Protein AF-0000000083321935 (afdb_homodimer)

Solvent-accessible surface area (backbone atoms only — not comparable to full-atom values): 54666 Å² total; per-residue (Å²): 111,67,65,59,52,51,53,42,63,67,47,42,62,59,55,29,50,54,46,46,29,61,69,51,38,13,51,39,27,7,49,60,68,42,40,49,47,48,41,49,26,22,53,38,50,44,69,54,49,36,46,44,71,77,72,45,75,66,57,66,70,56,39,54,58,40,44,48,63,28,50,51,33,44,37,32,35,13,48,56,33,12,26,37,16,16,35,43,40,32,58,58,52,39,74,77,38,55,70,79,58,58,77,51,51,67,60,45,24,54,32,23,38,36,24,43,49,60,22,26,54,41,83,52,97,70,27,65,40,56,65,31,28,3,37,62,7,30,66,46,18,50,55,40,11,59,48,38,35,51,47,39,46,54,30,62,75,64,63,51,51,58,89,64,61,80,74,43,43,40,29,56,32,50,50,37,45,54,32,47,36,41,46,55,43,31,49,52,36,49,51,49,27,54,50,36,35,73,74,67,70,34,38,52,18,57,49,50,45,64,70,42,42,67,57,56,56,45,43,56,34,65,67,32,41,27,47,55,29,26,47,27,19,47,35,33,35,64,63,38,49,14,60,70,60,46,38,58,77,40,47,52,56,13,45,26,28,23,51,52,17,41,52,28,43,75,72,75,42,72,18,69,44,54,52,14,60,54,35,48,38,33,40,22,14,19,15,12,82,22,33,39,46,56,48,25,51,48,28,45,75,67,42,79,19,66,67,44,25,54,22,8,61,68,12,39,65,31,10,46,36,36,38,36,60,49,37,35,49,57,63,39,44,48,76,30,74,75,43,48,60,43,33,31,47,41,8,22,50,38,40,42,53,51,43,44,39,26,73,72,69,62,29,44,22,48,39,38,48,63,68,64,44,46,36,25,69,59,39,50,25,57,17,24,45,57,33,72,60,39,56,52,48,44,55,49,46,56,52,51,47,43,63,57,41,46,65,46,48,51,55,54,34,51,53,50,30,51,53,52,50,51,52,52,53,50,42,63,69,65,67,57,74,73,72,78,76,70,71,65,63,62,56,62,59,45,57,63,53,55,72,68,62,61,88,52,85,39,33,35,36,25,32,18,73,71,7,30,68,20,20,36,31,20,50,31,42,34,51,50,18,62,75,66,71,40,52,49,46,48,30,47,25,22,64,64,67,37,76,76,40,56,77,68,33,51,35,36,41,39,35,47,66,42,53,52,42,45,67,65,51,44,54,52,23,62,73,63,70,26,46,75,40,73,44,51,56,63,57,47,52,48,31,45,73,32,43,68,57,35,46,50,49,51,50,36,44,75,72,51,70,60,64,85,121,109,66,66,59,52,52,52,42,62,67,45,43,63,60,54,28,50,54,47,48,30,62,70,51,38,13,52,39,26,8,50,60,68,43,42,49,46,47,41,48,28,22,52,37,50,46,68,55,49,37,47,45,70,78,72,44,74,64,56,65,71,55,39,52,58,40,45,47,63,27,51,51,34,43,37,32,34,14,48,54,32,12,26,37,16,16,35,43,38,33,58,58,53,38,72,77,38,54,71,79,58,59,77,52,51,66,60,46,24,53,34,23,37,35,24,42,49,62,21,26,55,41,85,53,97,69,27,65,41,53,66,31,28,3,37,63,7,31,66,48,19,50,55,41,12,58,47,38,35,52,48,38,48,54,31,63,76,64,63,51,52,60,90,65,60,83,76,44,42,39,29,56,31,50,50,35,46,54,32,47,36,40,46,53,42,30,49,52,36,49,52,48,28,53,52,36,36,72,74,68,68,34,38,52,18,56,50,50,45,65,70,42,41,65,56,55,55,45,42,57,34,65,68,32,42,28,47,56,29,26,46,26,21,48,35,35,34,62,62,39,49,13,61,68,60,46,38,59,74,41,47,50,57,13,44,26,28,22,49,52,16,41,53,28,43,75,71,74,41,72,19,70,44,56,51,14,62,51,34,48,38,32,39,20,14,18,15,13,80,21,34,38,45,56,49,25,51,48,27,46,75,66,43,77,18,67,66,44,24,52,23,10,61,69,12,38,64,30,10,46,37,36,38,37,59,50,38,34,49,58,63,36,44,48,74,30,74,75,41,48,58,43,31,30,46,39,8,24,49,38,41,39,53,49,43,44,39,26,72,73,68,62,28,43,22,49,40,38,47,64,66,61,46,46,35,25,70,58,40,49,24,57,17,25,45,56,34,72,60,40,58,52,49,44,55,50,46,56,52,50,47,45,63,56,41,47,65,45,48,52,55,53,35,52,52,51,30,51,52,53,50,50,52,52,52,48,44,64,68,65,67,58,74,73,72,74,78,69,70,66,63,64,56,62,57,47,57,63,53,54,72,68,64,61,88,53,86,41,32,34,35,24,33,19,75,70,8,29,70,21,19,35,31,20,50,32,44,34,51,51,17,62,76,65,70,40,53,49,46,48,29,48,26,22,65,64,65,38,78,78,40,57,77,68,33,50,34,37,40,39,36,46,65,42,51,53,41,45,67,65,49,44,54,52,24,62,73,60,71,26,46,68,40,76,44,51,58,63,56,46,53,47,30,46,72,33,41,68,57,35,45,50,49,50,50,36,43,76,71,56,73,57,68,85,118

Sequence (1130 aa):
MNGFTKAMDKMKPKFEKIAANPYVSAVRDGFIAAMPIILFSSLFTLIAYVPNAWGFYWPKAVENALVLPYSYSMGLLALYVTATCAKNLTDYKNLKLPKTNQINPMNVILAAEISFIIIAIKVGKNGLDLTYLGTQGLIASYIVGLIVPNIYYACVKNNVTIKMPDVVPQNIAQTFKDIFPMTFSVALFWIVQIILNQLFGANLSECVVKVLSPLFHASDTYGGLALVAGAMAFFWFVGVQGPSIVAPAVAAIETTNVGLNQQLVHAGMQASHALTINCQDYVMNMGGTGSTFVVPFIFLLLAKSAQNKAAGKAAVIPGCFSVNEPILFGAPIIMNPVFFIPFLVTPMFNVCAYKFFVQVLHMNALYNTLPWTVPAPIGIIVSSGFAGLSFVYVILTLVVDTLIWIPFFKFYDNDLYKQEQAKLAAEQASGVATATDNSTASLAATDKEAKEGITKDTNVMVICAGGGTSGILAKALNKMAKEHNLPLHAAARAYGQHMDIIHDMDLIILAPQMDSMKDNLKEIADHDGSKLVTTTGRQYIELTQKPDLAFKFVVDSLEGKNEDKMNGFTKAMDKMKPKFEKIAANPYVSAVRDGFIAAMPIILFSSLFTLIAYVPNAWGFYWPKAVENALVLPYSYSMGLLALYVTATCAKNLTDYKNLKLPKTNQINPMNVILAAEISFIIIAIKVGKNGLDLTYLGTQGLIASYIVGLIVPNIYYACVKNNVTIKMPDVVPQNIAQTFKDIFPMTFSVALFWIVQIILNQLFGANLSECVVKVLSPLFHASDTYGGLALVAGAMAFFWFVGVQGPSIVAPAVAAIETTNVGLNQQLVHAGMQASHALTINCQDYVMNMGGTGSTFVVPFIFLLLAKSAQNKAAGKAAVIPGCFSVNEPILFGAPIIMNPVFFIPFLVTPMFNVCAYKFFVQVLHMNALYNTLPWTVPAPIGIIVSSGFAGLSFVYVILTLVVDTLIWIPFFKFYDNDLYKQEQAKLAAEQASGVATATDNSTASLAATDKEAKEGITKDTNVMVICAGGGTSGILAKALNKMAKEHNLPLHAAARAYGQHMDIIHDMDLIILAPQMDSMKDNLKEIADHDGSKLVTTTGRQYIELTQKPDLAFKFVVDSLEGKNEDK

Secondary structure (DSSP, 8-state):
-HHHHHHHHHHHHHHHHHHH-HHHHHHHHHHHHTHHHHHHHHHHHHHHHGGGGGT----HHHHHHHHHHHHHTGGGHHHHHHHHHHHHHHHHHHTTS-TTS---HHHHHHHHHHHHHHTT-EEETTEEE-GGGTGGGHHHHHHHHHHHHHHHHHHHHTT-S-PPPTTS-HHHHHHHHHHHHHHHHHHHHHHHHHHHHHHHS--HHHHHHHHHHHHHHHHTSHHHHHHHHHHHHHHHHTTS-HHHHHHHHHHHHHHHHHHHHHHHHHTTPPP-----HHIIIIIITTTSTTT-TTHHHHHHHH--SHHHHHHHHHHHHHHHTT--HHHHHHTT-TT-GGGHHHHHHHHHHHHHHHHHHHHTS-PPPP-S---TTS-HHHHHHHHTTS-HHHHHHHHHHHHHHHHHHHHHHHHHHHHHHHHHHHHHHHHHHTT-------SSHHHHHHHHHHHHH--S-EEEEEEESSSHHHHHHHHHHHHHHHHTT--EEEEEEETTS-TTTGGG-SEEEE-GGGGGGHHHHHHHHHHHT-EEEE--HHHHHHHHH-HHHHHHHHHHHHTTTTS--/-HHHHHHHHHHHHHHHHHHH-HHHHHHHHHHHHHHHHHHHHHHHHHHHHGGGGGT----HHHHHHHHHHHHHTGGGHHHHHHHHHHHHHHHHHHTTS-TTS---HHHHHHHHHHHHHHTT-EEETTEEE-GGGTGGGHHHHHHHHHHHHHHHHHHHHTT-S-PPPTTS-HHHHHHHHHHHHHHHHHHHHHHHHHHHHHHHS--HHHHHHHHHHHHHHHHTSHHHHHHHHHHHHHHHHTTS-HHHHHHHHHHHHHHHHHHHHHHHHHTTPPP-----HHIIIIIITTTSTTT-TTHHHHHHHH--SHHHHHHHHHHHHHHHTT--HHHHHHTT-TT-GGGHHHHHHHHHHHHHHHHHHHHTS-PPPP-S---TTS-HHHHHHHHTTS-HHHHHHHHHHHHHHHHHHHHHHHHHHHHHHHHHHHHHHHHHHTT-------TTHHHHHHHHHHHHH--S-EEEEEEESSSHHHHHHHHHHHHHHHHTT--EEEEEEETTS-TTTGGG-SEEEE-GGGGGGHHHHHHHHHHHT-EEEE--HHHHHHHHH-HHHHHHHHHHHHTTSSS--

Foldseek 3Di:
DVVVLVVLVVCLLVLLLLLQDQLLLLLVLLLVVLVVLQQVLLVLLLVQFLVVVVPDHDDPVVSVVSCVSNCVRQVQSLLSSLLSSLLSSQVLLQLVDDPVQGDDSVLLSVLLSLLLCLQQWDQDPVGIDNNLSHLLVNVVSSVSSSVLSVLLSVCSVVLPFDDDDPVDDCVNRVVRNSVVSSCVSNVVSNVQQVVCCVVPVHGPSVVVCVVCVVVLVVCQDLVNVLCLLLQQLVCVLSLARSCSSRVSVCVSSQSSLLVVQSVQVVVVHFSQRARHPLCVLQQSQQLARLNCLCVLVCQCPPFPFPQSNVLSVLQNVQSQQHRRLSNCLRLVLRPPPLNSCSSRVLSSVRSSLSNCCCHPVVQHHFNRDDDSRHGSLVNQCVSSSNGVCSNVSSVVSSVVSCVSCNVSCVVSRVVNNVVVVVVVVVCVVVVPPPPPDPPVVVVVVLLVVVVPFAPDQAEEEEEEAAQRLSVLLQVLQVVVCVVNVGNYHYDYDYVSGCVVCVLPHQEYEYESNSVSNQVVVVSSCVVSVHFYAYDDSVLSSVSSVDSSSVSVVVRCRSVCNRPPD/DVVVLVVLVVCLLVLLQLLQDQLLLLLVLLLVVLVVLQQVLLVLLLVQFLVVVVPDHDDPVVSVVSCVSNCVRQVQSLLSSLLSSLLSSQVLLQLVPDPVQGDDSVLLSVLLSLLLCLQQWDQDPVGIDNNLSHLLVNVVSSVSSSVLSVLLSVCSVVLPFDDDDPVDPCVNRVVRNSVVSSCVSNVVSNVQQVVCCVVPVHGPSVVVCVVCVVVLVCCQDLVNVLCLLLQQLVCVLSLARSCSSRVSVCVSSQSSLLVVQSVQVVVVHASQRARHPLCVLQQSQQLARLNCQCVLVCQCPPFPFPQSNVLSVLQNVQSQQHRRLSNCLRLVLRPPPLNSCSSRVLSSVRSSVSNCCCHPVVQHHFNRDDDSRHRSLVNQCVSSSNTVCSNVSSVVSSVVSCVSRNVSCVVSRVVNNVVVVVVVVVCVVVVPPPPPPCPVVVVVVLLVVVVPFAPDQAEEEEEEAAQRLSVLLQVLQVVVCVVNVGNYHYYYDYVSGCVVCLLPHQEYEYESNSVSNQVVVVSSCVVSVHFYAYDDSVLSSVSSVDSSSVSVVVRCRSVPNRRPD

pLDDT: mean 88.9, std 12.18, range [30.86, 98.75]

Organism: Lactobacillus gasseri (NCBI:txid1596)

Structure (mmCIF, N/CA/C/O backbone):
data_AF-0000000083321935-model_v1
#
loop_
_entity.id
_entity.type
_entity.pdbx_description
1 polymer 'PTS system lactose-specific EIICB component'
#
loop_
_atom_site.group_PDB
_atom_site.id
_atom_site.type_symbol
_atom_site.label_atom_id
_atom_site.label_alt_id
_atom_site.label_comp_id
_atom_site.label_asym_id
_atom_site.label_entity_id
_atom_site.label_seq_id
_atom_site.pdbx_PDB_ins_code
_atom_site.Cartn_x
_atom_site.Cartn_y
_atom_site.Cartn_z
_atom_site.occupancy
_atom_site.B_iso_or_equiv
_atom_site.auth_seq_id
_atom_site.auth_comp_id
_atom_site.auth_asym_id
_atom_site.auth_atom_id
_atom_site.pdbx_PDB_model_num
ATOM 1 N N . MET A 1 1 ? 11.781 -31.469 -38.5 1 57.19 1 MET A N 1
ATOM 2 C CA . MET A 1 1 ? 12.266 -31.016 -37.188 1 57.19 1 MET A CA 1
ATOM 3 C C . MET A 1 1 ? 12.922 -29.641 -37.312 1 57.19 1 MET A C 1
ATOM 5 O O . MET A 1 1 ? 12.648 -28.75 -36.5 1 57.19 1 MET A O 1
ATOM 9 N N . ASN A 1 2 ? 13.5 -29.453 -38.531 1 68.81 2 ASN A N 1
ATOM 10 C CA . ASN A 1 2 ? 14.211 -28.203 -38.75 1 68.81 2 ASN A CA 1
ATOM 11 C C . ASN A 1 2 ? 13.25 -27.047 -39 1 68.81 2 ASN A C 1
ATOM 13 O O . ASN A 1 2 ? 13.438 -25.953 -38.5 1 68.81 2 ASN A O 1
ATOM 17 N N . GLY A 1 3 ? 12.195 -27.344 -39.688 1 68.06 3 GLY A N 1
ATOM 18 C CA . GLY A 1 3 ? 11.242 -26.281 -39.969 1 68.06 3 GLY A CA 1
ATOM 19 C C . GLY A 1 3 ? 10.469 -25.828 -38.75 1 68.06 3 GLY A C 1
ATOM 20 O O . GLY A 1 3 ? 10.281 -24.625 -38.531 1 68.06 3 GLY A O 1
ATOM 21 N N . PHE A 1 4 ? 10.141 -26.734 -37.938 1 76.25 4 PHE A N 1
ATOM 22 C CA . PHE A 1 4 ? 9.43 -26.438 -36.688 1 76.25 4 PHE A CA 1
ATOM 23 C C . PHE A 1 4 ? 10.289 -25.609 -35.75 1 76.25 4 PHE A C 1
ATOM 25 O O . PHE A 1 4 ? 9.836 -24.609 -35.219 1 76.25 4 PHE A O 1
ATOM 32 N N . THR A 1 5 ? 11.445 -26.031 -35.594 1 75.94 5 THR A N 1
ATOM 33 C CA . THR A 1 5 ? 12.367 -25.312 -34.719 1 75.94 5 THR A CA 1
ATOM 34 C C . THR A 1 5 ? 12.609 -23.891 -35.219 1 75.94 5 THR A C 1
ATOM 36 O O . THR A 1 5 ? 12.688 -22.953 -34.406 1 75.94 5 THR A O 1
ATOM 39 N N . LYS A 1 6 ? 12.734 -23.797 -36.531 1 79.31 6 LYS A N 1
ATOM 40 C CA . LYS A 1 6 ? 12.961 -22.469 -37.094 1 79.31 6 LYS A CA 1
ATOM 41 C C . LYS A 1 6 ? 11.758 -21.562 -36.906 1 79.31 6 LYS A C 1
ATOM 43 O O . LYS A 1 6 ? 11.906 -20.375 -36.625 1 79.31 6 LYS A O 1
ATOM 48 N N . ALA A 1 7 ? 10.609 -22.109 -37.062 1 80.06 7 ALA A N 1
ATOM 49 C CA . ALA A 1 7 ? 9.391 -21.328 -36.844 1 80.06 7 ALA A CA 1
ATOM 50 C C . ALA A 1 7 ? 9.273 -20.891 -35.375 1 80.06 7 ALA A C 1
ATOM 52 O O . ALA A 1 7 ? 8.852 -19.766 -35.125 1 80.06 7 ALA A O 1
ATOM 53 N N . MET A 1 8 ? 9.609 -21.688 -34.562 1 79.75 8 MET A N 1
ATOM 54 C CA . MET A 1 8 ? 9.523 -21.391 -33.156 1 79.75 8 MET A CA 1
ATOM 55 C C . MET A 1 8 ? 10.539 -20.312 -32.75 1 79.75 8 MET A C 1
ATOM 57 O O . MET A 1 8 ? 10.242 -19.438 -31.953 1 79.75 8 MET A O 1
ATOM 61 N N . ASP A 1 9 ? 11.656 -20.391 -33.312 1 79.94 9 ASP A N 1
ATOM 62 C CA . ASP A 1 9 ? 12.695 -19.406 -33.062 1 79.94 9 ASP A CA 1
ATOM 63 C C . ASP A 1 9 ? 12.273 -18.016 -33.531 1 79.94 9 ASP A C 1
ATOM 65 O O . ASP A 1 9 ? 12.641 -17.016 -32.906 1 79.94 9 ASP A O 1
ATOM 69 N N . LYS A 1 10 ? 11.531 -17.984 -34.531 1 82.44 10 LYS A N 1
ATOM 70 C CA . LYS A 1 10 ? 11.055 -16.719 -35.094 1 82.44 10 LYS A CA 1
ATOM 71 C C . LYS A 1 10 ? 9.953 -16.109 -34.219 1 82.44 10 LYS A C 1
ATOM 73 O O . LYS A 1 10 ? 9.812 -14.891 -34.156 1 82.44 10 LYS A O 1
ATOM 78 N N . MET A 1 11 ? 9.195 -16.906 -33.531 1 83.88 11 MET A N 1
ATOM 79 C CA . MET A 1 11 ? 8.055 -16.453 -32.719 1 83.88 11 MET A CA 1
ATOM 80 C C . MET A 1 11 ? 8.484 -16.109 -31.312 1 83.88 11 MET A C 1
ATOM 82 O O . MET A 1 11 ? 7.82 -15.328 -30.625 1 83.88 11 MET A O 1
ATOM 86 N N . LYS A 1 12 ? 9.477 -16.609 -30.906 1 83.69 12 LYS A N 1
ATOM 87 C CA . LYS A 1 12 ? 9.938 -16.5 -29.516 1 83.69 12 LYS A CA 1
ATOM 88 C C . LYS A 1 12 ? 10.062 -15.039 -29.094 1 83.69 12 LYS A C 1
ATOM 90 O O . LYS A 1 12 ? 9.539 -14.648 -28.047 1 83.69 12 LYS A O 1
ATOM 95 N N . PRO A 1 13 ? 10.641 -14.164 -29.953 1 83.94 13 PRO A N 1
ATOM 96 C CA . PRO A 1 13 ? 10.781 -12.766 -29.531 1 83.94 13 PRO A CA 1
ATOM 97 C C . PRO A 1 13 ? 9.438 -12.07 -29.328 1 83.94 13 PRO A C 1
ATOM 99 O O . PRO A 1 13 ? 9.312 -11.211 -28.453 1 83.94 13 PRO A O 1
ATOM 102 N N . LYS A 1 14 ? 8.5 -12.391 -30.094 1 86 14 LYS A N 1
ATOM 103 C CA . LYS A 1 14 ? 7.18 -11.797 -29.953 1 86 14 LYS A CA 1
ATOM 104 C C . LYS A 1 14 ? 6.535 -12.203 -28.641 1 86 14 LYS A C 1
ATOM 106 O O . LYS A 1 14 ? 5.926 -11.375 -27.953 1 86 14 LYS A O 1
ATOM 111 N N . PHE A 1 15 ? 6.641 -13.43 -28.297 1 83.5 15 PHE A N 1
ATOM 112 C CA . PHE A 1 15 ? 6.09 -13.922 -27.031 1 83.5 15 PHE A CA 1
ATOM 113 C C . PHE A 1 15 ? 6.824 -13.312 -25.844 1 83.5 15 PHE A C 1
ATOM 115 O O . PHE A 1 15 ? 6.207 -12.992 -24.828 1 83.5 15 PHE A O 1
ATOM 122 N N . GLU A 1 16 ? 8.031 -13.148 -26.016 1 83.88 16 GLU A N 1
ATOM 123 C CA . GLU A 1 16 ? 8.836 -12.531 -24.969 1 83.88 16 GLU A CA 1
ATOM 124 C C . GLU A 1 16 ? 8.422 -11.078 -24.75 1 83.88 16 GLU A C 1
ATOM 126 O O . GLU A 1 16 ? 8.398 -10.602 -23.609 1 83.88 16 GLU A O 1
ATOM 131 N N . LYS A 1 17 ? 8.109 -10.43 -25.781 1 87.56 17 LYS A N 1
ATOM 132 C CA . LYS A 1 17 ? 7.684 -9.039 -25.688 1 87.56 17 LYS A CA 1
ATOM 133 C C . LYS A 1 17 ? 6.352 -8.93 -24.953 1 87.56 17 LYS A C 1
ATOM 135 O O . LYS A 1 17 ? 6.133 -7.984 -24.188 1 87.56 17 LYS A O 1
ATOM 140 N N . ILE A 1 18 ? 5.527 -9.844 -25.156 1 86.38 18 ILE A N 1
ATOM 141 C CA . ILE A 1 18 ? 4.238 -9.867 -24.469 1 86.38 18 ILE A CA 1
ATOM 142 C C . ILE A 1 18 ? 4.445 -10.102 -22.984 1 86.38 18 ILE A C 1
ATOM 144 O O . ILE A 1 18 ? 3.846 -9.422 -22.141 1 86.38 18 ILE A O 1
ATOM 148 N N . ALA A 1 19 ? 5.312 -10.992 -22.719 1 82.44 19 ALA A N 1
ATOM 149 C CA . ALA A 1 19 ? 5.578 -11.328 -21.312 1 82.44 19 ALA A CA 1
ATOM 150 C C . ALA A 1 19 ? 6.23 -10.164 -20.578 1 82.44 19 ALA A C 1
ATOM 152 O O . ALA A 1 19 ? 5.992 -9.961 -19.391 1 82.44 19 ALA A O 1
ATOM 153 N N . ALA A 1 20 ? 6.98 -9.414 -21.328 1 86.81 20 ALA A N 1
ATOM 154 C CA . ALA A 1 20 ? 7.758 -8.328 -20.734 1 86.81 20 ALA A CA 1
ATOM 155 C C . ALA A 1 20 ? 6.945 -7.043 -20.672 1 86.81 20 ALA A C 1
ATOM 157 O O . ALA A 1 20 ? 7.371 -6.062 -20.047 1 86.81 20 ALA A O 1
ATOM 158 N N . ASN A 1 21 ? 5.754 -7.062 -21.297 1 90.94 21 ASN A N 1
ATOM 159 C CA . ASN A 1 21 ? 4.914 -5.871 -21.281 1 90.94 21 ASN A CA 1
ATOM 160 C C . ASN A 1 21 ? 4.59 -5.438 -19.844 1 90.94 21 ASN A C 1
ATOM 162 O O . ASN A 1 21 ? 4.129 -6.242 -19.047 1 90.94 21 ASN A O 1
ATOM 166 N N . PRO A 1 22 ? 4.797 -4.16 -19.578 1 90.56 22 PRO A N 1
ATOM 167 C CA . PRO A 1 22 ? 4.625 -3.697 -18.203 1 90.56 22 PRO A CA 1
ATOM 168 C C . PRO A 1 22 ? 3.195 -3.869 -17.688 1 90.56 22 PRO A C 1
ATOM 170 O O . PRO A 1 22 ? 2.982 -4.113 -16.5 1 90.56 22 PRO A O 1
ATOM 173 N N . TYR A 1 23 ? 2.258 -3.711 -18.516 1 93.88 23 TYR A N 1
ATOM 174 C CA . TYR A 1 23 ? 0.864 -3.869 -18.109 1 93.88 23 TYR A CA 1
ATOM 175 C C . TYR A 1 23 ? 0.545 -5.328 -17.812 1 93.88 23 TYR A C 1
ATOM 177 O O . TYR A 1 23 ? -0.124 -5.629 -16.828 1 93.88 23 TYR A O 1
ATOM 185 N N . VAL A 1 24 ? 1.094 -6.227 -18.609 1 90.44 24 VAL A N 1
ATOM 186 C CA . VAL A 1 24 ? 0.913 -7.66 -18.391 1 90.44 24 VAL A CA 1
ATOM 187 C C . VAL A 1 24 ? 1.641 -8.086 -17.125 1 90.44 24 VAL A C 1
ATOM 189 O O . VAL A 1 24 ? 1.096 -8.836 -16.312 1 90.44 24 VAL A O 1
ATOM 192 N N . SER A 1 25 ? 2.764 -7.527 -16.922 1 88.19 25 SER A N 1
ATOM 193 C CA . SER A 1 25 ? 3.561 -7.84 -15.742 1 88.19 25 SER A CA 1
ATOM 194 C C . SER A 1 25 ? 2.883 -7.34 -14.469 1 88.19 25 SER A C 1
ATOM 196 O O . SER A 1 25 ? 2.924 -8.008 -13.43 1 88.19 25 SER A O 1
ATOM 198 N N . ALA A 1 26 ? 2.283 -6.176 -14.594 1 93.06 26 ALA A N 1
ATOM 199 C CA . ALA A 1 26 ? 1.616 -5.605 -13.43 1 93.06 26 ALA A CA 1
ATOM 200 C C . ALA A 1 26 ? 0.441 -6.469 -12.992 1 93.06 26 ALA A C 1
ATOM 202 O O . ALA A 1 26 ? 0.203 -6.641 -11.789 1 93.06 26 ALA A O 1
ATOM 203 N N . VAL A 1 27 ? -0.272 -6.98 -13.93 1 92.94 27 VAL A N 1
ATOM 204 C CA . VAL A 1 27 ? -1.395 -7.863 -13.633 1 92.94 27 VAL A CA 1
ATOM 205 C C . VAL A 1 27 ? -0.882 -9.156 -13.008 1 92.94 27 VAL A C 1
ATOM 207 O O . VAL A 1 27 ? -1.359 -9.578 -11.945 1 92.94 27 VAL A O 1
ATOM 210 N N . ARG A 1 28 ? 0.099 -9.75 -13.602 1 88.12 28 ARG A N 1
ATOM 211 C CA . ARG A 1 28 ? 0.676 -11 -13.125 1 88.12 28 ARG A CA 1
ATOM 212 C C . ARG A 1 28 ? 1.252 -10.836 -11.719 1 88.12 28 ARG A C 1
ATOM 214 O O . ARG A 1 28 ? 0.918 -11.602 -10.812 1 88.12 28 ARG A O 1
ATOM 221 N N . ASP A 1 29 ? 2.043 -9.805 -11.57 1 88.31 29 ASP A N 1
ATOM 222 C CA . ASP A 1 29 ? 2.742 -9.578 -10.312 1 88.31 29 ASP A CA 1
ATOM 223 C C . ASP A 1 29 ? 1.774 -9.133 -9.219 1 88.31 29 ASP A C 1
ATOM 225 O O . ASP A 1 29 ? 1.963 -9.461 -8.039 1 88.31 29 ASP A O 1
ATOM 229 N N . GLY A 1 30 ? 0.825 -8.344 -9.641 1 91.25 30 GLY A N 1
ATOM 230 C CA . GLY A 1 30 ? -0.209 -7.965 -8.688 1 91.25 30 GLY A CA 1
ATOM 231 C C . GLY A 1 30 ? -0.963 -9.156 -8.125 1 91.25 30 GLY A C 1
ATOM 232 O O . GLY A 1 30 ? -1.246 -9.203 -6.922 1 91.25 30 GLY A O 1
ATOM 233 N N . PHE A 1 31 ? -1.243 -10.07 -8.961 1 88.44 31 PHE A N 1
ATOM 234 C CA . PHE A 1 31 ? -1.934 -11.281 -8.531 1 88.44 31 PHE A CA 1
ATOM 235 C C . PHE A 1 31 ? -1.047 -12.109 -7.617 1 88.44 31 PHE A C 1
ATOM 237 O O . PHE A 1 31 ? -1.504 -12.609 -6.586 1 88.44 31 PHE A O 1
ATOM 244 N N . ILE A 1 32 ? 0.18 -12.273 -7.961 1 85.56 32 ILE A N 1
ATOM 245 C CA . ILE A 1 32 ? 1.12 -13.07 -7.176 1 85.56 32 ILE A CA 1
ATOM 246 C C . ILE A 1 32 ? 1.274 -12.453 -5.785 1 85.56 32 ILE A C 1
ATOM 248 O O . ILE A 1 32 ? 1.369 -13.172 -4.789 1 85.56 32 ILE A O 1
ATOM 252 N N . ALA A 1 33 ? 1.224 -11.141 -5.762 1 88.5 33 ALA A N 1
ATOM 253 C CA . ALA A 1 33 ? 1.368 -10.43 -4.492 1 88.5 33 ALA A CA 1
ATOM 254 C C . ALA A 1 33 ? 0.183 -10.711 -3.572 1 88.5 33 ALA A C 1
ATOM 256 O O . ALA A 1 33 ? 0.3 -10.602 -2.348 1 88.5 33 ALA A O 1
ATOM 257 N N . ALA A 1 34 ? -0.936 -11.148 -4.09 1 90.31 34 ALA A N 1
ATOM 258 C CA . ALA A 1 34 ? -2.148 -11.383 -3.312 1 90.31 34 ALA A CA 1
ATOM 259 C C . ALA A 1 34 ? -2.277 -12.852 -2.93 1 90.31 34 ALA A C 1
ATOM 261 O O . ALA A 1 34 ? -3.172 -13.227 -2.17 1 90.31 34 ALA A O 1
ATOM 262 N N . MET A 1 35 ? -1.367 -13.68 -3.314 1 88.56 35 MET A N 1
ATOM 263 C CA . MET A 1 35 ? -1.452 -15.125 -3.123 1 88.56 35 MET A CA 1
ATOM 264 C C . MET A 1 35 ? -1.499 -15.477 -1.64 1 88.56 35 MET A C 1
ATOM 266 O O . MET A 1 35 ? -2.25 -16.359 -1.23 1 88.56 35 MET A O 1
ATOM 270 N N . PRO A 1 36 ? -0.761 -14.766 -0.802 1 89 36 PRO A N 1
ATOM 271 C CA . PRO A 1 36 ? -0.849 -15.109 0.621 1 89 36 PRO A CA 1
ATOM 272 C C . PRO A 1 36 ? -2.27 -14.992 1.169 1 89 36 PRO A C 1
ATOM 274 O O . PRO A 1 36 ? -2.654 -15.75 2.064 1 89 36 PRO A O 1
ATOM 277 N N . ILE A 1 37 ? -3.059 -14.117 0.59 1 93.31 37 ILE A N 1
ATOM 278 C CA . ILE A 1 37 ? -4.441 -13.938 1.022 1 93.31 37 ILE A CA 1
ATOM 279 C C . ILE A 1 37 ? -5.254 -15.18 0.669 1 93.31 37 ILE A C 1
ATOM 281 O O . ILE A 1 37 ? -6.031 -15.68 1.489 1 93.31 37 ILE A O 1
ATOM 285 N N . ILE A 1 38 ? -5.027 -15.664 -0.528 1 89.94 38 ILE A N 1
ATOM 286 C CA . ILE A 1 38 ? -5.773 -16.812 -1.023 1 89.94 38 ILE A CA 1
ATOM 287 C C . ILE A 1 38 ? -5.41 -18.062 -0.208 1 89.94 38 ILE A C 1
ATOM 289 O O . ILE A 1 38 ? -6.289 -18.812 0.211 1 89.94 38 ILE A O 1
ATOM 293 N N . LEU A 1 39 ? -4.137 -18.219 0.039 1 89.31 39 LEU A N 1
ATOM 294 C CA . LEU A 1 39 ? -3.658 -19.359 0.811 1 89.31 39 LEU A CA 1
ATOM 295 C C . LEU A 1 39 ? -4.156 -19.281 2.25 1 89.31 39 LEU A C 1
ATOM 297 O O . LEU A 1 39 ? -4.602 -20.281 2.807 1 89.31 39 LEU A O 1
ATOM 301 N N . PHE A 1 40 ? -4.105 -18.125 2.818 1 90.56 40 PHE A N 1
ATOM 302 C CA . PHE A 1 40 ? -4.617 -17.875 4.164 1 90.56 40 PHE A CA 1
ATOM 303 C C . PHE A 1 40 ? -6.098 -18.219 4.25 1 90.56 40 PHE A C 1
ATOM 305 O O . PHE A 1 40 ? -6.527 -18.922 5.164 1 90.56 40 PHE A O 1
ATOM 312 N N . SER A 1 41 ? -6.871 -17.719 3.338 1 90.69 41 SER A N 1
ATOM 313 C CA . SER A 1 41 ? -8.312 -17.938 3.348 1 90.69 41 SER A CA 1
ATOM 314 C C . SER A 1 41 ? -8.648 -19.422 3.227 1 90.69 41 SER A C 1
ATOM 316 O O . SER A 1 41 ? -9.609 -19.891 3.828 1 90.69 41 SER A O 1
ATOM 318 N N . SER A 1 42 ? -7.863 -20.109 2.449 1 89.12 42 SER A N 1
ATOM 319 C CA . SER A 1 42 ? -8.086 -21.531 2.23 1 89.12 42 SER A CA 1
ATOM 320 C C . SER A 1 42 ? -7.879 -22.328 3.514 1 89.12 42 SER A C 1
ATOM 322 O O . SER A 1 42 ? -8.531 -23.359 3.729 1 89.12 42 SER A O 1
ATOM 324 N N . LEU A 1 43 ? -7.012 -21.891 4.375 1 88.25 43 LEU A N 1
ATOM 325 C CA . LEU A 1 43 ? -6.793 -22.562 5.656 1 88.25 43 LEU A CA 1
ATOM 326 C C . LEU A 1 43 ? -8.07 -22.578 6.484 1 88.25 43 LEU A C 1
ATOM 328 O O . LEU A 1 43 ? -8.406 -23.594 7.098 1 88.25 43 LEU A O 1
ATOM 332 N N . PHE A 1 44 ? -8.781 -21.531 6.523 1 90.12 44 PHE A N 1
ATOM 333 C CA . PHE A 1 44 ? -10.016 -21.438 7.293 1 90.12 44 PHE A CA 1
ATOM 334 C C . PHE A 1 44 ? -11.109 -22.281 6.656 1 90.12 44 PHE A C 1
ATOM 336 O O . PHE A 1 44 ? -11.914 -22.906 7.359 1 90.12 44 PHE A O 1
ATOM 343 N N . THR A 1 45 ? -11.141 -22.281 5.367 1 87.31 45 THR A N 1
ATOM 344 C CA . THR A 1 45 ? -12.109 -23.125 4.676 1 87.31 45 THR A CA 1
ATOM 345 C C . THR A 1 45 ? -11.844 -24.609 4.957 1 87.31 45 THR A C 1
ATOM 347 O O . THR A 1 45 ? -12.781 -25.391 5.141 1 87.31 45 THR A O 1
ATOM 350 N N . LEU A 1 46 ? -10.594 -25 4.949 1 89.31 46 LEU A N 1
ATOM 351 C CA . LEU A 1 46 ? -10.211 -26.375 5.254 1 89.31 46 LEU A CA 1
ATOM 352 C C . LEU A 1 46 ? -10.664 -26.766 6.656 1 89.31 46 LEU A C 1
ATOM 354 O O . LEU A 1 46 ? -11.258 -27.828 6.848 1 89.31 46 LEU A O 1
ATOM 358 N N . ILE A 1 47 ? -10.43 -25.875 7.582 1 91.06 47 ILE A N 1
ATOM 359 C CA . ILE A 1 47 ? -10.797 -26.141 8.961 1 91.06 47 ILE A CA 1
ATOM 360 C C . ILE A 1 47 ? -12.32 -26.203 9.086 1 91.06 47 ILE A C 1
ATOM 362 O O . ILE A 1 47 ? -12.852 -27.062 9.805 1 91.06 47 ILE A O 1
ATOM 366 N N . ALA A 1 48 ? -13.039 -25.438 8.367 1 91.69 48 ALA A N 1
ATOM 367 C CA . ALA A 1 48 ? -14.492 -25.312 8.492 1 91.69 48 ALA A CA 1
ATOM 368 C C . ALA A 1 48 ? -15.203 -26.484 7.824 1 91.69 48 ALA A C 1
ATOM 370 O O . ALA A 1 48 ? -16.219 -26.969 8.328 1 91.69 48 ALA A O 1
ATOM 371 N N . TYR A 1 49 ? -14.617 -27.031 6.742 1 88.75 49 TYR A N 1
ATOM 372 C CA . TYR A 1 49 ? -15.5 -27.859 5.926 1 88.75 49 TYR A CA 1
ATOM 373 C C . TYR A 1 49 ? -14.852 -29.203 5.625 1 88.75 49 TYR A C 1
ATOM 375 O O . TYR A 1 49 ? -15.531 -30.156 5.207 1 88.75 49 TYR A O 1
ATOM 383 N N . VAL A 1 50 ? -13.531 -29.344 5.781 1 85.5 50 VAL A N 1
ATOM 384 C CA . VAL A 1 50 ? -12.875 -30.625 5.5 1 85.5 50 VAL A CA 1
ATOM 385 C C . VAL A 1 50 ? -13.391 -31.703 6.453 1 85.5 50 VAL A C 1
ATOM 387 O O . VAL A 1 50 ? -13.586 -32.844 6.051 1 85.5 50 VAL A O 1
ATOM 390 N N . PRO A 1 51 ? -13.641 -31.375 7.695 1 90.12 51 PRO A N 1
ATOM 391 C CA . PRO A 1 51 ? -14.172 -32.375 8.609 1 90.12 51 PRO A CA 1
ATOM 392 C C . PRO A 1 51 ? -15.5 -32.969 8.125 1 90.12 51 PRO A C 1
ATOM 394 O O . PRO A 1 51 ? -15.891 -34.062 8.555 1 90.12 51 PRO A O 1
ATOM 397 N N . ASN A 1 52 ? -16.172 -32.281 7.27 1 86.25 52 ASN A N 1
ATOM 398 C CA . ASN A 1 52 ? -17.422 -32.781 6.727 1 86.25 52 ASN A CA 1
ATOM 399 C C . ASN A 1 52 ? -17.219 -34.094 5.965 1 86.25 52 ASN A C 1
ATOM 401 O O . ASN A 1 52 ? -18.141 -34.906 5.852 1 86.25 52 ASN A O 1
ATOM 405 N N . ALA A 1 53 ? -16.031 -34.25 5.387 1 81.25 53 ALA A N 1
ATOM 406 C CA . ALA A 1 53 ? -15.711 -35.438 4.594 1 81.25 53 ALA A CA 1
ATOM 407 C C . ALA A 1 53 ? -15.781 -36.719 5.438 1 81.25 53 ALA A C 1
ATOM 409 O O . ALA A 1 53 ? -16.031 -37.781 4.918 1 81.25 53 ALA A O 1
ATOM 410 N N . TRP A 1 54 ? -15.648 -36.531 6.734 1 88.19 54 TRP A N 1
ATOM 411 C CA . TRP A 1 54 ? -15.711 -37.688 7.613 1 88.19 54 TRP A CA 1
ATOM 412 C C . TRP A 1 54 ? -16.953 -37.656 8.5 1 88.19 54 TRP A C 1
ATOM 414 O O . TRP A 1 54 ? -17 -38.281 9.562 1 88.19 54 TRP A O 1
ATOM 424 N N . GLY A 1 55 ? -17.844 -36.75 8.219 1 88.19 55 GLY A N 1
ATOM 425 C CA . GLY A 1 55 ? -19.141 -36.719 8.875 1 88.19 55 GLY A CA 1
ATOM 426 C C . GLY A 1 55 ? -19.188 -35.781 10.055 1 88.19 55 GLY A C 1
ATOM 427 O O . GLY A 1 55 ? -20.172 -35.719 10.789 1 88.19 55 GLY A O 1
ATOM 428 N N . PHE A 1 56 ? -18.094 -35.062 10.227 1 93.75 56 PHE A N 1
ATOM 429 C CA . PHE A 1 56 ? -18.078 -34.094 11.312 1 93.75 56 PHE A CA 1
ATOM 430 C C . PHE A 1 56 ? -18.516 -32.719 10.812 1 93.75 56 PHE A C 1
ATOM 432 O O . PHE A 1 56 ? -17.953 -32.188 9.836 1 93.75 56 PHE A O 1
ATOM 439 N N . TYR A 1 57 ? -19.531 -32.156 11.477 1 93.5 57 TYR A N 1
ATOM 440 C CA . TYR A 1 57 ? -20 -30.797 11.164 1 93.5 57 TYR A CA 1
ATOM 441 C C . TYR A 1 57 ? -19.906 -29.891 12.375 1 93.5 57 TYR A C 1
ATOM 443 O O . TYR A 1 57 ? -20.406 -30.219 13.453 1 93.5 57 TYR A O 1
ATOM 451 N N . TRP A 1 58 ? -19.266 -28.75 12.172 1 94.31 58 TRP A N 1
ATOM 452 C CA . TRP A 1 58 ? -19.156 -27.781 13.25 1 94.31 58 TRP A CA 1
ATOM 453 C C . TRP A 1 58 ? -20.516 -27.203 13.609 1 94.31 58 TRP A C 1
ATOM 455 O O . TRP A 1 58 ? -21.391 -27.078 12.75 1 94.31 58 TRP A O 1
ATOM 465 N N . PRO A 1 59 ? -20.609 -26.859 14.961 1 95.06 59 PRO A N 1
ATOM 466 C CA . PRO A 1 59 ? -21.797 -26.062 15.273 1 95.06 59 PRO A CA 1
ATOM 467 C C . PRO A 1 59 ? -21.859 -24.766 14.461 1 95.06 59 PRO A C 1
ATOM 469 O O . PRO A 1 59 ? -20.812 -24.188 14.133 1 95.06 59 PRO A O 1
ATOM 472 N N . LYS A 1 60 ? -23.031 -24.328 14.234 1 92 60 LYS A N 1
ATOM 473 C CA . LYS A 1 60 ? -23.25 -23.188 13.352 1 92 60 LYS A CA 1
ATOM 474 C C . LYS A 1 60 ? -22.484 -21.953 13.836 1 92 60 LYS A C 1
ATOM 476 O O . LYS A 1 60 ? -21.922 -21.203 13.031 1 92 60 LYS A O 1
ATOM 481 N N . ALA A 1 61 ? -22.453 -21.766 15.109 1 91.06 61 ALA A N 1
ATOM 482 C CA . ALA A 1 61 ? -21.75 -20.609 15.672 1 91.06 61 ALA A CA 1
ATOM 483 C C . ALA A 1 61 ? -20.266 -20.688 15.352 1 91.06 61 ALA A C 1
ATOM 485 O O . ALA A 1 61 ? -19.641 -19.672 15.039 1 91.06 61 ALA A O 1
ATOM 486 N N . VAL A 1 62 ? -19.734 -21.859 15.438 1 93.56 62 VAL A N 1
ATOM 487 C CA . VAL A 1 62 ? -18.328 -22.062 15.164 1 93.56 62 VAL A CA 1
ATOM 488 C C . VAL A 1 62 ? -18.062 -21.922 13.664 1 93.56 62 VAL A C 1
ATOM 490 O O . VAL A 1 62 ? -17.078 -21.312 13.25 1 93.56 62 VAL A O 1
ATOM 493 N N . GLU A 1 63 ? -18.953 -22.531 12.898 1 92.88 63 GLU A N 1
ATOM 494 C CA . GLU A 1 63 ? -18.828 -22.422 11.445 1 92.88 63 GLU A CA 1
ATOM 495 C C . GLU A 1 63 ? -18.844 -20.969 11 1 92.88 63 GLU A C 1
ATOM 497 O O . GLU A 1 63 ? -18 -20.562 10.195 1 92.88 63 GLU A O 1
ATOM 502 N N . ASN A 1 64 ? -19.781 -20.203 11.547 1 90.06 64 ASN A N 1
ATOM 503 C CA . ASN A 1 64 ? -19.875 -18.781 11.203 1 90.06 64 ASN A CA 1
ATOM 504 C C . ASN A 1 64 ? -18.609 -18.031 11.602 1 90.06 64 ASN A C 1
ATOM 506 O O . ASN A 1 64 ? -18.156 -17.141 10.867 1 90.06 64 ASN A O 1
ATOM 510 N N . ALA A 1 65 ? -18.125 -18.375 12.703 1 92.62 65 ALA A N 1
ATOM 511 C CA . ALA A 1 65 ? -16.891 -17.734 13.164 1 92.62 65 ALA A CA 1
ATOM 512 C C . ALA A 1 65 ? -15.719 -18.078 12.242 1 92.62 65 ALA A C 1
ATOM 514 O O . ALA A 1 65 ? -14.891 -17.203 11.953 1 92.62 65 ALA A O 1
ATOM 515 N N . LEU A 1 66 ? -15.68 -19.281 11.773 1 93 66 LEU A N 1
ATOM 516 C CA . LEU A 1 66 ? -14.578 -19.734 10.93 1 93 66 LEU A CA 1
ATOM 517 C C . LEU A 1 66 ? -14.672 -19.141 9.531 1 93 66 LEU A C 1
ATOM 519 O O . LEU A 1 66 ? -13.656 -18.953 8.859 1 93 66 LEU A O 1
ATOM 523 N N . VAL A 1 67 ? -15.836 -18.75 9.148 1 91.5 67 VAL A N 1
ATOM 524 C CA . VAL A 1 67 ? -16.047 -18.234 7.801 1 91.5 67 VAL A CA 1
ATOM 525 C C . VAL A 1 67 ? -15.758 -16.75 7.77 1 91.5 67 VAL A C 1
ATOM 527 O O . VAL A 1 67 ? -15.508 -16.172 6.703 1 91.5 67 VAL A O 1
ATOM 530 N N . LEU A 1 68 ? -15.734 -16.125 8.883 1 93.19 68 LEU A N 1
ATOM 531 C CA . LEU A 1 68 ? -15.586 -14.672 8.977 1 93.19 68 LEU A CA 1
ATOM 532 C C . LEU A 1 68 ? -14.258 -14.219 8.383 1 93.19 68 LEU A C 1
ATOM 534 O O . LEU A 1 68 ? -14.219 -13.32 7.539 1 93.19 68 LEU A O 1
ATOM 538 N N . PRO A 1 69 ? -13.109 -14.844 8.734 1 93.56 69 PRO A N 1
ATOM 539 C CA . PRO A 1 69 ? -11.844 -14.43 8.117 1 93.56 69 PRO A CA 1
ATOM 540 C C . PRO A 1 69 ? -11.828 -14.641 6.609 1 93.56 69 PRO A C 1
ATOM 542 O O . PRO A 1 69 ? -11.234 -13.844 5.875 1 93.56 69 PRO A O 1
ATOM 545 N N . TYR A 1 70 ? -12.453 -15.695 6.188 1 90.94 70 TYR A N 1
ATOM 546 C CA . TYR A 1 70 ? -12.586 -15.938 4.758 1 90.94 70 TYR A CA 1
ATOM 547 C C . TYR A 1 70 ? -13.336 -14.805 4.074 1 90.94 70 TYR A C 1
ATOM 549 O O . TYR A 1 70 ? -12.906 -14.297 3.035 1 90.94 70 TYR A O 1
ATOM 557 N N . SER A 1 71 ? -14.453 -14.367 4.664 1 92.25 71 SER A N 1
ATOM 558 C CA . SER A 1 71 ? -15.352 -13.375 4.07 1 92.25 71 SER A CA 1
ATOM 559 C C . SER A 1 71 ? -14.641 -12.039 3.879 1 92.25 71 SER A C 1
AT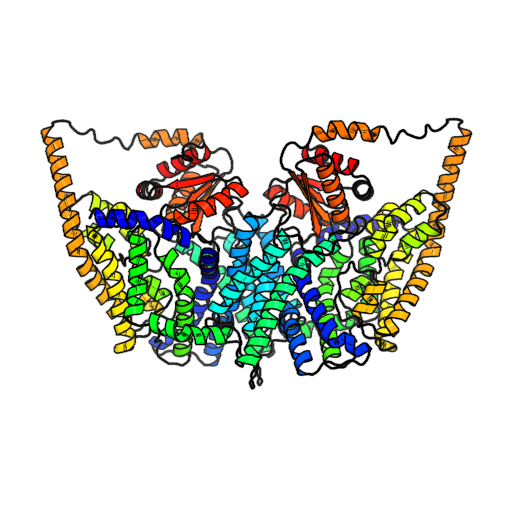OM 561 O O . SER A 1 71 ? -14.914 -11.32 2.918 1 92.25 71 SER A O 1
ATOM 563 N N . TYR A 1 72 ? -13.68 -11.75 4.723 1 95.31 72 TYR A N 1
ATOM 564 C CA . TYR A 1 72 ? -13.062 -10.43 4.656 1 95.31 72 TYR A CA 1
ATOM 565 C C . TYR A 1 72 ? -11.648 -10.516 4.094 1 95.31 72 TYR A C 1
ATOM 567 O O . TYR A 1 72 ? -10.93 -9.516 4.059 1 95.31 72 TYR A O 1
ATOM 575 N N . SER A 1 73 ? -11.234 -11.672 3.689 1 95.25 73 SER A N 1
ATOM 576 C CA . SER A 1 73 ? -10.016 -11.844 2.906 1 95.25 73 SER A CA 1
ATOM 577 C C . SER A 1 73 ? -10.336 -12.18 1.454 1 95.25 73 SER A C 1
ATOM 579 O O . SER A 1 73 ? -10.453 -11.281 0.615 1 95.25 73 SER A O 1
ATOM 581 N N . MET A 1 74 ? -10.773 -13.43 1.227 1 93.06 74 MET A N 1
ATOM 582 C CA . MET A 1 74 ? -11.156 -13.844 -0.118 1 93.06 74 MET A CA 1
ATOM 583 C C . MET A 1 74 ? -12.391 -13.078 -0.594 1 93.06 74 MET A C 1
ATOM 585 O O . MET A 1 74 ? -12.508 -12.773 -1.781 1 93.06 74 MET A O 1
ATOM 589 N N . GLY A 1 75 ? -13.32 -12.812 0.282 1 94.19 75 GLY A N 1
ATOM 590 C CA . GLY A 1 75 ? -14.547 -12.109 -0.06 1 94.19 75 GLY A CA 1
ATOM 591 C C . GLY A 1 75 ? -14.305 -10.68 -0.508 1 94.19 75 GLY A C 1
ATOM 592 O O . GLY A 1 75 ? -15.188 -10.047 -1.095 1 94.19 75 GLY A O 1
ATOM 593 N N . LEU A 1 76 ? -13.125 -10.117 -0.247 1 97.5 76 LEU A N 1
ATOM 594 C CA . LEU A 1 76 ? -12.758 -8.773 -0.675 1 97.5 76 LEU A CA 1
ATOM 595 C C . LEU A 1 76 ? -11.469 -8.789 -1.492 1 97.5 76 LEU A C 1
ATOM 597 O O . LEU A 1 76 ? -10.742 -7.793 -1.537 1 97.5 76 LEU A O 1
ATOM 601 N N . LEU A 1 77 ? -11.156 -9.883 -2.068 1 96.56 77 LEU A N 1
ATOM 602 C CA . LEU A 1 77 ? -9.875 -10.125 -2.727 1 96.56 77 LEU A CA 1
ATOM 603 C C . LEU A 1 77 ? -9.633 -9.094 -3.826 1 96.56 77 LEU A C 1
ATOM 605 O O . LEU A 1 77 ? -8.5 -8.641 -4.016 1 96.56 77 LEU A O 1
ATOM 609 N N . ALA A 1 78 ? -10.672 -8.758 -4.605 1 97.25 78 ALA A N 1
ATOM 610 C CA . ALA A 1 78 ? -10.5 -7.812 -5.707 1 97.25 78 ALA A CA 1
ATOM 611 C C . ALA A 1 78 ? -10.023 -6.457 -5.199 1 97.25 78 ALA A C 1
ATOM 613 O O . ALA A 1 78 ? -9.258 -5.766 -5.879 1 97.25 78 ALA A O 1
ATOM 614 N N . LEU A 1 79 ? -10.477 -6.062 -4.043 1 98.06 79 LEU A N 1
ATOM 615 C CA . LEU A 1 79 ? -10.023 -4.816 -3.43 1 98.06 79 LEU A CA 1
ATOM 616 C C . LEU A 1 79 ? -8.516 -4.84 -3.205 1 98.06 79 LEU A C 1
ATOM 618 O O . LEU A 1 79 ? -7.816 -3.879 -3.539 1 98.06 79 LEU A O 1
ATOM 622 N N . TYR A 1 80 ? -8.023 -5.898 -2.689 1 98.12 80 TYR A N 1
ATOM 623 C CA . TYR A 1 80 ? -6.602 -6.035 -2.377 1 98.12 80 TYR A CA 1
ATOM 624 C C . TYR A 1 80 ? -5.77 -6.125 -3.65 1 98.12 80 TYR A C 1
ATOM 626 O O . TYR A 1 80 ? -4.68 -5.551 -3.727 1 98.12 80 TYR A O 1
ATOM 634 N N . VAL A 1 81 ? -6.289 -6.801 -4.629 1 96.56 81 VAL A N 1
ATOM 635 C CA . VAL A 1 81 ? -5.574 -6.961 -5.891 1 96.56 81 VAL A CA 1
ATOM 636 C C . VAL A 1 81 ? -5.488 -5.617 -6.609 1 96.56 81 VAL A C 1
ATOM 638 O O . VAL A 1 81 ? -4.492 -5.32 -7.273 1 96.56 81 VAL A O 1
ATOM 641 N N . THR A 1 82 ? -6.547 -4.785 -6.492 1 98.38 82 THR A N 1
ATOM 642 C CA . THR A 1 82 ? -6.492 -3.439 -7.055 1 98.38 82 THR A CA 1
ATOM 643 C C . THR A 1 82 ? -5.266 -2.689 -6.543 1 98.38 82 THR A C 1
ATOM 645 O O . THR A 1 82 ? -4.555 -2.047 -7.32 1 98.38 82 THR A O 1
ATOM 648 N N . ALA A 1 83 ? -5.023 -2.816 -5.289 1 98.19 83 ALA A N 1
ATOM 649 C CA . ALA A 1 83 ? -3.891 -2.152 -4.648 1 98.19 83 ALA A CA 1
ATOM 650 C C . ALA A 1 83 ? -2.568 -2.711 -5.164 1 98.19 83 ALA A C 1
ATOM 652 O O . ALA A 1 83 ? -1.668 -1.952 -5.535 1 98.19 83 ALA A O 1
ATOM 653 N N . THR A 1 84 ? -2.445 -4.031 -5.176 1 96.88 84 THR A N 1
ATOM 654 C CA . THR A 1 84 ? -1.182 -4.652 -5.555 1 96.88 84 THR A CA 1
ATOM 655 C C . THR A 1 84 ? -0.885 -4.418 -7.031 1 96.88 84 THR A C 1
ATOM 657 O O . THR A 1 84 ? 0.262 -4.164 -7.406 1 96.88 84 THR A O 1
ATOM 660 N N . CYS A 1 85 ? -1.883 -4.492 -7.867 1 96.62 85 CYS A N 1
ATOM 661 C CA . CYS A 1 85 ? -1.698 -4.227 -9.289 1 96.62 85 CYS A CA 1
ATOM 662 C C . CYS A 1 85 ? -1.263 -2.785 -9.523 1 96.62 85 CYS A C 1
ATOM 664 O O . CYS A 1 85 ? -0.317 -2.533 -10.273 1 96.62 85 CYS A O 1
ATOM 666 N N . ALA A 1 86 ? -1.964 -1.875 -8.875 1 98.38 86 ALA A N 1
ATOM 667 C CA . ALA A 1 86 ? -1.627 -0.46 -9.008 1 98.38 86 ALA A CA 1
ATOM 668 C C . ALA A 1 86 ? -0.197 -0.189 -8.555 1 98.38 86 ALA A C 1
ATOM 670 O O . ALA A 1 86 ? 0.538 0.559 -9.203 1 98.38 86 ALA A O 1
ATOM 671 N N . LYS A 1 87 ? 0.189 -0.747 -7.477 1 97 87 LYS A N 1
ATOM 672 C CA . LYS A 1 87 ? 1.535 -0.567 -6.941 1 97 87 LYS A CA 1
ATOM 673 C C . LYS A 1 87 ? 2.59 -1.062 -7.926 1 97 87 LYS A C 1
ATOM 675 O O . LYS A 1 87 ? 3.594 -0.387 -8.164 1 97 87 LYS A O 1
ATOM 680 N N . ASN A 1 88 ? 2.354 -2.203 -8.508 1 93.88 88 ASN A N 1
ATOM 681 C CA . ASN A 1 88 ? 3.332 -2.785 -9.422 1 93.88 88 ASN A CA 1
ATOM 682 C C . ASN A 1 88 ? 3.52 -1.923 -10.664 1 93.88 88 ASN A C 1
ATOM 684 O O . ASN A 1 88 ? 4.648 -1.701 -11.109 1 93.88 88 ASN A O 1
ATOM 688 N N . LEU A 1 89 ? 2.451 -1.469 -11.242 1 96.62 89 LEU A N 1
ATOM 689 C CA . LEU A 1 89 ? 2.59 -0.609 -12.414 1 96.62 89 LEU A CA 1
ATOM 690 C C . LEU A 1 89 ? 3.246 0.716 -12.039 1 96.62 89 LEU A C 1
ATOM 692 O O . LEU A 1 89 ? 4.023 1.27 -12.82 1 96.62 89 LEU A O 1
ATOM 696 N N . THR A 1 90 ? 2.918 1.229 -10.852 1 97.12 90 THR A N 1
ATOM 697 C CA . THR A 1 90 ? 3.529 2.467 -10.383 1 97.12 90 THR A CA 1
ATOM 698 C C . THR A 1 90 ? 5.043 2.316 -10.273 1 97.12 90 THR A C 1
ATOM 700 O O . THR A 1 90 ? 5.789 3.217 -10.664 1 97.12 90 THR A O 1
ATOM 703 N N . ASP A 1 91 ? 5.477 1.205 -9.734 1 93.12 91 ASP A N 1
ATOM 704 C CA . ASP A 1 91 ? 6.906 0.944 -9.609 1 93.12 91 ASP A CA 1
ATOM 705 C C . ASP A 1 91 ? 7.594 1.003 -10.977 1 93.12 91 ASP A C 1
ATOM 707 O O . ASP A 1 91 ? 8.695 1.548 -11.094 1 93.12 91 ASP A O 1
ATOM 711 N N . TYR A 1 92 ? 6.977 0.468 -11.938 1 90.88 92 TYR A N 1
ATOM 712 C CA . TYR A 1 92 ? 7.527 0.499 -13.289 1 90.88 92 TYR A CA 1
ATOM 713 C C . TYR A 1 92 ? 7.566 1.924 -13.828 1 90.88 92 TYR A C 1
ATOM 715 O O . TYR A 1 92 ? 8.57 2.344 -14.414 1 90.88 92 TYR A O 1
ATOM 723 N N . LYS A 1 93 ? 6.5 2.662 -13.648 1 94.69 93 LYS A N 1
ATOM 724 C CA . LYS A 1 93 ? 6.418 4.031 -14.148 1 94.69 93 LYS A CA 1
ATOM 725 C C . LYS A 1 93 ? 7.449 4.93 -13.469 1 94.69 93 LYS A C 1
ATOM 727 O O . LYS A 1 93 ? 7.992 5.84 -14.094 1 94.69 93 LYS A O 1
ATOM 732 N N . ASN A 1 94 ? 7.68 4.703 -12.242 1 93.25 94 ASN A N 1
ATOM 733 C CA . ASN A 1 94 ? 8.633 5.504 -11.477 1 93.25 94 ASN A CA 1
ATOM 734 C C . ASN A 1 94 ? 10.047 5.371 -12.023 1 93.25 94 ASN A C 1
ATOM 736 O O . ASN A 1 94 ? 10.867 6.281 -11.875 1 93.25 94 ASN A O 1
ATOM 740 N N . LEU A 1 95 ? 10.367 4.27 -12.758 1 89.12 95 LEU A N 1
ATOM 741 C CA . LEU A 1 95 ? 11.68 4.082 -13.367 1 89.12 95 LEU A CA 1
ATOM 742 C C . LEU A 1 95 ? 11.906 5.094 -14.484 1 89.12 95 LEU A C 1
ATOM 744 O O . LEU A 1 95 ? 13.047 5.371 -14.852 1 89.12 95 LEU A O 1
ATOM 748 N N . LYS A 1 96 ? 10.828 5.637 -14.945 1 91.31 96 LYS A N 1
ATOM 749 C CA . LYS A 1 96 ? 10.906 6.57 -16.062 1 91.31 96 LYS A CA 1
ATOM 750 C C . LYS A 1 96 ? 10.867 8.016 -15.578 1 91.31 96 LYS A C 1
ATOM 752 O O . LYS A 1 96 ? 10.898 8.945 -16.391 1 91.31 96 LYS A O 1
ATOM 757 N N . LEU A 1 97 ? 10.805 8.25 -14.289 1 91.25 97 LEU A N 1
ATOM 758 C CA . LEU A 1 97 ? 10.758 9.586 -13.695 1 91.25 97 LEU A CA 1
ATOM 759 C C . LEU A 1 97 ? 12.062 9.914 -12.984 1 91.25 97 LEU A C 1
ATOM 761 O O . LEU A 1 97 ? 12.781 9.008 -12.555 1 91.25 97 LEU A O 1
ATOM 765 N N . PRO A 1 98 ? 12.336 11.234 -12.836 1 88.62 98 PRO A N 1
ATOM 766 C CA . PRO A 1 98 ? 13.531 11.617 -12.078 1 88.62 98 PRO A CA 1
ATOM 767 C C . PRO A 1 98 ? 13.477 11.164 -10.625 1 88.62 98 PRO A C 1
ATOM 769 O O . PRO A 1 98 ? 12.398 11.133 -10.016 1 88.62 98 PRO A O 1
ATOM 772 N N . LYS A 1 99 ? 14.586 10.906 -10.047 1 86.56 99 LYS A N 1
ATOM 773 C CA . LYS A 1 99 ? 14.711 10.406 -8.68 1 86.56 99 LYS A CA 1
ATOM 774 C C . LYS A 1 99 ? 14.117 11.398 -7.676 1 86.56 99 LYS A C 1
ATOM 776 O O . LYS A 1 99 ? 13.641 11 -6.613 1 86.56 99 LYS A O 1
ATOM 781 N N . THR A 1 100 ? 14.062 12.695 -7.969 1 86.94 100 THR A N 1
ATOM 782 C CA . THR A 1 100 ? 13.602 13.719 -7.047 1 86.94 100 THR A CA 1
ATOM 783 C C . THR A 1 100 ? 12.109 13.984 -7.242 1 86.94 100 THR A C 1
ATOM 785 O O . THR A 1 100 ? 11.516 14.797 -6.523 1 86.94 100 THR A O 1
ATOM 788 N N . ASN A 1 101 ? 11.555 13.367 -8.266 1 88.88 101 ASN A N 1
ATOM 789 C CA . ASN A 1 101 ? 10.141 13.555 -8.586 1 88.88 101 ASN A CA 1
ATOM 790 C C . ASN A 1 101 ? 9.461 12.234 -8.93 1 88.88 101 ASN A C 1
ATOM 792 O O . ASN A 1 101 ? 9.125 11.984 -10.086 1 88.88 101 ASN A O 1
ATOM 796 N N . GLN A 1 102 ? 9.125 11.5 -7.914 1 91.62 102 GLN A N 1
ATOM 797 C CA . GLN A 1 102 ? 8.547 10.172 -8.055 1 91.62 102 GLN A CA 1
ATOM 798 C C . GLN A 1 102 ? 7.078 10.156 -7.633 1 91.62 102 GLN A C 1
ATOM 800 O O . GLN A 1 102 ? 6.645 11.008 -6.855 1 91.62 102 GLN A O 1
ATOM 805 N N . ILE A 1 103 ? 6.379 9.234 -8.211 1 94.44 103 ILE A N 1
ATOM 806 C CA . ILE A 1 103 ? 5.02 8.969 -7.762 1 94.44 103 ILE A CA 1
ATOM 807 C C . ILE A 1 103 ? 5.051 8.25 -6.414 1 94.44 103 ILE A C 1
ATOM 809 O O . ILE A 1 103 ? 5.801 7.289 -6.234 1 94.44 103 ILE A O 1
ATOM 813 N N . ASN A 1 104 ? 4.34 8.781 -5.418 1 93.06 104 ASN A N 1
ATOM 814 C CA . ASN A 1 104 ? 4.18 8.055 -4.164 1 93.06 104 ASN A CA 1
ATOM 815 C C . ASN A 1 104 ? 3.262 6.844 -4.332 1 93.06 104 ASN A C 1
ATOM 817 O O . ASN A 1 104 ? 2.055 7 -4.523 1 93.06 104 ASN A O 1
ATOM 821 N N . PRO A 1 105 ? 3.775 5.633 -4.246 1 94.75 105 PRO A N 1
ATOM 822 C CA . PRO A 1 105 ? 2.959 4.438 -4.473 1 94.75 105 PRO A CA 1
ATOM 823 C C . PRO A 1 105 ? 1.768 4.348 -3.521 1 94.75 105 PRO A C 1
ATOM 825 O O . PRO A 1 105 ? 0.707 3.844 -3.902 1 94.75 105 PRO A O 1
ATOM 828 N N . MET A 1 106 ? 1.886 4.836 -2.307 1 95.38 106 MET A N 1
ATOM 829 C CA . MET A 1 106 ? 0.799 4.773 -1.332 1 95.38 106 MET A CA 1
ATOM 830 C C . MET A 1 106 ? -0.393 5.605 -1.793 1 95.38 106 MET A C 1
ATOM 832 O O . MET A 1 106 ? -1.543 5.195 -1.624 1 95.38 106 MET A O 1
ATOM 836 N N . ASN A 1 107 ? -0.104 6.777 -2.354 1 95.38 107 ASN A N 1
ATOM 837 C CA . ASN A 1 107 ? -1.182 7.617 -2.865 1 95.38 107 ASN A CA 1
ATOM 838 C C . ASN A 1 107 ? -1.947 6.926 -3.99 1 95.38 107 ASN A C 1
ATOM 840 O O . ASN A 1 107 ? -3.172 7.039 -4.074 1 95.38 107 ASN A O 1
ATOM 844 N N . VAL A 1 108 ? -1.209 6.207 -4.82 1 97.69 108 VAL A N 1
ATOM 845 C CA . VAL A 1 108 ? -1.827 5.504 -5.941 1 97.69 108 VAL A CA 1
ATOM 846 C C . VAL A 1 108 ? -2.697 4.363 -5.418 1 97.69 108 VAL A C 1
ATOM 848 O O . VAL A 1 108 ? -3.811 4.148 -5.902 1 97.69 108 VAL A O 1
ATOM 851 N N . ILE A 1 109 ? -2.188 3.611 -4.445 1 97.81 109 ILE A N 1
ATOM 852 C CA . ILE A 1 109 ? -2.92 2.506 -3.834 1 97.81 109 ILE A CA 1
ATOM 853 C C . ILE A 1 109 ? -4.238 3.016 -3.26 1 97.81 109 ILE A C 1
ATOM 855 O O . ILE A 1 109 ? -5.301 2.453 -3.537 1 97.81 109 ILE A O 1
ATOM 859 N N . LEU A 1 110 ? -4.176 4.105 -2.521 1 97.56 110 LEU A N 1
ATOM 860 C CA . LEU A 1 110 ? -5.359 4.652 -1.864 1 97.56 110 LEU A CA 1
ATOM 861 C C . LEU A 1 110 ? -6.371 5.145 -2.893 1 97.56 110 LEU A C 1
ATOM 863 O O . LEU A 1 110 ? -7.566 4.848 -2.787 1 97.56 110 LEU A O 1
ATOM 867 N N . ALA A 1 111 ? -5.898 5.867 -3.902 1 98.06 111 ALA A N 1
ATOM 868 C CA . ALA A 1 111 ? -6.781 6.363 -4.957 1 98.06 111 ALA A CA 1
ATOM 869 C C . ALA A 1 111 ? -7.426 5.211 -5.719 1 98.06 111 ALA A C 1
ATOM 871 O O . ALA A 1 111 ? -8.609 5.27 -6.066 1 98.06 111 ALA A O 1
ATOM 872 N N . ALA A 1 112 ? -6.633 4.172 -5.973 1 98.69 112 ALA A N 1
ATOM 873 C CA . ALA A 1 112 ? -7.133 3.012 -6.703 1 98.69 112 ALA A CA 1
ATOM 874 C C . ALA A 1 112 ? -8.195 2.275 -5.895 1 98.69 112 ALA A C 1
ATOM 876 O O . ALA A 1 112 ? -9.219 1.854 -6.441 1 98.69 112 ALA A O 1
ATOM 877 N N . GLU A 1 113 ? -7.98 2.084 -4.617 1 98.56 113 GLU A N 1
ATOM 878 C CA . GLU A 1 113 ? -8.953 1.409 -3.764 1 98.56 113 GLU A CA 1
ATOM 879 C C . GLU A 1 113 ? -10.266 2.191 -3.693 1 98.56 113 GLU A C 1
ATOM 881 O O . GLU A 1 113 ? -11.344 1.611 -3.809 1 98.56 113 GLU A O 1
ATOM 886 N N . ILE A 1 114 ? -10.172 3.527 -3.518 1 98.31 114 ILE A N 1
ATOM 887 C CA . ILE A 1 114 ? -11.375 4.359 -3.465 1 98.31 114 ILE A CA 1
ATOM 888 C C . ILE A 1 114 ? -12.141 4.25 -4.781 1 98.31 114 ILE A C 1
ATOM 890 O O . ILE A 1 114 ? -13.352 4.047 -4.781 1 98.31 114 ILE A O 1
ATOM 894 N N . SER A 1 115 ? -11.406 4.383 -5.895 1 98.56 115 SER A N 1
ATOM 895 C CA . SER A 1 115 ? -12.008 4.293 -7.223 1 98.56 115 SER A CA 1
ATOM 896 C C . SER A 1 115 ? -12.695 2.949 -7.426 1 98.56 115 SER A C 1
ATOM 898 O O . SER A 1 115 ? -13.805 2.889 -7.953 1 98.56 115 SER A O 1
ATOM 900 N N . PHE A 1 116 ? -12.047 1.895 -7 1 98.62 116 PHE A N 1
ATOM 901 C CA . PHE A 1 116 ? -12.594 0.557 -7.188 1 98.62 116 PHE A CA 1
ATOM 902 C C . PHE A 1 116 ? -13.844 0.36 -6.344 1 98.62 116 PHE A C 1
ATOM 904 O O . PHE A 1 116 ? -14.828 -0.218 -6.812 1 98.62 116 PHE A O 1
ATOM 911 N N . ILE A 1 117 ? -13.805 0.774 -5.09 1 98.06 117 ILE A N 1
ATOM 912 C CA . ILE A 1 117 ? -14.945 0.638 -4.195 1 98.06 117 ILE A CA 1
ATOM 913 C C . ILE A 1 117 ? -16.172 1.325 -4.805 1 98.06 117 ILE A C 1
ATOM 915 O O . ILE A 1 117 ? -17.281 0.788 -4.766 1 98.06 117 ILE A O 1
ATOM 919 N N . ILE A 1 118 ? -16.016 2.449 -5.43 1 97.12 118 ILE A N 1
ATOM 920 C CA . ILE A 1 118 ? -17.094 3.229 -6.031 1 97.12 118 ILE A CA 1
ATOM 921 C C . ILE A 1 118 ? -17.766 2.41 -7.129 1 97.12 118 ILE A C 1
ATOM 923 O O . ILE A 1 118 ? -19 2.432 -7.258 1 97.12 118 ILE A O 1
ATOM 927 N N . ILE A 1 119 ? -16.984 1.572 -7.824 1 97.5 119 ILE A N 1
ATOM 928 C CA . ILE A 1 119 ? -17.547 0.889 -8.984 1 97.5 119 ILE A CA 1
ATOM 929 C C . ILE A 1 119 ? -17.828 -0.57 -8.633 1 97.5 119 ILE A C 1
ATOM 931 O O . ILE A 1 119 ? -18.094 -1.388 -9.516 1 97.5 119 ILE A O 1
ATOM 935 N N . ALA A 1 120 ? -17.688 -0.975 -7.383 1 96.31 120 ALA A N 1
ATOM 936 C CA . ALA A 1 120 ? -17.844 -2.383 -7.031 1 96.31 120 ALA A CA 1
ATOM 937 C C . ALA A 1 120 ? -18.969 -2.574 -6.008 1 96.31 120 ALA A C 1
ATOM 939 O O . ALA A 1 120 ? -19.594 -3.631 -5.961 1 96.31 120 ALA A O 1
ATOM 940 N N . ILE A 1 121 ? -19.203 -1.593 -5.133 1 94.12 121 ILE A N 1
ATOM 941 C CA . ILE A 1 121 ? -20.234 -1.727 -4.121 1 94.12 121 ILE A CA 1
ATOM 942 C C . ILE A 1 121 ? -21.594 -1.369 -4.73 1 94.12 121 ILE A C 1
ATOM 944 O O . ILE A 1 121 ? -21.719 -0.385 -5.465 1 94.12 121 ILE A O 1
ATOM 948 N N . LYS A 1 122 ? -22.547 -2.18 -4.48 1 88.81 122 LYS A N 1
ATOM 949 C CA . LYS A 1 122 ? -23.922 -1.923 -4.91 1 88.81 122 LYS A CA 1
ATOM 950 C C . LYS A 1 122 ? -24.844 -1.68 -3.713 1 88.81 122 LYS A C 1
ATOM 952 O O . LYS A 1 122 ? -24.734 -2.369 -2.695 1 88.81 122 LYS A O 1
ATOM 957 N N . VAL A 1 123 ? -25.594 -0.57 -3.852 1 83.19 123 VAL A N 1
ATOM 958 C CA . VAL A 1 123 ? -26.562 -0.282 -2.807 1 83.19 123 VAL A CA 1
ATOM 959 C C . VAL A 1 123 ? -27.922 -0.854 -3.197 1 83.19 123 VAL A C 1
ATOM 961 O O . VAL A 1 123 ? -28.531 -0.417 -4.18 1 83.19 123 VAL A O 1
ATOM 964 N N . GLY A 1 124 ? -28.266 -1.945 -2.453 1 76.12 124 GLY A N 1
ATOM 965 C CA . GLY A 1 124 ? -29.547 -2.559 -2.762 1 76.12 124 GLY A CA 1
ATOM 966 C C . GLY A 1 124 ? -30.594 -2.336 -1.683 1 76.12 124 GLY A C 1
ATOM 967 O O . GLY A 1 124 ? -30.375 -1.545 -0.761 1 76.12 124 GLY A O 1
ATOM 968 N N . LYS A 1 125 ? -31.75 -2.979 -1.877 1 74.88 125 LYS A N 1
ATOM 969 C CA . LYS A 1 125 ? -32.875 -2.887 -0.965 1 74.88 125 LYS A CA 1
ATOM 970 C C . LYS A 1 125 ? -32.531 -3.416 0.42 1 74.88 125 LYS A C 1
ATOM 972 O O . LYS A 1 125 ? -33 -2.893 1.433 1 74.88 125 LYS A O 1
ATOM 977 N N . ASN A 1 126 ? -31.594 -4.453 0.458 1 78.06 126 ASN A N 1
ATOM 978 C CA . ASN A 1 126 ? -31.219 -5.105 1.704 1 78.06 126 ASN A CA 1
ATOM 979 C C . ASN A 1 126 ? -29.891 -4.562 2.24 1 78.06 126 ASN A C 1
ATOM 981 O O . ASN A 1 126 ? -29.25 -5.207 3.064 1 78.06 126 ASN A O 1
ATOM 985 N N . GLY A 1 127 ? -29.516 -3.535 1.713 1 83.69 127 GLY A N 1
ATOM 986 C CA . GLY A 1 127 ? -28.281 -2.959 2.215 1 83.69 127 GLY A CA 1
ATOM 987 C C . GLY A 1 127 ? -27.141 -3.018 1.211 1 83.69 127 GLY A C 1
ATOM 988 O O . GLY A 1 127 ? -27.375 -3.064 0.002 1 83.69 127 GLY A O 1
ATOM 989 N N . LEU A 1 128 ? -25.984 -2.998 1.741 1 89.5 128 LEU A N 1
ATOM 990 C CA . LEU A 1 128 ? -24.797 -2.963 0.893 1 89.5 128 LEU A CA 1
ATOM 991 C C . LEU A 1 128 ? -24.422 -4.363 0.411 1 89.5 128 LEU A C 1
ATOM 993 O O . LEU A 1 128 ? -24.5 -5.324 1.178 1 89.5 128 LEU A O 1
ATOM 997 N N . ASP A 1 129 ? -24.234 -4.508 -0.863 1 91.25 129 ASP A N 1
ATOM 998 C CA . ASP A 1 129 ? -23.766 -5.734 -1.489 1 91.25 129 ASP A CA 1
ATOM 999 C C . ASP A 1 129 ? -22.281 -5.629 -1.831 1 91.25 129 ASP A C 1
ATOM 1001 O O . ASP A 1 129 ? -21.891 -4.84 -2.695 1 91.25 129 ASP A O 1
ATOM 1005 N N . LEU A 1 130 ? -21.422 -6.492 -1.193 1 93.38 130 LEU A N 1
ATOM 1006 C CA . LEU A 1 130 ? -19.969 -6.414 -1.352 1 93.38 130 LEU A CA 1
ATOM 1007 C C . LEU A 1 130 ? -19.469 -7.531 -2.258 1 93.38 130 LEU A C 1
ATOM 1009 O O . LEU A 1 130 ? -18.25 -7.746 -2.365 1 93.38 130 LEU A O 1
ATOM 1013 N N . THR A 1 131 ? -20.359 -8.211 -2.984 1 90.75 131 THR A N 1
ATOM 1014 C CA . THR A 1 131 ? -20.016 -9.391 -3.779 1 90.75 131 THR A CA 1
ATOM 1015 C C . THR A 1 131 ? -18.922 -9.07 -4.789 1 90.75 131 THR A C 1
ATOM 1017 O O . THR A 1 131 ? -17.984 -9.852 -4.977 1 90.75 131 THR A O 1
ATOM 1020 N N . TYR A 1 132 ? -18.953 -7.898 -5.363 1 94.31 132 TYR A N 1
ATOM 1021 C CA . TYR A 1 132 ? -18.047 -7.551 -6.457 1 94.31 132 TYR A CA 1
ATOM 1022 C C . TYR A 1 132 ? -16.734 -6.98 -5.926 1 94.31 132 TYR A C 1
ATOM 1024 O O . TYR A 1 132 ? -15.82 -6.691 -6.695 1 94.31 132 TYR A O 1
ATOM 1032 N N . LEU A 1 133 ? -16.641 -6.855 -4.598 1 95.94 133 LEU A N 1
ATOM 1033 C CA . LEU A 1 133 ? -15.344 -6.566 -3.996 1 95.94 133 LEU A CA 1
ATOM 1034 C C . LEU A 1 133 ? -14.5 -7.836 -3.871 1 95.94 133 LEU A C 1
ATOM 1036 O O . LEU A 1 133 ? -13.297 -7.766 -3.615 1 95.94 133 LEU A O 1
ATOM 1040 N N . GLY A 1 134 ? -15.148 -9.008 -4.078 1 94.75 134 GLY A N 1
ATOM 1041 C CA . GLY A 1 134 ? -14.484 -10.297 -4.008 1 94.75 134 GLY A CA 1
ATOM 1042 C C . GLY A 1 134 ? -13.992 -10.781 -5.355 1 94.75 134 GLY A C 1
ATOM 1043 O O . GLY A 1 134 ? -13.609 -9.984 -6.211 1 94.75 134 GLY A O 1
ATOM 1044 N N . THR A 1 135 ? -13.984 -12.062 -5.543 1 93 135 THR A N 1
ATOM 1045 C CA . THR A 1 135 ? -13.344 -12.688 -6.695 1 93 135 THR A CA 1
ATOM 1046 C C . THR A 1 135 ? -14.07 -12.312 -7.984 1 93 135 THR A C 1
ATOM 1048 O O . THR A 1 135 ? -13.445 -12.211 -9.047 1 93 135 THR A O 1
ATOM 1051 N N . GLN A 1 136 ? -15.32 -11.953 -7.938 1 92.69 136 GLN A N 1
ATOM 1052 C CA . GLN A 1 136 ? -16.094 -11.617 -9.125 1 92.69 136 GLN A CA 1
ATOM 1053 C C . GLN A 1 136 ? -15.75 -10.219 -9.633 1 92.69 136 GLN A C 1
ATOM 1055 O O . GLN A 1 136 ? -16.109 -9.852 -10.75 1 92.69 136 GLN A O 1
ATOM 1060 N N . GLY A 1 137 ? -15.125 -9.453 -8.852 1 95.56 137 GLY A N 1
ATOM 1061 C CA . GLY A 1 137 ? -14.734 -8.109 -9.258 1 95.56 137 GLY A CA 1
ATOM 1062 C C . GLY A 1 137 ? -13.297 -8.023 -9.727 1 95.56 137 GLY A C 1
ATOM 1063 O O . GLY A 1 137 ? -12.789 -6.93 -9.977 1 95.56 137 GLY A O 1
ATOM 1064 N N . LEU A 1 138 ? -12.617 -9.125 -9.938 1 94.81 138 LEU A N 1
ATOM 1065 C CA . LEU A 1 138 ? -11.18 -9.148 -10.172 1 94.81 138 LEU A CA 1
ATOM 1066 C C . LEU A 1 138 ? -10.828 -8.445 -11.484 1 94.81 138 LEU A C 1
ATOM 1068 O O . LEU A 1 138 ? -9.859 -7.688 -11.547 1 94.81 138 LEU A O 1
ATOM 1072 N N . ILE A 1 139 ? -11.609 -8.633 -12.547 1 94.81 139 ILE A N 1
ATOM 1073 C CA . ILE A 1 139 ? -11.289 -8.023 -13.836 1 94.81 139 ILE A CA 1
ATOM 1074 C C . ILE A 1 139 ? -11.438 -6.504 -13.742 1 94.81 139 ILE A C 1
ATOM 1076 O O . ILE A 1 139 ? -10.586 -5.758 -14.234 1 94.81 139 ILE A O 1
ATOM 1080 N N . ALA A 1 140 ? -12.523 -6.074 -13.117 1 96.69 140 ALA A N 1
ATOM 1081 C CA . ALA A 1 140 ? -12.695 -4.641 -12.891 1 96.69 140 ALA A CA 1
ATOM 1082 C C . ALA A 1 140 ? -11.562 -4.078 -12.039 1 96.69 140 ALA A C 1
ATOM 1084 O O . ALA A 1 140 ? -11.133 -2.939 -12.25 1 96.69 140 ALA A O 1
ATOM 1085 N N . SER A 1 141 ? -11.109 -4.859 -11.062 1 97.44 141 SER A N 1
ATOM 1086 C CA . SER A 1 141 ? -9.992 -4.441 -10.219 1 97.44 141 SER A CA 1
ATOM 1087 C C . SER A 1 141 ? -8.734 -4.184 -11.047 1 97.44 141 SER A C 1
ATOM 1089 O O . SER A 1 141 ? -7.992 -3.24 -10.773 1 97.44 141 SER A O 1
ATOM 1091 N N . TYR A 1 142 ? -8.461 -5.02 -12.062 1 96.38 142 TYR A N 1
ATOM 1092 C CA . TYR A 1 142 ? -7.301 -4.832 -12.938 1 96.38 142 TYR A CA 1
ATOM 1093 C C . TYR A 1 142 ? -7.453 -3.572 -13.781 1 96.38 142 TYR A C 1
ATOM 1095 O O . TYR A 1 142 ? -6.484 -2.846 -14 1 96.38 142 TYR A O 1
ATOM 1103 N N . ILE A 1 143 ? -8.641 -3.328 -14.234 1 97.44 143 ILE A N 1
ATOM 1104 C CA . ILE A 1 143 ? -8.891 -2.135 -15.039 1 97.44 143 ILE A CA 1
ATOM 1105 C C . ILE A 1 143 ? -8.555 -0.888 -14.219 1 97.44 143 ILE A C 1
ATOM 1107 O O . ILE A 1 143 ? -7.812 -0.016 -14.688 1 97.44 143 ILE A O 1
ATOM 1111 N N . VAL A 1 144 ? -9.031 -0.815 -13.023 1 98.44 144 VAL A N 1
ATOM 1112 C CA . VAL A 1 144 ? -8.773 0.325 -12.148 1 98.44 144 VAL A CA 1
ATOM 1113 C C . VAL A 1 144 ? -7.289 0.386 -11.805 1 98.44 144 VAL A C 1
ATOM 1115 O O . VAL A 1 144 ? -6.676 1.454 -11.859 1 98.44 144 VAL A O 1
ATOM 1118 N N . GLY A 1 145 ? -6.719 -0.804 -11.453 1 98.19 145 GLY A N 1
ATOM 1119 C CA . GLY A 1 145 ? -5.324 -0.888 -11.047 1 98.19 145 GLY A CA 1
ATOM 1120 C C . GLY A 1 145 ? -4.363 -0.464 -12.148 1 98.19 145 GLY A C 1
ATOM 1121 O O . GLY A 1 145 ? -3.244 -0.027 -11.859 1 98.19 145 GLY A O 1
ATOM 1122 N N . LEU A 1 146 ? -4.781 -0.547 -13.414 1 98.06 146 LEU A N 1
ATOM 1123 C CA . LEU A 1 146 ? -3.914 -0.198 -14.531 1 98.06 146 LEU A CA 1
ATOM 1124 C C . LEU A 1 146 ? -4.141 1.246 -14.969 1 98.06 146 LEU A C 1
ATOM 1126 O O . LEU A 1 146 ? -3.229 1.894 -15.484 1 98.06 146 LEU A O 1
ATOM 1130 N N . ILE A 1 147 ? -5.277 1.826 -14.68 1 98.69 147 ILE A N 1
ATOM 1131 C CA . ILE A 1 147 ? -5.605 3.158 -15.18 1 98.69 147 ILE A CA 1
ATOM 1132 C C . ILE A 1 147 ? -5.117 4.215 -14.195 1 98.69 147 ILE A C 1
ATOM 1134 O O . ILE A 1 147 ? -4.539 5.227 -14.594 1 98.69 147 ILE A O 1
ATOM 1138 N N . VAL A 1 148 ? -5.289 4.043 -12.898 1 98.69 148 VAL A N 1
ATOM 1139 C CA . VAL A 1 148 ? -4.996 5.043 -11.875 1 98.69 148 VAL A CA 1
ATOM 1140 C C . VAL A 1 148 ? -3.51 5.395 -11.906 1 98.69 148 VAL A C 1
ATOM 1142 O O . VAL A 1 148 ? -3.145 6.574 -11.898 1 98.69 148 VAL A O 1
ATOM 1145 N N . PRO A 1 149 ? -2.611 4.352 -12 1 98.38 149 PRO A N 1
ATOM 1146 C CA . PRO A 1 149 ? -1.193 4.707 -12.078 1 98.38 149 PRO A CA 1
ATOM 1147 C C . PRO A 1 149 ? -0.869 5.578 -13.289 1 98.38 149 PRO A C 1
ATOM 1149 O O . PRO A 1 149 ? 0.009 6.441 -13.211 1 98.38 149 PRO A O 1
ATOM 1152 N N . ASN A 1 150 ? -1.555 5.363 -14.375 1 98.44 150 ASN A N 1
ATOM 1153 C CA . ASN A 1 150 ? -1.32 6.168 -15.57 1 98.44 150 ASN A CA 1
ATOM 1154 C C . ASN A 1 150 ? -1.751 7.617 -15.367 1 98.44 150 ASN A C 1
ATOM 1156 O O . ASN A 1 150 ? -1.115 8.539 -15.883 1 98.44 150 ASN A O 1
ATOM 1160 N N . ILE A 1 151 ? -2.777 7.82 -14.648 1 98.56 151 ILE A N 1
ATOM 1161 C CA . ILE A 1 151 ? -3.229 9.172 -14.344 1 98.56 151 ILE A CA 1
ATOM 1162 C C . ILE A 1 151 ? -2.197 9.875 -13.469 1 98.56 151 ILE A C 1
ATOM 1164 O O . ILE A 1 151 ? -1.815 11.016 -13.734 1 98.56 151 ILE A O 1
ATOM 1168 N N . TYR A 1 152 ? -1.794 9.203 -12.406 1 97.94 152 TYR A N 1
ATOM 1169 C CA . TYR A 1 152 ? -0.766 9.773 -11.547 1 97.94 152 TYR A CA 1
ATOM 1170 C C . TYR A 1 152 ? 0.505 10.07 -12.336 1 97.94 152 TYR A C 1
ATOM 1172 O O . TYR A 1 152 ? 1.131 11.117 -12.148 1 97.94 152 TYR A O 1
ATOM 1180 N N . TYR A 1 153 ? 0.904 9.141 -13.219 1 97.75 153 TYR A N 1
ATOM 1181 C CA . TYR A 1 153 ? 2.105 9.312 -14.031 1 97.75 153 TYR A CA 1
ATOM 1182 C C . TYR A 1 153 ? 2.006 10.562 -14.891 1 97.75 153 TYR A C 1
ATOM 1184 O O . TYR A 1 153 ? 2.947 11.359 -14.953 1 97.75 153 TYR A O 1
ATOM 1192 N N . ALA A 1 154 ? 0.88 10.758 -15.547 1 97.62 154 ALA A N 1
ATOM 1193 C CA . ALA A 1 154 ? 0.673 11.922 -16.406 1 97.62 154 ALA A CA 1
ATOM 1194 C C . ALA A 1 154 ? 0.739 13.219 -15.586 1 97.62 154 ALA A C 1
ATOM 1196 O O . ALA A 1 154 ? 1.318 14.211 -16.031 1 97.62 154 ALA A O 1
ATOM 1197 N N . CYS A 1 155 ? 0.212 13.188 -14.391 1 96.94 155 CYS A N 1
ATOM 1198 C CA . CYS A 1 155 ? 0.186 14.383 -13.555 1 96.94 155 CYS A CA 1
ATOM 1199 C C . CYS A 1 155 ? 1.579 14.711 -13.031 1 96.94 155 CYS A C 1
ATOM 1201 O O . CYS A 1 155 ? 1.997 15.875 -13.055 1 96.94 155 CYS A O 1
ATOM 1203 N N . VAL A 1 156 ? 2.246 13.719 -12.547 1 94.19 156 VAL A N 1
ATOM 1204 C CA . VAL A 1 156 ? 3.566 13.938 -11.969 1 94.19 156 VAL A CA 1
ATOM 1205 C C . VAL A 1 156 ? 4.562 14.305 -13.062 1 94.19 156 VAL A C 1
ATOM 1207 O O . VAL A 1 156 ? 5.348 15.242 -12.906 1 94.19 156 VAL A O 1
ATOM 1210 N N . LYS A 1 157 ? 4.504 13.594 -14.195 1 94.62 157 LYS A N 1
ATOM 1211 C CA . LYS A 1 157 ? 5.406 13.836 -15.312 1 94.62 157 LYS A CA 1
ATOM 1212 C C . LYS A 1 157 ? 5.238 15.258 -15.852 1 94.62 157 LYS A C 1
ATOM 1214 O O . LYS A 1 157 ? 6.223 15.906 -16.203 1 94.62 157 LYS A O 1
ATOM 1219 N N . ASN A 1 158 ? 4 15.734 -15.844 1 94.56 158 ASN A N 1
ATOM 1220 C CA . ASN A 1 158 ? 3.711 17.047 -16.422 1 94.56 158 ASN A CA 1
ATOM 1221 C C . ASN A 1 158 ? 3.605 18.109 -15.336 1 94.56 158 ASN A C 1
ATOM 1223 O O . ASN A 1 158 ? 3.17 19.234 -15.609 1 94.56 158 ASN A O 1
ATOM 1227 N N . ASN A 1 159 ? 3.922 17.828 -14.156 1 90.62 159 ASN A N 1
ATOM 1228 C CA . ASN A 1 159 ? 3.918 18.75 -13.031 1 90.62 159 ASN A CA 1
ATOM 1229 C C . ASN A 1 159 ? 2.594 19.5 -12.93 1 90.62 159 ASN A C 1
ATOM 1231 O O . ASN A 1 159 ? 2.576 20.734 -12.891 1 90.62 159 ASN A O 1
ATOM 1235 N N . VAL A 1 160 ? 1.573 18.703 -12.961 1 92.25 160 VAL A N 1
ATOM 1236 C CA . VAL A 1 160 ? 0.24 19.297 -12.836 1 92.25 160 VAL A CA 1
ATOM 1237 C C . VAL A 1 160 ? 0.028 19.781 -11.406 1 92.25 160 VAL A C 1
ATOM 1239 O O . VAL A 1 160 ? -0.189 19 -10.492 1 92.25 160 VAL A O 1
ATOM 1242 N N . THR A 1 161 ? 0.085 21 -11.148 1 89.69 161 THR A N 1
ATOM 1243 C CA . THR A 1 161 ? -0.074 21.672 -9.859 1 89.69 161 THR A CA 1
ATOM 1244 C C . THR A 1 161 ? -0.515 23.125 -10.055 1 89.69 161 THR A C 1
ATOM 1246 O O . THR A 1 161 ? -0.834 23.531 -11.172 1 89.69 161 THR A O 1
ATOM 1249 N N . ILE A 1 162 ? -0.807 23.781 -9 1 83.62 162 ILE A N 1
ATOM 1250 C CA . ILE A 1 162 ? -1.031 25.219 -9.047 1 83.62 162 ILE A CA 1
ATOM 1251 C C . ILE A 1 162 ? 0.272 25.953 -8.75 1 83.62 162 ILE A C 1
ATOM 1253 O O . ILE A 1 162 ? 0.823 25.828 -7.652 1 83.62 162 ILE A O 1
ATOM 1257 N N . LYS A 1 163 ? 0.765 26.609 -9.758 1 78.75 163 LYS A N 1
ATOM 1258 C CA . LYS A 1 163 ? 2.012 27.359 -9.578 1 78.75 163 LYS A CA 1
ATOM 1259 C C . LYS A 1 163 ? 1.813 28.547 -8.656 1 78.75 163 LYS A C 1
ATOM 1261 O O . LYS A 1 163 ? 0.9 29.359 -8.859 1 78.75 163 LYS A O 1
ATOM 1266 N N . MET A 1 164 ? 2.613 28.453 -7.598 1 75.12 164 MET A N 1
ATOM 1267 C CA . MET A 1 164 ? 2.566 29.578 -6.652 1 75.12 164 MET A CA 1
ATOM 1268 C C . MET A 1 164 ? 3.785 30.469 -6.816 1 75.12 164 MET A C 1
ATOM 1270 O O . MET A 1 164 ? 4.816 30.047 -7.336 1 75.12 164 MET A O 1
ATOM 1274 N N . PRO A 1 165 ? 3.58 31.672 -6.398 1 74 165 PRO A N 1
ATOM 1275 C CA . PRO A 1 165 ? 4.746 32.562 -6.449 1 74 165 PRO A CA 1
ATOM 1276 C C . PRO A 1 165 ? 5.918 32.031 -5.621 1 74 165 PRO A C 1
ATOM 1278 O O . PRO A 1 165 ? 5.719 31.266 -4.68 1 74 165 PRO A O 1
ATOM 1281 N N . ASP A 1 166 ? 7.102 32.375 -5.949 1 69.56 166 ASP A N 1
ATOM 1282 C CA . ASP A 1 166 ? 8.344 31.891 -5.348 1 69.56 166 ASP A CA 1
ATOM 1283 C C . ASP A 1 166 ? 8.375 32.156 -3.85 1 69.56 166 ASP A C 1
ATOM 1285 O O . ASP A 1 166 ? 9.008 31.438 -3.088 1 69.56 166 ASP A O 1
ATOM 1289 N N . VAL A 1 167 ? 7.672 33.188 -3.553 1 66.94 167 VAL A N 1
ATOM 1290 C CA . VAL A 1 167 ? 7.727 33.594 -2.158 1 66.94 167 VAL A CA 1
ATOM 1291 C C . VAL A 1 167 ? 6.805 32.719 -1.312 1 66.94 167 VAL A C 1
ATOM 1293 O O . VAL A 1 167 ? 6.934 32.688 -0.087 1 66.94 167 VAL A O 1
ATOM 1296 N N . VAL A 1 168 ? 5.949 31.953 -2.002 1 73.75 168 VAL A N 1
ATOM 1297 C CA . VAL A 1 168 ? 4.996 31.094 -1.308 1 73.75 168 VAL A CA 1
ATOM 1298 C C . VAL A 1 168 ? 5.637 29.734 -1.028 1 73.75 168 VAL A C 1
ATOM 1300 O O . VAL A 1 168 ? 6.359 29.203 -1.871 1 73.75 168 VAL A O 1
ATOM 1303 N N . PRO A 1 169 ? 5.41 29.297 0.216 1 72.69 169 PRO A N 1
ATOM 1304 C CA . PRO A 1 169 ? 5.93 27.969 0.543 1 72.69 169 PRO A CA 1
ATOM 1305 C C . PRO A 1 169 ? 5.496 26.906 -0.458 1 72.69 169 PRO A C 1
ATOM 1307 O O . PRO A 1 169 ? 4.32 26.844 -0.83 1 72.69 169 PRO A O 1
ATOM 1310 N N . GLN A 1 170 ? 6.406 26.109 -0.879 1 73.5 170 GLN A N 1
ATOM 1311 C CA . GLN A 1 170 ? 6.195 25.156 -1.968 1 73.5 170 GLN A CA 1
ATOM 1312 C C . GLN A 1 170 ? 5.344 23.984 -1.51 1 73.5 170 GLN A C 1
ATOM 1314 O O . GLN A 1 170 ? 4.836 23.219 -2.334 1 73.5 170 GLN A O 1
ATOM 1319 N N . ASN A 1 171 ? 5.168 23.906 -0.213 1 75.31 171 ASN A N 1
ATOM 1320 C CA . ASN A 1 171 ? 4.316 22.859 0.321 1 75.31 171 ASN A CA 1
ATOM 1321 C C . ASN A 1 171 ? 2.885 22.969 -0.188 1 75.31 171 ASN A C 1
ATOM 1323 O O . ASN A 1 171 ? 2.17 21.969 -0.292 1 75.31 171 ASN A O 1
ATOM 1327 N N . ILE A 1 172 ? 2.551 24.125 -0.432 1 75 172 ILE A N 1
ATOM 1328 C CA . ILE A 1 172 ? 1.218 24.328 -0.986 1 75 172 ILE A CA 1
ATOM 1329 C C . ILE A 1 172 ? 1.121 23.672 -2.361 1 75 172 ILE A C 1
ATOM 1331 O O . ILE A 1 172 ? 0.156 22.969 -2.648 1 75 172 ILE A O 1
ATOM 1335 N N . ALA A 1 173 ? 2.162 23.969 -3.109 1 76.88 173 ALA A N 1
ATOM 1336 C CA . ALA A 1 173 ? 2.197 23.359 -4.434 1 76.88 173 ALA A CA 1
ATOM 1337 C C . ALA A 1 173 ? 2.227 21.844 -4.336 1 76.88 173 ALA A C 1
ATOM 1339 O O . ALA A 1 173 ? 1.584 21.141 -5.125 1 76.88 173 ALA A O 1
ATOM 1340 N N . GLN A 1 174 ? 2.9 21.344 -3.385 1 80 174 GLN A N 1
ATOM 1341 C CA . GLN A 1 174 ? 3.014 19.906 -3.186 1 80 174 GLN A CA 1
ATOM 1342 C C . GLN A 1 174 ? 1.665 19.297 -2.814 1 80 174 GLN A C 1
ATOM 1344 O O . GLN A 1 174 ? 1.342 18.188 -3.242 1 80 174 GLN A O 1
ATOM 1349 N N . THR A 1 175 ? 0.964 20 -2.051 1 81.38 175 THR A N 1
ATOM 1350 C CA . THR A 1 175 ? -0.357 19.531 -1.66 1 81.38 175 THR A CA 1
ATOM 1351 C C . THR A 1 175 ? -1.25 19.344 -2.885 1 81.38 175 THR A C 1
ATOM 1353 O O . THR A 1 175 ? -1.921 18.328 -3.025 1 81.38 175 THR A O 1
ATOM 1356 N N . PHE A 1 176 ? -1.193 20.281 -3.746 1 82.62 176 PHE A N 1
ATOM 1357 C CA . PHE A 1 176 ? -2.006 20.203 -4.953 1 82.62 176 PHE A CA 1
ATOM 1358 C C . PHE A 1 176 ? -1.485 19.109 -5.879 1 82.62 176 PHE A C 1
ATOM 1360 O O . PHE A 1 176 ? -2.268 18.438 -6.562 1 82.62 176 PHE A O 1
ATOM 1367 N N . LYS A 1 177 ? -0.212 19 -5.891 1 86.69 177 LYS A N 1
ATOM 1368 C CA . LYS A 1 177 ? 0.393 17.922 -6.676 1 86.69 177 LYS A CA 1
ATOM 1369 C C . LYS A 1 177 ? -0.089 16.547 -6.199 1 86.69 177 LYS A C 1
ATOM 1371 O O . LYS A 1 177 ? -0.181 15.609 -6.988 1 86.69 177 LYS A O 1
ATOM 1376 N N . ASP A 1 178 ? -0.48 16.469 -5.02 1 84.94 178 ASP A N 1
ATOM 1377 C CA . ASP A 1 178 ? -0.938 15.203 -4.445 1 84.94 178 ASP A CA 1
ATOM 1378 C C . ASP A 1 178 ? -2.443 15.031 -4.633 1 84.94 178 ASP A C 1
ATOM 1380 O O . ASP A 1 178 ? -2.922 13.914 -4.855 1 84.94 178 ASP A O 1
ATOM 1384 N N . ILE A 1 179 ? -3.16 16.109 -4.609 1 90.62 179 ILE A N 1
ATOM 1385 C CA . ILE A 1 179 ? -4.617 16.031 -4.574 1 90.62 179 ILE A CA 1
ATOM 1386 C C . ILE A 1 179 ? -5.16 15.875 -5.992 1 90.62 179 ILE A C 1
ATOM 1388 O O . ILE A 1 179 ? -6.172 15.211 -6.207 1 90.62 179 ILE A O 1
ATOM 1392 N N . PHE A 1 180 ? -4.516 16.484 -6.984 1 94.44 180 PHE A N 1
ATOM 1393 C CA . PHE A 1 180 ? -5.059 16.516 -8.336 1 94.44 180 PHE A CA 1
ATOM 1394 C C . PHE A 1 180 ? -5.121 15.102 -8.922 1 94.44 180 PHE A C 1
ATOM 1396 O O . PHE A 1 180 ? -6.172 14.672 -9.398 1 94.44 180 PHE A O 1
ATOM 1403 N N . PRO A 1 181 ? -4 14.398 -8.859 1 96.56 181 PRO A N 1
ATOM 1404 C CA . PRO A 1 181 ? -4.098 13.047 -9.422 1 96.56 181 PRO A CA 1
ATOM 1405 C C . PRO A 1 181 ? -5.145 12.188 -8.719 1 96.56 181 PRO A C 1
ATOM 1407 O O . PRO A 1 181 ? -5.824 11.383 -9.367 1 96.56 181 PRO A O 1
ATOM 1410 N N . MET A 1 182 ? -5.293 12.281 -7.441 1 96.25 182 MET A N 1
ATOM 1411 C CA . MET A 1 182 ? -6.32 11.539 -6.715 1 96.25 182 MET A CA 1
ATOM 1412 C C . MET A 1 182 ? -7.715 11.961 -7.168 1 96.25 182 MET A C 1
ATOM 1414 O O . MET A 1 182 ? -8.578 11.109 -7.406 1 96.25 182 MET A O 1
ATOM 1418 N N . THR A 1 183 ? -7.898 13.266 -7.293 1 95.94 183 THR A N 1
ATOM 1419 C CA . THR A 1 183 ? -9.188 13.797 -7.715 1 95.94 183 THR A CA 1
ATOM 1420 C C . THR A 1 183 ? -9.547 13.305 -9.109 1 95.94 183 THR A C 1
ATOM 1422 O O . THR A 1 183 ? -10.672 12.859 -9.352 1 95.94 183 THR A O 1
ATOM 1425 N N . PHE A 1 184 ? -8.594 13.359 -10.016 1 97.56 184 PHE A N 1
ATOM 1426 C CA . PHE A 1 184 ? -8.852 12.938 -11.383 1 97.56 184 PHE A CA 1
ATOM 1427 C C . PHE A 1 184 ? -9.148 11.445 -11.445 1 97.56 184 PHE A C 1
ATOM 1429 O O . PHE A 1 184 ? -10.023 11.008 -12.195 1 97.56 184 PHE A O 1
ATOM 1436 N N . SER A 1 185 ? -8.453 10.625 -10.672 1 98.06 185 SER A N 1
ATOM 1437 C CA . SER A 1 185 ? -8.648 9.18 -10.656 1 98.06 185 SER A CA 1
ATOM 1438 C C . SER A 1 185 ? -10.031 8.82 -10.133 1 98.06 185 SER A C 1
ATOM 1440 O O . SER A 1 185 ? -10.766 8.062 -10.773 1 98.06 185 SER A O 1
ATOM 1442 N N . VAL A 1 186 ? -10.398 9.352 -8.977 1 97.56 186 VAL A N 1
ATOM 1443 C CA . VAL A 1 186 ? -11.664 9.016 -8.328 1 97.56 186 VAL A CA 1
ATOM 1444 C C . VAL A 1 186 ? -12.828 9.586 -9.141 1 97.56 186 VAL A C 1
ATOM 1446 O O . VAL A 1 186 ? -13.852 8.922 -9.328 1 97.56 186 VAL A O 1
ATOM 1449 N N . ALA A 1 187 ? -12.664 10.82 -9.633 1 96.75 187 ALA A N 1
ATOM 1450 C CA . ALA A 1 187 ? -13.711 11.453 -10.438 1 96.75 187 ALA A CA 1
ATOM 1451 C C . ALA A 1 187 ? -13.992 10.641 -11.695 1 96.75 187 ALA A C 1
ATOM 1453 O O . ALA A 1 187 ? -15.148 10.5 -12.102 1 96.75 187 ALA A O 1
ATOM 1454 N N . LEU A 1 188 ? -12.938 10.148 -12.344 1 98 188 LEU A N 1
ATOM 1455 C CA . LEU A 1 188 ? -13.125 9.344 -13.547 1 98 188 LEU A CA 1
ATOM 1456 C C . LEU A 1 188 ? -14.031 8.156 -13.273 1 98 188 LEU A C 1
ATOM 1458 O O . LEU A 1 188 ? -15.016 7.938 -13.984 1 98 188 LEU A O 1
ATOM 1462 N N . PHE A 1 189 ? -13.734 7.371 -12.266 1 98.12 189 PHE A N 1
ATOM 1463 C CA . PHE A 1 189 ? -14.484 6.148 -12.016 1 98.12 189 PHE A CA 1
ATOM 1464 C C . PHE A 1 189 ? -15.828 6.465 -11.375 1 98.12 189 PHE A C 1
ATOM 1466 O O . PHE A 1 189 ? -16.781 5.695 -11.5 1 98.12 189 PHE A O 1
ATOM 1473 N N . TRP A 1 190 ? -15.914 7.637 -10.633 1 97.25 190 TRP A N 1
ATOM 1474 C CA . TRP A 1 190 ? -17.203 8.148 -10.164 1 97.25 190 TRP A CA 1
ATOM 1475 C C . TRP A 1 190 ? -18.125 8.445 -11.344 1 97.25 190 TRP A C 1
ATOM 1477 O O . TRP A 1 190 ? -19.297 8.055 -11.328 1 97.25 190 TRP A O 1
ATOM 1487 N N . ILE A 1 191 ? -17.641 9.109 -12.43 1 97.44 191 ILE A N 1
ATOM 1488 C CA . ILE A 1 191 ? -18.406 9.422 -13.625 1 97.44 191 ILE A CA 1
ATOM 1489 C C . ILE A 1 191 ? -18.781 8.133 -14.352 1 97.44 191 ILE A C 1
ATOM 1491 O O . ILE A 1 191 ? -19.922 7.977 -14.812 1 97.44 191 ILE A O 1
ATOM 1495 N N . VAL A 1 192 ? -17.828 7.176 -14.422 1 97.5 192 VAL A N 1
ATOM 1496 C CA . VAL A 1 192 ? -18.094 5.883 -15.039 1 97.5 192 VAL A CA 1
ATOM 1497 C C . VAL A 1 192 ? -19.234 5.184 -14.312 1 97.5 192 VAL A C 1
ATOM 1499 O O . VAL A 1 192 ? -20.125 4.617 -14.945 1 97.5 192 VAL A O 1
ATOM 1502 N N . GLN A 1 193 ? -19.188 5.191 -13.016 1 96.38 193 GLN A N 1
ATOM 1503 C CA . GLN A 1 193 ? -20.234 4.566 -12.203 1 96.38 193 GLN A CA 1
ATOM 1504 C C . GLN A 1 193 ? -21.594 5.199 -12.477 1 96.38 193 GLN A C 1
ATOM 1506 O O . GLN A 1 193 ? -22.594 4.492 -12.594 1 96.38 193 GLN A O 1
ATOM 1511 N N . ILE A 1 194 ? -21.688 6.551 -12.586 1 94.94 194 ILE A N 1
ATOM 1512 C CA . ILE A 1 194 ? -22.938 7.258 -12.844 1 94.94 194 ILE A CA 1
ATOM 1513 C C . ILE A 1 194 ? -23.469 6.863 -14.219 1 94.94 194 ILE A C 1
ATOM 1515 O O . ILE A 1 194 ? -24.656 6.566 -14.359 1 94.94 194 ILE A O 1
ATOM 1519 N N . ILE A 1 195 ? -22.594 6.793 -15.172 1 96.31 195 ILE A N 1
ATOM 1520 C CA . ILE A 1 195 ? -22.984 6.48 -16.547 1 96.31 195 ILE A CA 1
ATOM 1521 C C . ILE A 1 195 ? -23.5 5.043 -16.609 1 96.31 195 ILE A C 1
ATOM 1523 O O . ILE A 1 195 ? -24.562 4.781 -17.188 1 96.31 195 ILE A O 1
ATOM 1527 N N . LEU A 1 196 ? -22.812 4.082 -16.031 1 95.75 196 LEU A N 1
ATOM 1528 C CA . LEU A 1 196 ? -23.188 2.676 -16.094 1 95.75 196 LEU A CA 1
ATOM 1529 C C . LEU A 1 196 ? -24.469 2.42 -15.328 1 95.75 196 LEU A C 1
ATOM 1531 O O . LEU A 1 196 ? -25.312 1.622 -15.75 1 95.75 196 LEU A O 1
ATOM 1535 N N . ASN A 1 197 ? -24.578 3.084 -14.203 1 91.88 197 ASN A N 1
ATOM 1536 C CA . ASN A 1 197 ? -25.797 2.938 -13.43 1 91.88 197 ASN A CA 1
ATOM 1537 C C . ASN A 1 197 ? -27.016 3.463 -14.188 1 91.88 197 ASN A C 1
ATOM 1539 O O . ASN A 1 197 ? -28.094 2.879 -14.117 1 91.88 197 ASN A O 1
ATOM 1543 N N . GLN A 1 198 ? -26.891 4.562 -14.883 1 92.56 198 GLN A N 1
ATOM 1544 C CA . GLN A 1 198 ? -27.984 5.152 -15.648 1 92.56 198 GLN A CA 1
ATOM 1545 C C . GLN A 1 198 ? -28.312 4.297 -16.875 1 92.56 198 GLN A C 1
ATOM 1547 O O . GLN A 1 198 ? -29.5 4.121 -17.203 1 92.56 198 GLN A O 1
ATOM 1552 N N . LEU A 1 199 ? -27.312 3.727 -17.5 1 94.62 199 LEU A N 1
ATOM 1553 C CA . LEU A 1 199 ? -27.5 2.998 -18.734 1 94.62 199 LEU A CA 1
ATOM 1554 C C . LEU A 1 199 ? -27.938 1.561 -18.469 1 94.62 199 LEU A C 1
ATOM 1556 O O . LEU A 1 199 ? -28.766 1.009 -19.188 1 94.62 199 LEU A O 1
ATOM 1560 N N . PHE A 1 200 ? -27.391 0.904 -17.422 1 93.81 200 PHE A N 1
ATOM 1561 C CA . PHE A 1 200 ? -27.562 -0.535 -17.266 1 93.81 200 PHE A CA 1
ATOM 1562 C C . PHE A 1 200 ? -28.062 -0.874 -15.859 1 93.81 200 PHE A C 1
ATOM 1564 O O . PHE A 1 200 ? -28.391 -2.025 -15.578 1 93.81 200 PHE A O 1
ATOM 1571 N N . GLY A 1 201 ? -28.078 0.096 -15.016 1 91.12 201 GLY A N 1
ATOM 1572 C CA . GLY A 1 201 ? -28.438 -0.188 -13.633 1 91.12 201 GLY A CA 1
ATOM 1573 C C . GLY A 1 201 ? -27.422 -1.084 -12.938 1 91.12 201 GLY A C 1
ATOM 1574 O O . GLY A 1 201 ? -27.797 -1.881 -12.07 1 91.12 201 GLY A O 1
ATOM 1575 N N . ALA A 1 202 ? -26.234 -1.078 -13.414 1 92.94 202 ALA A N 1
ATOM 1576 C CA . ALA A 1 202 ? -25.172 -1.95 -12.898 1 92.94 202 ALA A CA 1
ATOM 1577 C C . ALA A 1 202 ? -23.859 -1.191 -12.75 1 92.94 202 ALA A C 1
ATOM 1579 O O . ALA A 1 202 ? -23.672 -0.137 -13.359 1 92.94 202 ALA A O 1
ATOM 1580 N N . ASN A 1 203 ? -23.031 -1.655 -11.844 1 94.12 203 ASN A N 1
ATOM 1581 C CA . ASN A 1 203 ? -21.703 -1.085 -11.742 1 94.12 203 ASN A CA 1
ATOM 1582 C C . ASN A 1 203 ? -20.734 -1.741 -12.719 1 94.12 203 ASN A C 1
ATOM 1584 O O . ASN A 1 203 ? -21.109 -2.648 -13.461 1 94.12 203 ASN A O 1
ATOM 1588 N N . LEU A 1 204 ? -19.516 -1.231 -12.766 1 94.44 204 LEU A N 1
ATOM 1589 C CA . LEU A 1 204 ? -18.516 -1.706 -13.719 1 94.44 204 LEU A CA 1
ATOM 1590 C C . LEU A 1 204 ? -18.219 -3.188 -13.508 1 94.44 204 LEU A C 1
ATOM 1592 O O . LEU A 1 204 ? -18.109 -3.945 -14.469 1 94.44 204 LEU A O 1
ATOM 1596 N N . SER A 1 205 ? -18.062 -3.598 -12.297 1 93.94 205 SER A N 1
ATOM 1597 C CA . SER A 1 205 ? -17.75 -4.992 -12 1 93.94 205 SER A CA 1
ATOM 1598 C C . SER A 1 205 ? -18.828 -5.93 -12.539 1 93.94 205 SER A C 1
ATOM 1600 O O . SER A 1 205 ? -18.516 -6.953 -13.148 1 93.94 205 SER A O 1
ATOM 1602 N N . GLU A 1 206 ? -20.047 -5.559 -12.312 1 92.12 206 GLU A N 1
ATOM 1603 C CA . GLU A 1 206 ? -21.172 -6.348 -12.812 1 92.12 206 GLU A CA 1
ATOM 1604 C C . GLU A 1 206 ? -21.203 -6.371 -14.336 1 92.12 206 GLU A C 1
ATOM 1606 O O . GLU A 1 206 ? -21.469 -7.414 -14.945 1 92.12 206 GLU A O 1
ATOM 1611 N N . CYS A 1 207 ? -20.969 -5.246 -14.945 1 93.88 207 CYS A N 1
ATOM 1612 C CA . CYS A 1 207 ? -20.969 -5.145 -16.406 1 93.88 207 CYS A CA 1
ATOM 1613 C C . CYS A 1 207 ? -19.875 -6.023 -17 1 93.88 207 CYS A C 1
ATOM 1615 O O . CYS A 1 207 ? -20.109 -6.707 -18 1 93.88 207 CYS A O 1
ATOM 1617 N N . VAL A 1 208 ? -18.75 -6.012 -16.391 1 93.31 208 VAL A N 1
ATOM 1618 C CA . VAL A 1 208 ? -17.625 -6.773 -16.891 1 93.31 208 VAL A CA 1
ATOM 1619 C C . VAL A 1 208 ? -17.922 -8.266 -16.797 1 93.31 208 VAL A C 1
ATOM 1621 O O . VAL A 1 208 ? -17.641 -9.023 -17.734 1 93.31 208 VAL A O 1
ATOM 1624 N N . VAL A 1 209 ? -18.453 -8.695 -15.734 1 88.94 209 VAL A N 1
ATOM 1625 C CA . VAL A 1 209 ? -18.797 -10.102 -15.547 1 88.94 209 VAL A CA 1
ATOM 1626 C C . VAL A 1 209 ? -19.812 -10.539 -16.594 1 88.94 209 VAL A C 1
ATOM 1628 O O . VAL A 1 209 ? -19.688 -11.609 -17.188 1 88.94 209 VAL A O 1
ATOM 1631 N N . LYS A 1 210 ? -20.781 -9.719 -16.812 1 90.25 210 LYS A N 1
ATOM 1632 C CA . LYS A 1 210 ? -21.828 -10.039 -17.781 1 90.25 210 LYS A CA 1
ATOM 1633 C C . LYS A 1 210 ? -21.25 -10.148 -19.188 1 90.25 210 LYS A C 1
ATOM 1635 O O . LYS A 1 210 ? -21.625 -11.055 -19.953 1 90.25 210 LYS A O 1
ATOM 1640 N N . VAL A 1 211 ? -20.359 -9.273 -19.516 1 91.94 211 VAL A N 1
ATOM 1641 C CA . VAL A 1 211 ? -19.781 -9.242 -20.844 1 91.94 211 VAL A CA 1
ATOM 1642 C C . VAL A 1 211 ? -18.844 -10.438 -21.047 1 91.94 211 VAL A C 1
ATOM 1644 O O . VAL A 1 211 ? -18.797 -11.023 -22.125 1 91.94 211 VAL A O 1
ATOM 1647 N N . LEU A 1 212 ? -18.156 -10.828 -19.984 1 91.5 212 LEU A N 1
ATOM 1648 C CA . LEU A 1 212 ? -17.109 -11.828 -20.141 1 91.5 212 LEU A CA 1
ATOM 1649 C C . LEU A 1 212 ? -17.625 -13.219 -19.781 1 91.5 212 LEU A C 1
ATOM 1651 O O . LEU A 1 212 ? -16.922 -14.219 -19.984 1 91.5 212 LEU A O 1
ATOM 1655 N N . SER A 1 213 ? -18.828 -13.273 -19.375 1 89.62 213 SER A N 1
ATOM 1656 C CA . SER A 1 213 ? -19.422 -14.531 -18.922 1 89.62 213 SER A CA 1
ATOM 1657 C C . SER A 1 213 ? -19.297 -15.609 -20 1 89.62 213 SER A C 1
ATOM 1659 O O . SER A 1 213 ? -18.984 -16.75 -19.703 1 89.62 213 SER A O 1
ATOM 1661 N N . PRO A 1 214 ? -19.547 -15.328 -21.312 1 89.94 214 PRO A N 1
ATOM 1662 C CA . PRO A 1 214 ? -19.375 -16.359 -22.328 1 89.94 214 PRO A CA 1
ATOM 1663 C C . PRO A 1 214 ? -17.938 -16.891 -22.406 1 89.94 214 PRO A C 1
ATOM 1665 O O . PRO A 1 214 ? -17.734 -18.078 -22.656 1 89.94 214 PRO A O 1
ATOM 1668 N N . LEU A 1 215 ? -17.078 -16.031 -22.188 1 88.69 215 LEU A N 1
ATOM 1669 C CA . LEU A 1 215 ? -15.672 -16.438 -22.188 1 88.69 215 LEU A CA 1
ATOM 1670 C C . LEU A 1 215 ? -15.359 -17.328 -20.984 1 88.69 215 LEU A C 1
ATOM 1672 O O . LEU A 1 215 ? -14.602 -18.297 -21.109 1 88.69 215 LEU A O 1
ATOM 1676 N N . PHE A 1 216 ? -15.898 -17.016 -19.859 1 87.25 216 PHE A N 1
ATOM 1677 C CA . PHE A 1 216 ? -15.711 -17.797 -18.656 1 87.25 216 PHE A CA 1
ATOM 1678 C C . PHE A 1 216 ? -16.266 -19.203 -18.844 1 87.25 216 PHE A C 1
ATOM 1680 O O . PHE A 1 216 ? -15.617 -20.188 -18.484 1 87.25 216 PHE A O 1
ATOM 1687 N N . HIS A 1 217 ? -17.359 -19.266 -19.469 1 87.94 217 HIS A N 1
ATOM 1688 C CA . HIS A 1 217 ? -17.984 -20.562 -19.734 1 87.94 217 HIS A CA 1
ATOM 1689 C C . HIS A 1 217 ? -17.172 -21.359 -20.734 1 87.94 217 HIS A C 1
ATOM 1691 O O . HIS A 1 217 ? -17 -22.578 -20.578 1 87.94 217 HIS A O 1
ATOM 1697 N N . ALA A 1 218 ? -16.703 -20.688 -21.688 1 88.81 218 ALA A N 1
ATOM 1698 C CA . ALA A 1 218 ? -15.93 -21.344 -22.734 1 88.81 218 ALA A CA 1
ATOM 1699 C C . ALA A 1 218 ? -14.625 -21.906 -22.172 1 88.81 218 ALA A C 1
ATOM 1701 O O . ALA A 1 218 ? -14.164 -22.969 -22.609 1 88.81 218 ALA A O 1
ATOM 1702 N N . SER A 1 219 ? -14.078 -21.219 -21.219 1 90.12 219 SER A N 1
ATOM 1703 C CA . SER A 1 219 ? -12.789 -21.625 -20.656 1 90.12 219 SER A CA 1
ATOM 1704 C C . SER A 1 219 ? -12.93 -22.859 -19.781 1 90.12 219 SER A C 1
ATOM 1706 O O . SER A 1 219 ? -11.969 -23.594 -19.578 1 90.12 219 SER A O 1
ATOM 1708 N N . ASP A 1 220 ? -14.117 -23.094 -19.344 1 93.38 220 ASP A N 1
ATOM 1709 C CA . ASP A 1 220 ? -14.336 -24.203 -18.422 1 93.38 220 ASP A CA 1
ATOM 1710 C C . ASP A 1 220 ? -14.836 -25.438 -19.172 1 93.38 220 ASP A C 1
ATOM 1712 O O . ASP A 1 220 ? -15.141 -26.469 -18.547 1 93.38 220 ASP A O 1
ATOM 1716 N N . THR A 1 221 ? -14.891 -25.391 -20.531 1 95.56 221 THR A N 1
ATOM 1717 C CA . THR A 1 221 ? -15.227 -26.547 -21.359 1 95.56 221 THR A CA 1
ATOM 1718 C C . THR A 1 221 ? -14 -27.422 -21.578 1 95.56 221 THR A C 1
ATOM 1720 O O . THR A 1 221 ? -12.875 -27.031 -21.25 1 95.56 221 THR A O 1
ATOM 1723 N N . TYR A 1 222 ? -14.266 -28.656 -22.094 1 97.44 222 TYR A N 1
ATOM 1724 C CA . TYR A 1 222 ? -13.164 -29.562 -22.375 1 97.44 222 TYR A CA 1
ATOM 1725 C C . TYR A 1 222 ? -12.164 -28.906 -23.344 1 97.44 222 TYR A C 1
ATOM 1727 O O . TYR A 1 222 ? -10.953 -28.984 -23.125 1 97.44 222 TYR A O 1
ATOM 1735 N N . GLY A 1 223 ? -12.68 -28.266 -24.359 1 96.88 223 GLY A N 1
ATOM 1736 C CA . GLY A 1 223 ? -11.828 -27.594 -25.312 1 96.88 223 GLY A CA 1
ATOM 1737 C C . GLY A 1 223 ? -11.062 -26.422 -24.719 1 96.88 223 GLY A C 1
ATOM 1738 O O . GLY A 1 223 ? -9.883 -26.234 -25.016 1 96.88 223 GLY A O 1
ATOM 1739 N N . GLY A 1 224 ? -11.773 -25.625 -23.953 1 96.69 224 GLY A N 1
ATOM 1740 C CA . GLY A 1 224 ? -11.125 -24.5 -23.312 1 96.69 224 GLY A CA 1
ATOM 1741 C C . GLY A 1 224 ? -10.023 -24.906 -22.359 1 96.69 224 GLY A C 1
ATOM 1742 O O . GLY A 1 224 ? -8.938 -24.312 -22.359 1 96.69 224 GLY A O 1
ATOM 1743 N N . LEU A 1 225 ? -10.305 -25.875 -21.531 1 97.5 225 LEU A N 1
ATOM 1744 C CA . LEU A 1 225 ? -9.32 -26.375 -20.578 1 97.5 225 LEU A CA 1
ATOM 1745 C C . LEU A 1 225 ? -8.109 -26.938 -21.297 1 97.5 225 LEU A C 1
ATOM 1747 O O . LEU A 1 225 ? -6.965 -26.656 -20.922 1 97.5 225 LEU A O 1
ATOM 1751 N N . ALA A 1 226 ? -8.352 -27.734 -22.281 1 97.75 226 ALA A N 1
ATOM 1752 C CA . ALA A 1 226 ? -7.262 -28.328 -23.047 1 97.75 226 ALA A CA 1
ATOM 1753 C C . ALA A 1 226 ? -6.414 -27.25 -23.719 1 97.75 226 ALA A C 1
ATOM 1755 O O . ALA A 1 226 ? -5.191 -27.375 -23.812 1 97.75 226 ALA A O 1
ATOM 1756 N N . LEU A 1 227 ? -7.051 -26.234 -24.156 1 96.94 227 LEU A N 1
ATOM 1757 C CA . LEU A 1 227 ? -6.328 -25.125 -24.797 1 96.94 227 LEU A CA 1
ATOM 1758 C C . LEU A 1 227 ? -5.418 -24.438 -23.781 1 96.94 227 LEU A C 1
ATOM 1760 O O . LEU A 1 227 ? -4.273 -24.109 -24.109 1 96.94 227 LEU A O 1
ATOM 1764 N N . VAL A 1 228 ? -5.945 -24.156 -22.641 1 96.06 228 VAL A N 1
ATOM 1765 C CA . VAL A 1 228 ? -5.156 -23.484 -21.609 1 96.06 228 VAL A CA 1
ATOM 1766 C C . VAL A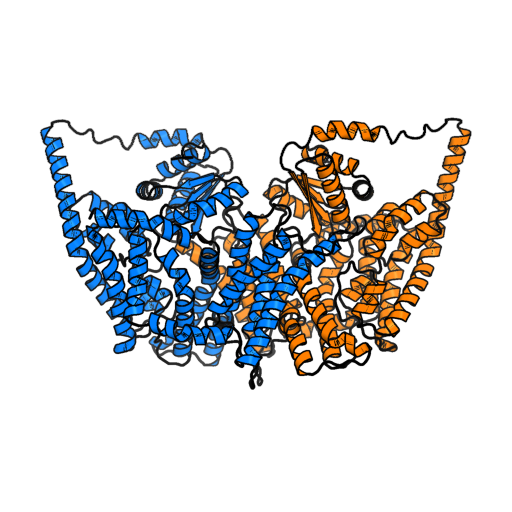 1 228 ? -3.953 -24.344 -21.234 1 96.06 228 VAL A C 1
ATOM 1768 O O . VAL A 1 228 ? -2.818 -23.859 -21.219 1 96.06 228 VAL A O 1
ATOM 1771 N N . ALA A 1 229 ? -4.184 -25.609 -21 1 97.31 229 ALA A N 1
ATOM 1772 C CA . ALA A 1 229 ? -3.117 -26.547 -20.625 1 97.31 229 ALA A CA 1
ATOM 1773 C C . ALA A 1 229 ? -2.104 -26.688 -21.75 1 97.31 229 ALA A C 1
ATOM 1775 O O . ALA A 1 229 ? -0.893 -26.656 -21.516 1 97.31 229 ALA A O 1
ATOM 1776 N N . GLY A 1 230 ? -2.594 -26.859 -22.969 1 96.56 230 GLY A N 1
ATOM 1777 C CA . GLY A 1 230 ? -1.73 -27.016 -24.125 1 96.56 230 GLY A CA 1
ATOM 1778 C C . GLY A 1 230 ? -0.911 -25.766 -24.438 1 96.56 230 GLY A C 1
ATOM 1779 O O . GLY A 1 230 ? 0.25 -25.875 -24.828 1 96.56 230 GLY A O 1
ATOM 1780 N N . ALA A 1 231 ? -1.515 -24.641 -24.234 1 95.06 231 ALA A N 1
ATOM 1781 C CA . ALA A 1 231 ? -0.805 -23.391 -24.484 1 95.06 231 ALA A CA 1
ATOM 1782 C C . ALA A 1 231 ? 0.353 -23.203 -23.516 1 95.06 231 ALA A C 1
ATOM 1784 O O . ALA A 1 231 ? 1.444 -22.797 -23.906 1 95.06 231 ALA A O 1
ATOM 1785 N N . MET A 1 232 ? 0.117 -23.5 -22.266 1 95.12 232 MET A N 1
ATOM 1786 C CA . MET A 1 232 ? 1.189 -23.391 -21.281 1 95.12 232 MET A CA 1
ATOM 1787 C C . MET A 1 232 ? 2.357 -24.297 -21.641 1 95.12 232 MET A C 1
ATOM 1789 O O . MET A 1 232 ? 3.514 -23.875 -21.609 1 95.12 232 MET A O 1
ATOM 1793 N N . ALA A 1 233 ? 2.002 -25.531 -22 1 95.62 233 ALA A N 1
ATOM 1794 C CA . ALA A 1 233 ? 3.023 -26.5 -22.375 1 95.62 233 ALA A CA 1
ATOM 1795 C C . ALA A 1 233 ? 3.738 -26.062 -23.656 1 95.62 233 ALA A C 1
ATOM 1797 O O . ALA A 1 233 ? 4.961 -26.188 -23.766 1 95.62 233 ALA A O 1
ATOM 1798 N N . PHE A 1 234 ? 3.033 -25.531 -24.562 1 93.69 234 PHE A N 1
ATOM 1799 C CA . PHE A 1 234 ? 3.584 -25.109 -25.844 1 93.69 234 PHE A CA 1
ATOM 1800 C C . PHE A 1 234 ? 4.59 -23.969 -25.672 1 93.69 234 PHE A C 1
ATOM 1802 O O . PHE A 1 234 ? 5.703 -24.031 -26.188 1 93.69 234 PHE A O 1
ATOM 1809 N N . PHE A 1 235 ? 4.215 -23 -24.922 1 91.19 235 PHE A N 1
ATOM 1810 C CA . PHE A 1 235 ? 5.102 -21.859 -24.719 1 91.19 235 PHE A CA 1
ATOM 1811 C C . PHE A 1 235 ? 6.375 -22.281 -24 1 91.19 235 PHE A C 1
ATOM 1813 O O . PHE A 1 235 ? 7.469 -21.828 -24.328 1 91.19 235 PHE A O 1
ATOM 1820 N N . TRP A 1 236 ? 6.176 -23.125 -23.031 1 90 236 TRP A N 1
ATOM 1821 C CA . TRP A 1 236 ? 7.371 -23.594 -22.328 1 90 236 TRP A CA 1
ATOM 1822 C C . TRP A 1 236 ? 8.258 -24.406 -23.266 1 90 236 TRP A C 1
ATOM 1824 O O . TRP A 1 236 ? 9.492 -24.312 -23.188 1 90 236 TRP A O 1
ATOM 1834 N N . PHE A 1 237 ? 7.68 -25.141 -24.094 1 90.94 237 PHE A N 1
ATOM 1835 C CA . PHE A 1 237 ? 8.422 -25.984 -25.031 1 90.94 237 PHE A CA 1
ATOM 1836 C C . PHE A 1 237 ? 9.289 -25.141 -25.953 1 90.94 237 PHE A C 1
ATOM 1838 O O . PHE A 1 237 ? 10.398 -25.531 -26.312 1 90.94 237 PHE A O 1
ATOM 1845 N N . VAL A 1 238 ? 8.852 -23.984 -26.25 1 85.06 238 VAL A N 1
ATOM 1846 C CA . VAL A 1 238 ? 9.586 -23.141 -27.172 1 85.06 238 VAL A CA 1
ATOM 1847 C C . VAL A 1 238 ? 10.562 -22.25 -26.406 1 85.06 238 VAL A C 1
ATOM 1849 O O . VAL A 1 238 ? 11.219 -21.391 -27 1 85.06 238 VAL A O 1
ATOM 1852 N N . GLY A 1 239 ? 10.586 -22.391 -25.188 1 80.31 239 GLY A N 1
ATOM 1853 C CA . GLY A 1 239 ? 11.625 -21.719 -24.422 1 80.31 239 GLY A CA 1
ATOM 1854 C C . GLY A 1 239 ? 11.117 -20.516 -23.641 1 80.31 239 GLY A C 1
ATOM 1855 O O . GLY A 1 239 ? 11.906 -19.781 -23.047 1 80.31 239 GLY A O 1
ATOM 1856 N N . VAL A 1 240 ? 9.82 -20.328 -23.719 1 83.5 240 VAL A N 1
ATOM 1857 C CA . VAL A 1 240 ? 9.211 -19.25 -22.953 1 83.5 240 VAL A CA 1
ATOM 1858 C C . VAL A 1 240 ? 8.367 -19.844 -21.828 1 83.5 240 VAL A C 1
ATOM 1860 O O . VAL A 1 240 ? 7.57 -20.75 -22.047 1 83.5 240 VAL A O 1
ATOM 1863 N N . GLN A 1 241 ? 8.617 -19.359 -20.656 1 85.38 241 GLN A N 1
ATOM 1864 C CA . GLN A 1 241 ? 7.895 -19.922 -19.516 1 85.38 241 GLN A CA 1
ATOM 1865 C C . GLN A 1 241 ? 6.387 -19.797 -19.703 1 85.38 241 GLN A C 1
ATOM 1867 O O . GLN A 1 241 ? 5.844 -18.688 -19.703 1 85.38 241 GLN A O 1
ATOM 1872 N N . GLY A 1 242 ? 5.77 -20.828 -19.875 1 87.69 242 GLY A N 1
ATOM 1873 C CA . GLY A 1 242 ? 4.367 -20.922 -20.234 1 87.69 242 GLY A CA 1
ATOM 1874 C C . GLY A 1 242 ? 3.443 -20.203 -19.281 1 87.69 242 GLY A C 1
ATOM 1875 O O . GLY A 1 242 ? 2.697 -19.312 -19.688 1 87.69 242 GLY A O 1
ATOM 1876 N N . PRO A 1 243 ? 3.506 -20.547 -18.016 1 86.69 243 PRO A N 1
ATOM 1877 C CA . PRO A 1 243 ? 2.631 -19.906 -17.031 1 86.69 243 PRO A CA 1
ATOM 1878 C C . PRO A 1 243 ? 2.777 -18.391 -17.016 1 86.69 243 PRO A C 1
ATOM 1880 O O . PRO A 1 243 ? 1.799 -17.672 -16.797 1 86.69 243 PRO A O 1
ATOM 1883 N N . SER A 1 244 ? 3.893 -17.875 -17.312 1 80.88 244 SER A N 1
ATOM 1884 C CA . SER A 1 244 ? 4.109 -16.422 -17.328 1 80.88 244 SER A CA 1
ATOM 1885 C C . SER A 1 244 ? 3.312 -15.75 -18.438 1 80.88 244 SER A C 1
ATOM 1887 O O . SER A 1 244 ? 2.941 -14.586 -18.312 1 80.88 244 SER A O 1
ATOM 1889 N N . ILE A 1 245 ? 3.055 -16.516 -19.484 1 83.62 245 ILE A N 1
ATOM 1890 C CA . ILE A 1 245 ? 2.326 -15.961 -20.609 1 83.62 245 ILE A CA 1
ATOM 1891 C C . ILE A 1 245 ? 0.828 -16.188 -20.422 1 83.62 245 ILE A C 1
ATOM 1893 O O . ILE A 1 245 ? 0.025 -15.281 -20.672 1 83.62 245 ILE A O 1
ATOM 1897 N N . VAL A 1 246 ? 0.486 -17.281 -19.938 1 89.62 246 VAL A N 1
ATOM 1898 C CA . VAL A 1 246 ? -0.911 -17.703 -19.953 1 89.62 246 VAL A CA 1
ATOM 1899 C C . VAL A 1 246 ? -1.598 -17.281 -18.656 1 89.62 246 VAL A C 1
ATOM 1901 O O . VAL A 1 246 ? -2.777 -16.922 -18.672 1 89.62 246 VAL A O 1
ATOM 1904 N N . ALA A 1 247 ? -0.885 -17.219 -17.609 1 84.62 247 ALA A N 1
ATOM 1905 C CA . ALA A 1 247 ? -1.475 -17.031 -16.297 1 84.62 247 ALA A CA 1
ATOM 1906 C C . ALA A 1 247 ? -2.168 -15.672 -16.203 1 84.62 247 ALA A C 1
ATOM 1908 O O . ALA A 1 247 ? -3.285 -15.57 -15.68 1 84.62 247 ALA A O 1
ATOM 1909 N N . PRO A 1 248 ? -1.617 -14.633 -16.656 1 83.12 248 PRO A N 1
ATOM 1910 C CA . PRO A 1 248 ? -2.295 -13.336 -16.578 1 83.12 248 PRO A CA 1
ATOM 1911 C C . PRO A 1 248 ? -3.658 -13.336 -17.266 1 83.12 248 PRO A C 1
ATOM 1913 O O . PRO A 1 248 ? -4.559 -12.602 -16.859 1 83.12 248 PRO A O 1
ATOM 1916 N N . ALA A 1 249 ? -3.773 -14.172 -18.219 1 86.56 249 ALA A N 1
ATOM 1917 C CA . ALA A 1 249 ? -5.008 -14.219 -19 1 86.56 249 ALA A CA 1
ATOM 1918 C C . ALA A 1 249 ? -6.082 -15.031 -18.266 1 86.56 249 ALA A C 1
ATOM 1920 O O . ALA A 1 249 ? -7.277 -14.797 -18.453 1 86.56 249 ALA A O 1
ATOM 1921 N N . VAL A 1 250 ? -5.68 -15.906 -17.438 1 92.06 250 VAL A N 1
ATOM 1922 C CA . VAL A 1 250 ? -6.68 -16.828 -16.922 1 92.06 250 VAL A CA 1
ATOM 1923 C C . VAL A 1 250 ? -6.77 -16.688 -15.406 1 92.06 250 VAL A C 1
ATOM 1925 O O . VAL A 1 250 ? -7.707 -17.203 -14.781 1 92.06 250 VAL A O 1
ATOM 1928 N N . ALA A 1 251 ? -5.902 -15.961 -14.789 1 91 251 ALA A N 1
ATOM 1929 C CA . ALA A 1 251 ? -5.82 -15.867 -13.336 1 91 251 ALA A CA 1
ATOM 1930 C C . ALA A 1 251 ? -7.141 -15.375 -12.742 1 91 251 ALA A C 1
ATOM 1932 O O . ALA A 1 251 ? -7.59 -15.883 -11.711 1 91 251 ALA A O 1
ATOM 1933 N N . ALA A 1 252 ? -7.699 -14.422 -13.367 1 92.06 252 ALA A N 1
ATOM 1934 C CA . ALA A 1 252 ? -8.953 -13.867 -12.867 1 92.06 252 ALA A CA 1
ATOM 1935 C C . ALA A 1 252 ? -10.062 -14.906 -12.883 1 92.06 252 ALA A C 1
ATOM 1937 O O . ALA A 1 252 ? -10.836 -15.023 -11.93 1 92.06 252 ALA A O 1
ATOM 1938 N N . ILE A 1 253 ? -10.156 -15.648 -13.953 1 94.31 253 ILE A N 1
ATOM 1939 C CA . ILE A 1 253 ? -11.188 -16.672 -14.086 1 94.31 253 ILE A CA 1
ATOM 1940 C C . ILE A 1 253 ? -10.938 -17.797 -13.086 1 94.31 253 ILE A C 1
ATOM 1942 O O . ILE A 1 253 ? -11.867 -18.25 -12.414 1 94.31 253 ILE A O 1
ATOM 1946 N N . GLU A 1 254 ? -9.695 -18.219 -12.984 1 95.88 254 GLU A N 1
ATOM 1947 C CA . GLU A 1 254 ? -9.328 -19.281 -12.055 1 95.88 254 GLU A CA 1
ATOM 1948 C C . GLU A 1 254 ? -9.688 -18.906 -10.617 1 95.88 254 GLU A C 1
ATOM 1950 O O . GLU A 1 254 ? -10.234 -19.719 -9.883 1 95.88 254 GLU A O 1
ATOM 1955 N N . THR A 1 255 ? -9.398 -17.703 -10.305 1 94.44 255 THR A N 1
ATOM 1956 C CA . THR A 1 255 ? -9.633 -17.25 -8.938 1 94.44 255 THR A CA 1
ATOM 1957 C C . THR A 1 255 ? -11.125 -17.078 -8.672 1 94.44 255 THR A C 1
ATOM 1959 O O . THR A 1 255 ? -11.609 -17.406 -7.59 1 94.44 255 THR A O 1
ATOM 1962 N N . THR A 1 256 ? -11.812 -16.5 -9.586 1 94 256 THR A N 1
ATOM 1963 C CA . THR A 1 256 ? -13.266 -16.375 -9.461 1 94 256 THR A CA 1
ATOM 1964 C C . THR A 1 256 ? -13.906 -17.75 -9.266 1 94 256 THR A C 1
ATOM 1966 O O . THR A 1 256 ? -14.789 -17.922 -8.422 1 94 256 THR A O 1
ATOM 1969 N N . ASN A 1 257 ? -13.43 -18.75 -10.039 1 95.88 257 ASN A N 1
ATOM 1970 C CA . ASN A 1 257 ? -13.961 -20.094 -9.922 1 95.88 257 ASN A CA 1
ATOM 1971 C C . ASN A 1 257 ? -13.672 -20.703 -8.555 1 95.88 257 ASN A C 1
ATOM 1973 O O . ASN A 1 257 ? -14.484 -21.453 -8.023 1 95.88 257 ASN A O 1
ATOM 1977 N N . VAL A 1 258 ? -12.508 -20.406 -8.008 1 95.31 258 VAL A N 1
ATOM 1978 C CA . VAL A 1 258 ? -12.211 -20.859 -6.652 1 95.31 258 VAL A CA 1
ATOM 1979 C C . VAL A 1 258 ? -13.258 -20.297 -5.684 1 95.31 258 VAL A C 1
ATOM 1981 O O . VAL A 1 258 ? -13.805 -21.031 -4.863 1 95.31 258 VAL A O 1
ATOM 1984 N N . GLY A 1 259 ? -13.5 -18.984 -5.777 1 93.38 259 GLY A N 1
ATOM 1985 C CA . GLY A 1 259 ? -14.5 -18.359 -4.926 1 93.38 259 GLY A CA 1
ATOM 1986 C C . GLY A 1 259 ? -15.883 -18.969 -5.09 1 93.38 259 GLY A C 1
ATOM 1987 O O . GLY A 1 259 ? -16.562 -19.234 -4.102 1 93.38 259 GLY A O 1
ATOM 1988 N N . LEU A 1 260 ? -16.312 -19.203 -6.301 1 94 260 LEU A N 1
ATOM 1989 C CA . LEU A 1 260 ? -17.625 -19.781 -6.578 1 94 260 LEU A CA 1
ATOM 1990 C C . LEU A 1 260 ? -17.703 -21.203 -6.023 1 94 260 LEU A C 1
ATOM 1992 O O . LEU A 1 260 ? -18.734 -21.578 -5.449 1 94 260 LEU A O 1
ATOM 1996 N N . ASN A 1 261 ? -16.641 -21.984 -6.219 1 96.5 261 ASN A N 1
ATOM 1997 C CA . ASN A 1 261 ? -16.594 -23.344 -5.672 1 96.5 261 ASN A CA 1
ATOM 1998 C C . ASN A 1 261 ? -16.703 -23.328 -4.152 1 96.5 261 ASN A C 1
ATOM 2000 O O . ASN A 1 261 ? -17.375 -24.188 -3.568 1 96.5 261 ASN A O 1
ATOM 2004 N N . GLN A 1 262 ? -15.992 -22.406 -3.535 1 93.25 262 GLN A N 1
ATOM 2005 C CA . GLN A 1 262 ? -16.062 -22.297 -2.082 1 93.25 262 GLN A CA 1
ATOM 2006 C C . GLN A 1 262 ? -17.484 -21.953 -1.627 1 93.25 262 GLN A C 1
ATOM 2008 O O . GLN A 1 262 ? -17.969 -22.5 -0.641 1 93.25 262 GLN A O 1
ATOM 2013 N N . GLN A 1 263 ? -18.109 -21.047 -2.32 1 90.88 263 GLN A N 1
ATOM 2014 C CA . GLN A 1 263 ? -19.484 -20.688 -2 1 90.88 263 GLN A CA 1
ATOM 2015 C C . GLN A 1 263 ? -20.406 -21.906 -2.133 1 90.88 263 GLN A C 1
ATOM 2017 O O . GLN A 1 263 ? -21.297 -22.094 -1.304 1 90.88 263 GLN A O 1
ATOM 2022 N N . LEU A 1 264 ? -20.234 -22.719 -3.162 1 94.5 264 LEU A N 1
ATOM 2023 C CA . LEU A 1 264 ? -21.016 -23.938 -3.363 1 94.5 264 LEU A CA 1
ATOM 2024 C C . LEU A 1 264 ? -20.828 -24.906 -2.201 1 94.5 264 LEU A C 1
ATOM 2026 O O . LEU A 1 264 ? -21.812 -25.406 -1.642 1 94.5 264 LEU A O 1
ATOM 2030 N N . VAL A 1 265 ? -19.641 -25.109 -1.823 1 92.19 265 VAL A N 1
ATOM 2031 C CA . VAL A 1 265 ? -19.328 -26.047 -0.749 1 92.19 265 VAL A CA 1
ATOM 2032 C C . VAL A 1 265 ? -19.906 -25.531 0.569 1 92.19 265 VAL A C 1
ATOM 2034 O O . VAL A 1 265 ? -20.438 -26.297 1.369 1 92.19 265 VAL A O 1
ATOM 2037 N N . HIS A 1 266 ? -19.75 -24.203 0.79 1 87.25 266 HIS A N 1
ATOM 2038 C CA . HIS A 1 266 ? -20.312 -23.594 1.986 1 87.25 266 HIS A CA 1
ATOM 2039 C C . HIS A 1 266 ? -21.828 -23.781 2.037 1 87.25 266 HIS A C 1
ATOM 2041 O O . HIS A 1 266 ? -22.406 -23.891 3.121 1 87.25 266 HIS A O 1
ATOM 2047 N N . ALA A 1 267 ? -22.453 -23.875 0.867 1 90.12 267 ALA A N 1
ATOM 2048 C CA . ALA A 1 267 ? -23.891 -24.062 0.76 1 90.12 267 ALA A CA 1
ATOM 2049 C C . ALA A 1 267 ? -24.25 -25.547 0.767 1 90.12 267 ALA A C 1
ATOM 2051 O O . ALA A 1 267 ? -25.406 -25.922 0.606 1 90.12 267 ALA A O 1
ATOM 2052 N N . GLY A 1 268 ? -23.219 -26.438 0.897 1 88.19 268 GLY A N 1
ATOM 2053 C CA . GLY A 1 268 ? -23.438 -27.875 0.943 1 88.19 268 GLY A CA 1
ATOM 2054 C C . GLY A 1 268 ? -23.594 -28.5 -0.431 1 88.19 268 GLY A C 1
ATOM 2055 O O . GLY A 1 268 ? -24.094 -29.609 -0.561 1 88.19 268 GLY A O 1
ATOM 2056 N N . MET A 1 269 ? -23.172 -27.719 -1.42 1 93.75 269 MET A N 1
ATOM 2057 C CA . MET A 1 269 ? -23.281 -28.188 -2.799 1 93.75 269 MET A CA 1
ATOM 2058 C C . MET A 1 269 ? -21.922 -28.656 -3.324 1 93.75 269 MET A C 1
ATOM 2060 O O . MET A 1 269 ? -20.891 -28.438 -2.676 1 93.75 269 MET A O 1
ATOM 2064 N N . GLN A 1 270 ? -21.953 -29.281 -4.461 1 95.44 270 GLN A N 1
ATOM 2065 C CA . GLN A 1 270 ? -20.734 -29.75 -5.102 1 95.44 270 GLN A CA 1
ATOM 2066 C C . GLN A 1 270 ? -19.969 -28.594 -5.742 1 95.44 270 GLN A C 1
ATOM 2068 O O . GLN A 1 270 ? -20.562 -27.766 -6.426 1 95.44 270 GLN A O 1
ATOM 2073 N N . ALA A 1 271 ? -18.641 -28.547 -5.473 1 96.75 271 ALA A N 1
ATOM 2074 C CA . ALA A 1 271 ? -17.797 -27.656 -6.266 1 96.75 271 ALA A CA 1
ATOM 2075 C C . ALA A 1 271 ? -17.734 -28.109 -7.723 1 96.75 271 ALA A C 1
ATOM 2077 O O . ALA A 1 271 ? -17.297 -29.219 -8.008 1 96.75 271 ALA A O 1
ATOM 2078 N N . SER A 1 272 ? -18.094 -27.234 -8.68 1 96.5 272 SER A N 1
ATOM 2079 C CA . SER A 1 272 ? -18.328 -27.766 -10.023 1 96.5 272 SER A CA 1
ATOM 2080 C C . SER A 1 272 ? -17.469 -27.031 -11.055 1 96.5 272 SER A C 1
ATOM 2082 O O . SER A 1 272 ? -17.406 -27.438 -12.219 1 96.5 272 SER A O 1
ATOM 2084 N N . HIS A 1 273 ? -16.828 -25.922 -10.703 1 96.69 273 HIS A N 1
ATOM 2085 C CA . HIS A 1 273 ? -15.977 -25.203 -11.648 1 96.69 273 HIS A CA 1
ATOM 2086 C C . HIS A 1 273 ? -14.586 -25.828 -11.711 1 96.69 273 HIS A C 1
ATOM 2088 O O . HIS A 1 273 ? -13.859 -25.844 -10.711 1 96.69 273 HIS A O 1
ATOM 2094 N N . ALA A 1 274 ? -14.195 -26.234 -12.875 1 97.69 274 ALA A N 1
ATOM 2095 C CA . ALA A 1 274 ? -12.992 -27.031 -13.023 1 97.69 274 ALA A CA 1
ATOM 2096 C C . ALA A 1 274 ? -11.75 -26.156 -13.094 1 97.69 274 ALA A C 1
ATOM 2098 O O . ALA A 1 274 ? -10.719 -26.469 -12.492 1 97.69 274 ALA A O 1
ATOM 2099 N N . LEU A 1 275 ? -11.836 -25.062 -13.812 1 97.31 275 LEU A N 1
ATOM 2100 C CA . LEU A 1 275 ? -10.672 -24.203 -14.039 1 97.31 275 LEU A CA 1
ATOM 2101 C C . LEU A 1 275 ? -10.383 -23.344 -12.82 1 97.31 275 LEU A C 1
ATOM 2103 O O . LEU A 1 275 ? -10.914 -22.234 -12.695 1 97.31 275 LEU A O 1
ATOM 2107 N N . THR A 1 276 ? -9.555 -23.828 -11.961 1 97.25 276 THR A N 1
ATOM 2108 C CA . THR A 1 276 ? -9.133 -23.125 -10.758 1 97.25 276 THR A CA 1
ATOM 2109 C C . THR A 1 276 ? -7.609 -22.984 -10.719 1 97.25 276 THR A C 1
ATOM 2111 O O . THR A 1 276 ? -6.91 -23.562 -11.555 1 97.25 276 THR A O 1
ATOM 2114 N N . ILE A 1 277 ? -7.129 -22.25 -9.797 1 95.19 277 ILE A N 1
ATOM 2115 C CA . ILE A 1 277 ? -5.703 -22 -9.648 1 95.19 277 ILE A CA 1
ATOM 2116 C C . ILE A 1 277 ? -4.953 -23.312 -9.484 1 95.19 277 ILE A C 1
ATOM 2118 O O . ILE A 1 277 ? -3.967 -23.562 -10.188 1 95.19 277 ILE A O 1
ATOM 2122 N N . ASN A 1 278 ? -5.457 -24.188 -8.578 1 97.38 278 ASN A N 1
ATOM 2123 C CA . ASN A 1 278 ? -4.734 -25.422 -8.32 1 97.38 278 ASN A CA 1
ATOM 2124 C C . ASN A 1 278 ? -5.02 -26.484 -9.383 1 97.38 278 ASN A C 1
ATOM 2126 O O . ASN A 1 278 ? -4.297 -27.469 -9.492 1 97.38 278 ASN A O 1
ATOM 2130 N N . CYS A 1 279 ? -6.086 -26.266 -10.156 1 98 279 CYS A N 1
ATOM 2131 C CA . CYS A 1 279 ? -6.211 -27.062 -11.375 1 98 279 CYS A CA 1
ATOM 2132 C C . CYS A 1 279 ? -5.031 -26.828 -12.305 1 98 279 CYS A C 1
ATOM 2134 O O . CYS A 1 279 ? -4.461 -27.781 -12.844 1 98 279 CYS A O 1
ATOM 2136 N N . GLN A 1 280 ? -4.723 -25.578 -12.43 1 96.31 280 GLN A N 1
ATOM 2137 C CA . GLN A 1 280 ? -3.557 -25.234 -13.242 1 96.31 280 GLN A CA 1
ATOM 2138 C C . GLN A 1 280 ? -2.281 -25.828 -12.648 1 96.31 280 GLN A C 1
ATOM 2140 O O . GLN A 1 280 ? -1.479 -26.438 -13.359 1 96.31 280 GLN A O 1
ATOM 2145 N N . ASP A 1 281 ? -2.086 -25.703 -11.383 1 95.56 281 ASP A N 1
ATOM 2146 C CA . ASP A 1 281 ? -0.839 -26.078 -10.719 1 95.56 281 ASP A CA 1
ATOM 2147 C C . ASP A 1 281 ? -0.663 -27.594 -10.719 1 95.56 281 ASP A C 1
ATOM 2149 O O . ASP A 1 281 ? 0.421 -28.109 -11.016 1 95.56 281 ASP A O 1
ATOM 2153 N N . TYR A 1 282 ? -1.723 -28.344 -10.352 1 97.88 282 TYR A N 1
ATOM 2154 C CA . TYR A 1 282 ? -1.57 -29.75 -10.008 1 97.88 282 TYR A CA 1
ATOM 2155 C C . TYR A 1 282 ? -2.082 -30.656 -11.133 1 97.88 282 TYR A C 1
ATOM 2157 O O . TYR A 1 282 ? -1.624 -31.781 -11.281 1 97.88 282 TYR A O 1
ATOM 2165 N N . VAL A 1 283 ? -3.055 -30.156 -11.836 1 98.44 283 VAL A N 1
ATOM 2166 C CA . VAL A 1 283 ? -3.67 -30.984 -12.859 1 98.44 283 VAL A CA 1
ATOM 2167 C C . VAL A 1 283 ? -3.004 -30.734 -14.211 1 98.44 283 VAL A C 1
ATOM 2169 O O . VAL A 1 283 ? -2.479 -31.656 -14.836 1 98.44 283 VAL A O 1
ATOM 2172 N N . MET A 1 284 ? -2.982 -29.469 -14.609 1 97.62 284 MET A N 1
ATOM 2173 C CA . MET A 1 284 ? -2.383 -29.109 -15.898 1 97.62 284 MET A CA 1
ATOM 2174 C C . MET A 1 284 ? -0.864 -29.234 -15.836 1 97.62 284 MET A C 1
ATOM 2176 O O . MET A 1 284 ? -0.228 -29.625 -16.812 1 97.62 284 MET A O 1
ATOM 2180 N N . ASN A 1 285 ? -0.338 -28.828 -14.719 1 96.88 285 ASN A N 1
ATOM 2181 C CA . ASN A 1 285 ? 1.111 -28.812 -14.547 1 96.88 285 ASN A CA 1
ATOM 2182 C C . ASN A 1 285 ? 1.56 -29.75 -13.438 1 96.88 285 ASN A C 1
ATOM 2184 O O . ASN A 1 285 ? 2.328 -29.359 -12.555 1 96.88 285 ASN A O 1
ATOM 2188 N N . MET A 1 286 ? 1.099 -30.953 -13.508 1 97.69 286 MET A N 1
ATOM 2189 C CA . MET A 1 286 ? 1.464 -31.953 -12.516 1 97.69 286 MET A CA 1
ATOM 2190 C C . MET A 1 286 ? 2.969 -32.219 -12.523 1 97.69 286 MET A C 1
ATOM 2192 O O . MET A 1 286 ? 3.492 -32.844 -13.445 1 97.69 286 MET A O 1
ATOM 2196 N N . GLY A 1 287 ? 3.67 -31.781 -11.477 1 95.12 287 GLY A N 1
ATOM 2197 C CA . GLY A 1 287 ? 5.117 -31.906 -11.43 1 95.12 287 GLY A CA 1
ATOM 2198 C C . GLY A 1 287 ? 5.84 -30.859 -12.25 1 95.12 287 GLY A C 1
ATOM 2199 O O . GLY A 1 287 ? 7.023 -31 -12.562 1 95.12 287 GLY A O 1
ATOM 2200 N N . GLY A 1 288 ? 5.141 -29.859 -12.68 1 93.94 288 GLY A N 1
ATOM 2201 C CA . GLY A 1 288 ? 5.672 -28.797 -13.523 1 93.94 288 GLY A CA 1
ATOM 2202 C C . GLY A 1 288 ? 5 -28.703 -14.875 1 93.94 288 GLY A C 1
ATOM 2203 O O . GLY A 1 288 ? 4.258 -29.609 -15.266 1 93.94 288 GLY A O 1
ATOM 2204 N N . THR A 1 289 ? 5.32 -27.656 -15.562 1 94.44 289 THR A N 1
ATOM 2205 C CA . THR A 1 289 ? 4.727 -27.453 -16.875 1 94.44 289 THR A CA 1
ATOM 2206 C C . THR A 1 289 ? 5.016 -28.641 -17.797 1 94.44 289 THR A C 1
ATOM 2208 O O . THR A 1 289 ? 6.145 -29.141 -17.828 1 94.44 289 THR A O 1
ATOM 2211 N N . GLY A 1 290 ? 4.02 -29.188 -18.484 1 95.06 290 GLY A N 1
ATOM 2212 C CA . GLY A 1 290 ? 4.125 -30.391 -19.297 1 95.06 290 GLY A CA 1
ATOM 2213 C C . GLY A 1 290 ? 3.727 -31.641 -18.547 1 95.06 290 GLY A C 1
ATOM 2214 O O . GLY A 1 290 ? 3.785 -32.75 -19.109 1 95.06 290 GLY A O 1
ATOM 2215 N N . SER A 1 291 ? 3.283 -31.406 -17.266 1 97.38 291 SER A N 1
ATOM 2216 C CA . SER A 1 291 ? 2.9 -32.5 -16.406 1 97.38 291 SER A CA 1
ATOM 2217 C C . SER A 1 291 ? 4 -33.562 -16.344 1 97.38 291 SER A C 1
ATOM 2219 O O . SER A 1 291 ? 3.76 -34.75 -16.641 1 97.38 291 SER A O 1
ATOM 2221 N N . THR A 1 292 ? 5.098 -33.25 -15.805 1 96.94 292 THR A N 1
ATOM 2222 C CA . THR A 1 292 ? 6.305 -34.062 -15.883 1 96.94 292 THR A CA 1
ATOM 2223 C C . THR A 1 292 ? 6.566 -34.75 -14.562 1 96.94 292 THR A C 1
ATOM 2225 O O . THR A 1 292 ? 7.699 -35.156 -14.273 1 96.94 292 THR A O 1
ATOM 2228 N N . PHE A 1 293 ? 5.594 -34.906 -13.688 1 97.94 293 PHE A N 1
ATOM 2229 C CA . PHE A 1 293 ? 5.77 -35.5 -12.367 1 97.94 293 PHE A CA 1
ATOM 2230 C C . PHE A 1 293 ? 6.445 -36.844 -12.453 1 97.94 293 PHE A C 1
ATOM 2232 O O . PHE A 1 293 ? 7.348 -37.156 -11.672 1 97.94 293 PHE A O 1
ATOM 2239 N N . VAL A 1 294 ? 6.113 -37.688 -13.406 1 97.94 294 VAL A N 1
ATOM 2240 C CA . VAL A 1 294 ? 6.562 -39.062 -13.5 1 97.94 294 VAL A CA 1
ATOM 2241 C C . VAL A 1 294 ? 7.867 -39.125 -14.289 1 97.94 294 VAL A C 1
ATOM 2243 O O . VAL A 1 294 ? 8.578 -40.156 -14.234 1 97.94 294 VAL A O 1
ATOM 2246 N N . VAL A 1 295 ? 8.242 -38.094 -14.992 1 97.38 295 VAL A N 1
ATOM 2247 C CA . VAL A 1 295 ? 9.32 -38.125 -15.977 1 97.38 295 VAL A CA 1
ATOM 2248 C C . VAL A 1 295 ? 10.656 -38.375 -15.281 1 97.38 295 VAL A C 1
ATOM 2250 O O . VAL A 1 295 ? 11.422 -39.25 -15.688 1 97.38 295 VAL A O 1
ATOM 2253 N N . PRO A 1 296 ? 10.953 -37.625 -14.227 1 96.38 296 PRO A N 1
ATOM 2254 C CA . PRO A 1 296 ? 12.219 -37.906 -13.547 1 96.38 296 PRO A CA 1
ATOM 2255 C C . PRO A 1 296 ? 12.32 -39.344 -13.031 1 96.38 296 PRO A C 1
ATOM 2257 O O . PRO A 1 296 ? 13.406 -39.938 -13.039 1 96.38 296 PRO A O 1
ATOM 2260 N N . PHE A 1 297 ? 11.258 -39.875 -12.602 1 97.62 297 PHE A N 1
ATOM 2261 C CA . PHE A 1 297 ? 11.25 -41.25 -12.133 1 97.62 297 PHE A CA 1
ATOM 2262 C C . PHE A 1 297 ? 11.516 -42.219 -13.281 1 97.62 297 PHE A C 1
ATOM 2264 O O . PHE A 1 297 ? 12.25 -43.188 -13.117 1 97.62 297 PHE A O 1
ATOM 2271 N N . ILE A 1 298 ? 10.875 -42 -14.406 1 97.5 298 ILE A N 1
ATOM 2272 C CA . ILE A 1 298 ? 11.102 -42.812 -15.594 1 97.5 298 ILE A CA 1
ATOM 2273 C C . ILE A 1 298 ? 12.586 -42.781 -15.977 1 97.5 298 ILE A C 1
ATOM 2275 O O . ILE A 1 298 ? 13.195 -43.844 -16.219 1 97.5 298 ILE A O 1
ATOM 2279 N N . PHE A 1 299 ? 13.156 -41.625 -16.031 1 96.5 299 PHE A N 1
ATOM 2280 C CA . PHE A 1 299 ? 14.562 -41.438 -16.391 1 96.5 299 PHE A CA 1
ATOM 2281 C C . PHE A 1 299 ? 15.461 -42.156 -15.383 1 96.5 299 PHE A C 1
ATOM 2283 O O . PHE A 1 299 ? 16.453 -42.781 -15.758 1 96.5 299 PHE A O 1
ATOM 2290 N N . LEU A 1 300 ? 15.164 -42.062 -14.141 1 96.44 300 LEU A N 1
ATOM 2291 C CA . LEU A 1 300 ? 15.984 -42.656 -13.078 1 96.44 300 LEU A CA 1
ATOM 2292 C C . LEU A 1 300 ? 15.906 -44.156 -13.109 1 96.44 300 LEU A C 1
ATOM 2294 O O . LEU A 1 300 ? 16.922 -44.844 -12.984 1 96.44 300 LEU A O 1
ATOM 2298 N N . LEU A 1 301 ? 14.758 -44.719 -13.305 1 97.12 301 LEU A N 1
ATOM 2299 C CA . LEU A 1 301 ? 14.531 -46.156 -13.094 1 97.12 301 LEU A CA 1
ATOM 2300 C C . LEU A 1 301 ? 14.734 -46.938 -14.383 1 97.12 301 LEU A C 1
ATOM 2302 O O . LEU A 1 301 ? 15.125 -48.125 -14.352 1 97.12 301 LEU A O 1
ATOM 2306 N N . LEU A 1 302 ? 14.508 -46.344 -15.539 1 96.94 302 LEU A N 1
ATOM 2307 C CA . LEU A 1 302 ? 14.461 -47.125 -16.766 1 96.94 302 LEU A CA 1
ATOM 2308 C C . LEU A 1 302 ? 15.586 -46.75 -17.719 1 96.94 302 LEU A C 1
ATOM 2310 O O . LEU A 1 302 ? 15.859 -47.469 -18.688 1 96.94 302 LEU A O 1
ATOM 2314 N N . ALA A 1 303 ? 16.312 -45.688 -17.469 1 95.94 303 ALA A N 1
ATOM 2315 C CA . ALA A 1 303 ? 17.312 -45.188 -18.406 1 95.94 303 ALA A CA 1
ATOM 2316 C C . ALA A 1 303 ? 18.484 -46.156 -18.516 1 95.94 303 ALA A C 1
ATOM 2318 O O . ALA A 1 303 ? 18.922 -46.719 -17.516 1 95.94 303 ALA A O 1
ATOM 2319 N N . LYS A 1 304 ? 18.938 -46.344 -19.672 1 95.5 304 LYS A N 1
ATOM 2320 C CA . LYS A 1 304 ? 20.156 -47.094 -19.938 1 95.5 304 LYS A CA 1
ATOM 2321 C C . LYS A 1 304 ? 21.359 -46.125 -20.047 1 95.5 304 LYS A C 1
ATOM 2323 O O . LYS A 1 304 ? 22.453 -46.469 -19.609 1 95.5 304 LYS A O 1
ATOM 2328 N N . SER A 1 305 ? 21.094 -45.031 -20.688 1 93.81 305 SER A N 1
ATOM 2329 C CA . SER A 1 305 ? 22.125 -44.031 -20.828 1 93.81 305 SER A CA 1
ATOM 2330 C C . SER A 1 305 ? 22.516 -43.438 -19.469 1 93.81 305 SER A C 1
ATOM 2332 O O . SER A 1 305 ? 21.656 -43.188 -18.641 1 93.81 305 SER A O 1
ATOM 2334 N N . ALA A 1 306 ? 23.797 -43.219 -19.266 1 91.56 306 ALA A N 1
ATOM 2335 C CA . ALA A 1 306 ? 24.312 -42.656 -18.016 1 91.56 306 ALA A CA 1
ATOM 2336 C C . ALA A 1 306 ? 23.859 -41.188 -17.859 1 91.56 306 ALA A C 1
ATOM 2338 O O . ALA A 1 306 ? 23.562 -40.75 -16.75 1 91.56 306 ALA A O 1
ATOM 2339 N N . GLN A 1 307 ? 23.891 -40.531 -18.859 1 89.88 307 GLN A N 1
ATOM 2340 C CA . GLN A 1 307 ? 23.484 -39.125 -18.859 1 89.88 307 GLN A CA 1
ATOM 2341 C C . GLN A 1 307 ? 22.031 -38.969 -18.422 1 89.88 307 GLN A C 1
ATOM 2343 O O . GLN A 1 307 ? 21.703 -38.125 -17.594 1 89.88 307 GLN A O 1
ATOM 2348 N N . ASN A 1 308 ? 21.172 -39.75 -19.047 1 92.88 308 ASN A N 1
ATOM 2349 C CA . ASN A 1 308 ? 19.75 -39.688 -18.719 1 92.88 308 ASN A CA 1
ATOM 2350 C C . ASN A 1 308 ? 19.484 -40.125 -17.281 1 92.88 308 ASN A C 1
ATOM 2352 O O . ASN A 1 308 ? 18.625 -39.531 -16.609 1 92.88 308 ASN A O 1
ATOM 2356 N N . LYS A 1 309 ? 20.125 -41.062 -16.828 1 94 309 LYS A N 1
ATOM 2357 C CA . LYS A 1 309 ? 19.984 -41.531 -15.445 1 94 309 LYS A CA 1
ATOM 2358 C C . LYS A 1 309 ? 20.391 -40.438 -14.477 1 94 309 LYS A C 1
ATOM 2360 O O . LYS A 1 309 ? 19.734 -40.219 -13.453 1 94 309 LYS A O 1
ATOM 2365 N N . ALA A 1 310 ? 21.5 -39.781 -14.781 1 90.06 310 ALA A N 1
ATOM 2366 C CA . ALA A 1 310 ? 21.969 -38.688 -13.953 1 90.06 310 ALA A CA 1
ATOM 2367 C C . ALA A 1 310 ? 20.953 -37.531 -13.93 1 90.06 310 ALA A C 1
ATOM 2369 O O . ALA A 1 310 ? 20.734 -36.906 -12.891 1 90.06 310 ALA A O 1
ATOM 2370 N N . ALA A 1 311 ? 20.375 -37.219 -15.023 1 89.81 311 ALA A N 1
ATOM 2371 C CA . ALA A 1 311 ? 19.359 -36.188 -15.109 1 89.81 311 ALA A CA 1
ATOM 2372 C C . ALA A 1 311 ? 18.141 -36.531 -14.273 1 89.81 311 ALA A C 1
ATOM 2374 O O . ALA A 1 311 ? 17.578 -35.656 -13.594 1 89.81 311 ALA A O 1
ATOM 2375 N N . GLY A 1 312 ? 17.703 -37.75 -14.383 1 93.31 312 GLY A N 1
ATOM 2376 C CA . GLY A 1 312 ? 16.578 -38.219 -13.57 1 93.31 312 GLY A CA 1
ATOM 2377 C C . GLY A 1 312 ? 16.844 -38.094 -12.078 1 93.31 312 GLY A C 1
ATOM 2378 O O . GLY A 1 312 ? 15.992 -37.625 -11.32 1 93.31 312 GLY A O 1
ATOM 2379 N N . LYS A 1 313 ? 18 -38.5 -11.703 1 91.12 313 LYS A N 1
ATOM 2380 C CA . LYS A 1 313 ? 18.375 -38.469 -10.297 1 91.12 313 LYS A CA 1
ATOM 2381 C C . LYS A 1 313 ? 18.359 -37.031 -9.758 1 91.12 313 LYS A C 1
ATOM 2383 O O . LYS A 1 313 ? 17.875 -36.781 -8.648 1 91.12 313 LYS A O 1
ATOM 2388 N N . ALA A 1 314 ? 18.828 -36.156 -10.523 1 84.19 314 ALA A N 1
ATOM 2389 C CA . ALA A 1 314 ? 18.922 -34.75 -10.117 1 84.19 314 ALA A CA 1
ATOM 2390 C C . ALA A 1 314 ? 17.531 -34.094 -10.078 1 84.19 314 ALA A C 1
ATOM 2392 O O . ALA A 1 314 ? 17.312 -33.156 -9.328 1 84.19 314 ALA A O 1
ATOM 2393 N N . ALA A 1 315 ? 16.547 -34.656 -10.773 1 90.94 315 ALA A N 1
ATOM 2394 C CA . ALA A 1 315 ? 15.281 -33.938 -10.992 1 90.94 315 ALA A CA 1
ATOM 2395 C C . ALA A 1 315 ? 14.164 -34.562 -10.148 1 90.94 315 ALA A C 1
ATOM 2397 O O . ALA A 1 315 ? 13.102 -33.969 -9.984 1 90.94 315 ALA A O 1
ATOM 2398 N N . VAL A 1 316 ? 14.328 -35.719 -9.57 1 93.12 316 VAL A N 1
ATOM 2399 C CA . VAL A 1 316 ? 13.258 -36.438 -8.891 1 93.12 316 VAL A CA 1
ATOM 2400 C C . VAL A 1 316 ? 12.727 -35.594 -7.727 1 93.12 316 VAL A C 1
ATOM 2402 O O . VAL A 1 316 ? 11.516 -35.375 -7.613 1 93.12 316 VAL A O 1
ATOM 2405 N N . ILE A 1 317 ? 13.555 -35.094 -6.918 1 89 317 ILE A N 1
ATOM 2406 C CA . ILE A 1 317 ? 13.117 -34.406 -5.723 1 89 317 ILE A CA 1
ATOM 2407 C C . ILE A 1 317 ? 12.531 -33.031 -6.113 1 89 317 ILE A C 1
ATOM 2409 O O . ILE A 1 317 ? 11.383 -32.719 -5.781 1 89 317 ILE A O 1
ATOM 2413 N N . PRO A 1 318 ? 13.234 -32.188 -6.852 1 87.56 318 PRO A N 1
ATOM 2414 C CA . PRO A 1 318 ? 12.625 -30.922 -7.258 1 87.56 318 PRO A CA 1
ATOM 2415 C C . PRO A 1 318 ? 11.336 -31.109 -8.047 1 87.56 318 PRO A C 1
ATOM 2417 O O . PRO A 1 318 ? 10.391 -30.344 -7.895 1 87.56 318 PRO A O 1
ATOM 2420 N N . GLY A 1 319 ? 11.328 -32.125 -8.875 1 91.38 319 GLY A N 1
ATOM 2421 C CA . GLY A 1 319 ? 10.148 -32.406 -9.68 1 91.38 319 GLY A CA 1
ATOM 2422 C C . GLY A 1 319 ? 8.922 -32.75 -8.852 1 91.38 319 GLY A C 1
ATOM 2423 O O . GLY A 1 319 ? 7.805 -32.406 -9.234 1 91.38 319 GLY A O 1
ATOM 2424 N N . CYS A 1 320 ? 9.07 -33.375 -7.734 1 93.5 320 CYS A N 1
ATOM 2425 C CA . CYS A 1 320 ? 7.961 -33.688 -6.84 1 93.5 320 CYS A CA 1
ATOM 2426 C C . CYS A 1 320 ? 7.324 -32.406 -6.297 1 93.5 320 CYS A C 1
ATOM 2428 O O . CYS A 1 320 ? 6.133 -32.375 -5.988 1 93.5 320 CYS A O 1
ATOM 2430 N N . PHE A 1 321 ? 8.125 -31.375 -6.305 1 90.06 321 PHE A N 1
ATOM 2431 C CA . PHE A 1 321 ? 7.645 -30.125 -5.758 1 90.06 321 PHE A CA 1
ATOM 2432 C C . PHE A 1 321 ? 7.406 -29.109 -6.871 1 90.06 321 PHE A C 1
ATOM 2434 O O . PHE A 1 321 ? 7.52 -27.891 -6.652 1 90.06 321 PHE A O 1
ATOM 2441 N N . SER A 1 322 ? 7.227 -29.578 -8.086 1 90.81 322 SER A N 1
ATOM 2442 C CA . SER A 1 322 ? 6.781 -28.844 -9.258 1 90.81 322 SER A CA 1
ATOM 2443 C C . SER A 1 322 ? 7.891 -27.953 -9.805 1 90.81 322 SER A C 1
ATOM 2445 O O . SER A 1 322 ? 7.621 -26.953 -10.477 1 90.81 322 SER A O 1
ATOM 2447 N N . VAL A 1 323 ? 9.133 -28.312 -9.453 1 87.56 323 VAL A N 1
ATOM 2448 C CA . VAL A 1 323 ? 10.297 -27.656 -10.047 1 87.56 323 VAL A CA 1
ATOM 2449 C C . VAL A 1 323 ? 10.938 -28.578 -11.078 1 87.56 323 VAL A C 1
ATOM 2451 O O . VAL A 1 323 ? 11.758 -29.438 -10.734 1 87.56 323 VAL A O 1
ATOM 2454 N N . ASN A 1 324 ? 10.664 -28.297 -12.312 1 89.81 324 ASN A N 1
ATOM 2455 C CA . ASN A 1 324 ? 11.055 -29.312 -13.297 1 89.81 324 ASN A CA 1
ATOM 2456 C C . ASN A 1 324 ? 12.141 -28.781 -14.234 1 89.81 324 ASN A C 1
ATOM 2458 O O . ASN A 1 324 ? 12.484 -29.438 -15.211 1 89.81 324 ASN A O 1
ATOM 2462 N N . GLU A 1 325 ? 12.773 -27.656 -13.93 1 83.75 325 GLU A N 1
ATOM 2463 C CA . GLU A 1 325 ? 13.859 -27.125 -14.742 1 83.75 325 GLU A CA 1
ATOM 2464 C C . GLU A 1 325 ? 15.023 -28.109 -14.82 1 83.75 325 GLU A C 1
ATOM 2466 O O . GLU A 1 325 ? 15.641 -28.266 -15.875 1 83.75 325 GLU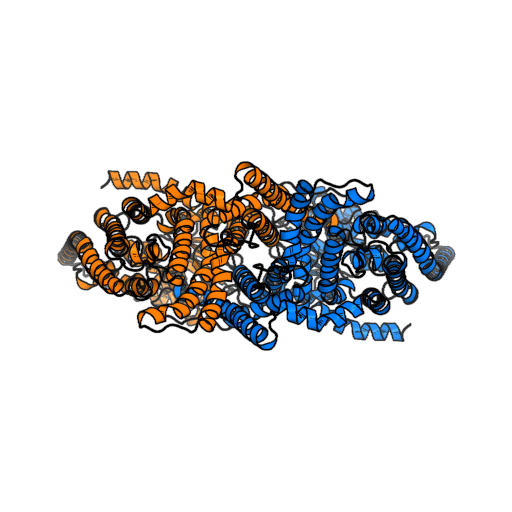 A O 1
ATOM 2471 N N . PRO A 1 326 ? 15.375 -28.812 -13.773 1 85.31 326 PRO A N 1
ATOM 2472 C CA . PRO A 1 326 ? 16.484 -29.766 -13.859 1 85.31 326 PRO A CA 1
ATOM 2473 C C . PRO A 1 326 ? 16.266 -30.828 -14.93 1 85.31 326 PRO A C 1
ATOM 2475 O O . PRO A 1 326 ? 17.219 -31.25 -15.602 1 85.31 326 PRO A O 1
ATOM 2478 N N . ILE A 1 327 ? 15.062 -31.25 -15.094 1 90 327 ILE A N 1
ATOM 2479 C CA . ILE A 1 327 ? 14.82 -32.281 -16.094 1 90 327 ILE A CA 1
ATOM 2480 C C . ILE A 1 327 ? 14.633 -31.641 -17.469 1 90 327 ILE A C 1
ATOM 2482 O O . ILE A 1 327 ? 15 -32.219 -18.484 1 90 327 ILE A O 1
ATOM 2486 N N . LEU A 1 328 ? 14.008 -30.469 -17.531 1 90.38 328 LEU A N 1
ATOM 2487 C CA . LEU A 1 328 ? 13.742 -29.797 -18.797 1 90.38 328 LEU A CA 1
ATOM 2488 C C . LEU A 1 328 ? 15.047 -29.391 -19.469 1 90.38 328 LEU A C 1
ATOM 2490 O O . LEU A 1 328 ? 15.18 -29.484 -20.688 1 90.38 328 LEU A O 1
ATOM 2494 N N . PHE A 1 329 ? 15.953 -28.953 -18.641 1 82.44 329 PHE A N 1
ATOM 2495 C CA . PHE A 1 329 ? 17.219 -28.484 -19.203 1 82.44 329 PHE A CA 1
ATOM 2496 C C . PHE A 1 329 ? 18.266 -29.594 -19.188 1 82.44 329 PHE A C 1
ATOM 2498 O O . PHE A 1 329 ? 19.156 -29.609 -20.031 1 82.44 329 PHE A O 1
ATOM 2505 N N . GLY A 1 330 ? 18.188 -30.531 -18.297 1 79.81 330 GLY A N 1
ATOM 2506 C CA . GLY A 1 330 ? 19.156 -31.609 -18.172 1 79.81 330 GLY A CA 1
ATOM 2507 C C . GLY A 1 330 ? 19.016 -32.656 -19.266 1 79.81 330 GLY A C 1
ATOM 2508 O O . GLY A 1 330 ? 20 -33.125 -19.828 1 79.81 330 GLY A O 1
ATOM 2509 N N . ALA A 1 331 ? 17.953 -33.25 -19.469 1 78 331 ALA A N 1
ATOM 2510 C CA . ALA A 1 331 ? 17.625 -34.188 -20.547 1 78 331 ALA A CA 1
ATOM 2511 C C . ALA A 1 331 ? 17.078 -33.438 -21.766 1 78 331 ALA A C 1
ATOM 2513 O O . ALA A 1 331 ? 16.516 -34.062 -22.672 1 78 331 ALA A O 1
ATOM 2514 N N . PRO A 1 332 ? 17.422 -32.25 -21.828 1 79.25 332 PRO A N 1
ATOM 2515 C CA . PRO A 1 332 ? 16.812 -31.141 -22.531 1 79.25 332 PRO A CA 1
ATOM 2516 C C . PRO A 1 332 ? 15.461 -31.5 -23.156 1 79.25 332 PRO A C 1
ATOM 2518 O O . PRO A 1 332 ? 15.406 -31.812 -24.359 1 79.25 332 PRO A O 1
ATOM 2521 N N . ILE A 1 333 ? 14.484 -31.516 -22.547 1 88.25 333 ILE A N 1
ATOM 2522 C CA . ILE A 1 333 ? 13.133 -31.797 -23.016 1 88.25 333 ILE A CA 1
ATOM 2523 C C . ILE A 1 333 ? 12.633 -30.625 -23.875 1 88.25 333 ILE A C 1
ATOM 2525 O O . ILE A 1 333 ? 12.031 -30.844 -24.922 1 88.25 333 ILE A O 1
ATOM 2529 N N . ILE A 1 334 ? 12.969 -29.516 -23.453 1 85.38 334 ILE A N 1
ATOM 2530 C CA . ILE A 1 334 ? 12.539 -28.312 -24.156 1 85.38 334 ILE A CA 1
ATOM 2531 C C . ILE A 1 334 ? 13.227 -28.234 -25.516 1 85.38 334 ILE A C 1
ATOM 2533 O O . ILE A 1 334 ? 14.422 -28.531 -25.625 1 85.38 334 ILE A O 1
ATOM 2537 N N . MET A 1 335 ? 12.508 -27.984 -26.531 1 80.81 335 MET A N 1
ATOM 2538 C CA . MET A 1 335 ? 12.969 -27.781 -27.906 1 80.81 335 MET A CA 1
ATOM 2539 C C . MET A 1 335 ? 13.453 -29.109 -28.5 1 80.81 335 MET A C 1
ATOM 2541 O O . MET A 1 335 ? 14.102 -29.109 -29.562 1 80.81 335 MET A O 1
ATOM 2545 N N . ASN A 1 336 ? 13.305 -30.266 -27.797 1 86.44 336 ASN A N 1
ATOM 2546 C CA . ASN A 1 336 ? 13.539 -31.594 -28.344 1 86.44 336 ASN A CA 1
ATOM 2547 C C . ASN A 1 336 ? 12.281 -32.156 -29.016 1 86.44 336 ASN A C 1
ATOM 2549 O O . ASN A 1 336 ? 11.336 -32.531 -28.312 1 86.44 336 ASN A O 1
ATOM 2553 N N . PRO A 1 337 ? 12.32 -32.188 -30.281 1 87.56 337 PRO A N 1
ATOM 2554 C CA . PRO A 1 337 ? 11.109 -32.594 -31 1 87.56 337 PRO A CA 1
ATOM 2555 C C . PRO A 1 337 ? 10.602 -33.969 -30.578 1 87.56 337 PRO A C 1
ATOM 2557 O O . PRO A 1 337 ? 9.406 -34.25 -30.672 1 87.56 337 PRO A O 1
ATOM 2560 N N . VAL A 1 338 ? 11.477 -34.812 -30.047 1 90.88 338 VAL A N 1
ATOM 2561 C CA . VAL A 1 338 ? 11.078 -36.125 -29.609 1 90.88 338 VAL A CA 1
ATOM 2562 C C . VAL A 1 338 ? 10.031 -36.031 -28.516 1 90.88 338 VAL A C 1
ATOM 2564 O O . VAL A 1 338 ? 9.133 -36.875 -28.422 1 90.88 338 VAL A O 1
ATOM 2567 N N . PHE A 1 339 ? 10.148 -35 -27.734 1 94.69 339 PHE A N 1
ATOM 2568 C CA . PHE A 1 339 ? 9.328 -34.906 -26.531 1 94.69 339 PHE A CA 1
ATOM 2569 C C . PHE A 1 339 ? 8.172 -33.938 -26.734 1 94.69 339 PHE A C 1
ATOM 2571 O O . PHE A 1 339 ? 7.418 -33.656 -25.812 1 94.69 339 PHE A O 1
ATOM 2578 N N . PHE A 1 340 ? 7.973 -33.344 -27.891 1 93.69 340 PHE A N 1
ATOM 2579 C CA . PHE A 1 340 ? 6.934 -32.375 -28.141 1 93.69 340 PHE A CA 1
ATOM 2580 C C . PHE A 1 340 ? 5.551 -32.938 -27.859 1 93.69 340 PHE A C 1
ATOM 2582 O O . PHE A 1 340 ? 4.746 -32.344 -27.156 1 93.69 340 PHE A O 1
ATOM 2589 N N . ILE A 1 341 ? 5.316 -34.125 -28.344 1 95.06 341 ILE A N 1
ATOM 2590 C CA . ILE A 1 341 ? 3.994 -34.719 -28.281 1 95.06 341 ILE A CA 1
ATOM 2591 C C . ILE A 1 341 ? 3.648 -35.062 -26.828 1 95.06 341 ILE A C 1
ATOM 2593 O O . ILE A 1 341 ? 2.611 -34.625 -26.312 1 95.06 341 ILE A O 1
ATOM 2597 N N . PRO A 1 342 ? 4.461 -35.812 -26.109 1 97 342 PRO A N 1
ATOM 2598 C CA . PRO A 1 342 ? 4.086 -36.094 -24.734 1 97 342 PRO A CA 1
ATOM 2599 C C . PRO A 1 342 ? 4.016 -34.844 -23.859 1 97 342 PRO A C 1
ATOM 2601 O O . PRO A 1 342 ? 3.182 -34.75 -22.969 1 97 342 PRO A O 1
ATOM 2604 N N . PHE A 1 343 ? 4.871 -33.844 -24.141 1 97 343 PHE A N 1
ATOM 2605 C CA . PHE A 1 343 ? 4.91 -32.625 -23.375 1 97 343 PHE A CA 1
ATOM 2606 C C . PHE A 1 343 ? 3.617 -31.828 -23.547 1 97 343 PHE A C 1
ATOM 2608 O O . PHE A 1 343 ? 3.162 -31.156 -22.609 1 97 343 PHE A O 1
ATOM 2615 N N . LEU A 1 344 ? 2.969 -31.906 -24.656 1 97.06 344 LEU A N 1
ATOM 2616 C CA . LEU A 1 344 ? 1.75 -31.156 -24.953 1 97.06 344 LEU A CA 1
ATOM 2617 C C . LEU A 1 344 ? 0.513 -31.984 -24.609 1 97.06 344 LEU A C 1
ATOM 2619 O O . LEU A 1 344 ? -0.456 -31.453 -24.062 1 97.06 344 LEU A O 1
ATOM 2623 N N . VAL A 1 345 ? 0.527 -33.219 -24.844 1 97.94 345 VAL A N 1
ATOM 2624 C CA . VAL A 1 345 ? -0.656 -34.062 -24.781 1 97.94 345 VAL A CA 1
ATOM 2625 C C . VAL A 1 345 ? -0.929 -34.438 -23.328 1 97.94 345 VAL A C 1
ATOM 2627 O O . VAL A 1 345 ? -2.086 -34.562 -22.906 1 97.94 345 VAL A O 1
ATOM 2630 N N . THR A 1 346 ? 0.088 -34.656 -22.547 1 98.44 346 THR A N 1
ATOM 2631 C CA . THR A 1 346 ? -0.087 -35.156 -21.188 1 98.44 346 THR A CA 1
ATOM 2632 C C . THR A 1 346 ? -0.927 -34.156 -20.375 1 98.44 346 THR A C 1
ATOM 2634 O O . THR A 1 346 ? -1.924 -34.562 -19.75 1 98.44 346 THR A O 1
ATOM 2637 N N . PRO A 1 347 ? -0.557 -32.844 -20.359 1 98.44 347 PRO A N 1
ATOM 2638 C CA . PRO A 1 347 ? -1.389 -31.906 -19.625 1 98.44 347 PRO A CA 1
ATOM 2639 C C . PRO A 1 347 ? -2.812 -31.812 -20.156 1 98.44 347 PRO A C 1
ATOM 2641 O O . PRO A 1 347 ? -3.76 -31.625 -19.391 1 98.44 347 PRO A O 1
ATOM 2644 N N . MET A 1 348 ? -2.988 -31.906 -21.438 1 98.44 348 MET A N 1
ATOM 2645 C CA . MET A 1 348 ? -4.309 -31.844 -22.062 1 98.44 348 MET A CA 1
ATOM 2646 C C . MET A 1 348 ? -5.164 -33.031 -21.625 1 98.44 348 MET A C 1
ATOM 2648 O O . MET A 1 348 ? -6.344 -32.875 -21.312 1 98.44 348 MET A O 1
ATOM 2652 N N . PHE A 1 349 ? -4.566 -34.188 -21.625 1 98.5 349 PHE A N 1
ATOM 2653 C CA . PHE A 1 349 ? -5.277 -35.375 -21.156 1 98.5 349 PHE A CA 1
ATOM 2654 C C . PHE A 1 349 ? -5.664 -35.219 -19.688 1 98.5 349 PHE A C 1
ATOM 2656 O O . PHE A 1 349 ? -6.801 -35.5 -19.312 1 98.5 349 PHE A O 1
ATOM 2663 N N . ASN A 1 350 ? -4.703 -34.844 -18.828 1 98.75 350 ASN A N 1
ATOM 2664 C CA . ASN A 1 350 ? -4.934 -34.719 -17.391 1 98.75 350 ASN A CA 1
ATOM 2665 C C . ASN A 1 350 ? -6.117 -33.812 -17.078 1 98.75 350 ASN A C 1
ATOM 2667 O O . ASN A 1 350 ? -6.965 -34.156 -16.25 1 98.75 350 ASN A O 1
ATOM 2671 N N . VAL A 1 351 ? -6.191 -32.688 -17.734 1 98.62 351 VAL A N 1
ATOM 2672 C CA . VAL A 1 351 ? -7.23 -31.703 -17.391 1 98.62 351 VAL A CA 1
ATOM 2673 C C . VAL A 1 351 ? -8.578 -32.188 -17.922 1 98.62 351 VAL A C 1
ATOM 2675 O O . VAL A 1 351 ? -9.617 -31.969 -17.297 1 98.62 351 VAL A O 1
ATOM 2678 N N . CYS A 1 352 ? -8.586 -32.844 -19.078 1 98.5 352 CYS A N 1
ATOM 2679 C CA . CYS A 1 352 ? -9.82 -33.375 -19.609 1 98.5 352 CYS A CA 1
ATOM 2680 C C . CYS A 1 352 ? -10.336 -34.531 -18.719 1 98.5 352 CYS A C 1
ATOM 2682 O O . CYS A 1 352 ? -11.539 -34.625 -18.469 1 98.5 352 CYS A O 1
ATOM 2684 N N . ALA A 1 353 ? -9.43 -35.406 -18.328 1 98.56 353 ALA A N 1
ATOM 2685 C CA . ALA A 1 353 ? -9.812 -36.438 -17.391 1 98.56 353 ALA A CA 1
ATOM 2686 C C . ALA A 1 353 ? -10.359 -35.844 -16.094 1 98.56 353 ALA A C 1
ATOM 2688 O O . ALA A 1 353 ? -11.344 -36.344 -15.539 1 98.56 353 ALA A O 1
ATOM 2689 N N . TYR A 1 354 ? -9.68 -34.844 -15.578 1 98.56 354 TYR A N 1
ATOM 2690 C CA . TYR A 1 354 ? -10.117 -34.125 -14.375 1 98.56 354 TYR A CA 1
ATOM 2691 C C . TYR A 1 354 ? -11.531 -33.594 -14.547 1 98.56 354 TYR A C 1
ATOM 2693 O O . TYR A 1 354 ? -12.383 -33.75 -13.672 1 98.56 354 TYR A O 1
ATOM 2701 N N . LYS A 1 355 ? -11.75 -32.938 -15.68 1 98.44 355 LYS A N 1
ATOM 2702 C CA . LYS A 1 355 ? -13.078 -32.406 -15.961 1 98.44 355 LYS A CA 1
ATOM 2703 C C . LYS A 1 355 ? -14.117 -33.5 -15.992 1 98.44 355 LYS A C 1
ATOM 2705 O O . LYS A 1 355 ? -15.242 -33.312 -15.516 1 98.44 355 LYS A O 1
ATOM 2710 N N . PHE A 1 356 ? -13.805 -34.594 -16.547 1 98.5 356 PHE A N 1
ATOM 2711 C CA . PHE A 1 356 ? -14.695 -35.75 -16.562 1 98.5 356 PHE A CA 1
ATOM 2712 C C . PHE A 1 356 ? -15.039 -36.188 -15.148 1 98.5 356 PHE A C 1
ATOM 2714 O O . PHE A 1 356 ? -16.203 -36.469 -14.844 1 98.5 356 PHE A O 1
ATOM 2721 N N . PHE A 1 357 ? -14.07 -36.25 -14.266 1 98.69 357 PHE A N 1
ATOM 2722 C CA . PHE A 1 357 ? -14.297 -36.656 -12.883 1 98.69 357 PHE A CA 1
ATOM 2723 C C . PHE A 1 357 ? -15.219 -35.656 -12.18 1 98.69 357 PHE A C 1
ATOM 2725 O O . PHE A 1 357 ? -16.078 -36.062 -11.398 1 98.69 357 PHE A O 1
ATOM 2732 N N . VAL A 1 358 ? -15.078 -34.375 -12.438 1 98.19 358 VAL A N 1
ATOM 2733 C CA . VAL A 1 358 ? -15.852 -33.344 -11.773 1 98.19 358 VAL A CA 1
ATOM 2734 C C . VAL A 1 358 ? -17.266 -33.312 -12.344 1 98.19 358 VAL A C 1
ATOM 2736 O O . VAL A 1 358 ? -18.25 -33.312 -11.586 1 98.19 358 VAL A O 1
ATOM 2739 N N . GLN A 1 359 ? -17.391 -33.312 -13.656 1 97.56 359 GLN A N 1
ATOM 2740 C CA . GLN A 1 359 ? -18.672 -33.062 -14.312 1 97.56 359 GLN A CA 1
ATOM 2741 C C . GLN A 1 359 ? -19.516 -34.344 -14.359 1 97.56 359 GLN A C 1
ATOM 2743 O O . GLN A 1 359 ? -20.734 -34.281 -14.156 1 97.56 359 GLN A O 1
ATOM 2748 N N . VAL A 1 360 ? -18.922 -35.438 -14.633 1 97.56 360 VAL A N 1
ATOM 2749 C CA . VAL A 1 360 ? -19.672 -36.688 -14.859 1 97.56 360 VAL A CA 1
ATOM 2750 C C . VAL A 1 360 ? -19.734 -37.5 -13.578 1 97.56 360 VAL A C 1
ATOM 2752 O O . VAL A 1 360 ? -20.797 -37.969 -13.18 1 97.56 360 VAL A O 1
ATOM 2755 N N . LEU A 1 361 ? -18.578 -37.625 -12.914 1 97.88 361 LEU A N 1
ATOM 2756 C CA . LEU A 1 361 ? -18.531 -38.5 -11.734 1 97.88 361 LEU A CA 1
ATOM 2757 C C . LEU A 1 361 ? -18.859 -37.688 -10.477 1 97.88 361 LEU A C 1
ATOM 2759 O O . LEU A 1 361 ? -18.906 -38.25 -9.375 1 97.88 361 LEU A O 1
ATOM 2763 N N . HIS A 1 362 ? -18.984 -36.375 -10.539 1 96.69 362 HIS A N 1
ATOM 2764 C CA . HIS A 1 362 ? -19.438 -35.469 -9.484 1 96.69 362 HIS A CA 1
ATOM 2765 C C . HIS A 1 362 ? -18.422 -35.406 -8.359 1 96.69 362 HIS A C 1
ATOM 2767 O O . HIS A 1 362 ? -18.781 -35.375 -7.18 1 96.69 362 HIS A O 1
ATOM 2773 N N . MET A 1 363 ? -17.219 -35.531 -8.766 1 97.31 363 MET A N 1
ATOM 2774 C CA . MET A 1 363 ? -16.141 -35.219 -7.828 1 97.31 363 MET A CA 1
ATOM 2775 C C . MET A 1 363 ? -16.078 -33.719 -7.527 1 97.31 363 MET A C 1
ATOM 2777 O O . MET A 1 363 ? -16.25 -32.906 -8.43 1 97.31 363 MET A O 1
ATOM 2781 N N . ASN A 1 364 ? -15.867 -33.375 -6.293 1 96.5 364 ASN A N 1
ATOM 2782 C CA . ASN A 1 364 ? -15.625 -31.969 -6.012 1 96.5 364 ASN A CA 1
ATOM 2783 C C . ASN A 1 364 ? -14.422 -31.438 -6.785 1 96.5 364 ASN A C 1
ATOM 2785 O O . ASN A 1 364 ? -13.359 -32.031 -6.781 1 96.5 364 ASN A O 1
ATOM 2789 N N . ALA A 1 365 ? -14.672 -30.344 -7.508 1 98 365 ALA A N 1
ATOM 2790 C CA . ALA A 1 365 ? -13.547 -29.625 -8.094 1 98 365 ALA A CA 1
ATOM 2791 C C . ALA A 1 365 ? -12.641 -29.047 -7.008 1 98 365 ALA A C 1
ATOM 2793 O O . ALA A 1 365 ? -13.016 -29.016 -5.832 1 98 365 ALA A O 1
ATOM 2794 N N . LEU A 1 366 ? -11.469 -28.672 -7.379 1 97.75 366 LEU A N 1
ATOM 2795 C CA . LEU A 1 366 ? -10.531 -28.078 -6.426 1 97.75 366 LEU A CA 1
ATOM 2796 C C . LEU A 1 366 ? -11.016 -26.719 -5.945 1 97.75 366 LEU A C 1
ATOM 2798 O O . LEU A 1 366 ? -11.32 -25.844 -6.762 1 97.75 366 LEU A O 1
ATOM 2802 N N . TYR A 1 367 ? -11.172 -26.578 -4.625 1 95.25 367 TYR A N 1
ATOM 2803 C CA . TYR A 1 367 ? -11.75 -25.328 -4.125 1 95.25 367 TYR A CA 1
ATOM 2804 C C . TYR A 1 367 ? -10.922 -24.766 -2.977 1 95.25 367 TYR A C 1
ATOM 2806 O O . TYR A 1 367 ? -11.117 -23.625 -2.561 1 95.25 367 TYR A O 1
ATOM 2814 N N . ASN A 1 368 ? -9.969 -25.5 -2.436 1 93.56 368 ASN A N 1
ATOM 2815 C CA . ASN A 1 368 ? -8.977 -25.016 -1.483 1 93.56 368 ASN A CA 1
ATOM 2816 C C . ASN A 1 368 ? -7.633 -24.734 -2.16 1 93.56 368 ASN A C 1
ATOM 2818 O O . ASN A 1 368 ? -7.031 -25.656 -2.734 1 93.56 368 ASN A O 1
ATOM 2822 N N . THR A 1 369 ? -7.176 -23.578 -2.031 1 93.94 369 THR A N 1
ATOM 2823 C CA . THR A 1 369 ? -5.93 -23.234 -2.705 1 93.94 369 THR A CA 1
ATOM 2824 C C . THR A 1 369 ? -4.73 -23.547 -1.812 1 93.94 369 THR A C 1
ATOM 2826 O O . THR A 1 369 ? -4.688 -23.125 -0.654 1 93.94 369 THR A O 1
ATOM 2829 N N . LEU A 1 370 ? -3.816 -24.328 -2.303 1 93.06 370 LEU A N 1
ATOM 2830 C CA . LEU A 1 370 ? -2.547 -24.656 -1.666 1 93.06 370 LEU A CA 1
ATOM 2831 C C . LEU A 1 370 ? -1.373 -24.125 -2.48 1 93.06 370 LEU A C 1
ATOM 2833 O O . LEU A 1 370 ? -1.536 -23.766 -3.646 1 93.06 370 LEU A O 1
ATOM 2837 N N . PRO A 1 371 ? -0.235 -24.016 -1.817 1 88.62 371 PRO A N 1
ATOM 2838 C CA . PRO A 1 371 ? 0.939 -23.594 -2.588 1 88.62 371 PRO A CA 1
ATOM 2839 C C . PRO A 1 371 ? 1.226 -24.516 -3.771 1 88.62 371 PRO A C 1
ATOM 2841 O O . PRO A 1 371 ? 1.074 -25.734 -3.66 1 88.62 371 PRO A O 1
ATOM 2844 N N . TRP A 1 372 ? 1.645 -23.938 -4.805 1 89.88 372 TRP A N 1
ATOM 2845 C CA . TRP A 1 372 ? 1.862 -24.688 -6.043 1 89.88 372 TRP A CA 1
ATOM 2846 C C . TRP A 1 372 ? 2.984 -25.703 -5.875 1 89.88 372 TRP A C 1
ATOM 2848 O O . TRP A 1 372 ? 3.084 -26.656 -6.648 1 89.88 372 TRP A O 1
ATOM 2858 N N . THR A 1 373 ? 3.754 -25.562 -4.875 1 88.38 373 THR A N 1
ATOM 2859 C CA . THR A 1 373 ? 4.918 -26.422 -4.672 1 88.38 373 THR A CA 1
ATOM 2860 C C . THR A 1 373 ? 4.52 -27.719 -3.973 1 88.38 373 THR A C 1
ATOM 2862 O O . THR A 1 373 ? 5.297 -28.672 -3.938 1 88.38 373 THR A O 1
ATOM 2865 N N . VAL A 1 374 ? 3.342 -27.734 -3.432 1 90.69 374 VAL A N 1
ATOM 2866 C CA . VAL A 1 374 ? 2.879 -28.984 -2.85 1 90.69 374 VAL A CA 1
ATOM 2867 C C . VAL A 1 374 ? 2.854 -30.078 -3.92 1 90.69 374 VAL A C 1
ATOM 2869 O O . VAL A 1 374 ? 2.424 -29.828 -5.051 1 90.69 374 VAL A O 1
ATOM 2872 N N . PRO A 1 375 ? 3.406 -31.203 -3.496 1 94.25 375 PRO A N 1
ATOM 2873 C CA . PRO A 1 375 ? 3.338 -32.281 -4.484 1 94.25 375 PRO A CA 1
ATOM 2874 C C . PRO A 1 375 ? 1.928 -32.5 -5.031 1 94.25 375 PRO A C 1
ATOM 2876 O O . PRO A 1 375 ? 0.972 -32.594 -4.262 1 94.25 375 PRO A O 1
ATOM 2879 N N . ALA A 1 376 ? 1.825 -32.594 -6.309 1 97.44 376 ALA A N 1
ATOM 2880 C CA . ALA A 1 376 ? 0.544 -32.562 -7.008 1 97.44 376 ALA A CA 1
ATOM 2881 C C . ALA A 1 376 ? -0.392 -33.656 -6.484 1 97.44 376 ALA A C 1
ATOM 2883 O O . ALA A 1 376 ? -1.574 -33.406 -6.242 1 97.44 376 ALA A O 1
ATOM 2884 N N . PRO A 1 377 ? 0.022 -34.969 -6.27 1 97.88 377 PRO A N 1
ATOM 2885 C CA . PRO A 1 377 ? -0.891 -35.969 -5.746 1 97.88 377 PRO A CA 1
ATOM 2886 C C . PRO A 1 377 ? -1.514 -35.562 -4.41 1 97.88 377 PRO A C 1
ATOM 2888 O O . PRO A 1 377 ? -2.715 -35.781 -4.199 1 97.88 377 PRO A O 1
ATOM 2891 N N . ILE A 1 378 ? -0.688 -35 -3.561 1 96.81 378 ILE A N 1
ATOM 2892 C CA . ILE A 1 378 ? -1.177 -34.562 -2.262 1 96.81 378 ILE A CA 1
ATOM 2893 C C . ILE A 1 378 ? -2.062 -33.312 -2.445 1 96.81 378 ILE A C 1
ATOM 2895 O O . ILE A 1 378 ? -3.125 -33.219 -1.828 1 96.81 378 ILE A O 1
ATOM 2899 N N . GLY A 1 379 ? -1.616 -32.438 -3.262 1 97.06 379 GLY A N 1
ATOM 2900 C CA . GLY A 1 379 ? -2.352 -31.203 -3.51 1 97.06 379 GLY A CA 1
ATOM 2901 C C . GLY A 1 379 ? -3.752 -31.438 -4.043 1 97.06 379 GLY A C 1
ATOM 2902 O O . GLY A 1 379 ? -4.707 -30.797 -3.609 1 97.06 379 GLY A O 1
ATOM 2903 N N . ILE A 1 380 ? -3.895 -32.375 -4.98 1 98.31 380 ILE A N 1
ATOM 2904 C CA . ILE A 1 380 ? -5.188 -32.688 -5.586 1 98.31 380 ILE A CA 1
ATOM 2905 C C . ILE A 1 380 ? -6.141 -33.219 -4.523 1 98.31 380 ILE A C 1
ATOM 2907 O O . ILE A 1 380 ? -7.301 -32.812 -4.449 1 98.31 380 ILE A O 1
ATOM 2911 N N . ILE A 1 381 ? -5.664 -34.094 -3.686 1 97.56 381 ILE A N 1
ATOM 2912 C CA . ILE A 1 381 ? -6.48 -34.719 -2.664 1 97.56 381 ILE A CA 1
ATOM 2913 C C . ILE A 1 381 ? -6.93 -33.688 -1.636 1 97.56 381 ILE A C 1
ATOM 2915 O O . ILE A 1 381 ? -8.117 -33.625 -1.303 1 97.56 381 ILE A O 1
ATOM 2919 N N . VAL A 1 382 ? -6.012 -32.844 -1.236 1 95.69 382 VAL A N 1
ATOM 2920 C CA . VAL A 1 382 ? -6.316 -31.875 -0.189 1 95.69 382 VAL A CA 1
ATOM 2921 C C . VAL A 1 382 ? -7.168 -30.75 -0.764 1 95.69 382 VAL A C 1
ATOM 2923 O O . VAL A 1 382 ? -8.125 -30.297 -0.131 1 95.69 382 VAL A O 1
ATOM 2926 N N . SER A 1 383 ? -6.859 -30.25 -1.96 1 96.88 383 SER A N 1
ATOM 2927 C CA . SER A 1 383 ? -7.551 -29.125 -2.58 1 96.88 383 SER A CA 1
ATOM 2928 C C . SER A 1 383 ? -8.992 -29.484 -2.928 1 96.88 383 SER A C 1
ATOM 2930 O O . SER A 1 383 ? -9.844 -28.609 -3.055 1 96.88 383 SER A O 1
ATOM 2932 N N . SER A 1 384 ? -9.32 -30.781 -3.068 1 96.69 384 SER A N 1
ATOM 2933 C CA . SER A 1 384 ? -10.68 -31.234 -3.355 1 96.69 384 SER A CA 1
ATOM 2934 C C . SER A 1 384 ? -11.461 -31.5 -2.07 1 96.69 384 SER A C 1
ATOM 2936 O O . SER A 1 384 ? -12.609 -31.938 -2.113 1 96.69 384 SER A O 1
ATOM 2938 N N . GLY A 1 385 ? -10.82 -31.281 -0.925 1 93.56 385 GLY A N 1
ATOM 2939 C CA . GLY A 1 385 ? -11.453 -31.609 0.345 1 93.56 385 GLY A CA 1
ATOM 2940 C C . GLY A 1 385 ? -11.484 -33.094 0.635 1 93.56 385 GLY A C 1
ATOM 2941 O O . GLY A 1 385 ? -12.477 -33.625 1.161 1 93.56 385 GLY A O 1
ATOM 2942 N N . PHE A 1 386 ? -10.5 -33.812 0.104 1 94.38 386 PHE A N 1
ATOM 2943 C CA . PHE A 1 386 ? -10.359 -35.25 0.307 1 94.38 386 PHE A CA 1
ATOM 2944 C C . PHE A 1 386 ? -11.523 -36 -0.327 1 94.38 386 PHE A C 1
ATOM 2946 O O . PHE A 1 386 ? -12.031 -36.969 0.245 1 94.38 386 PHE A O 1
ATOM 2953 N N . ALA A 1 387 ? -11.945 -35.469 -1.421 1 94.06 387 ALA A N 1
ATOM 2954 C CA . ALA A 1 387 ? -12.945 -36.219 -2.178 1 94.06 387 ALA A CA 1
ATOM 2955 C C . ALA A 1 387 ? -12.453 -37.625 -2.492 1 94.06 387 ALA A C 1
ATOM 2957 O O . ALA A 1 387 ? -11.312 -37.812 -2.916 1 94.06 387 ALA A O 1
ATOM 2958 N N . GLY A 1 388 ? -13.25 -38.594 -2.279 1 94.38 388 GLY A N 1
ATOM 2959 C CA . GLY A 1 388 ? -12.867 -40 -2.52 1 94.38 388 GLY A CA 1
ATOM 2960 C C . GLY A 1 388 ? -12.383 -40.219 -3.936 1 94.38 388 GLY A C 1
ATOM 2961 O O . GLY A 1 388 ? -11.359 -40.906 -4.137 1 94.38 388 GLY A O 1
ATOM 2962 N N . LEU A 1 389 ? -13.062 -39.656 -4.863 1 97.25 389 LEU A N 1
ATOM 2963 C CA . LEU A 1 389 ? -12.75 -39.844 -6.273 1 97.25 389 LEU A CA 1
ATOM 2964 C C . LEU A 1 389 ? -11.43 -39.188 -6.641 1 97.25 389 LEU A C 1
ATOM 2966 O O . LEU A 1 389 ? -10.844 -39.5 -7.68 1 97.25 389 LEU A O 1
ATOM 2970 N N . SER A 1 390 ? -10.977 -38.25 -5.824 1 97.81 390 SER A N 1
ATOM 2971 C CA . SER A 1 390 ? -9.703 -37.594 -6.098 1 97.81 390 SER A CA 1
ATOM 2972 C C . SER A 1 390 ? -8.539 -38.594 -5.98 1 97.81 390 SER A C 1
ATOM 2974 O O . SER A 1 390 ? -7.543 -38.469 -6.695 1 97.81 390 SER A O 1
ATOM 2976 N N . PHE A 1 391 ? -8.617 -39.594 -5.09 1 97.94 391 PHE A N 1
ATOM 2977 C CA . PHE A 1 391 ? -7.598 -40.625 -4.973 1 97.94 391 PHE A CA 1
ATOM 2978 C C . PHE A 1 391 ? -7.512 -41.438 -6.254 1 97.94 391 PHE A C 1
ATOM 2980 O O . PHE A 1 391 ? -6.414 -41.75 -6.723 1 97.94 391 PHE A O 1
ATOM 2987 N N . VAL A 1 392 ? -8.656 -41.75 -6.766 1 98.44 392 VAL A N 1
ATOM 2988 C CA . VAL A 1 392 ? -8.727 -42.531 -8 1 98.44 392 VAL A CA 1
ATOM 2989 C C . VAL A 1 392 ? -8.148 -41.719 -9.156 1 98.44 392 VAL A C 1
ATOM 2991 O O . VAL A 1 392 ? -7.398 -42.25 -9.977 1 98.44 392 VAL A O 1
ATOM 2994 N N . TYR A 1 393 ? -8.547 -40.5 -9.195 1 98.56 393 TYR A N 1
ATOM 2995 C CA . TYR A 1 393 ? -8.047 -39.625 -10.25 1 98.56 393 TYR A CA 1
ATOM 2996 C C . TYR A 1 393 ? -6.523 -39.562 -10.242 1 98.56 393 TYR A C 1
ATOM 2998 O O . TYR A 1 393 ? -5.887 -39.656 -11.289 1 98.56 393 TYR A O 1
ATOM 3006 N N . VAL A 1 394 ? -5.945 -39.375 -9.062 1 98.56 394 VAL A N 1
ATOM 3007 C CA . VAL A 1 394 ? -4.496 -39.281 -8.922 1 98.56 394 VAL A CA 1
ATOM 3008 C C . VAL A 1 394 ? -3.83 -40.531 -9.43 1 98.56 394 VAL A C 1
ATOM 3010 O O . VAL A 1 394 ? -2.875 -40.5 -10.203 1 98.56 394 VAL A O 1
ATOM 3013 N N . ILE A 1 395 ? -4.277 -41.688 -9.039 1 98.25 395 ILE A N 1
ATOM 3014 C CA . ILE A 1 395 ? -3.703 -42.969 -9.453 1 98.25 395 ILE A CA 1
ATOM 3015 C C . ILE A 1 395 ? -3.824 -43.125 -10.969 1 98.25 395 ILE A C 1
ATOM 3017 O O . ILE A 1 395 ? -2.859 -43.5 -11.641 1 98.25 395 ILE A O 1
ATOM 3021 N N . LEU A 1 396 ? -4.973 -42.781 -11.461 1 98.19 396 LEU A N 1
ATOM 3022 C CA . LEU A 1 396 ? -5.215 -42.906 -12.898 1 98.19 396 LEU A CA 1
ATOM 3023 C C . LEU A 1 396 ? -4.254 -42.031 -13.688 1 98.19 396 LEU A C 1
ATOM 3025 O O . LEU A 1 396 ? -3.662 -42.469 -14.672 1 98.19 396 LEU A O 1
ATOM 3029 N N . THR A 1 397 ? -4.145 -40.781 -13.273 1 98.19 397 THR A N 1
ATOM 3030 C CA . THR A 1 397 ? -3.316 -39.844 -14.016 1 98.19 397 THR A CA 1
ATOM 3031 C C . THR A 1 397 ? -1.846 -40.25 -13.953 1 98.19 397 THR A C 1
ATOM 3033 O O . THR A 1 397 ? -1.116 -40.094 -14.938 1 98.19 397 THR A O 1
ATOM 3036 N N . LEU A 1 398 ? -1.359 -40.719 -12.812 1 98.06 398 LEU A N 1
ATOM 3037 C CA . LEU A 1 398 ? 0.027 -41.188 -12.703 1 98.06 398 LEU A CA 1
ATOM 3038 C C . LEU A 1 398 ? 0.303 -42.344 -13.656 1 98.06 398 LEU A C 1
ATOM 3040 O O . LEU A 1 398 ? 1.352 -42.375 -14.305 1 98.06 398 LEU A O 1
ATOM 3044 N N . VAL A 1 399 ? -0.61 -43.219 -13.766 1 98.38 399 VAL A N 1
ATOM 3045 C CA . VAL A 1 399 ? -0.459 -44.375 -14.641 1 98.38 399 VAL A CA 1
ATOM 3046 C C . VAL A 1 399 ? -0.498 -43.938 -16.094 1 98.38 399 VAL A C 1
ATOM 3048 O O . VAL A 1 399 ? 0.375 -44.281 -16.891 1 98.38 399 VAL A O 1
ATOM 3051 N N . VAL A 1 400 ? -1.459 -43.125 -16.453 1 98.5 400 VAL A N 1
ATOM 3052 C CA . VAL A 1 400 ? -1.636 -42.719 -17.844 1 98.5 400 VAL A CA 1
ATOM 3053 C C . VAL A 1 400 ? -0.471 -41.812 -18.266 1 98.5 400 VAL A C 1
ATOM 3055 O O . VAL A 1 400 ? 0.025 -41.938 -19.391 1 98.5 400 VAL A O 1
ATOM 3058 N N . ASP A 1 401 ? -0.059 -40.875 -17.391 1 98.56 401 ASP A N 1
ATOM 3059 C CA . ASP A 1 401 ? 1.089 -40.031 -17.703 1 98.56 401 ASP A CA 1
ATOM 3060 C C . ASP A 1 401 ? 2.326 -40.875 -18 1 98.56 401 ASP A C 1
ATOM 3062 O O . ASP A 1 401 ? 3.08 -40.562 -18.922 1 98.56 401 ASP A O 1
ATOM 3066 N N . THR A 1 402 ? 2.531 -41.906 -17.188 1 98.25 402 THR A N 1
ATOM 3067 C CA . THR A 1 402 ? 3.666 -42.781 -17.406 1 98.25 402 THR A CA 1
ATOM 3068 C C . THR A 1 402 ? 3.576 -43.469 -18.766 1 98.25 402 THR A C 1
ATOM 3070 O O . THR A 1 402 ? 4.566 -43.562 -19.484 1 98.25 402 THR A O 1
ATOM 3073 N N . LEU A 1 403 ? 2.441 -43.906 -19.094 1 98.25 403 LEU A N 1
ATOM 3074 C CA . LEU A 1 403 ? 2.238 -44.625 -20.359 1 98.25 403 LEU A CA 1
ATOM 3075 C C . LEU A 1 403 ? 2.443 -43.688 -21.547 1 98.25 403 LEU A C 1
ATOM 3077 O O . LEU A 1 403 ? 2.922 -44.094 -22.609 1 98.25 403 LEU A O 1
ATOM 3081 N N . ILE A 1 404 ? 2.104 -42.406 -21.375 1 98.25 404 ILE A N 1
ATOM 3082 C CA . ILE A 1 404 ? 2.27 -41.438 -22.453 1 98.25 404 ILE A CA 1
ATOM 3083 C C . ILE A 1 404 ? 3.754 -41.156 -22.656 1 98.25 404 ILE A C 1
ATOM 3085 O O . ILE A 1 404 ? 4.223 -41.094 -23.797 1 98.25 404 ILE A O 1
ATOM 3089 N N . TRP A 1 405 ? 4.531 -41.031 -21.625 1 97.94 405 TRP A N 1
ATOM 3090 C CA . TRP A 1 405 ? 5.906 -40.562 -21.703 1 97.94 405 TRP A CA 1
ATOM 3091 C C . TRP A 1 405 ? 6.863 -41.688 -22.062 1 97.94 405 TRP A C 1
ATOM 3093 O O . TRP A 1 405 ? 7.895 -41.469 -22.703 1 97.94 405 TRP A O 1
ATOM 3103 N N . ILE A 1 406 ? 6.598 -42.969 -21.781 1 97.56 406 ILE A N 1
ATOM 3104 C CA . ILE A 1 406 ? 7.531 -44.094 -21.844 1 97.56 406 ILE A CA 1
ATOM 3105 C C . ILE A 1 406 ? 7.988 -44.312 -23.297 1 97.56 406 ILE A C 1
ATOM 3107 O O . ILE A 1 406 ? 9.188 -44.438 -23.562 1 97.56 406 ILE A O 1
ATOM 3111 N N . PRO A 1 407 ? 7.051 -44.344 -24.281 1 97.44 407 PRO A N 1
ATOM 3112 C CA . PRO A 1 407 ? 7.523 -44.594 -25.656 1 97.44 407 PRO A CA 1
ATOM 3113 C C . PRO A 1 407 ? 8.516 -43.531 -26.141 1 97.44 407 PRO A C 1
ATOM 3115 O O . PRO A 1 407 ? 9.5 -43.875 -26.812 1 97.44 407 PRO A O 1
ATOM 3118 N N . PHE A 1 408 ? 8.289 -42.344 -25.828 1 96.75 408 PHE A N 1
ATOM 3119 C CA . PHE A 1 408 ? 9.164 -41.281 -26.266 1 96.75 408 PHE A CA 1
ATOM 3120 C C . PHE A 1 408 ? 10.477 -41.281 -25.5 1 96.75 408 PHE A C 1
ATOM 3122 O O . PHE A 1 408 ? 11.547 -41.062 -26.062 1 96.75 408 PHE A O 1
ATOM 3129 N N . PHE A 1 409 ? 10.406 -41.594 -24.234 1 96.19 409 PHE A N 1
ATOM 3130 C CA . PHE A 1 409 ? 11.602 -41.75 -23.406 1 96.19 409 PHE A CA 1
ATOM 3131 C C . PHE A 1 409 ? 12.5 -42.844 -23.953 1 96.19 409 PHE A C 1
ATOM 3133 O O . PHE A 1 409 ? 13.711 -42.656 -24.094 1 96.19 409 PHE A O 1
ATOM 3140 N N . LYS A 1 410 ? 11.898 -44 -24.219 1 96.44 410 LYS A N 1
ATOM 3141 C CA . LYS A 1 410 ? 12.664 -45.156 -24.703 1 96.44 410 LYS A CA 1
ATOM 3142 C C . LYS A 1 410 ? 13.367 -44.812 -26.016 1 96.44 410 LYS A C 1
ATOM 3144 O O . LYS A 1 410 ? 14.523 -45.188 -26.234 1 96.44 410 LYS A O 1
ATOM 3149 N N . PHE A 1 411 ? 12.656 -44.156 -26.844 1 95.06 411 PHE A N 1
ATOM 3150 C CA . PHE A 1 411 ? 13.242 -43.75 -28.109 1 95.06 411 PHE A CA 1
ATOM 3151 C C . PHE A 1 411 ? 14.453 -42.844 -27.875 1 95.06 411 PHE A C 1
ATOM 3153 O O . PHE A 1 411 ? 15.508 -43.062 -28.469 1 95.06 411 PHE A O 1
ATOM 3160 N N . TYR A 1 412 ? 14.336 -41.875 -27.078 1 94.31 412 TYR A N 1
ATOM 3161 C CA . TYR A 1 412 ? 15.398 -40.906 -26.797 1 94.31 412 TYR A CA 1
ATOM 3162 C C . TYR A 1 412 ? 16.547 -41.594 -26.062 1 94.31 412 TYR A C 1
ATOM 3164 O O . TYR A 1 412 ? 17.719 -41.375 -26.406 1 94.31 412 TYR A O 1
ATOM 3172 N N . ASP A 1 413 ? 16.25 -42.406 -25.047 1 94.88 413 ASP A N 1
ATOM 3173 C CA . ASP A 1 413 ? 17.25 -43.062 -24.219 1 94.88 413 ASP A CA 1
ATOM 3174 C C . ASP A 1 413 ? 18.078 -44.031 -25.047 1 94.88 413 ASP A C 1
ATOM 3176 O O . ASP A 1 413 ? 19.297 -44.125 -24.875 1 94.88 413 ASP A O 1
ATOM 3180 N N . ASN A 1 414 ? 17.438 -44.781 -25.906 1 94.31 414 ASN A N 1
ATOM 3181 C CA . ASN A 1 414 ? 18.156 -45.719 -26.75 1 94.31 414 ASN A CA 1
ATOM 3182 C C . ASN A 1 414 ? 19.125 -45 -27.688 1 94.31 414 ASN A C 1
ATOM 3184 O O . ASN A 1 414 ? 20.234 -45.5 -27.906 1 94.31 414 ASN A O 1
ATOM 3188 N N . ASP A 1 415 ? 18.656 -43.969 -28.219 1 91.88 415 ASP A N 1
ATOM 3189 C CA . ASP A 1 415 ? 19.516 -43.219 -29.109 1 91.88 415 ASP A CA 1
ATOM 3190 C C . ASP A 1 415 ? 20.75 -42.688 -28.375 1 91.88 415 ASP A C 1
ATOM 3192 O O . ASP A 1 415 ? 21.875 -42.812 -28.891 1 91.88 415 ASP A O 1
ATOM 3196 N N . LEU A 1 416 ? 20.609 -42.156 -27.203 1 91.5 416 LEU A N 1
ATOM 3197 C CA . LEU A 1 416 ? 21.719 -41.625 -26.406 1 91.5 416 LEU A CA 1
ATOM 3198 C C . LEU A 1 416 ? 22.625 -42.75 -25.938 1 91.5 416 LEU A C 1
ATOM 3200 O O . LEU A 1 416 ? 23.844 -42.594 -25.875 1 91.5 416 LEU A O 1
ATOM 3204 N N . TYR A 1 417 ? 22.047 -43.844 -25.562 1 92.62 417 TYR A N 1
ATOM 3205 C CA . TYR A 1 417 ? 22.812 -45 -25.109 1 92.62 417 TYR A CA 1
ATOM 3206 C C . TYR A 1 417 ? 23.719 -45.531 -26.219 1 92.62 417 TYR A C 1
ATOM 3208 O O . TYR A 1 417 ? 24.875 -45.875 -25.984 1 92.62 417 TYR A O 1
ATOM 3216 N N . LYS A 1 418 ? 23.234 -45.562 -27.422 1 92.31 418 LYS A N 1
ATOM 3217 C CA . LYS A 1 418 ? 24.031 -46 -28.562 1 92.31 418 LYS A CA 1
ATOM 3218 C C . LYS A 1 418 ? 25.219 -45.062 -28.797 1 92.31 418 LYS A C 1
ATOM 3220 O O . LYS A 1 418 ? 26.312 -45.5 -29.094 1 92.31 418 LYS A O 1
ATOM 3225 N N . GLN A 1 419 ? 24.844 -43.812 -28.688 1 91.25 419 GLN A N 1
ATOM 3226 C CA . GLN A 1 419 ? 25.906 -42.844 -28.844 1 91.25 419 GLN A CA 1
ATOM 3227 C C . GLN A 1 419 ? 26.984 -43 -27.781 1 91.25 419 GLN A C 1
ATOM 3229 O O . GLN A 1 419 ? 28.172 -42.875 -28.062 1 91.25 419 GLN A O 1
ATOM 3234 N N . GLU A 1 420 ? 26.578 -43.281 -26.531 1 89.56 420 GLU A N 1
ATOM 3235 C CA . GLU A 1 420 ? 27.5 -43.5 -25.422 1 89.56 420 GLU A CA 1
ATOM 3236 C C . GLU A 1 420 ? 28.359 -44.719 -25.656 1 89.56 420 GLU A C 1
ATOM 3238 O O . GLU A 1 420 ? 29.547 -44.75 -25.375 1 89.56 420 GLU A O 1
ATOM 3243 N N . GLN A 1 421 ? 27.781 -45.75 -26.203 1 90.19 421 GLN A N 1
ATOM 3244 C CA . GLN A 1 421 ? 28.5 -47 -26.469 1 90.19 421 GLN A CA 1
ATOM 3245 C C . GLN A 1 421 ? 29.5 -46.844 -27.609 1 90.19 421 GLN A C 1
ATOM 3247 O O . GLN A 1 421 ? 30.594 -47.406 -27.578 1 90.19 421 GLN A O 1
ATOM 3252 N N . ALA A 1 422 ? 29.062 -46.062 -28.531 1 88.81 422 ALA A N 1
ATOM 3253 C CA . ALA A 1 422 ? 29.953 -45.812 -29.656 1 88.81 422 ALA A CA 1
ATOM 3254 C C . ALA A 1 422 ? 31.188 -45 -29.203 1 88.81 422 ALA A C 1
ATOM 3256 O O . ALA A 1 422 ? 32.281 -45.25 -29.688 1 88.81 422 ALA A O 1
ATOM 3257 N N . LYS A 1 423 ? 30.906 -44.094 -28.359 1 86.06 423 LYS A N 1
ATOM 3258 C CA . LYS A 1 423 ? 32 -43.281 -27.844 1 86.06 423 LYS A CA 1
ATOM 3259 C C . LYS A 1 423 ? 32.938 -44.156 -26.984 1 86.06 423 LYS A C 1
ATOM 3261 O O . LYS A 1 423 ? 34.156 -44 -27.062 1 86.06 423 LYS A O 1
ATOM 3266 N N . LEU A 1 424 ? 32.438 -45.031 -26.203 1 84.38 424 LEU A N 1
ATOM 3267 C CA . LEU A 1 424 ? 33.219 -45.938 -25.375 1 84.38 424 LEU A CA 1
ATOM 3268 C C . LEU A 1 424 ? 34.031 -46.906 -26.234 1 84.38 424 LEU A C 1
ATOM 3270 O O . LEU A 1 424 ? 35.188 -47.188 -25.938 1 84.38 424 LEU A O 1
ATOM 3274 N N . ALA A 1 425 ? 33.438 -47.375 -27.266 1 86.12 425 ALA A N 1
ATOM 3275 C CA . ALA A 1 425 ? 34.094 -48.312 -28.188 1 86.12 425 ALA A CA 1
ATOM 3276 C C . ALA A 1 425 ? 35.25 -47.594 -28.938 1 86.12 425 ALA A C 1
ATOM 3278 O O . ALA A 1 425 ? 36.312 -48.188 -29.141 1 86.12 425 ALA A O 1
ATOM 3279 N N . ALA A 1 426 ? 35.031 -46.406 -29.25 1 84.62 426 ALA A N 1
ATOM 3280 C CA . ALA A 1 426 ? 36.062 -45.625 -29.938 1 84.62 426 ALA A CA 1
ATOM 3281 C C . ALA A 1 426 ? 37.219 -45.312 -29.016 1 84.62 426 ALA A C 1
ATOM 3283 O O . ALA A 1 426 ? 38.375 -45.344 -29.453 1 84.62 426 ALA A O 1
ATOM 3284 N N . GLU A 1 427 ? 36.938 -45 -27.766 1 77.06 427 GLU A N 1
ATOM 3285 C CA . GLU A 1 427 ? 37.969 -44.719 -26.781 1 77.06 427 GLU A CA 1
ATOM 3286 C C . GLU A 1 427 ? 38.781 -46 -26.516 1 77.06 427 GLU A C 1
ATOM 3288 O O . GLU A 1 427 ? 40 -45.938 -26.344 1 77.06 427 GLU A O 1
ATOM 3293 N N . GLN A 1 428 ? 38.25 -47.156 -26.406 1 73.12 428 GLN A N 1
ATOM 3294 C CA . GLN A 1 428 ? 38.938 -48.438 -26.188 1 73.12 428 GLN A CA 1
ATOM 3295 C C . GLN A 1 428 ? 39.75 -48.812 -27.406 1 73.12 428 GLN A C 1
ATOM 3297 O O . GLN A 1 428 ? 40.844 -49.406 -27.266 1 73.12 428 GLN A O 1
ATOM 3302 N N . ALA A 1 429 ? 39.344 -48.469 -28.531 1 80 429 ALA A N 1
ATOM 3303 C CA . ALA A 1 429 ? 40.062 -48.781 -29.766 1 80 429 ALA A CA 1
ATOM 3304 C C . ALA A 1 429 ? 41.281 -47.875 -29.922 1 80 429 ALA A C 1
ATOM 3306 O O . ALA A 1 429 ? 42.312 -48.312 -30.484 1 80 429 ALA A O 1
ATOM 3307 N N . SER A 1 430 ? 41 -46.625 -29.578 1 67.38 430 SER A N 1
ATOM 3308 C CA . SER A 1 430 ? 42.156 -45.719 -29.75 1 67.38 430 SER A CA 1
ATOM 3309 C C . SER A 1 430 ? 43.188 -45.906 -28.641 1 67.38 430 SER A C 1
ATOM 3311 O O . SER A 1 430 ? 44.281 -45.375 -28.734 1 67.38 430 SER A O 1
ATOM 3313 N N . GLY A 1 431 ? 43.25 -46.938 -27.828 1 58.81 431 GLY A N 1
ATOM 3314 C CA . GLY A 1 431 ? 44.219 -47.281 -26.797 1 58.81 431 GLY A CA 1
ATOM 3315 C C . GLY A 1 431 ? 44.375 -46.188 -25.75 1 58.81 431 GLY A C 1
ATOM 3316 O O . GLY A 1 431 ? 45.344 -46.188 -24.969 1 58.81 431 GLY A O 1
ATOM 3317 N N . VAL A 1 432 ? 44.094 -44.906 -25.922 1 48.03 432 VAL A N 1
ATOM 3318 C CA . VAL A 1 432 ? 44.312 -43.781 -25.016 1 48.03 432 VAL A CA 1
ATOM 3319 C C . VAL A 1 432 ? 43.438 -43.938 -23.781 1 48.03 432 VAL A C 1
ATOM 3321 O O . VAL A 1 432 ? 42.219 -44.094 -23.891 1 48.03 432 VAL A O 1
ATOM 3324 N N . ALA A 1 433 ? 44.062 -44.5 -22.781 1 42.03 433 ALA A N 1
ATOM 3325 C CA . ALA A 1 433 ? 43.531 -44.5 -21.406 1 42.03 433 ALA A CA 1
ATOM 3326 C C . ALA A 1 433 ? 42.938 -43.125 -21.078 1 42.03 433 ALA A C 1
ATOM 3328 O O . ALA A 1 433 ? 43.625 -42.125 -21.141 1 42.03 433 ALA A O 1
ATOM 3329 N N . THR A 1 434 ? 41.844 -42.844 -21.391 1 37.22 434 THR A N 1
ATOM 3330 C CA . THR A 1 434 ? 41.281 -41.594 -20.922 1 37.22 434 THR A CA 1
ATOM 3331 C C . THR A 1 434 ? 41.594 -41.375 -19.438 1 37.22 434 THR A C 1
ATOM 3333 O O . THR A 1 434 ? 41.312 -42.25 -18.609 1 37.22 434 THR A O 1
ATOM 3336 N N . ALA A 1 435 ? 42.688 -40.688 -19.125 1 36.56 435 ALA A N 1
ATOM 3337 C CA . ALA A 1 435 ? 42.938 -40.125 -17.797 1 36.56 435 ALA A CA 1
ATOM 3338 C C . ALA A 1 435 ? 41.625 -39.656 -17.141 1 36.56 435 ALA A C 1
ATOM 3340 O O . ALA A 1 435 ? 40.875 -38.875 -17.703 1 36.56 435 ALA A O 1
ATOM 3341 N N . THR A 1 436 ? 41 -40.562 -16.438 1 33.72 436 THR A N 1
ATOM 3342 C CA . THR A 1 436 ? 39.969 -40.125 -15.516 1 33.72 436 THR A CA 1
ATOM 3343 C C . THR A 1 436 ? 40.281 -38.75 -14.969 1 33.72 436 THR A C 1
ATOM 3345 O O . THR A 1 436 ? 41.344 -38.531 -14.375 1 33.72 436 THR A O 1
ATOM 3348 N N . ASP A 1 437 ? 39.844 -37.688 -15.547 1 33.28 437 ASP A N 1
ATOM 3349 C CA . ASP A 1 437 ? 40 -36.281 -15.219 1 33.28 437 ASP A CA 1
ATOM 3350 C C . ASP A 1 437 ? 39.812 -36.031 -13.719 1 33.28 437 ASP A C 1
ATOM 3352 O O . ASP A 1 437 ? 38.969 -36.688 -13.078 1 33.28 437 ASP A O 1
ATOM 3356 N N . ASN A 1 438 ? 40.938 -35.562 -13.086 1 33.47 438 ASN A N 1
ATOM 3357 C CA . ASN A 1 438 ? 41.25 -34.875 -11.828 1 33.47 438 ASN A CA 1
ATOM 3358 C C . ASN A 1 438 ? 40.125 -33.875 -11.461 1 33.47 438 ASN A C 1
ATOM 3360 O O . ASN A 1 438 ? 40.219 -32.688 -11.797 1 33.47 438 ASN A O 1
ATOM 3364 N N . SER A 1 439 ? 39.062 -34.219 -11.445 1 34.16 439 SER A N 1
ATOM 3365 C CA . SER A 1 439 ? 38 -33.344 -10.938 1 34.16 439 SER A CA 1
ATOM 3366 C C . SER A 1 439 ? 38.344 -32.844 -9.539 1 34.16 439 SER A C 1
ATOM 3368 O O . SER A 1 439 ? 37.625 -31.984 -9 1 34.16 439 SER A O 1
ATOM 3370 N N . THR A 1 440 ? 39.375 -33.469 -8.898 1 30.86 440 THR A N 1
ATOM 3371 C CA . THR A 1 440 ? 39.625 -32.969 -7.555 1 30.86 440 THR A CA 1
ATOM 3372 C C . THR A 1 440 ? 40.438 -31.688 -7.617 1 30.86 440 THR A C 1
ATOM 3374 O O . THR A 1 440 ? 40.625 -31.016 -6.602 1 30.86 440 THR A O 1
ATOM 3377 N N . ALA A 1 441 ? 41.281 -31.516 -8.586 1 33.62 441 ALA A N 1
ATOM 3378 C CA . ALA A 1 441 ? 42.188 -30.359 -8.539 1 33.62 441 ALA A CA 1
ATOM 3379 C C . ALA A 1 441 ? 41.375 -29.062 -8.57 1 33.62 441 ALA A C 1
ATOM 3381 O O . ALA A 1 441 ? 41.906 -27.969 -8.328 1 33.62 441 ALA A O 1
ATOM 3382 N N . SER A 1 442 ? 40.312 -29.078 -9.055 1 34.34 442 SER A N 1
ATOM 3383 C CA . SER A 1 442 ? 39.5 -27.875 -9.211 1 34.34 442 SER A CA 1
ATOM 3384 C C . SER A 1 442 ? 38.969 -27.375 -7.863 1 34.34 442 SER A C 1
ATOM 3386 O O . SER A 1 442 ? 38.562 -26.219 -7.738 1 34.34 442 SER A O 1
ATOM 3388 N N . LEU A 1 443 ? 39 -28.25 -6.945 1 33.88 443 LEU A N 1
ATOM 3389 C CA . LEU A 1 443 ? 38.5 -27.812 -5.652 1 33.88 443 LEU A CA 1
ATOM 3390 C C . LEU A 1 443 ? 39.531 -26.969 -4.918 1 33.88 443 LEU A C 1
ATOM 3392 O O . LEU A 1 443 ? 39.188 -26.094 -4.129 1 33.88 443 LEU A O 1
ATOM 3396 N N . ALA A 1 444 ? 40.812 -27.266 -5.012 1 35.09 444 ALA A N 1
ATOM 3397 C CA . ALA A 1 444 ? 41.812 -26.547 -4.242 1 35.09 444 ALA A CA 1
ATOM 3398 C C . ALA A 1 444 ? 41.969 -25.109 -4.738 1 35.09 444 ALA A C 1
ATOM 3400 O O . ALA A 1 444 ? 42.5 -24.25 -4.027 1 35.09 444 ALA A O 1
ATOM 3401 N N . ALA A 1 445 ? 41.938 -24.875 -5.969 1 38.09 445 ALA A N 1
ATOM 3402 C CA . ALA A 1 445 ? 42.031 -23.531 -6.52 1 38.09 445 ALA A CA 1
ATOM 3403 C C . ALA A 1 445 ? 40.875 -22.656 -6.043 1 38.09 445 ALA A C 1
ATOM 3405 O O . ALA A 1 445 ? 40.969 -21.438 -6.051 1 38.09 445 ALA A O 1
ATOM 3406 N N . THR A 1 446 ? 39.844 -23.219 -5.652 1 42.25 446 THR A N 1
ATOM 3407 C CA . THR A 1 446 ? 38.688 -22.469 -5.211 1 42.25 446 THR A CA 1
ATOM 3408 C C . THR A 1 446 ? 38.906 -21.875 -3.826 1 42.25 446 THR A C 1
ATOM 3410 O O . THR A 1 446 ? 38.312 -20.859 -3.479 1 42.25 446 THR A O 1
ATOM 3413 N N . ASP A 1 447 ? 39.719 -22.625 -3.086 1 42.84 447 ASP A N 1
ATOM 3414 C CA . ASP A 1 447 ? 39.906 -22.078 -1.741 1 42.84 447 ASP A CA 1
ATOM 3415 C C . ASP A 1 447 ? 40.656 -20.766 -1.78 1 42.84 447 ASP A C 1
ATOM 3417 O O . ASP A 1 447 ? 40.344 -19.828 -1.031 1 42.84 447 ASP A O 1
ATOM 3421 N N . LYS A 1 448 ? 41.781 -20.828 -2.475 1 43.41 448 LYS A N 1
ATOM 3422 C CA . LYS A 1 448 ? 42.625 -19.625 -2.504 1 43.41 448 LYS A CA 1
ATOM 3423 C C . LYS A 1 448 ? 41.875 -18.484 -3.209 1 43.41 448 LYS A C 1
ATOM 3425 O O . LYS A 1 448 ? 42.031 -17.312 -2.842 1 43.41 448 LYS A O 1
ATOM 3430 N N . GLU A 1 449 ? 41.312 -18.703 -4.281 1 44.31 449 GLU A N 1
ATOM 3431 C CA . GLU A 1 449 ? 40.594 -17.656 -5 1 44.31 449 GLU A CA 1
ATOM 3432 C C . GLU A 1 449 ? 39.375 -17.172 -4.211 1 44.31 449 GLU A C 1
ATOM 3434 O O . GLU A 1 449 ? 38.938 -16.031 -4.375 1 44.31 449 GLU A O 1
ATOM 3439 N N . ALA A 1 450 ? 38.781 -18 -3.494 1 46.09 450 ALA A N 1
ATOM 3440 C CA . ALA A 1 450 ? 37.625 -17.609 -2.666 1 46.09 450 ALA A CA 1
ATOM 3441 C C . ALA A 1 450 ? 38.031 -16.5 -1.682 1 46.09 450 ALA A C 1
ATOM 3443 O O . ALA A 1 450 ? 37.219 -15.594 -1.42 1 46.09 450 ALA A O 1
ATOM 3444 N N . LYS A 1 451 ? 39.156 -16.719 -1.045 1 47.31 451 LYS A N 1
ATOM 3445 C CA . LYS A 1 451 ? 39.562 -15.703 -0.067 1 47.31 451 LYS A CA 1
ATOM 3446 C C . LYS A 1 451 ? 39.812 -14.359 -0.739 1 47.31 451 LYS A C 1
ATOM 3448 O O . LYS A 1 451 ? 39.875 -13.328 -0.07 1 47.31 451 LYS A O 1
ATOM 3453 N N . GLU A 1 452 ? 40.094 -14.328 -1.9 1 52.31 452 GLU A N 1
ATOM 3454 C CA . GLU A 1 452 ? 40.625 -13.117 -2.518 1 52.31 452 GLU A CA 1
ATOM 3455 C C . GLU A 1 452 ? 39.5 -12.312 -3.191 1 52.31 452 GLU A C 1
ATOM 3457 O O . GLU A 1 452 ? 39.688 -11.133 -3.516 1 52.31 452 GLU A O 1
ATOM 3462 N N . GLY A 1 453 ? 38.188 -12.711 -3.248 1 61.38 453 GLY A N 1
ATOM 3463 C CA . GLY A 1 453 ? 37.5 -11.844 -4.184 1 61.38 453 GLY A CA 1
ATOM 3464 C C . GLY A 1 453 ? 36.469 -10.938 -3.512 1 61.38 453 GLY A C 1
ATOM 3465 O O . GLY A 1 453 ? 36.219 -9.82 -3.961 1 61.38 453 GLY A O 1
ATOM 3466 N N . ILE A 1 454 ? 35.75 -11.477 -2.514 1 77.19 454 ILE A N 1
ATOM 3467 C CA . ILE A 1 454 ? 34.719 -10.609 -1.975 1 77.19 454 ILE A CA 1
ATOM 3468 C C . ILE A 1 454 ? 35.156 -10.07 -0.612 1 77.19 454 ILE A C 1
ATOM 3470 O O . ILE A 1 454 ? 35.188 -10.812 0.373 1 77.19 454 ILE A O 1
ATOM 3474 N N . THR A 1 455 ? 35.562 -8.883 -0.511 1 78 455 THR A N 1
ATOM 3475 C CA . THR A 1 455 ? 36.094 -8.281 0.711 1 78 455 THR A CA 1
ATOM 3476 C C . THR A 1 455 ? 35.062 -7.336 1.324 1 78 455 THR A C 1
ATOM 3478 O O . THR A 1 455 ? 35.156 -6.984 2.502 1 78 455 THR A O 1
ATOM 3481 N N . LYS A 1 456 ? 34.094 -6.949 0.571 1 86.56 456 LYS A N 1
ATOM 3482 C CA . LYS A 1 456 ? 33.062 -6.043 1.079 1 86.56 456 LYS A CA 1
ATOM 3483 C C . LYS A 1 456 ? 31.719 -6.742 1.176 1 86.56 456 LYS A C 1
ATOM 3485 O O . LYS A 1 456 ? 31.5 -7.77 0.533 1 86.56 456 LYS A O 1
ATOM 3490 N N . ASP A 1 457 ? 30.875 -6.242 2.045 1 89.69 457 ASP A N 1
ATOM 3491 C CA . ASP A 1 457 ? 29.531 -6.77 2.18 1 89.69 457 ASP A CA 1
ATOM 3492 C C . ASP A 1 457 ? 28.797 -6.762 0.838 1 89.69 457 ASP A C 1
ATOM 3494 O O . ASP A 1 457 ? 28.625 -5.703 0.226 1 89.69 457 ASP A O 1
ATOM 3498 N N . THR A 1 458 ? 28.484 -7.941 0.356 1 92.44 458 THR A N 1
ATOM 3499 C CA . THR A 1 458 ? 27.922 -8.094 -0.975 1 92.44 458 THR A CA 1
ATOM 3500 C C . THR A 1 458 ? 26.562 -8.781 -0.899 1 92.44 458 THR A C 1
ATOM 3502 O O . THR A 1 458 ? 26.438 -9.859 -0.314 1 92.44 458 THR A O 1
ATOM 3505 N N . ASN A 1 459 ? 25.562 -8.211 -1.424 1 94 459 ASN A N 1
ATOM 3506 C CA . ASN A 1 459 ? 24.203 -8.758 -1.491 1 94 459 ASN A CA 1
ATOM 3507 C C . ASN A 1 459 ? 23.859 -9.219 -2.904 1 94 459 ASN A C 1
ATOM 3509 O O . ASN A 1 459 ? 23.922 -8.43 -3.85 1 94 459 ASN A O 1
ATOM 3513 N N . VAL A 1 460 ? 23.516 -10.523 -3.039 1 93.94 460 VAL A N 1
ATOM 3514 C CA . VAL A 1 460 ? 23.203 -11.125 -4.332 1 93.94 460 VAL A CA 1
ATOM 3515 C C . VAL A 1 460 ? 21.75 -11.578 -4.352 1 93.94 460 VAL A C 1
ATOM 3517 O O . VAL A 1 460 ? 21.266 -12.18 -3.395 1 93.94 460 VAL A O 1
ATOM 3520 N N . MET A 1 461 ? 21.078 -11.258 -5.414 1 94.5 461 MET A N 1
ATOM 3521 C CA . MET A 1 461 ? 19.703 -11.727 -5.594 1 94.5 461 MET A CA 1
ATOM 3522 C C . MET A 1 461 ? 19.594 -12.648 -6.805 1 94.5 461 MET A C 1
ATOM 3524 O O . MET A 1 461 ? 20.094 -12.32 -7.883 1 94.5 461 MET A O 1
ATOM 3528 N N . VAL A 1 462 ? 19.047 -13.789 -6.578 1 92.94 462 VAL A N 1
ATOM 3529 C CA . VAL A 1 462 ? 18.734 -14.719 -7.66 1 92.94 462 VAL A CA 1
ATOM 3530 C C . VAL A 1 462 ? 17.234 -14.719 -7.934 1 92.94 462 VAL A C 1
ATOM 3532 O O . VAL A 1 462 ? 16.438 -14.93 -7.02 1 92.94 462 VAL A O 1
ATOM 3535 N N . ILE A 1 463 ? 16.828 -14.422 -9.203 1 91.12 463 ILE A N 1
ATOM 3536 C CA . ILE A 1 463 ? 15.414 -14.289 -9.539 1 91.12 463 ILE A CA 1
ATOM 3537 C C . ILE A 1 463 ? 15.031 -15.352 -10.578 1 91.12 463 ILE A C 1
ATOM 3539 O O . ILE A 1 463 ? 15.727 -15.516 -11.586 1 91.12 463 ILE A O 1
ATOM 3543 N N . CYS A 1 464 ? 14.078 -16.078 -10.305 1 87.69 464 CYS A N 1
ATOM 3544 C CA . CYS A 1 464 ? 13.484 -16.984 -11.281 1 87.69 464 CYS A CA 1
ATOM 3545 C C . CYS A 1 464 ? 11.969 -16.844 -11.305 1 87.69 464 CYS A C 1
ATOM 3547 O O . CYS A 1 464 ? 11.43 -15.852 -10.805 1 87.69 464 CYS A O 1
ATOM 3549 N N . ALA A 1 465 ? 11.203 -17.734 -11.984 1 79.31 465 ALA A N 1
ATOM 3550 C CA . ALA A 1 465 ? 9.758 -17.562 -12.18 1 79.31 465 ALA A CA 1
ATOM 3551 C C . ALA A 1 465 ? 9 -17.828 -10.891 1 79.31 465 ALA A C 1
ATOM 3553 O O . ALA A 1 465 ? 8.117 -17.047 -10.508 1 79.31 465 ALA A O 1
ATOM 3554 N N . GLY A 1 466 ? 9.352 -18.906 -10.227 1 78.5 466 GLY A N 1
ATOM 3555 C CA . GLY A 1 466 ? 8.594 -19.297 -9.055 1 78.5 466 GLY A CA 1
ATOM 3556 C C . GLY A 1 466 ? 9.422 -19.281 -7.781 1 78.5 466 GLY A C 1
ATOM 3557 O O . GLY A 1 466 ? 8.914 -19.594 -6.699 1 78.5 466 GLY A O 1
ATOM 3558 N N . GLY A 1 467 ? 10.703 -19.016 -7.879 1 76.81 467 GLY A N 1
ATOM 3559 C CA . GLY A 1 467 ? 11.562 -18.953 -6.711 1 76.81 467 GLY A CA 1
ATOM 3560 C C . GLY A 1 467 ? 12.133 -20.297 -6.305 1 76.81 467 GLY A C 1
ATOM 3561 O O . GLY A 1 467 ? 12.82 -20.406 -5.289 1 76.81 467 GLY A O 1
ATOM 3562 N N . GLY A 1 468 ? 11.891 -21.312 -7.066 1 79.75 468 GLY A N 1
ATOM 3563 C CA . GLY A 1 468 ? 12.352 -22.641 -6.707 1 79.75 468 GLY A CA 1
ATOM 3564 C C . GLY A 1 468 ? 13.828 -22.859 -6.984 1 79.75 468 GLY A C 1
ATOM 3565 O O . GLY A 1 468 ? 14.633 -22.953 -6.055 1 79.75 468 GLY A O 1
ATOM 3566 N N . THR A 1 469 ? 14.219 -22.812 -8.242 1 82.31 469 THR A N 1
ATOM 3567 C CA . THR A 1 469 ? 15.609 -23.047 -8.609 1 82.31 469 THR A CA 1
ATOM 3568 C C . THR A 1 469 ? 16.5 -21.906 -8.117 1 82.31 469 THR A C 1
ATOM 3570 O O . THR A 1 469 ? 17.656 -22.125 -7.754 1 82.31 469 THR A O 1
ATOM 3573 N N . SER A 1 470 ? 15.922 -20.75 -8.125 1 87.56 470 SER A N 1
ATOM 3574 C CA . SER A 1 470 ? 16.688 -19.641 -7.57 1 87.56 470 SER A CA 1
ATOM 3575 C C . SER A 1 470 ? 17 -19.859 -6.094 1 87.56 470 SER A C 1
ATOM 3577 O O . SER A 1 470 ? 18.078 -19.5 -5.625 1 87.56 470 SER A O 1
ATOM 3579 N N . GLY A 1 471 ? 16.047 -20.438 -5.422 1 86.31 471 GLY A N 1
ATOM 3580 C CA . GLY A 1 471 ? 16.281 -20.75 -4.023 1 86.31 471 GLY A CA 1
ATOM 3581 C C . GLY A 1 471 ? 17.406 -21.734 -3.809 1 86.31 471 GLY A C 1
ATOM 3582 O O . GLY A 1 471 ? 18.188 -21.609 -2.871 1 86.31 471 GLY A O 1
ATOM 3583 N N . ILE A 1 472 ? 17.5 -22.734 -4.668 1 84.19 472 ILE A N 1
ATOM 3584 C CA . ILE A 1 472 ? 18.562 -23.719 -4.582 1 84.19 472 ILE A CA 1
ATOM 3585 C C . ILE A 1 472 ? 19.906 -23.047 -4.773 1 84.19 472 ILE A C 1
ATOM 3587 O O . ILE A 1 472 ? 20.859 -23.297 -4.016 1 84.19 472 ILE A O 1
ATOM 3591 N N . LEU A 1 473 ? 19.984 -22.203 -5.742 1 88.31 473 LEU A N 1
ATOM 3592 C CA . LEU A 1 473 ? 21.234 -21.5 -6.023 1 88.31 473 LEU A CA 1
ATOM 3593 C C . LEU A 1 473 ? 21.609 -20.578 -4.871 1 88.31 473 LEU A C 1
ATOM 3595 O O . LEU A 1 473 ? 22.766 -20.531 -4.449 1 88.31 473 LEU A O 1
ATOM 3599 N N . ALA A 1 474 ? 20.656 -19.812 -4.379 1 90.19 474 ALA A N 1
ATOM 3600 C CA . ALA A 1 474 ? 20.922 -18.906 -3.264 1 90.19 474 ALA A CA 1
ATOM 3601 C C . ALA A 1 474 ? 21.406 -19.656 -2.037 1 90.19 474 ALA A C 1
ATOM 3603 O O . ALA A 1 474 ? 22.312 -19.203 -1.332 1 90.19 474 ALA A O 1
ATOM 3604 N N . LYS A 1 475 ? 20.797 -20.766 -1.775 1 86.88 475 LYS A N 1
ATOM 3605 C CA . LYS A 1 475 ? 21.219 -21.594 -0.641 1 86.88 475 LYS A CA 1
ATOM 3606 C C . LYS A 1 475 ? 22.641 -22.094 -0.813 1 86.88 475 LYS A C 1
ATOM 3608 O O . LYS A 1 475 ? 23.406 -22.141 0.151 1 86.88 475 LYS A O 1
ATOM 3613 N N . ALA A 1 476 ? 22.969 -22.5 -2.033 1 85.38 476 ALA A N 1
ATOM 3614 C CA . ALA A 1 476 ? 24.328 -22.953 -2.33 1 85.38 476 ALA A CA 1
ATOM 3615 C C . ALA A 1 476 ? 25.328 -21.828 -2.074 1 85.38 476 ALA A C 1
ATOM 3617 O O . ALA A 1 476 ? 26.391 -22.062 -1.496 1 85.38 476 ALA A O 1
ATOM 3618 N N . LEU A 1 477 ? 25 -20.688 -2.455 1 90.44 477 LEU A N 1
ATOM 3619 C CA . LEU A 1 477 ? 25.875 -19.531 -2.277 1 90.44 477 LEU A CA 1
ATOM 3620 C C . LEU A 1 477 ? 26.047 -19.203 -0.799 1 90.44 477 LEU A C 1
ATOM 3622 O O . LEU A 1 477 ? 27.156 -18.938 -0.338 1 90.44 477 LEU A O 1
ATOM 3626 N N . ASN A 1 478 ? 24.938 -19.188 -0.077 1 89.69 478 ASN A N 1
ATOM 3627 C CA . ASN A 1 478 ? 24.984 -18.875 1.347 1 89.69 478 ASN A CA 1
ATOM 3628 C C . ASN A 1 478 ? 25.781 -19.922 2.125 1 89.69 478 ASN A C 1
ATOM 3630 O O . ASN A 1 478 ? 26.484 -19.578 3.088 1 89.69 478 ASN A O 1
ATOM 3634 N N . LYS A 1 479 ? 25.594 -21.156 1.756 1 85.5 479 LYS A N 1
ATOM 3635 C CA . LYS A 1 479 ? 26.375 -22.219 2.393 1 85.5 479 LYS A CA 1
ATOM 3636 C C . LYS A 1 479 ? 27.875 -22.016 2.182 1 85.5 479 LYS A C 1
ATOM 3638 O O . LYS A 1 479 ? 28.656 -22.156 3.117 1 85.5 479 LYS A O 1
ATOM 3643 N N . MET A 1 480 ? 28.234 -21.672 1.014 1 88.31 480 MET A N 1
ATOM 3644 C CA . MET A 1 480 ? 29.641 -21.406 0.696 1 88.31 480 MET A CA 1
ATOM 3645 C C . MET A 1 480 ? 30.156 -20.203 1.458 1 88.31 480 MET A C 1
ATOM 3647 O O . MET A 1 480 ? 31.281 -20.188 1.936 1 88.31 480 MET A O 1
ATOM 3651 N N . ALA A 1 481 ? 29.328 -19.188 1.497 1 90.5 481 ALA A N 1
ATOM 3652 C CA . ALA A 1 481 ? 29.703 -17.969 2.219 1 90.5 481 ALA A CA 1
ATOM 3653 C C . ALA A 1 481 ? 29.953 -18.266 3.697 1 90.5 481 ALA A C 1
ATOM 3655 O O . ALA A 1 481 ? 30.906 -17.75 4.289 1 90.5 481 ALA A O 1
ATOM 3656 N N . LYS A 1 482 ? 29.094 -19.078 4.281 1 88.75 482 LYS A N 1
ATOM 3657 C CA . LYS A 1 482 ? 29.219 -19.453 5.688 1 88.75 482 LYS A CA 1
ATOM 3658 C C . LYS A 1 482 ? 30.469 -20.297 5.918 1 88.75 482 LYS A C 1
ATOM 3660 O O . LYS A 1 482 ? 31.203 -20.094 6.887 1 88.75 482 LYS A O 1
ATOM 3665 N N . GLU A 1 483 ? 30.641 -21.234 5.055 1 88.12 483 GLU A N 1
ATOM 3666 C CA . GLU A 1 483 ? 31.766 -22.156 5.184 1 88.12 483 GLU A CA 1
ATOM 3667 C C . GLU A 1 483 ? 33.094 -21.438 5.059 1 88.12 483 GLU A C 1
ATOM 3669 O O . GLU A 1 483 ? 34.094 -21.812 5.691 1 88.12 483 GLU A O 1
ATOM 3674 N N . HIS A 1 484 ? 33.156 -20.406 4.281 1 88 484 HIS A N 1
ATOM 3675 C CA . HIS A 1 484 ? 34.406 -19.688 4.031 1 88 484 HIS A CA 1
ATOM 3676 C C . HIS A 1 484 ? 34.406 -18.344 4.734 1 88 484 HIS A C 1
ATOM 3678 O O . HIS A 1 484 ? 35.312 -17.531 4.508 1 88 484 HIS A O 1
ATOM 3684 N N . ASN A 1 485 ? 33.438 -18.016 5.523 1 89.25 485 ASN A N 1
ATOM 3685 C CA . ASN A 1 485 ? 33.312 -16.781 6.285 1 89.25 485 ASN A CA 1
ATOM 3686 C C . ASN A 1 485 ? 33.406 -15.555 5.387 1 89.25 485 ASN A C 1
ATOM 3688 O O . ASN A 1 485 ? 34.219 -14.656 5.645 1 89.25 485 ASN A O 1
ATOM 3692 N N . LEU A 1 486 ? 32.75 -15.594 4.355 1 89.88 486 LEU A N 1
ATOM 3693 C CA . LEU A 1 486 ? 32.688 -14.492 3.402 1 89.88 486 LEU A CA 1
ATOM 3694 C C . LEU A 1 486 ? 31.484 -13.602 3.66 1 89.88 486 LEU A C 1
ATOM 3696 O O . LEU A 1 486 ? 30.406 -14.094 4.016 1 89.88 486 LEU A O 1
ATOM 3700 N N . PRO A 1 487 ? 31.625 -12.258 3.479 1 92.25 487 PRO A N 1
ATOM 3701 C CA . PRO A 1 487 ? 30.5 -11.344 3.65 1 92.25 487 PRO A CA 1
ATOM 3702 C C . PRO A 1 487 ? 29.578 -11.297 2.432 1 92.25 487 PRO A C 1
ATOM 3704 O O . PRO A 1 487 ? 29.391 -10.234 1.833 1 92.25 487 PRO A O 1
ATOM 3707 N N . LEU A 1 488 ? 29.094 -12.391 2.068 1 92.44 488 LEU A N 1
ATOM 3708 C CA . LEU A 1 488 ? 28.188 -12.555 0.939 1 92.44 488 LEU A CA 1
ATOM 3709 C C . LEU A 1 488 ? 26.828 -13.078 1.405 1 92.44 488 LEU A C 1
ATOM 3711 O O . LEU A 1 488 ? 26.75 -14.039 2.178 1 92.44 488 LEU A O 1
ATOM 3715 N N . HIS A 1 489 ? 25.797 -12.398 1.048 1 93.31 489 HIS A N 1
ATOM 3716 C CA . HIS A 1 489 ? 24.422 -12.758 1.38 1 93.31 489 HIS A CA 1
ATOM 3717 C C . HIS A 1 489 ? 23.578 -12.898 0.123 1 93.31 489 HIS A C 1
ATOM 3719 O O . HIS A 1 489 ? 23.438 -11.945 -0.647 1 93.31 489 HIS A O 1
ATOM 3725 N N . ALA A 1 490 ? 23.031 -14.086 -0.031 1 91.88 490 ALA A N 1
ATOM 3726 C CA . ALA A 1 490 ? 22.219 -14.328 -1.225 1 91.88 490 ALA A CA 1
ATOM 3727 C C . ALA A 1 490 ? 20.75 -14.539 -0.861 1 91.88 490 ALA A C 1
ATOM 3729 O O . ALA A 1 490 ? 20.438 -15.18 0.151 1 91.88 490 ALA A O 1
ATOM 3730 N N . ALA A 1 491 ? 19.875 -13.961 -1.623 1 90.31 491 ALA A N 1
ATOM 3731 C CA . ALA A 1 491 ? 18.438 -14.148 -1.48 1 90.31 491 ALA A CA 1
ATOM 3732 C C . ALA A 1 491 ? 17.797 -14.547 -2.811 1 90.31 491 ALA A C 1
ATOM 3734 O O . ALA A 1 491 ? 18.281 -14.156 -3.877 1 90.31 491 ALA A O 1
ATOM 3735 N N . ALA A 1 492 ? 16.812 -15.391 -2.736 1 90.25 492 ALA A N 1
ATOM 3736 C CA . ALA A 1 492 ? 16.062 -15.812 -3.914 1 90.25 492 ALA A CA 1
ATOM 3737 C C . ALA A 1 492 ? 14.633 -15.281 -3.865 1 90.25 492 ALA A C 1
ATOM 3739 O O . ALA A 1 492 ? 14.023 -15.219 -2.793 1 90.25 492 ALA A O 1
ATOM 3740 N N . ARG A 1 493 ? 14.133 -14.82 -5.016 1 87.38 493 ARG A N 1
ATOM 3741 C CA . ARG A 1 493 ? 12.742 -14.398 -5.129 1 87.38 493 ARG A CA 1
ATOM 3742 C C . ARG A 1 493 ? 12.148 -14.828 -6.465 1 87.38 493 ARG A C 1
ATOM 3744 O O . ARG A 1 493 ? 12.875 -15.031 -7.438 1 87.38 493 ARG A O 1
ATOM 3751 N N . ALA A 1 494 ? 10.844 -15.07 -6.406 1 85.38 494 ALA A N 1
ATOM 3752 C CA . ALA A 1 494 ? 10.109 -15.148 -7.664 1 85.38 494 ALA A CA 1
ATOM 3753 C C . ALA A 1 494 ? 10 -13.781 -8.328 1 85.38 494 ALA A C 1
ATOM 3755 O O . ALA A 1 494 ? 9.867 -12.766 -7.645 1 85.38 494 ALA A O 1
ATOM 3756 N N . TYR A 1 495 ? 10.117 -13.805 -9.656 1 86.5 495 TYR A N 1
ATOM 3757 C CA . TYR A 1 495 ? 9.875 -12.547 -10.359 1 86.5 495 TYR A CA 1
ATOM 3758 C C . TYR A 1 495 ? 8.531 -11.953 -9.969 1 86.5 495 TYR A C 1
ATOM 3760 O O . TYR A 1 495 ? 7.516 -12.656 -9.969 1 86.5 495 TYR A O 1
ATOM 3768 N N . GLY A 1 496 ? 8.555 -10.703 -9.57 1 81.25 496 GLY A N 1
ATOM 3769 C CA . GLY A 1 496 ? 7.352 -10.047 -9.086 1 81.25 496 GLY A CA 1
ATOM 3770 C C . GLY A 1 496 ? 7.344 -9.859 -7.578 1 81.25 496 GLY A C 1
ATOM 3771 O O . GLY A 1 496 ? 6.59 -9.039 -7.05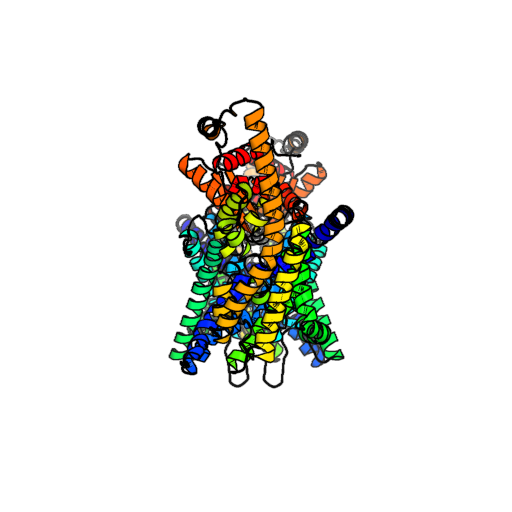5 1 81.25 496 GLY A O 1
ATOM 3772 N N . GLN A 1 497 ? 8.102 -10.656 -6.93 1 82.31 497 GLN A N 1
ATOM 3773 C CA . GLN A 1 497 ? 8.188 -10.555 -5.477 1 82.31 497 GLN A CA 1
ATOM 3774 C C . GLN A 1 497 ? 9.547 -10.016 -5.039 1 82.31 497 GLN A C 1
ATOM 3776 O O . GLN A 1 497 ? 9.945 -10.188 -3.887 1 82.31 497 GLN A O 1
ATOM 3781 N N . HIS A 1 498 ? 10.281 -9.398 -6 1 88.19 498 HIS A N 1
ATOM 3782 C CA . HIS A 1 498 ? 11.656 -9 -5.734 1 88.19 498 HIS A CA 1
ATOM 3783 C C . HIS A 1 498 ? 11.75 -7.52 -5.395 1 88.19 498 HIS A C 1
ATOM 3785 O O . HIS A 1 498 ? 12.797 -7.043 -4.949 1 88.19 498 HIS A O 1
ATOM 3791 N N . MET A 1 499 ? 10.672 -6.773 -5.492 1 84.06 499 MET A N 1
ATOM 3792 C CA . MET A 1 499 ? 10.758 -5.316 -5.473 1 84.06 499 MET A CA 1
ATOM 3793 C C . MET A 1 499 ? 11.023 -4.805 -4.062 1 84.06 499 MET A C 1
ATOM 3795 O O . MET A 1 499 ? 11.523 -3.693 -3.883 1 84.06 499 MET A O 1
ATOM 3799 N N . ASP A 1 500 ? 10.789 -5.629 -3.135 1 81.31 500 ASP A N 1
ATOM 3800 C CA . ASP A 1 500 ? 10.953 -5.188 -1.752 1 81.31 500 ASP A CA 1
ATOM 3801 C C . ASP A 1 500 ? 12.43 -5.121 -1.368 1 81.31 500 ASP A C 1
ATOM 3803 O O . ASP A 1 500 ? 12.805 -4.418 -0.428 1 81.31 500 ASP A O 1
ATOM 3807 N N . ILE A 1 501 ? 13.32 -5.875 -2.119 1 87.62 501 ILE A N 1
ATOM 3808 C CA . ILE A 1 501 ? 14.703 -5.895 -1.663 1 87.62 501 ILE A CA 1
ATOM 3809 C C . ILE A 1 501 ? 15.641 -5.637 -2.844 1 87.62 501 ILE A C 1
ATOM 3811 O O . ILE A 1 501 ? 16.844 -5.414 -2.656 1 87.62 501 ILE A O 1
ATOM 3815 N N . ILE A 1 502 ? 15.18 -5.562 -4 1 91.12 502 ILE A N 1
ATOM 3816 C CA . ILE A 1 502 ? 16.031 -5.559 -5.188 1 91.12 502 ILE A CA 1
ATOM 3817 C C . ILE A 1 502 ? 16.922 -4.32 -5.176 1 91.12 502 ILE A C 1
ATOM 3819 O O . ILE A 1 502 ? 18.047 -4.355 -5.676 1 91.12 502 ILE A O 1
ATOM 3823 N N . HIS A 1 503 ? 16.5 -3.23 -4.52 1 88.12 503 HIS A N 1
ATOM 3824 C CA . HIS A 1 503 ? 17.172 -1.943 -4.613 1 88.12 503 HIS A CA 1
ATOM 3825 C C . HIS A 1 503 ? 18.438 -1.921 -3.748 1 88.12 503 HIS A C 1
ATOM 3827 O O . HIS A 1 503 ? 19.266 -1.026 -3.887 1 88.12 503 HIS A O 1
ATOM 3833 N N . ASP A 1 504 ? 18.609 -2.979 -2.941 1 88.81 504 ASP A N 1
ATOM 3834 C CA . ASP A 1 504 ? 19.766 -3.039 -2.053 1 88.81 504 ASP A CA 1
ATOM 3835 C C . ASP A 1 504 ? 20.766 -4.098 -2.52 1 88.81 504 ASP A C 1
ATOM 3837 O O . ASP A 1 504 ? 21.688 -4.453 -1.784 1 88.81 504 ASP A O 1
ATOM 3841 N N . MET A 1 505 ? 20.562 -4.617 -3.701 1 92.94 505 MET A N 1
ATOM 3842 C CA . MET A 1 505 ? 21.422 -5.707 -4.176 1 92.94 505 MET A CA 1
ATOM 3843 C C . MET A 1 505 ? 22.594 -5.168 -4.984 1 92.94 505 MET A C 1
ATOM 3845 O O . MET A 1 505 ? 22.469 -4.133 -5.645 1 92.94 505 MET A O 1
ATOM 3849 N N . ASP A 1 506 ? 23.719 -5.891 -4.91 1 93.62 506 ASP A N 1
ATOM 3850 C CA . ASP A 1 506 ? 24.906 -5.555 -5.695 1 93.62 506 ASP A CA 1
ATOM 3851 C C . ASP A 1 506 ? 24.891 -6.293 -7.035 1 93.62 506 ASP A C 1
ATOM 3853 O O . ASP A 1 506 ? 25.375 -5.766 -8.039 1 93.62 506 ASP A O 1
ATOM 3857 N N . LEU A 1 507 ? 24.391 -7.547 -6.965 1 94.94 507 LEU A N 1
ATOM 3858 C CA . LEU A 1 507 ? 24.344 -8.43 -8.125 1 94.94 507 LEU A CA 1
ATOM 3859 C C . LEU A 1 507 ? 23 -9.117 -8.242 1 94.94 507 LEU A C 1
ATOM 3861 O O . LEU A 1 507 ? 22.453 -9.586 -7.238 1 94.94 507 LEU A O 1
ATOM 3865 N N . ILE A 1 508 ? 22.469 -9.094 -9.43 1 95.5 508 ILE A N 1
ATOM 3866 C CA . ILE A 1 508 ? 21.219 -9.781 -9.734 1 95.5 508 ILE A CA 1
ATOM 3867 C C . ILE A 1 508 ? 21.469 -10.883 -10.766 1 95.5 508 ILE A C 1
ATOM 3869 O O . ILE A 1 508 ? 21.984 -10.617 -11.844 1 95.5 508 ILE A O 1
ATOM 3873 N N . ILE A 1 509 ? 21.156 -12.102 -10.414 1 94.31 509 ILE A N 1
ATOM 3874 C CA . ILE A 1 509 ? 21.25 -13.242 -11.32 1 94.31 509 ILE A CA 1
ATOM 3875 C C . ILE A 1 509 ? 19.859 -13.641 -11.797 1 94.31 509 ILE A C 1
ATOM 3877 O O . ILE A 1 509 ? 19.016 -14.047 -10.992 1 94.31 509 ILE A O 1
ATOM 3881 N N . LEU A 1 510 ? 19.609 -13.492 -13.078 1 93.75 510 LEU A N 1
ATOM 3882 C CA . LEU A 1 510 ? 18.312 -13.836 -13.672 1 93.75 510 LEU A CA 1
ATOM 3883 C C . LEU A 1 510 ? 18.359 -15.234 -14.273 1 93.75 510 LEU A C 1
ATOM 3885 O O . LEU A 1 510 ? 19.188 -15.523 -15.133 1 93.75 510 LEU A O 1
ATOM 3889 N N . ALA A 1 511 ? 17.5 -16.094 -13.805 1 90.06 511 ALA A N 1
ATOM 3890 C CA . ALA A 1 511 ? 17.406 -17.453 -14.336 1 90.06 511 ALA A CA 1
ATOM 3891 C C . ALA A 1 511 ? 17.031 -17.438 -15.82 1 90.06 511 ALA A C 1
ATOM 3893 O O . ALA A 1 511 ? 16.312 -16.562 -16.281 1 90.06 511 ALA A O 1
ATOM 3894 N N . PRO A 1 512 ? 17.453 -18.422 -16.531 1 86.62 512 PRO A N 1
ATOM 3895 C CA . PRO A 1 512 ? 17.297 -18.422 -18 1 86.62 512 PRO A CA 1
ATOM 3896 C C . PRO A 1 512 ? 15.836 -18.469 -18.438 1 86.62 512 PRO A C 1
ATOM 3898 O O . PRO A 1 512 ? 15.484 -17.938 -19.484 1 86.62 512 PRO A O 1
ATOM 3901 N N . GLN A 1 513 ? 14.969 -19.047 -17.656 1 82.69 513 GLN A N 1
ATOM 3902 C CA . GLN A 1 513 ? 13.562 -19.156 -18.047 1 82.69 513 GLN A CA 1
ATOM 3903 C C . GLN A 1 513 ? 12.875 -17.797 -17.984 1 82.69 513 GLN A C 1
ATOM 3905 O O . GLN A 1 513 ? 11.766 -17.625 -18.5 1 82.69 513 GLN A O 1
ATOM 3910 N N . MET A 1 514 ? 13.547 -16.812 -17.328 1 86.25 514 MET A N 1
ATOM 3911 C CA . MET A 1 514 ? 12.977 -15.477 -17.219 1 86.25 514 MET A CA 1
ATOM 3912 C C . MET A 1 514 ? 13.727 -14.484 -18.094 1 86.25 514 MET A C 1
ATOM 3914 O O . MET A 1 514 ? 13.656 -13.273 -17.875 1 86.25 514 MET A O 1
ATOM 3918 N N . ASP A 1 515 ? 14.391 -14.977 -19.062 1 86 515 ASP A N 1
ATOM 3919 C CA . ASP A 1 515 ? 15.188 -14.125 -19.938 1 86 515 ASP A CA 1
ATOM 3920 C C . ASP A 1 515 ? 14.328 -13.047 -20.594 1 86 515 ASP A C 1
ATOM 3922 O O . ASP A 1 515 ? 14.828 -11.969 -20.922 1 86 515 ASP A O 1
ATOM 3926 N N . SER A 1 516 ? 13.078 -13.32 -20.766 1 83.88 516 SER A N 1
ATOM 3927 C CA . SER A 1 516 ? 12.164 -12.352 -21.359 1 83.88 516 SER A CA 1
ATOM 3928 C C . SER A 1 516 ? 12.078 -11.086 -20.516 1 83.88 516 SER A C 1
ATOM 3930 O O . SER A 1 516 ? 11.672 -10.031 -21 1 83.88 516 SER A O 1
ATOM 3932 N N . MET A 1 517 ? 12.406 -11.156 -19.25 1 87.94 517 MET A N 1
ATOM 3933 C CA . MET A 1 517 ? 12.281 -10.031 -18.328 1 87.94 517 MET A CA 1
ATOM 3934 C C . MET A 1 517 ? 13.617 -9.305 -18.172 1 87.94 517 MET A C 1
ATOM 3936 O O . MET A 1 517 ? 13.742 -8.391 -17.359 1 87.94 517 MET A O 1
ATOM 3940 N N . LYS A 1 518 ? 14.594 -9.68 -18.938 1 90.75 518 LYS A N 1
ATOM 3941 C CA . LYS A 1 518 ? 15.953 -9.172 -18.781 1 90.75 518 LYS A CA 1
ATOM 3942 C C . LYS A 1 518 ? 15.992 -7.652 -18.953 1 90.75 518 LYS A C 1
ATOM 3944 O O . LYS A 1 518 ? 16.609 -6.953 -18.156 1 90.75 518 LYS A O 1
ATOM 3949 N N . ASP A 1 519 ? 15.281 -7.168 -19.938 1 89.19 519 ASP A N 1
ATOM 3950 C CA . ASP A 1 519 ? 15.312 -5.734 -20.219 1 89.19 519 ASP A CA 1
ATOM 3951 C C . ASP A 1 519 ? 14.664 -4.941 -19.078 1 89.19 519 ASP A C 1
ATOM 3953 O O . ASP A 1 519 ? 15.156 -3.883 -18.688 1 89.19 519 ASP A O 1
ATOM 3957 N N . ASN A 1 520 ? 13.57 -5.438 -18.594 1 88.88 520 ASN A N 1
ATOM 3958 C CA . ASN A 1 520 ? 12.906 -4.797 -17.453 1 88.88 520 ASN A CA 1
ATOM 3959 C C . ASN A 1 520 ? 13.812 -4.746 -16.234 1 88.88 520 ASN A C 1
ATOM 3961 O O . ASN A 1 520 ? 13.898 -3.719 -15.555 1 88.88 520 ASN A O 1
ATOM 3965 N N . LEU A 1 521 ? 14.461 -5.832 -15.984 1 91.81 521 LEU A N 1
ATOM 3966 C CA . LEU A 1 521 ? 15.336 -5.906 -14.82 1 91.81 521 LEU A CA 1
ATOM 3967 C C . LEU A 1 521 ? 16.562 -5.027 -15.008 1 91.81 521 LEU A C 1
ATOM 3969 O O . LEU A 1 521 ? 17.094 -4.477 -14.039 1 91.81 521 LEU A O 1
ATOM 3973 N N . LYS A 1 522 ? 17.016 -4.945 -16.25 1 92.62 522 LYS A N 1
ATOM 3974 C CA . LYS A 1 522 ? 18.172 -4.098 -16.547 1 92.62 522 LYS A CA 1
ATOM 3975 C C . LYS A 1 522 ? 17.875 -2.635 -16.219 1 92.62 522 LYS A C 1
ATOM 3977 O O . LYS A 1 522 ? 18.734 -1.918 -15.711 1 92.62 522 LYS A O 1
ATOM 3982 N N . GLU A 1 523 ? 16.688 -2.229 -16.5 1 90.62 523 GLU A N 1
ATOM 3983 C CA . GLU A 1 523 ? 16.281 -0.865 -16.172 1 90.62 523 GLU A CA 1
ATOM 3984 C C . GLU A 1 523 ? 16.391 -0.617 -14.672 1 90.62 523 GLU A C 1
ATOM 3986 O O . GLU A 1 523 ? 16.828 0.446 -14.234 1 90.62 523 GLU A O 1
ATOM 3991 N N . ILE A 1 524 ? 15.969 -1.555 -13.883 1 91.19 524 ILE A N 1
ATOM 3992 C CA . ILE A 1 524 ? 16.031 -1.45 -12.43 1 91.19 524 ILE A CA 1
ATOM 3993 C C . ILE A 1 524 ? 17.484 -1.444 -11.969 1 91.19 524 ILE A C 1
ATOM 3995 O O . ILE A 1 524 ? 17.875 -0.613 -11.148 1 91.19 524 ILE A O 1
ATOM 3999 N N . ALA A 1 525 ? 18.25 -2.381 -12.523 1 92.62 525 ALA A N 1
ATOM 4000 C CA . ALA A 1 525 ? 19.656 -2.498 -12.156 1 92.62 525 ALA A CA 1
ATOM 4001 C C . ALA A 1 525 ? 20.422 -1.212 -12.484 1 92.62 525 ALA A C 1
ATOM 4003 O O . ALA A 1 525 ? 21.234 -0.745 -11.68 1 92.62 525 ALA A O 1
ATOM 4004 N N . ASP A 1 526 ? 20.156 -0.664 -13.625 1 90.62 526 ASP A N 1
ATOM 4005 C CA . ASP A 1 526 ? 20.797 0.581 -14.039 1 90.62 526 ASP A CA 1
ATOM 4006 C C . ASP A 1 526 ? 20.406 1.734 -13.117 1 90.62 526 ASP A C 1
ATOM 4008 O O . ASP A 1 526 ? 21.234 2.566 -12.766 1 90.62 526 ASP A O 1
ATOM 4012 N N . HIS A 1 527 ? 19.156 1.737 -12.797 1 87.44 527 HIS A N 1
ATOM 4013 C CA . HIS A 1 527 ? 18.656 2.766 -11.891 1 87.44 527 HIS A CA 1
ATOM 4014 C C . HIS A 1 527 ? 19.359 2.684 -10.539 1 87.44 527 HIS A C 1
ATOM 4016 O O . HIS A 1 527 ? 19.703 3.711 -9.953 1 87.44 527 HIS A O 1
ATOM 4022 N N . ASP A 1 528 ? 19.609 1.483 -10.016 1 89.06 528 ASP A N 1
ATOM 4023 C CA . ASP A 1 528 ? 20.109 1.27 -8.656 1 89.06 528 ASP A CA 1
ATOM 4024 C C . ASP A 1 528 ? 21.625 1.15 -8.641 1 89.06 528 ASP A C 1
ATOM 4026 O O . ASP A 1 528 ? 22.25 1.232 -7.586 1 89.06 528 ASP A O 1
ATOM 4030 N N . GLY A 1 529 ? 22.25 0.917 -9.789 1 87.5 529 GLY A N 1
ATOM 4031 C CA . GLY A 1 529 ? 23.688 0.716 -9.883 1 87.5 529 GLY A CA 1
ATOM 4032 C C . GLY A 1 529 ? 24.109 -0.715 -9.617 1 87.5 529 GLY A C 1
ATOM 4033 O O . GLY A 1 529 ? 25.266 -0.97 -9.242 1 87.5 529 GLY A O 1
ATOM 4034 N N . SER A 1 530 ? 23.203 -1.671 -9.703 1 93.06 530 SER A N 1
ATOM 4035 C CA . SER A 1 530 ? 23.516 -3.088 -9.531 1 93.06 530 SER A CA 1
ATOM 4036 C C . SER A 1 530 ? 23.938 -3.723 -10.852 1 93.06 530 SER A C 1
ATOM 4038 O O . SER A 1 530 ? 23.672 -3.178 -11.922 1 93.06 530 SER A O 1
ATOM 4040 N N . LYS A 1 531 ? 24.594 -4.895 -10.781 1 94.38 531 LYS A N 1
ATOM 4041 C CA . LYS A 1 531 ? 24.953 -5.66 -11.969 1 94.38 531 LYS A CA 1
ATOM 4042 C C . LYS A 1 531 ? 23.922 -6.762 -12.242 1 94.38 531 LYS A C 1
ATOM 4044 O O . LYS A 1 531 ? 23.453 -7.426 -11.312 1 94.38 531 LYS A O 1
ATOM 4049 N N . LEU A 1 532 ? 23.531 -6.871 -13.469 1 95.81 532 LEU A N 1
ATOM 4050 C CA . LEU A 1 532 ? 22.594 -7.914 -13.891 1 95.81 532 LEU A CA 1
ATOM 4051 C C . LEU A 1 532 ? 23.297 -8.938 -14.781 1 95.81 532 LEU A C 1
ATOM 4053 O O . LEU A 1 532 ? 23.969 -8.562 -15.742 1 95.81 532 LEU A O 1
ATOM 4057 N N . VAL A 1 533 ? 23.203 -10.242 -14.406 1 94.56 533 VAL A N 1
ATOM 4058 C CA . VAL A 1 533 ? 23.781 -11.297 -15.234 1 94.56 533 VAL A CA 1
ATOM 4059 C C . VAL A 1 533 ? 22.734 -12.375 -15.5 1 94.56 533 VAL A C 1
ATOM 4061 O O . VAL A 1 533 ? 21.812 -12.57 -14.703 1 94.56 533 VAL A O 1
ATOM 4064 N N . THR A 1 534 ? 22.844 -13.008 -16.609 1 92.25 534 THR A N 1
ATOM 4065 C CA . THR A 1 534 ? 22 -14.133 -17 1 92.25 534 THR A CA 1
ATOM 4066 C C . THR A 1 534 ? 22.828 -15.383 -17.219 1 92.25 534 THR A C 1
ATOM 4068 O O . THR A 1 534 ? 24.062 -15.328 -17.203 1 92.25 534 THR A O 1
ATOM 4071 N N . THR A 1 535 ? 22.141 -16.484 -17.25 1 88.06 535 THR A N 1
ATOM 4072 C CA . THR A 1 535 ? 22.812 -17.766 -17.469 1 88.06 535 THR A CA 1
ATOM 4073 C C . THR A 1 535 ? 22.094 -18.562 -18.562 1 88.06 535 THR A C 1
ATOM 4075 O O . THR A 1 535 ? 20.953 -18.266 -18.906 1 88.06 535 THR A O 1
ATOM 4078 N N . THR A 1 536 ? 22.859 -19.484 -19.141 1 85.81 536 THR A N 1
ATOM 4079 C CA . THR A 1 536 ? 22.203 -20.5 -19.969 1 85.81 536 THR A CA 1
ATOM 4080 C C . THR A 1 536 ? 21.547 -21.578 -19.094 1 85.81 536 THR A C 1
ATOM 4082 O O . THR A 1 536 ? 21.828 -21.656 -17.906 1 85.81 536 THR A O 1
ATOM 4085 N N . GLY A 1 537 ? 20.688 -22.312 -19.719 1 85.25 537 GLY A N 1
ATOM 4086 C CA . GLY A 1 537 ? 20.016 -23.375 -18.984 1 85.25 537 GLY A CA 1
ATOM 4087 C C . GLY A 1 537 ? 20.984 -24.359 -18.328 1 85.25 537 GLY A C 1
ATOM 4088 O O . GLY A 1 537 ? 20.891 -24.609 -17.141 1 85.25 537 GLY A O 1
ATOM 4089 N N . ARG A 1 538 ? 21.906 -24.828 -19.078 1 82.81 538 ARG A N 1
ATOM 4090 C CA . ARG A 1 538 ? 22.875 -25.797 -18.594 1 82.81 538 ARG A CA 1
ATOM 4091 C C . ARG A 1 538 ? 23.734 -25.188 -17.484 1 82.81 538 ARG A C 1
ATOM 4093 O O . ARG A 1 538 ? 23.969 -25.828 -16.453 1 82.81 538 ARG A O 1
ATOM 4100 N N . GLN A 1 539 ? 24.188 -24 -17.734 1 86.25 539 GLN A N 1
ATOM 4101 C CA . GLN A 1 539 ? 25.016 -23.312 -16.734 1 86.25 539 GLN A CA 1
ATOM 4102 C C . GLN A 1 539 ? 24.25 -23.094 -15.438 1 86.25 539 GLN A C 1
ATOM 4104 O O . GLN A 1 539 ? 24.797 -23.281 -14.352 1 86.25 539 GLN A O 1
ATOM 4109 N N . TYR A 1 540 ? 23.031 -22.688 -15.602 1 87.69 540 TYR A N 1
ATOM 4110 C CA . TYR A 1 540 ? 22.203 -22.406 -14.438 1 87.69 540 TYR A CA 1
ATOM 4111 C C . TYR A 1 540 ? 22.047 -23.641 -13.555 1 87.69 540 TYR A C 1
ATOM 4113 O O . TYR A 1 540 ? 22.188 -23.562 -12.336 1 87.69 540 TYR A O 1
ATOM 4121 N N . ILE A 1 541 ? 21.797 -24.766 -14.164 1 84.06 541 ILE A N 1
ATOM 4122 C CA . ILE A 1 541 ? 21.609 -26.016 -13.422 1 84.06 541 ILE A CA 1
ATOM 4123 C C . ILE A 1 541 ? 22.938 -26.438 -12.781 1 84.06 541 ILE A C 1
ATOM 4125 O O . ILE A 1 541 ? 22.953 -26.922 -11.648 1 84.06 541 ILE A O 1
ATOM 4129 N N . GLU A 1 542 ? 24.016 -26.25 -13.477 1 85.38 542 GLU A N 1
ATOM 4130 C CA . GLU A 1 542 ? 25.344 -26.562 -12.93 1 85.38 542 GLU A CA 1
ATOM 4131 C C . GLU A 1 542 ? 25.641 -25.734 -11.688 1 85.38 542 GLU A C 1
ATOM 4133 O O . GLU A 1 542 ? 26.219 -26.25 -10.719 1 85.38 542 GLU A O 1
ATOM 4138 N N . LEU A 1 543 ? 25.234 -24.484 -11.75 1 87.75 543 LEU A N 1
ATOM 4139 C CA . LEU A 1 543 ? 25.469 -23.578 -10.633 1 87.75 543 LEU A CA 1
ATOM 4140 C C . LEU A 1 543 ? 24.672 -24.031 -9.406 1 87.75 543 LEU A C 1
ATOM 4142 O O . LEU A 1 543 ? 25.125 -23.844 -8.273 1 87.75 543 LEU A O 1
ATOM 4146 N N . THR A 1 544 ? 23.5 -24.578 -9.586 1 84.19 544 THR A N 1
ATOM 4147 C CA . THR A 1 544 ? 22.688 -25.031 -8.469 1 84.19 544 THR A CA 1
ATOM 4148 C C . THR A 1 544 ? 23.25 -26.297 -7.844 1 84.19 544 THR A C 1
ATOM 4150 O O . THR A 1 544 ? 23.016 -26.578 -6.668 1 84.19 544 THR A O 1
ATOM 4153 N N . GLN A 1 545 ? 24.062 -27.031 -8.594 1 81.88 545 GLN A N 1
ATOM 4154 C CA . GLN A 1 545 ? 24.547 -28.344 -8.148 1 81.88 545 GLN A CA 1
ATOM 4155 C C . GLN A 1 545 ? 25.969 -28.25 -7.59 1 81.88 545 GLN A C 1
ATOM 4157 O O . GLN A 1 545 ? 26.375 -29.078 -6.773 1 81.88 545 GLN A O 1
ATOM 4162 N N . LYS A 1 546 ? 26.719 -27.25 -8.086 1 86.75 546 LYS A N 1
ATOM 4163 C CA . LYS A 1 546 ? 28.109 -27.109 -7.699 1 86.75 546 LYS A CA 1
ATOM 4164 C C . LYS A 1 546 ? 28.359 -25.75 -7.02 1 86.75 546 LYS A C 1
ATOM 4166 O O . LYS A 1 546 ? 28.672 -24.766 -7.684 1 86.75 546 LYS A O 1
ATOM 4171 N N . PRO A 1 547 ? 28.391 -25.734 -5.754 1 87.12 547 PRO A N 1
ATOM 4172 C CA . PRO A 1 547 ? 28.516 -24.484 -5.008 1 87.12 547 PRO A CA 1
ATOM 4173 C C . PRO A 1 547 ? 29.797 -23.734 -5.348 1 87.12 547 PRO A C 1
ATOM 4175 O O . PRO A 1 547 ? 29.812 -22.5 -5.367 1 87.12 547 PRO A O 1
ATOM 4178 N N . ASP A 1 548 ? 30.844 -24.469 -5.637 1 87.81 548 ASP A N 1
ATOM 4179 C CA . ASP A 1 548 ? 32.125 -23.828 -5.965 1 87.81 548 ASP A CA 1
ATOM 4180 C C . ASP A 1 548 ? 32 -23.047 -7.273 1 87.81 548 ASP A C 1
ATOM 4182 O O . ASP A 1 548 ? 32.531 -21.953 -7.387 1 87.81 548 ASP A O 1
ATOM 4186 N N . LEU A 1 549 ? 31.375 -23.656 -8.18 1 89.5 549 LEU A N 1
ATOM 4187 C CA . LEU A 1 549 ? 31.188 -22.984 -9.461 1 89.5 549 LEU A CA 1
ATOM 4188 C C . LEU A 1 549 ? 30.266 -21.781 -9.312 1 89.5 549 LEU A C 1
ATOM 4190 O O . LEU A 1 549 ? 30.453 -20.766 -10 1 89.5 549 LEU A O 1
ATOM 4194 N N . ALA A 1 550 ? 29.297 -21.891 -8.484 1 90.88 550 ALA A N 1
ATOM 4195 C CA . ALA A 1 550 ? 28.375 -20.781 -8.227 1 90.88 550 ALA A CA 1
ATOM 4196 C C . ALA A 1 550 ? 29.109 -19.578 -7.641 1 90.88 550 ALA A C 1
ATOM 4198 O O . ALA A 1 550 ? 28.859 -18.438 -8.039 1 90.88 550 ALA A O 1
ATOM 4199 N N . PHE A 1 551 ? 29.969 -19.875 -6.754 1 90.62 551 PHE A N 1
ATOM 4200 C CA . PHE A 1 551 ? 30.734 -18.828 -6.109 1 90.62 551 PHE A CA 1
ATOM 4201 C C . PHE A 1 551 ? 31.656 -18.141 -7.109 1 90.62 551 PHE A C 1
ATOM 4203 O O . PHE A 1 551 ? 31.734 -16.906 -7.141 1 90.62 551 PHE A O 1
ATOM 4210 N N . LYS A 1 552 ? 32.312 -18.922 -7.883 1 88.62 552 LYS A N 1
ATOM 4211 C CA . LYS A 1 552 ? 33.188 -18.359 -8.906 1 88.62 552 LYS A CA 1
ATOM 4212 C C . LYS A 1 552 ? 32.406 -17.5 -9.891 1 88.62 552 LYS A C 1
ATOM 4214 O O . LYS A 1 552 ? 32.906 -16.438 -10.32 1 88.62 552 LYS A O 1
ATOM 4219 N N . PHE A 1 553 ? 31.297 -17.953 -10.195 1 91.81 553 PHE A N 1
ATOM 4220 C CA . PHE A 1 553 ? 30.438 -17.203 -11.102 1 91.81 553 PHE A CA 1
ATOM 4221 C C . PHE A 1 553 ? 30.094 -15.836 -10.523 1 91.81 553 PHE A C 1
ATOM 4223 O O . PHE A 1 553 ? 30.109 -14.828 -11.242 1 91.81 553 PHE A O 1
ATOM 4230 N N . VAL A 1 554 ? 29.797 -15.711 -9.281 1 92.44 554 VAL A N 1
ATOM 4231 C CA . VAL A 1 554 ? 29.438 -14.477 -8.609 1 92.44 554 VAL A CA 1
ATOM 4232 C C . VAL A 1 554 ? 30.641 -13.531 -8.57 1 92.44 554 VAL A C 1
ATOM 4234 O O . VAL A 1 554 ? 30.516 -12.352 -8.906 1 92.44 554 VAL A O 1
ATOM 4237 N N . VAL A 1 555 ? 31.781 -14.023 -8.242 1 89.81 555 VAL A N 1
ATOM 4238 C CA . VAL A 1 555 ? 33 -13.219 -8.164 1 89.81 555 VAL A CA 1
ATOM 4239 C C . VAL A 1 555 ? 33.344 -12.656 -9.547 1 89.81 555 VAL A C 1
ATOM 4241 O O . VAL A 1 555 ? 33.625 -11.461 -9.688 1 89.81 555 VAL A O 1
ATOM 4244 N N . ASP A 1 556 ? 33.219 -13.57 -10.508 1 90.19 556 ASP A N 1
ATOM 4245 C CA . ASP A 1 556 ? 33.5 -13.156 -11.875 1 90.19 556 ASP A CA 1
ATOM 4246 C C . ASP A 1 556 ? 32.5 -12.086 -12.352 1 90.19 556 ASP A C 1
ATOM 4248 O O . ASP A 1 556 ? 32.875 -11.164 -13.07 1 90.19 556 ASP A O 1
ATOM 4252 N N . SER A 1 557 ? 31.344 -12.234 -11.961 1 91.62 557 SER A N 1
ATOM 4253 C CA . SER A 1 557 ? 30.297 -11.289 -12.359 1 91.62 557 SER A CA 1
ATOM 4254 C C . SER A 1 557 ? 30.516 -9.93 -11.703 1 91.62 557 SER A C 1
ATOM 4256 O O . SER A 1 557 ? 30.328 -8.891 -12.336 1 91.62 557 SER A O 1
ATOM 4258 N N . LEU A 1 558 ? 30.891 -9.922 -10.508 1 90 558 LEU A N 1
ATOM 4259 C CA . LEU A 1 558 ? 31.141 -8.688 -9.781 1 90 558 LEU A CA 1
ATOM 4260 C C . LEU A 1 558 ? 32.344 -7.949 -10.359 1 90 558 LEU A C 1
ATOM 4262 O O . LEU A 1 558 ? 32.375 -6.719 -10.352 1 90 558 LEU A O 1
ATOM 4266 N N . GLU A 1 559 ? 33.281 -8.75 -10.914 1 85.62 559 GLU A N 1
ATOM 4267 C CA . GLU A 1 559 ? 34.469 -8.18 -11.523 1 85.62 559 GLU A CA 1
ATOM 4268 C C . GLU A 1 559 ? 34.219 -7.785 -12.969 1 85.62 559 GLU A C 1
ATOM 4270 O O . GLU A 1 559 ? 35.125 -7.254 -13.641 1 85.62 559 GLU A O 1
ATOM 4275 N N . GLY A 1 560 ? 33.062 -8.109 -13.523 1 83.69 560 GLY A N 1
ATOM 4276 C CA . GLY A 1 560 ? 32.688 -7.699 -14.867 1 83.69 560 GLY A CA 1
ATOM 4277 C C . GLY A 1 560 ? 33.094 -8.695 -15.93 1 83.69 560 GLY A C 1
ATOM 4278 O O . GLY A 1 560 ? 33.094 -8.383 -17.125 1 83.69 560 GLY A O 1
ATOM 4279 N N . LYS A 1 561 ? 33.438 -9.906 -15.539 1 76.19 561 LYS A N 1
ATOM 4280 C CA . LYS A 1 561 ? 33.938 -10.898 -16.5 1 76.19 561 LYS A CA 1
ATOM 4281 C C . LYS A 1 561 ? 32.781 -11.57 -17.219 1 76.19 561 LYS A C 1
ATOM 4283 O O . LYS A 1 561 ? 32.938 -12.133 -18.312 1 76.19 561 LYS A O 1
ATOM 4288 N N . ASN A 1 562 ? 31.656 -11.65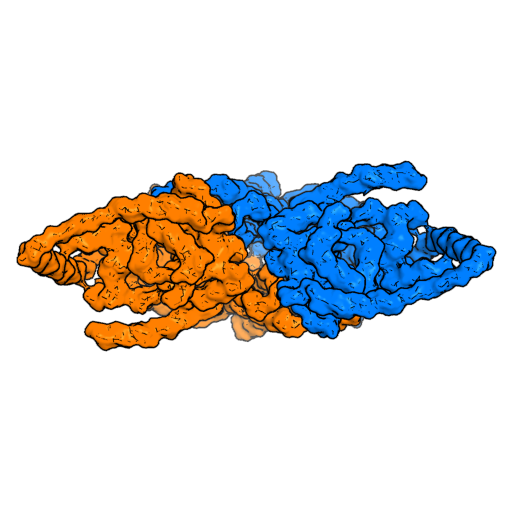6 -16.625 1 72.56 562 ASN A N 1
ATOM 4289 C CA . ASN A 1 562 ? 30.5 -12.305 -17.234 1 72.56 562 ASN A CA 1
ATOM 4290 C C . ASN A 1 562 ? 29.562 -11.289 -17.875 1 72.56 562 ASN A C 1
ATOM 4292 O O . ASN A 1 562 ? 28.406 -11.617 -18.188 1 72.56 562 ASN A O 1
ATOM 4296 N N . GLU A 1 563 ? 30.047 -10.016 -17.953 1 59.28 563 GLU A N 1
ATOM 4297 C CA . GLU A 1 563 ? 29.312 -8.891 -18.516 1 59.28 563 GLU A CA 1
ATOM 4298 C C . GLU A 1 563 ? 29.375 -8.914 -20.047 1 59.28 563 GLU A C 1
ATOM 4300 O O . GLU A 1 563 ? 30.375 -9.344 -20.625 1 59.28 563 GLU A O 1
ATOM 4305 N N . ASP A 1 564 ? 28.703 -9.359 -21.203 1 50.47 564 ASP A N 1
ATOM 4306 C CA . ASP A 1 564 ? 28.5 -9.234 -22.656 1 50.47 564 ASP A CA 1
ATOM 4307 C C . ASP A 1 564 ? 28.328 -10.609 -23.297 1 50.47 564 ASP A C 1
ATOM 4309 O O . ASP A 1 564 ? 28.281 -10.719 -24.531 1 50.47 564 ASP A O 1
ATOM 4313 N N . LYS A 1 565 ? 28.484 -11.633 -22.625 1 38.59 565 LYS A N 1
ATOM 4314 C CA . LYS A 1 565 ? 28.328 -12.742 -23.562 1 38.59 565 LYS A CA 1
ATOM 4315 C C . LYS A 1 565 ? 26.859 -13.109 -23.75 1 38.59 565 LYS A C 1
ATOM 4317 O O . LYS A 1 565 ? 26.094 -13.109 -22.781 1 38.59 565 LYS A O 1
ATOM 4322 N N . MET B 1 1 ? 13.648 34.812 34.594 1 57.66 1 MET B N 1
ATOM 4323 C CA . MET B 1 1 ? 13.828 34.438 33.188 1 57.66 1 MET B CA 1
ATOM 4324 C C . MET B 1 1 ? 14.836 33.312 33.062 1 57.66 1 MET B C 1
ATOM 4326 O O . MET B 1 1 ? 14.594 32.312 32.344 1 57.66 1 MET B O 1
ATOM 4330 N N . ASN B 1 2 ? 15.781 33.312 34.031 1 69.12 2 ASN B N 1
ATOM 4331 C CA . ASN B 1 2 ? 16.828 32.312 33.969 1 69.12 2 ASN B CA 1
ATOM 4332 C C . ASN B 1 2 ? 16.344 30.953 34.469 1 69.12 2 ASN B C 1
ATOM 4334 O O . ASN B 1 2 ? 16.656 29.922 33.875 1 69.12 2 ASN B O 1
ATOM 4338 N N . GLY B 1 3 ? 15.492 31 35.469 1 68.38 3 GLY B N 1
ATOM 4339 C CA . GLY B 1 3 ? 14.992 29.734 35.969 1 68.38 3 GLY B CA 1
ATOM 4340 C C . GLY B 1 3 ? 14.047 29.031 35.031 1 68.38 3 GLY B C 1
ATOM 4341 O O . GLY B 1 3 ? 14.141 27.812 34.844 1 68.38 3 GLY B O 1
ATOM 4342 N N . PHE B 1 4 ? 13.266 29.766 34.375 1 76.38 4 PHE B N 1
ATOM 4343 C CA . PHE B 1 4 ? 12.32 29.234 33.406 1 76.38 4 PHE B CA 1
ATOM 4344 C C . PHE B 1 4 ? 13.062 28.625 32.219 1 76.38 4 PHE B C 1
ATOM 4346 O O . PHE B 1 4 ? 12.742 27.516 31.766 1 76.38 4 PHE B O 1
ATOM 4353 N N . THR B 1 5 ? 13.969 29.328 31.75 1 75.94 5 THR B N 1
ATOM 4354 C CA . THR B 1 5 ? 14.734 28.859 30.594 1 75.94 5 THR B CA 1
ATOM 4355 C C . THR B 1 5 ? 15.5 27.578 30.938 1 75.94 5 THR B C 1
ATOM 4357 O O . THR B 1 5 ? 15.586 26.672 30.109 1 75.94 5 THR B O 1
ATOM 4360 N N . LYS B 1 6 ? 16.016 27.578 32.156 1 79.38 6 LYS B N 1
ATOM 4361 C CA . LYS B 1 6 ? 16.766 26.391 32.562 1 79.38 6 LYS B CA 1
ATOM 4362 C C . LYS B 1 6 ? 15.844 25.188 32.688 1 79.38 6 LYS B C 1
ATOM 4364 O O . LYS B 1 6 ? 16.234 24.062 32.344 1 79.38 6 LYS B O 1
ATOM 4369 N N . ALA B 1 7 ? 14.711 25.391 33.219 1 80.12 7 ALA B N 1
ATOM 4370 C CA . ALA B 1 7 ? 13.734 24.312 33.344 1 80.12 7 ALA B CA 1
ATOM 4371 C C . ALA B 1 7 ? 13.312 23.781 31.969 1 80.12 7 ALA B C 1
ATOM 4373 O O . ALA B 1 7 ? 13.156 22.578 31.781 1 80.12 7 ALA B O 1
ATOM 4374 N N . MET B 1 8 ? 13.156 24.625 31.109 1 79.88 8 MET B N 1
ATOM 4375 C CA . MET B 1 8 ? 12.742 24.25 29.766 1 79.88 8 MET B CA 1
ATOM 4376 C C . MET B 1 8 ? 13.844 23.484 29.047 1 79.88 8 MET B C 1
ATOM 4378 O O . MET B 1 8 ? 13.57 22.516 28.344 1 79.88 8 MET B O 1
ATOM 4382 N N . ASP B 1 9 ? 15.016 23.875 29.266 1 80 9 ASP B N 1
ATOM 4383 C CA . ASP B 1 9 ? 16.156 23.203 28.656 1 80 9 ASP B CA 1
ATOM 4384 C C . ASP B 1 9 ? 16.297 21.781 29.172 1 80 9 ASP B C 1
ATOM 4386 O O . ASP B 1 9 ? 16.719 20.875 28.438 1 80 9 ASP B O 1
ATOM 4390 N N . LYS B 1 10 ? 15.914 21.578 30.359 1 82.56 10 LYS B N 1
ATOM 4391 C CA . LYS B 1 10 ? 15.992 20.266 30.969 1 82.56 10 LYS B CA 1
ATOM 4392 C C . LYS B 1 10 ? 14.891 19.344 30.453 1 82.56 10 LYS B C 1
ATOM 4394 O O . LYS B 1 10 ? 15.078 18.125 30.375 1 82.56 10 LYS B O 1
ATOM 4399 N N . MET B 1 11 ? 13.773 19.859 30.047 1 83.81 11 MET B N 1
ATOM 4400 C CA . MET B 1 11 ? 12.633 19.078 29.594 1 83.81 11 MET B CA 1
ATOM 4401 C C . MET B 1 11 ? 12.695 18.797 28.109 1 83.81 11 MET B C 1
ATOM 4403 O O . MET B 1 11 ? 12.109 17.828 27.609 1 83.81 11 MET B O 1
ATOM 4407 N N . LYS B 1 12 ? 13.344 19.531 27.438 1 83.75 12 LYS B N 1
ATOM 4408 C CA . LYS B 1 12 ? 13.391 19.5 25.984 1 83.75 12 LYS B CA 1
ATOM 4409 C C . LYS B 1 12 ? 13.781 18.109 25.469 1 83.75 12 LYS B C 1
ATOM 4411 O O . LYS B 1 12 ? 13.102 17.547 24.625 1 83.75 12 LYS B O 1
ATOM 4416 N N . PRO B 1 13 ? 14.805 17.469 26.094 1 83.94 13 PRO B N 1
ATOM 4417 C CA . PRO B 1 13 ? 15.203 16.141 25.594 1 83.94 13 PRO B CA 1
ATOM 4418 C C . PRO B 1 13 ? 14.109 15.102 25.766 1 83.94 13 PRO B C 1
ATOM 4420 O O . PRO B 1 13 ? 13.969 14.203 24.938 1 83.94 13 PRO B O 1
ATOM 4423 N N . LYS B 1 14 ? 13.383 15.18 26.781 1 86.06 14 LYS B N 1
ATOM 4424 C CA . LYS B 1 14 ? 12.297 14.234 27.016 1 86.06 14 LYS B CA 1
ATOM 4425 C C . LYS B 1 14 ? 11.203 14.391 25.953 1 86.06 14 LYS B C 1
ATOM 4427 O O . LYS B 1 14 ? 10.672 13.398 25.453 1 86.06 14 LYS B O 1
ATOM 4432 N N . PHE B 1 15 ? 10.859 15.578 25.656 1 83.5 15 PHE B N 1
ATOM 4433 C CA . PHE B 1 15 ? 9.844 15.844 24.641 1 83.5 15 PHE B CA 1
ATOM 4434 C C . PHE B 1 15 ? 10.328 15.414 23.266 1 83.5 15 PHE B C 1
ATOM 4436 O O . PHE B 1 15 ? 9.555 14.898 22.453 1 83.5 15 PHE B O 1
ATOM 4443 N N . GLU B 1 16 ? 11.539 15.594 23.062 1 84.06 16 GLU B N 1
ATOM 4444 C CA . GLU B 1 16 ? 12.125 15.18 21.797 1 84.06 16 GLU B CA 1
ATOM 4445 C C . GLU B 1 16 ? 12.086 13.664 21.641 1 84.06 16 GLU B C 1
ATOM 4447 O O . GLU B 1 16 ? 11.852 13.156 20.547 1 84.06 16 GLU B O 1
ATOM 4452 N N . LYS B 1 17 ? 12.289 13.016 22.703 1 87.62 17 LYS B N 1
ATOM 4453 C CA . LYS B 1 17 ? 12.25 11.555 22.672 1 87.62 17 LYS B CA 1
ATOM 4454 C C . LYS B 1 17 ? 10.844 11.055 22.359 1 87.62 17 LYS B C 1
ATOM 4456 O O . LYS B 1 17 ? 10.672 10.047 21.656 1 87.62 17 LYS B O 1
ATOM 4461 N N . ILE B 1 18 ? 9.898 11.703 22.844 1 86.44 18 ILE B N 1
ATOM 4462 C CA . ILE B 1 18 ? 8.508 11.336 22.578 1 86.44 18 ILE B CA 1
ATOM 4463 C C . ILE B 1 18 ? 8.188 11.562 21.094 1 86.44 18 ILE B C 1
ATOM 4465 O O . ILE B 1 18 ? 7.582 10.703 20.453 1 86.44 18 ILE B O 1
ATOM 4469 N N . ALA B 1 19 ? 8.648 12.648 20.625 1 82.75 19 ALA B N 1
ATOM 4470 C CA . ALA B 1 19 ? 8.383 12.992 19.234 1 82.75 19 ALA B CA 1
ATOM 4471 C C . ALA B 1 19 ? 9.086 12.016 18.281 1 82.75 19 ALA B C 1
ATOM 4473 O O . ALA B 1 19 ? 8.57 11.711 17.219 1 82.75 19 ALA B O 1
ATOM 4474 N N . ALA B 1 20 ? 10.195 11.531 18.734 1 86.94 20 ALA B N 1
ATOM 4475 C CA . ALA B 1 20 ? 11.023 10.688 17.891 1 86.94 20 ALA B CA 1
ATOM 4476 C C . ALA B 1 20 ? 10.625 9.219 18.016 1 86.94 20 ALA B C 1
ATOM 4478 O O . ALA B 1 20 ? 11.094 8.375 17.25 1 86.94 20 ALA B O 1
ATOM 4479 N N . ASN B 1 21 ? 9.719 8.938 18.984 1 91.06 21 ASN B N 1
ATOM 4480 C CA . ASN B 1 21 ? 9.273 7.559 19.156 1 91.06 21 ASN B CA 1
ATOM 4481 C C . ASN B 1 21 ? 8.68 6.992 17.875 1 91.06 21 ASN B C 1
ATOM 4483 O O . ASN B 1 21 ? 7.793 7.605 17.266 1 91.06 21 ASN B O 1
ATOM 4487 N N . PRO B 1 22 ? 9.133 5.805 17.5 1 90.5 22 PRO B N 1
ATOM 4488 C CA . PRO B 1 22 ? 8.703 5.254 16.219 1 90.5 22 PRO B CA 1
ATOM 4489 C C . PRO B 1 22 ? 7.195 4.996 16.156 1 90.5 22 PRO B C 1
ATOM 4491 O O . PRO B 1 22 ? 6.582 5.117 15.094 1 90.5 22 PRO B O 1
ATOM 4494 N N . TYR B 1 23 ? 6.629 4.621 17.219 1 93.81 23 TYR B N 1
ATOM 4495 C CA . TYR B 1 23 ? 5.191 4.367 17.25 1 93.81 23 TYR B CA 1
ATOM 4496 C C . TYR B 1 23 ? 4.406 5.664 17.125 1 93.81 23 TYR B C 1
ATOM 4498 O O . TYR B 1 23 ? 3.414 5.723 16.391 1 93.81 23 TYR B O 1
ATOM 4506 N N . VAL B 1 24 ? 4.898 6.719 17.75 1 90.44 24 VAL B N 1
ATOM 4507 C CA . VAL B 1 24 ? 4.27 8.031 17.656 1 90.44 24 VAL B CA 1
ATOM 4508 C C . VAL B 1 24 ? 4.438 8.586 16.25 1 90.44 24 VAL B C 1
ATOM 4510 O O . VAL B 1 24 ? 3.488 9.117 15.664 1 90.44 24 VAL B O 1
ATOM 4513 N N . SER B 1 25 ? 5.555 8.352 15.695 1 88.19 25 SER B N 1
ATOM 4514 C CA . SER B 1 25 ? 5.844 8.82 14.344 1 88.19 25 SER B CA 1
ATOM 4515 C C . SER B 1 25 ? 4.984 8.094 13.312 1 88.19 25 SER B C 1
ATOM 4517 O O . SER B 1 25 ? 4.527 8.703 12.344 1 88.19 25 SER B O 1
ATOM 4519 N N . ALA B 1 26 ? 4.797 6.816 13.57 1 93.12 26 ALA B N 1
ATOM 4520 C CA . ALA B 1 26 ? 3.998 6.027 12.633 1 93.12 26 ALA B CA 1
ATOM 4521 C C . ALA B 1 26 ? 2.553 6.516 12.602 1 93.12 26 ALA B C 1
ATOM 4523 O O . ALA B 1 26 ? 1.93 6.559 11.539 1 93.12 26 ALA B O 1
ATOM 4524 N N . VAL B 1 27 ? 2.039 6.855 13.734 1 92.94 27 VAL B N 1
ATOM 4525 C CA . VAL B 1 27 ? 0.681 7.379 13.82 1 92.94 27 VAL B CA 1
ATOM 4526 C C . VAL B 1 27 ? 0.605 8.734 13.125 1 92.94 27 VAL B C 1
ATOM 4528 O O . VAL B 1 27 ? -0.261 8.961 12.281 1 92.94 27 VAL B O 1
ATOM 4531 N N . ARG B 1 28 ? 1.521 9.602 13.422 1 88.19 28 ARG B N 1
ATOM 4532 C CA . ARG B 1 28 ? 1.56 10.945 12.852 1 88.19 28 ARG B CA 1
ATOM 4533 C C . ARG B 1 28 ? 1.713 10.883 11.336 1 88.19 28 ARG B C 1
ATOM 4535 O O . ARG B 1 28 ? 0.923 11.484 10.602 1 88.19 28 ARG B O 1
ATOM 4542 N N . ASP B 1 29 ? 2.678 10.109 10.906 1 88.38 29 ASP B N 1
ATOM 4543 C CA . ASP B 1 29 ? 3.004 10.031 9.484 1 88.38 29 ASP B CA 1
ATOM 4544 C C . ASP B 1 29 ? 1.918 9.289 8.711 1 88.38 29 ASP B C 1
ATOM 4546 O O . ASP B 1 29 ? 1.646 9.602 7.555 1 88.38 29 ASP B O 1
ATOM 4550 N N . GLY B 1 30 ? 1.392 8.281 9.359 1 91.25 30 GLY B N 1
ATOM 4551 C CA . GLY B 1 30 ? 0.269 7.59 8.75 1 91.25 30 GLY B CA 1
ATOM 4552 C C . GLY B 1 30 ? -0.919 8.492 8.484 1 91.25 30 GLY B C 1
ATOM 4553 O O . GLY B 1 30 ? -1.55 8.414 7.43 1 91.25 30 GLY B O 1
ATOM 4554 N N . PHE B 1 31 ? -1.179 9.328 9.414 1 88.44 31 PHE B N 1
ATOM 4555 C CA . PHE B 1 31 ? -2.273 10.281 9.266 1 88.44 31 PHE B CA 1
ATOM 4556 C C . PHE B 1 31 ? -1.97 11.289 8.164 1 88.44 31 PHE B C 1
ATOM 4558 O O . PHE B 1 31 ? -2.832 11.594 7.34 1 88.44 31 PHE B O 1
ATOM 4565 N N . ILE B 1 32 ? -0.794 11.812 8.133 1 85.62 32 ILE B N 1
ATOM 4566 C CA . ILE B 1 32 ? -0.389 12.797 7.133 1 85.62 32 ILE B CA 1
ATOM 4567 C C . ILE B 1 32 ? -0.494 12.188 5.734 1 85.62 32 ILE B C 1
ATOM 4569 O O . ILE B 1 32 ? -0.901 12.867 4.789 1 85.62 32 ILE B O 1
ATOM 4573 N N . ALA B 1 33 ? -0.19 10.906 5.676 1 88.5 33 ALA B N 1
ATOM 4574 C CA . ALA B 1 33 ? -0.243 10.211 4.391 1 88.5 33 ALA B CA 1
ATOM 4575 C C . ALA B 1 33 ? -1.678 10.109 3.881 1 88.5 33 ALA B C 1
ATOM 4577 O O . ALA B 1 33 ? -1.906 9.992 2.676 1 88.5 33 ALA B O 1
ATOM 4578 N N . ALA B 1 34 ? -2.662 10.242 4.723 1 90.38 34 ALA B N 1
ATOM 4579 C CA . ALA B 1 34 ? -4.07 10.102 4.355 1 90.38 34 ALA B CA 1
ATOM 4580 C C . ALA B 1 34 ? -4.707 11.469 4.102 1 90.38 34 ALA B C 1
ATOM 4582 O O . ALA B 1 34 ? -5.855 11.547 3.658 1 90.38 34 ALA B O 1
ATOM 4583 N N . MET B 1 35 ? -3.988 12.531 4.246 1 88.5 35 MET B N 1
ATOM 4584 C CA . MET B 1 35 ? -4.52 13.883 4.152 1 88.5 35 MET B CA 1
ATOM 4585 C C . MET B 1 35 ? -5.105 14.148 2.768 1 88.5 35 MET B C 1
ATOM 4587 O O . MET B 1 35 ? -6.156 14.773 2.643 1 88.5 35 MET B O 1
ATOM 4591 N N . PRO B 1 36 ? -4.492 13.633 1.703 1 88.94 36 PRO B N 1
ATOM 4592 C CA . PRO B 1 36 ? -5.094 13.875 0.389 1 88.94 36 PRO B CA 1
ATOM 4593 C C . PRO B 1 36 ? -6.52 13.344 0.285 1 88.94 36 PRO B C 1
ATOM 4595 O O . PRO B 1 36 ? -7.352 13.93 -0.419 1 88.94 36 PRO B O 1
ATOM 4598 N N . ILE B 1 37 ? -6.82 12.312 1.046 1 93.31 37 ILE B N 1
ATOM 4599 C CA . ILE B 1 37 ? -8.164 11.742 1.039 1 93.31 37 ILE B CA 1
ATOM 4600 C C . ILE B 1 37 ? -9.141 12.719 1.674 1 93.31 37 ILE B C 1
ATOM 4602 O O . ILE B 1 37 ? -10.234 12.945 1.146 1 93.31 37 ILE B O 1
ATOM 4606 N N . ILE B 1 38 ? -8.711 13.297 2.76 1 89.88 38 ILE B N 1
ATOM 4607 C CA . ILE B 1 38 ? -9.562 14.219 3.506 1 89.88 38 ILE B CA 1
ATOM 4608 C C . ILE B 1 38 ? -9.82 15.477 2.674 1 89.88 38 ILE B C 1
ATOM 4610 O O . ILE B 1 38 ? -10.953 15.945 2.568 1 89.88 38 ILE B O 1
ATOM 4614 N N . LEU B 1 39 ? -8.773 15.969 2.062 1 89.25 39 LEU B N 1
ATOM 4615 C CA . LEU B 1 39 ? -8.875 17.172 1.233 1 89.25 39 LEU B CA 1
ATOM 4616 C C . LEU B 1 39 ? -9.742 16.906 0.006 1 89.25 39 LEU B C 1
ATOM 4618 O O . LEU B 1 39 ? -10.594 17.719 -0.348 1 89.25 39 LEU B O 1
ATOM 4622 N N . PHE B 1 40 ? -9.555 15.773 -0.586 1 90.62 40 PHE B N 1
ATOM 4623 C CA . PHE B 1 40 ? -10.352 15.344 -1.728 1 90.62 40 PHE B CA 1
ATOM 4624 C C . PHE B 1 40 ? -11.82 15.25 -1.354 1 90.62 40 PHE B C 1
ATOM 4626 O O . PHE B 1 40 ? -12.688 15.773 -2.068 1 90.62 40 PHE B O 1
ATOM 4633 N N . SER B 1 41 ? -12.117 14.602 -0.291 1 90.62 41 SER B N 1
ATOM 4634 C CA . SER B 1 41 ? -13.5 14.406 0.14 1 90.62 41 SER B CA 1
ATOM 4635 C C . SER B 1 41 ? -14.18 15.742 0.422 1 90.62 41 SER B C 1
ATOM 4637 O O . SER B 1 41 ? -15.367 15.906 0.155 1 90.62 41 SER B O 1
ATOM 4639 N N . SER B 1 42 ? -13.422 16.656 0.963 1 89.19 42 SER B N 1
ATOM 4640 C CA . SER B 1 42 ? -13.961 17.969 1.302 1 89.19 42 SER B CA 1
ATOM 4641 C C . SER B 1 42 ? -14.375 18.734 0.05 1 89.19 42 SER B C 1
ATOM 4643 O O . SER B 1 42 ? -15.312 19.531 0.085 1 89.19 42 SER B O 1
ATOM 4645 N N . LEU B 1 43 ? -13.719 18.516 -1.047 1 88.25 43 LEU B N 1
ATOM 4646 C CA . LEU B 1 43 ? -14.086 19.156 -2.305 1 88.25 43 LEU B CA 1
ATOM 4647 C C . LEU B 1 43 ? -15.5 18.781 -2.715 1 88.25 43 LEU B C 1
ATOM 4649 O O . LEU B 1 43 ? -16.266 19.641 -3.154 1 88.25 43 LEU B O 1
ATOM 4653 N N . PHE B 1 44 ? -15.867 17.578 -2.588 1 90.06 44 PHE B N 1
ATOM 4654 C CA . PHE B 1 44 ? -17.203 17.125 -2.961 1 90.06 44 PHE B CA 1
ATOM 4655 C C . PHE B 1 44 ? -18.25 17.656 -1.991 1 90.06 44 PHE B C 1
ATOM 4657 O O . PHE B 1 44 ? -19.359 18 -2.396 1 90.06 44 PHE B O 1
ATOM 4664 N N . THR B 1 45 ? -17.891 17.703 -0.754 1 87.38 45 THR B N 1
ATOM 4665 C CA . THR B 1 45 ? -18.797 18.281 0.233 1 87.38 45 THR B CA 1
ATOM 4666 C C . THR B 1 45 ? -19.047 19.75 -0.048 1 87.38 45 THR B C 1
ATOM 4668 O O . THR B 1 45 ? -20.172 20.234 0.085 1 87.38 45 THR B O 1
ATOM 4671 N N . LEU B 1 46 ? -18.016 20.469 -0.395 1 89.38 46 LEU B N 1
ATOM 4672 C CA . LEU B 1 46 ? -18.141 21.891 -0.734 1 89.38 46 LEU B CA 1
ATOM 4673 C C . LEU B 1 46 ? -19.078 22.078 -1.921 1 89.38 46 LEU B C 1
ATOM 4675 O O . LEU B 1 46 ? -19.969 22.922 -1.878 1 89.38 46 LEU B O 1
ATOM 4679 N N . ILE B 1 47 ? -18.891 21.25 -2.912 1 91.06 47 ILE B N 1
ATOM 4680 C CA . ILE B 1 47 ? -19.719 21.344 -4.109 1 91.06 47 ILE B CA 1
ATOM 4681 C C . ILE B 1 47 ? -21.156 20.984 -3.775 1 91.06 47 ILE B C 1
ATOM 4683 O O . ILE B 1 47 ? -22.094 21.625 -4.262 1 91.06 47 ILE B O 1
ATOM 4687 N N . ALA B 1 48 ? -21.391 20.078 -2.906 1 91.69 48 ALA B N 1
ATOM 4688 C CA . ALA B 1 48 ? -22.719 19.547 -2.598 1 91.69 48 ALA B CA 1
ATOM 4689 C C . ALA B 1 48 ? -23.5 20.5 -1.7 1 91.69 48 ALA B C 1
ATOM 4691 O O . ALA B 1 48 ? -24.703 20.656 -1.857 1 91.69 48 ALA B O 1
ATOM 4692 N N . TYR B 1 49 ? -22.781 21.25 -0.821 1 88.75 49 TYR B N 1
ATOM 4693 C CA . TYR B 1 49 ? -23.578 21.828 0.254 1 88.75 49 TYR B CA 1
ATOM 4694 C C . TYR B 1 49 ? -23.281 23.312 0.408 1 88.75 49 TYR B C 1
ATOM 4696 O O . TYR B 1 49 ? -24.031 24.047 1.048 1 88.75 49 TYR B O 1
ATOM 4704 N N . VAL B 1 50 ? -22.156 23.812 -0.125 1 85.5 50 VAL B N 1
ATOM 4705 C CA . VAL B 1 50 ? -21.812 25.219 0 1 85.5 50 VAL B CA 1
ATOM 4706 C C . VAL B 1 50 ? -22.875 26.062 -0.708 1 85.5 50 VAL B C 1
ATOM 4708 O O . VAL B 1 50 ? -23.25 27.141 -0.219 1 85.5 50 VAL B O 1
ATOM 4711 N N . PRO B 1 51 ? -23.391 25.625 -1.82 1 90.12 51 PRO B N 1
ATOM 4712 C CA . PRO B 1 51 ? -24.422 26.422 -2.486 1 90.12 51 PRO B CA 1
ATOM 4713 C C . PRO B 1 51 ? -25.656 26.625 -1.608 1 90.12 51 PRO B C 1
ATOM 4715 O O . PRO B 1 51 ? -26.438 27.547 -1.853 1 90.12 51 PRO B O 1
ATOM 4718 N N . ASN B 1 52 ? -25.828 25.828 -0.625 1 86.25 52 ASN B N 1
ATOM 4719 C CA . ASN B 1 52 ? -26.938 26 0.292 1 86.25 52 ASN B CA 1
ATOM 4720 C C . ASN B 1 52 ? -26.875 27.344 1.012 1 86.25 52 ASN B C 1
ATOM 4722 O O . ASN B 1 52 ? -27.906 27.875 1.431 1 86.25 52 ASN B O 1
ATOM 4726 N N . ALA B 1 53 ? -25.672 27.844 1.218 1 80.88 53 ALA B N 1
ATOM 4727 C CA . ALA B 1 53 ? -25.453 29.094 1.935 1 80.88 53 ALA B CA 1
ATOM 4728 C C . ALA B 1 53 ? -26.125 30.266 1.208 1 80.88 53 ALA B C 1
ATOM 4730 O O . ALA B 1 53 ? -26.5 31.266 1.831 1 80.88 53 ALA B O 1
ATOM 4731 N N . TRP B 1 54 ? -26.344 30.094 -0.072 1 88 54 TRP B N 1
ATOM 4732 C CA . TRP B 1 54 ? -27 31.172 -0.823 1 88 54 TRP B CA 1
ATOM 4733 C C . TRP B 1 54 ? -28.359 30.734 -1.321 1 88 54 TRP B C 1
ATOM 4735 O O . TRP B 1 54 ? -28.891 31.281 -2.289 1 88 54 TRP B O 1
ATOM 4745 N N . GLY B 1 55 ? -28.859 29.625 -0.835 1 88.12 55 GLY B N 1
ATOM 4746 C CA . GLY B 1 55 ? -30.234 29.203 -1.079 1 88.12 55 GLY B CA 1
ATOM 4747 C C . GLY B 1 55 ? -30.359 28.234 -2.232 1 88.12 55 GLY B C 1
ATOM 4748 O O . GLY B 1 55 ? -31.469 27.875 -2.633 1 88.12 55 GLY B O 1
ATOM 4749 N N . PHE B 1 56 ? -29.219 27.844 -2.752 1 93.69 56 PHE B N 1
ATOM 4750 C CA . PHE B 1 56 ? -29.266 26.859 -3.832 1 93.69 56 PHE B CA 1
ATOM 4751 C C . PHE B 1 56 ? -29.125 25.438 -3.287 1 93.69 56 PHE B C 1
ATOM 4753 O O . PHE B 1 56 ? -28.188 25.141 -2.547 1 93.69 56 PHE B O 1
ATOM 4760 N N . TYR B 1 57 ? -30.109 24.594 -3.645 1 93.5 57 TYR B N 1
ATOM 4761 C CA . TYR B 1 57 ? -30.062 23.188 -3.256 1 93.5 57 TYR B CA 1
ATOM 4762 C C . TYR B 1 57 ? -30.078 22.281 -4.484 1 93.5 57 TYR B C 1
ATOM 4764 O O . TYR B 1 57 ? -30.953 22.422 -5.348 1 93.5 57 TYR B O 1
ATOM 4772 N N . TRP B 1 58 ? -29.125 21.375 -4.523 1 94.38 58 TRP B N 1
ATOM 4773 C CA . TRP B 1 58 ? -29.078 20.438 -5.629 1 94.38 58 TRP B CA 1
ATOM 4774 C C . TRP B 1 58 ? -30.281 19.484 -5.586 1 94.38 58 TRP B C 1
ATOM 4776 O O . TRP B 1 58 ? -30.781 19.156 -4.508 1 94.38 58 TRP B O 1
ATOM 4786 N N . PRO B 1 59 ? -30.672 19.078 -6.859 1 95 59 PRO B N 1
ATOM 4787 C CA . PRO B 1 59 ? -31.609 17.953 -6.84 1 95 59 PRO B CA 1
ATOM 4788 C C . PRO B 1 59 ? -31.078 16.734 -6.105 1 95 59 PRO B C 1
ATOM 4790 O O . PRO B 1 59 ? -29.859 16.484 -6.125 1 95 59 PRO B O 1
ATOM 4793 N N . LYS B 1 60 ? -31.953 15.992 -5.559 1 92 60 LYS B N 1
ATOM 4794 C CA . LYS B 1 60 ? -31.578 14.875 -4.703 1 92 60 LYS B CA 1
ATOM 4795 C C . LYS B 1 60 ? -30.688 13.891 -5.445 1 92 60 LYS B C 1
ATOM 4797 O O . LYS B 1 60 ? -29.734 13.359 -4.875 1 92 60 LYS B O 1
ATOM 4802 N N . ALA B 1 61 ? -30.984 13.656 -6.68 1 91 61 ALA B N 1
ATOM 4803 C CA . ALA B 1 61 ? -30.188 12.727 -7.477 1 91 61 ALA B CA 1
ATOM 4804 C C . ALA B 1 61 ? -28.75 13.219 -7.613 1 91 61 ALA B C 1
ATOM 4806 O O . ALA B 1 61 ? -27.812 12.43 -7.543 1 91 61 ALA B O 1
ATOM 4807 N N . VAL B 1 62 ? -28.625 14.469 -7.805 1 93.56 62 VAL B N 1
ATOM 4808 C CA . VAL B 1 62 ? -27.312 15.078 -7.953 1 93.56 62 VAL B CA 1
ATOM 4809 C C . VAL B 1 62 ? -26.594 15.086 -6.609 1 93.56 62 VAL B C 1
ATOM 4811 O O . VAL B 1 62 ? -25.391 14.789 -6.539 1 93.56 62 VAL B O 1
ATOM 4814 N N . GLU B 1 63 ? -27.328 15.453 -5.594 1 92.88 63 GLU B N 1
ATOM 4815 C CA . GLU B 1 63 ? -26.766 15.445 -4.246 1 92.88 63 GLU B CA 1
ATOM 4816 C C . GLU B 1 63 ? -26.234 14.062 -3.881 1 92.88 63 GLU B C 1
ATOM 4818 O O . GLU B 1 63 ? -25.109 13.938 -3.385 1 92.88 63 GLU B O 1
ATOM 4823 N N . ASN B 1 64 ? -27.047 13.039 -4.152 1 90.12 64 ASN B N 1
ATOM 4824 C CA . ASN B 1 64 ? -26.641 11.672 -3.863 1 90.12 64 ASN B CA 1
ATOM 4825 C C . ASN B 1 64 ? -25.391 11.281 -4.648 1 90.12 64 ASN B C 1
ATOM 4827 O O . ASN B 1 64 ? -24.516 10.586 -4.129 1 90.12 64 ASN B O 1
ATOM 4831 N N . ALA B 1 65 ? -25.359 11.703 -5.836 1 92.62 65 ALA B N 1
ATOM 4832 C CA . ALA B 1 65 ? -24.203 11.414 -6.672 1 92.62 65 ALA B CA 1
ATOM 4833 C C . ALA B 1 65 ? -22.953 12.102 -6.125 1 92.62 65 ALA B C 1
ATOM 4835 O O . ALA B 1 65 ? -21.859 11.516 -6.133 1 92.62 65 ALA B O 1
ATOM 4836 N N . LEU B 1 66 ? -23.109 13.289 -5.629 1 93 66 LEU B N 1
ATOM 4837 C CA . LEU B 1 66 ? -21.984 14.078 -5.137 1 93 66 LEU B CA 1
ATOM 4838 C C . LEU B 1 66 ? -21.484 13.531 -3.803 1 93 66 LEU B C 1
ATOM 4840 O O . LEU B 1 66 ? -20.312 13.664 -3.475 1 93 66 LEU B O 1
ATOM 4844 N N . VAL B 1 67 ? -22.312 12.867 -3.109 1 91.5 67 VAL B N 1
ATOM 4845 C CA . VAL B 1 67 ? -21.969 12.375 -1.783 1 91.5 67 VAL B CA 1
ATOM 4846 C C . VAL B 1 67 ? -21.266 11.016 -1.904 1 91.5 67 VAL B C 1
ATOM 4848 O O . VAL B 1 67 ? -20.562 10.594 -0.988 1 91.5 67 VAL B O 1
ATOM 4851 N N . LEU B 1 68 ? -21.422 10.367 -3.002 1 93.12 68 LEU B N 1
ATOM 4852 C CA . LEU B 1 68 ? -20.906 9.016 -3.195 1 93.12 68 LEU B CA 1
ATOM 4853 C C . LEU B 1 68 ? -19.391 8.977 -3.045 1 93.12 68 LEU B C 1
ATOM 4855 O O . LEU B 1 68 ? -18.859 8.156 -2.295 1 93.12 68 LEU B O 1
ATOM 4859 N N . PRO B 1 69 ? -18.625 9.875 -3.697 1 93.5 69 PRO B N 1
ATOM 4860 C CA . PRO B 1 69 ? -17.172 9.859 -3.504 1 93.5 69 PRO B CA 1
ATOM 4861 C C . PRO B 1 69 ? -16.766 10.125 -2.057 1 93.5 69 PRO B C 1
ATOM 4863 O O . PRO B 1 69 ? -15.789 9.555 -1.568 1 93.5 69 PRO B O 1
ATOM 4866 N N . TYR B 1 70 ? -17.5 10.977 -1.429 1 90.81 70 TYR B N 1
ATOM 4867 C CA . TYR B 1 70 ? -17.266 11.234 -0.014 1 90.81 70 TYR B CA 1
ATOM 4868 C C . TYR B 1 70 ? -17.438 9.969 0.811 1 90.81 70 TYR B C 1
ATOM 4870 O O . TYR B 1 70 ? -16.594 9.641 1.648 1 90.81 70 TYR B O 1
ATOM 4878 N N . SER B 1 71 ? -18.5 9.211 0.56 1 92.25 71 SER B N 1
ATOM 4879 C CA . SER B 1 71 ? -18.875 8.039 1.349 1 92.25 71 SER B CA 1
ATOM 4880 C C . SER B 1 71 ? -17.797 6.957 1.261 1 92.25 71 SER B C 1
ATOM 4882 O O . SER B 1 71 ? -17.562 6.23 2.227 1 92.25 71 SER B O 1
ATOM 4884 N N . TYR B 1 72 ? -17.094 6.918 0.159 1 95.38 72 TYR B N 1
ATOM 4885 C CA . TYR B 1 72 ? -16.141 5.82 -0.02 1 95.38 72 TYR B CA 1
ATOM 4886 C C . TYR B 1 72 ? -14.703 6.316 0.103 1 95.38 72 TYR B C 1
ATOM 4888 O O . TYR B 1 72 ? -13.758 5.555 -0.11 1 95.38 72 TYR B O 1
ATOM 4896 N N . SER B 1 73 ? -14.523 7.555 0.408 1 95.31 73 SER B N 1
ATOM 4897 C CA . SER B 1 73 ? -13.227 8.094 0.798 1 95.31 73 SER B CA 1
ATOM 4898 C C . SER B 1 73 ? -13.172 8.391 2.293 1 95.31 73 SER B C 1
ATOM 4900 O O . SER B 1 73 ? -12.773 7.535 3.088 1 95.31 73 SER B O 1
ATOM 4902 N N . MET B 1 74 ? -13.859 9.477 2.697 1 93.12 74 MET B N 1
ATOM 4903 C CA . MET B 1 74 ? -13.922 9.828 4.113 1 93.12 74 MET B CA 1
ATOM 4904 C C . MET B 1 74 ? -14.695 8.773 4.898 1 93.12 74 MET B C 1
ATOM 4906 O O . MET B 1 74 ? -14.367 8.5 6.059 1 93.12 74 MET B O 1
ATOM 4910 N N . GLY B 1 75 ? -15.734 8.227 4.328 1 94.25 75 GLY B N 1
ATOM 4911 C CA . GLY B 1 75 ? -16.547 7.223 4.988 1 94.25 75 GLY B CA 1
ATOM 4912 C C . GLY B 1 75 ? -15.805 5.938 5.285 1 94.25 75 GLY B C 1
ATOM 4913 O O . GLY B 1 75 ? -16.266 5.113 6.082 1 94.25 75 GLY B O 1
ATOM 4914 N N . LEU B 1 76 ? -14.648 5.715 4.66 1 97.56 76 LEU B N 1
ATOM 4915 C CA . LEU B 1 76 ? -13.812 4.539 4.902 1 97.56 76 LEU B CA 1
ATOM 4916 C C . LEU B 1 76 ? -12.398 4.949 5.297 1 97.56 76 LEU B C 1
ATOM 4918 O O . LEU B 1 76 ? -11.445 4.199 5.082 1 97.56 76 LEU B O 1
ATOM 4922 N N . LEU B 1 77 ? -12.25 6.113 5.805 1 96.56 77 LEU B N 1
ATOM 4923 C CA . LEU B 1 77 ? -10.953 6.723 6.059 1 96.56 77 LEU B CA 1
ATOM 4924 C C . LEU B 1 77 ? -10.117 5.852 6.988 1 96.56 77 LEU B C 1
ATOM 4926 O O . LEU B 1 77 ? -8.898 5.738 6.812 1 96.56 77 LEU B O 1
ATOM 4930 N N . ALA B 1 78 ? -10.734 5.273 8.023 1 97.25 78 ALA B N 1
ATOM 4931 C CA . ALA B 1 78 ? -9.992 4.457 8.977 1 97.25 78 ALA B CA 1
ATOM 4932 C C . ALA B 1 78 ? -9.328 3.271 8.289 1 97.25 78 ALA B C 1
ATOM 4934 O O . ALA B 1 78 ? -8.234 2.852 8.68 1 97.25 78 ALA B O 1
ATOM 4935 N N . LEU B 1 79 ? -9.977 2.717 7.312 1 98.06 79 LEU B N 1
ATOM 4936 C CA . LEU B 1 79 ? -9.398 1.622 6.535 1 98.06 79 LEU B CA 1
ATOM 4937 C C . LEU B 1 79 ? -8.094 2.055 5.875 1 98.06 79 LEU B C 1
ATOM 4939 O O . LEU B 1 79 ? -7.094 1.338 5.941 1 98.06 79 LEU B O 1
ATOM 4943 N N . TYR B 1 80 ? -8.094 3.186 5.277 1 98.19 80 TYR B N 1
ATOM 4944 C CA . TYR B 1 80 ? -6.93 3.697 4.566 1 98.19 80 TYR B CA 1
ATOM 4945 C C . TYR B 1 80 ? -5.812 4.066 5.535 1 98.19 80 TYR B C 1
ATOM 4947 O O . TYR B 1 80 ? -4.637 3.82 5.258 1 98.19 80 TYR B O 1
ATOM 4955 N N . VAL B 1 81 ? -6.184 4.617 6.652 1 96.5 81 VAL B N 1
ATOM 4956 C CA . VAL B 1 81 ? -5.199 5.02 7.652 1 96.5 81 VAL B CA 1
ATOM 4957 C C . VAL B 1 81 ? -4.535 3.785 8.25 1 96.5 81 VAL B C 1
ATOM 4959 O O . VAL B 1 81 ? -3.342 3.807 8.57 1 96.5 81 VAL B O 1
ATOM 4962 N N . THR B 1 82 ? -5.309 2.689 8.422 1 98.44 82 THR B N 1
ATOM 4963 C CA . THR B 1 82 ? -4.715 1.438 8.883 1 98.44 82 THR B CA 1
ATOM 4964 C C . THR B 1 82 ? -3.541 1.035 7.992 1 98.44 82 THR B C 1
ATOM 4966 O O . THR B 1 82 ? -2.482 0.647 8.492 1 98.44 82 THR B O 1
ATOM 4969 N N . ALA B 1 83 ? -3.729 1.166 6.73 1 98.19 83 ALA B N 1
ATOM 4970 C CA . ALA B 1 83 ? -2.699 0.814 5.754 1 98.19 83 ALA B CA 1
ATOM 4971 C C . ALA B 1 83 ? -1.491 1.738 5.871 1 98.19 83 ALA B C 1
ATOM 4973 O O . ALA B 1 83 ? -0.35 1.275 5.922 1 98.19 83 ALA B O 1
ATOM 4974 N N . THR B 1 84 ? -1.743 3.041 5.898 1 96.88 84 THR B N 1
ATOM 4975 C CA . THR B 1 84 ? -0.649 4.008 5.914 1 96.88 84 THR B CA 1
ATOM 4976 C C . THR B 1 84 ? 0.13 3.926 7.223 1 96.88 84 THR B C 1
ATOM 4978 O O . THR B 1 84 ? 1.359 4.016 7.227 1 96.88 84 THR B O 1
ATOM 4981 N N . CYS B 1 85 ? -0.551 3.756 8.32 1 96.62 85 CYS B N 1
ATOM 4982 C CA . CYS B 1 85 ? 0.114 3.617 9.609 1 96.62 85 CYS B CA 1
ATOM 4983 C C . CYS B 1 85 ? 0.98 2.363 9.648 1 96.62 85 CYS B C 1
ATOM 4985 O O . CYS B 1 85 ? 2.137 2.414 10.07 1 96.62 85 CYS B O 1
ATOM 4987 N N . ALA B 1 86 ? 0.398 1.271 9.195 1 98.38 86 ALA B N 1
ATOM 4988 C CA . ALA B 1 86 ? 1.138 0.012 9.164 1 98.38 86 ALA B CA 1
ATOM 4989 C C . ALA B 1 86 ? 2.385 0.128 8.297 1 98.38 86 ALA B C 1
ATOM 4991 O O . ALA B 1 86 ? 3.455 -0.359 8.664 1 98.38 86 ALA B O 1
ATOM 4992 N N . LYS B 1 87 ? 2.262 0.717 7.168 1 97.06 87 LYS B N 1
ATOM 4993 C CA . LYS B 1 87 ? 3.381 0.893 6.25 1 97.06 87 LYS B CA 1
ATOM 4994 C C . LYS B 1 87 ? 4.5 1.703 6.895 1 97.06 87 LYS B C 1
ATOM 4996 O O . LYS B 1 87 ? 5.676 1.343 6.789 1 97.06 87 LYS B O 1
ATOM 5001 N N . ASN B 1 88 ? 4.148 2.76 7.574 1 93.81 88 ASN B N 1
ATOM 5002 C CA . ASN B 1 88 ? 5.152 3.627 8.18 1 93.81 88 ASN B CA 1
ATOM 5003 C C . ASN B 1 88 ? 5.934 2.906 9.273 1 93.81 88 ASN B C 1
ATOM 5005 O O . ASN B 1 88 ? 7.156 3.023 9.352 1 93.81 88 ASN B O 1
ATOM 5009 N N . LEU B 1 89 ? 5.254 2.195 10.125 1 96.69 89 LEU B N 1
ATOM 5010 C CA . LEU B 1 89 ? 5.969 1.46 11.164 1 96.69 89 LEU B CA 1
ATOM 5011 C C . LEU B 1 89 ? 6.82 0.351 10.555 1 96.69 89 LEU B C 1
ATOM 5013 O O . LEU B 1 89 ? 7.914 0.066 11.039 1 96.69 89 LEU B O 1
ATOM 5017 N N . THR B 1 90 ? 6.305 -0.286 9.492 1 97.19 90 THR B N 1
ATOM 5018 C CA . THR B 1 90 ? 7.066 -1.326 8.805 1 97.19 90 THR B CA 1
ATOM 5019 C C . THR B 1 90 ? 8.375 -0.767 8.258 1 97.19 90 THR B C 1
ATOM 5021 O O . THR B 1 90 ? 9.422 -1.406 8.367 1 97.19 90 THR B O 1
ATOM 5024 N N . ASP B 1 91 ? 8.305 0.394 7.66 1 93.19 91 ASP B N 1
ATOM 5025 C CA . ASP B 1 91 ? 9.508 1.036 7.125 1 93.19 91 ASP B CA 1
ATOM 5026 C C . ASP B 1 91 ? 10.555 1.23 8.219 1 93.19 91 ASP B C 1
ATOM 5028 O O . ASP B 1 91 ? 11.75 1.018 7.984 1 93.19 91 ASP B O 1
ATOM 5032 N N . TYR B 1 92 ? 10.133 1.622 9.344 1 91.06 92 TYR B N 1
ATOM 5033 C CA . TYR B 1 92 ? 11.039 1.804 10.469 1 91.06 92 TYR B CA 1
ATOM 5034 C C . TYR B 1 92 ? 11.633 0.471 10.914 1 91.06 92 TYR B C 1
ATOM 5036 O O . TYR B 1 92 ? 12.844 0.37 11.148 1 91.06 92 TYR B O 1
ATOM 5044 N N . LYS B 1 93 ? 10.812 -0.541 11.031 1 94.75 93 LYS B N 1
ATOM 5045 C CA . LYS B 1 93 ? 11.266 -1.855 11.477 1 94.75 93 LYS B CA 1
ATOM 5046 C C . LYS B 1 93 ? 12.25 -2.463 10.484 1 94.75 93 LYS B C 1
ATOM 5048 O O . LYS B 1 93 ? 13.188 -3.164 10.883 1 94.75 93 LYS B O 1
ATOM 5053 N N . ASN B 1 94 ? 12.039 -2.238 9.25 1 93.31 94 ASN B N 1
ATOM 5054 C CA . ASN B 1 94 ? 12.898 -2.781 8.203 1 93.31 94 ASN B CA 1
ATOM 5055 C C . ASN B 1 94 ? 14.32 -2.236 8.312 1 93.31 94 ASN B C 1
ATOM 5057 O O . ASN B 1 94 ? 15.273 -2.891 7.883 1 93.31 94 ASN B O 1
ATOM 5061 N N . LEU B 1 95 ? 14.531 -1.056 8.961 1 89.19 95 LEU B N 1
ATOM 5062 C CA . LEU B 1 95 ? 15.859 -0.49 9.172 1 89.19 95 LEU B CA 1
ATOM 5063 C C . LEU B 1 95 ? 16.672 -1.354 10.125 1 89.19 95 LEU B C 1
ATOM 5065 O O . LEU B 1 95 ? 17.906 -1.289 10.125 1 89.19 95 LEU B O 1
ATOM 5069 N N . LYS B 1 96 ? 15.977 -2.152 10.859 1 91.5 96 LYS B N 1
ATOM 5070 C CA . LYS B 1 96 ? 16.641 -2.98 11.859 1 91.5 96 LYS B CA 1
ATOM 5071 C C . LYS B 1 96 ? 16.859 -4.402 11.352 1 91.5 96 LYS B C 1
ATOM 5073 O O . LYS B 1 96 ? 17.375 -5.254 12.07 1 91.5 96 LYS B O 1
ATOM 5078 N N . LEU B 1 97 ? 16.484 -4.695 10.125 1 91.31 97 LEU B N 1
ATOM 5079 C CA . LEU B 1 97 ? 16.625 -6.016 9.523 1 91.31 97 LEU B CA 1
ATOM 5080 C C . LEU B 1 97 ? 17.688 -6 8.438 1 91.31 97 LEU B C 1
ATOM 5082 O O . LEU B 1 97 ? 17.984 -4.949 7.855 1 91.31 97 LEU B O 1
ATOM 5086 N N . PRO B 1 98 ? 18.266 -7.199 8.148 1 88.62 98 PRO B N 1
ATOM 5087 C CA . PRO B 1 98 ? 19.234 -7.27 7.055 1 88.62 98 PRO B CA 1
ATOM 5088 C C . PRO B 1 98 ? 18.625 -6.914 5.699 1 88.62 98 PRO B C 1
ATOM 5090 O O . PRO B 1 98 ? 17.453 -7.207 5.445 1 88.62 98 PRO B O 1
ATOM 5093 N N . LYS B 1 99 ? 19.406 -6.379 4.828 1 86.44 99 LYS B N 1
ATOM 5094 C CA . LYS B 1 99 ? 18.969 -5.926 3.512 1 86.44 99 LYS B CA 1
ATOM 5095 C C . LYS B 1 99 ? 18.406 -7.082 2.689 1 86.44 99 LYS B C 1
ATOM 5097 O O . LYS B 1 99 ? 17.531 -6.883 1.839 1 86.44 99 LYS B O 1
ATOM 5102 N N . THR B 1 100 ? 18.797 -8.328 2.93 1 86.88 100 THR B N 1
ATOM 5103 C CA . THR B 1 100 ? 18.375 -9.484 2.145 1 86.88 100 THR B CA 1
ATOM 5104 C C . THR B 1 100 ? 17.156 -10.141 2.764 1 86.88 100 THR B C 1
ATOM 5106 O O . THR B 1 100 ? 16.609 -11.109 2.219 1 86.88 100 THR B O 1
ATOM 5109 N N . ASN B 1 101 ? 16.781 -9.656 3.932 1 88.88 101 ASN B N 1
ATOM 5110 C CA . ASN B 1 101 ? 15.641 -10.219 4.652 1 88.88 101 ASN B CA 1
ATOM 5111 C C . ASN B 1 101 ? 14.75 -9.125 5.242 1 88.88 101 ASN B C 1
ATOM 5113 O O . ASN B 1 101 ? 14.719 -8.938 6.457 1 88.88 101 ASN B O 1
ATOM 5117 N N . GLN B 1 102 ? 13.945 -8.555 4.41 1 91.62 102 GLN B N 1
ATOM 5118 C CA . GLN B 1 102 ? 13.086 -7.43 4.777 1 91.62 102 GLN B CA 1
ATOM 5119 C C . GLN B 1 102 ? 11.617 -7.84 4.809 1 91.62 102 GLN B C 1
ATOM 5121 O O . GLN B 1 102 ? 11.227 -8.812 4.156 1 91.62 102 GLN B O 1
ATOM 5126 N N . ILE B 1 103 ? 10.898 -7.137 5.605 1 94.5 103 ILE B N 1
ATOM 5127 C CA . ILE B 1 103 ? 9.445 -7.277 5.586 1 94.5 103 ILE B CA 1
ATOM 5128 C C . ILE B 1 103 ? 8.875 -6.633 4.324 1 94.5 103 ILE B C 1
ATOM 5130 O O . ILE B 1 103 ? 9.25 -5.516 3.967 1 94.5 103 ILE B O 1
ATOM 5134 N N . ASN B 1 104 ? 8.07 -7.367 3.557 1 93.12 104 ASN B N 1
ATOM 5135 C CA . ASN B 1 104 ? 7.352 -6.766 2.439 1 93.12 104 ASN B CA 1
ATOM 5136 C C . ASN B 1 104 ? 6.23 -5.852 2.924 1 93.12 104 ASN B C 1
ATOM 5138 O O . ASN B 1 104 ? 5.23 -6.324 3.463 1 93.12 104 ASN B O 1
ATOM 5142 N N . PRO B 1 105 ? 6.344 -4.551 2.742 1 94.81 105 PRO B N 1
ATOM 5143 C CA . PRO B 1 105 ? 5.336 -3.619 3.258 1 94.81 105 PRO B CA 1
ATOM 5144 C C . PRO B 1 105 ? 3.938 -3.9 2.711 1 94.81 105 PRO B C 1
ATOM 5146 O O . PRO B 1 105 ? 2.943 -3.695 3.412 1 94.81 105 PRO B O 1
ATOM 5149 N N . MET B 1 106 ? 3.814 -4.391 1.492 1 95.38 106 MET B N 1
ATOM 5150 C CA . MET B 1 106 ? 2.512 -4.672 0.892 1 95.38 106 MET B CA 1
ATOM 5151 C C . MET B 1 106 ? 1.792 -5.781 1.648 1 95.38 106 MET B C 1
ATOM 5153 O O . MET B 1 106 ? 0.578 -5.715 1.851 1 95.38 106 MET B O 1
ATOM 5157 N N . ASN B 1 107 ? 2.549 -6.801 2.043 1 95.44 107 ASN B N 1
ATOM 5158 C CA . ASN B 1 107 ? 1.948 -7.883 2.814 1 95.44 107 ASN B CA 1
ATOM 5159 C C . ASN B 1 107 ? 1.393 -7.383 4.145 1 95.44 107 ASN B C 1
ATOM 5161 O O . ASN B 1 107 ? 0.33 -7.828 4.586 1 95.44 107 ASN B O 1
ATOM 5165 N N . VAL B 1 108 ? 2.117 -6.465 4.754 1 97.69 108 VAL B N 1
ATOM 5166 C CA . VAL B 1 108 ? 1.693 -5.914 6.035 1 97.69 108 VAL B CA 1
ATOM 5167 C C . VAL B 1 108 ? 0.428 -5.078 5.844 1 97.69 108 VAL B C 1
ATOM 5169 O O . VAL B 1 108 ? -0.503 -5.16 6.648 1 97.69 108 VAL B O 1
ATOM 5172 N N . ILE B 1 109 ? 0.396 -4.254 4.801 1 97.81 109 ILE B N 1
ATOM 5173 C CA . ILE B 1 109 ? -0.76 -3.42 4.484 1 97.81 109 ILE B CA 1
ATOM 5174 C C . ILE B 1 109 ? -1.997 -4.297 4.309 1 97.81 109 ILE B C 1
ATOM 5176 O O . ILE B 1 109 ? -3.041 -4.039 4.914 1 97.81 109 ILE B O 1
ATOM 5180 N N . LEU B 1 110 ? -1.86 -5.359 3.549 1 97.62 110 LEU B N 1
ATOM 5181 C CA . LEU B 1 110 ? -2.986 -6.238 3.252 1 97.62 110 LEU B CA 1
ATOM 5182 C C . LEU B 1 110 ? -3.467 -6.949 4.512 1 97.62 110 LEU B C 1
ATOM 5184 O O . LEU B 1 110 ? -4.668 -7.004 4.781 1 97.62 110 LEU B O 1
ATOM 5188 N N . ALA B 1 111 ? -2.531 -7.469 5.293 1 98.12 111 ALA B N 1
ATOM 5189 C CA . ALA B 1 111 ? -2.885 -8.148 6.539 1 98.12 111 ALA B CA 1
ATOM 5190 C C . ALA B 1 111 ? -3.562 -7.184 7.512 1 98.12 111 ALA B C 1
ATOM 5192 O O . ALA B 1 111 ? -4.523 -7.551 8.188 1 98.12 111 ALA B O 1
ATOM 5193 N N . ALA B 1 112 ? -3.051 -5.961 7.562 1 98.69 112 ALA B N 1
ATOM 5194 C CA . ALA B 1 112 ? -3.613 -4.953 8.461 1 98.69 112 ALA B CA 1
ATOM 5195 C C . ALA B 1 112 ? -5.031 -4.578 8.039 1 98.69 112 ALA B C 1
ATOM 5197 O O . ALA B 1 112 ? -5.918 -4.434 8.883 1 98.69 112 ALA B O 1
ATOM 5198 N N . GLU B 1 113 ? -5.266 -4.387 6.758 1 98.56 113 GLU B N 1
ATOM 5199 C CA . GLU B 1 113 ? -6.598 -4.043 6.266 1 98.56 113 GLU B CA 1
ATOM 5200 C C . GLU B 1 113 ? -7.598 -5.16 6.555 1 98.56 113 GLU B C 1
ATOM 5202 O O . GLU B 1 113 ? -8.711 -4.898 7.012 1 98.56 113 GLU B O 1
ATOM 5207 N N . ILE B 1 114 ? -7.199 -6.426 6.309 1 98.31 114 ILE B N 1
ATOM 5208 C CA . ILE B 1 114 ? -8.078 -7.555 6.578 1 98.31 114 ILE B CA 1
ATOM 5209 C C . ILE B 1 114 ? -8.414 -7.605 8.07 1 98.31 114 ILE B C 1
ATOM 5211 O O . ILE B 1 114 ? -9.578 -7.746 8.445 1 98.31 114 ILE B O 1
ATOM 5215 N N . SER B 1 115 ? -7.375 -7.484 8.906 1 98.56 115 SER B N 1
ATOM 5216 C CA . SER B 1 115 ? -7.555 -7.508 10.352 1 98.56 115 SER B CA 1
ATOM 5217 C C . SER B 1 115 ? -8.492 -6.398 10.812 1 98.56 115 SER B C 1
ATOM 5219 O O . SER B 1 115 ? -9.367 -6.625 11.648 1 98.56 115 SER B O 1
ATOM 5221 N N . PHE B 1 116 ? -8.32 -5.223 10.258 1 98.62 116 PHE B N 1
ATOM 5222 C CA . PHE B 1 116 ? -9.133 -4.082 10.664 1 98.62 116 PHE B CA 1
ATOM 5223 C C . PHE B 1 116 ? -10.586 -4.277 10.234 1 98.62 116 PHE B C 1
ATOM 5225 O O . PHE B 1 116 ? -11.5 -3.969 11 1 98.62 116 PHE B O 1
ATOM 5232 N N . ILE B 1 117 ? -10.805 -4.719 9.008 1 98.06 117 ILE B N 1
ATOM 5233 C CA . ILE B 1 117 ? -12.156 -4.941 8.5 1 98.06 117 ILE B CA 1
ATOM 5234 C C . ILE B 1 117 ? -12.898 -5.914 9.414 1 98.06 117 ILE B C 1
ATOM 5236 O O . ILE B 1 117 ? -14.07 -5.707 9.734 1 98.06 117 ILE B O 1
ATOM 5240 N N . ILE B 1 118 ? -12.258 -6.922 9.922 1 97.12 118 ILE B N 1
ATOM 5241 C CA . ILE B 1 118 ? -12.844 -7.941 10.781 1 97.12 118 ILE B CA 1
ATOM 5242 C C . ILE B 1 118 ? -13.367 -7.297 12.07 1 97.12 118 ILE B C 1
ATOM 5244 O O . ILE B 1 118 ? -14.438 -7.656 12.555 1 97.12 118 ILE B O 1
ATOM 5248 N N . ILE B 1 119 ? -12.672 -6.25 12.531 1 97.5 119 ILE B N 1
ATOM 5249 C CA . ILE B 1 119 ? -13.039 -5.703 13.828 1 97.5 119 ILE B CA 1
ATOM 5250 C C . ILE B 1 119 ? -13.805 -4.398 13.648 1 97.5 119 ILE B C 1
ATOM 5252 O O . ILE B 1 119 ? -14.023 -3.652 14.602 1 97.5 119 ILE B O 1
ATOM 5256 N N . ALA B 1 120 ? -14.156 -4.023 12.43 1 96.31 120 ALA B N 1
ATOM 5257 C CA . ALA B 1 120 ? -14.797 -2.73 12.203 1 96.31 120 ALA B CA 1
ATOM 5258 C C . ALA B 1 120 ? -16.172 -2.904 11.57 1 96.31 120 ALA B C 1
ATOM 5260 O O . ALA B 1 120 ? -17.062 -2.072 11.773 1 96.31 120 ALA B O 1
ATOM 5261 N N . ILE B 1 121 ? -16.375 -3.953 10.766 1 94.12 121 ILE B N 1
ATOM 5262 C CA . ILE B 1 121 ? -17.672 -4.16 10.117 1 94.12 121 ILE B CA 1
ATOM 5263 C C . ILE B 1 121 ? -18.625 -4.852 11.086 1 94.12 121 ILE B C 1
ATOM 5265 O O . ILE B 1 121 ? -18.234 -5.797 11.781 1 94.12 121 ILE B O 1
ATOM 5269 N N . LYS B 1 122 ? -19.797 -4.348 11.188 1 88.81 122 LYS B N 1
ATOM 5270 C CA . LYS B 1 122 ? -20.844 -4.957 11.992 1 88.81 122 LYS B CA 1
ATOM 5271 C C . LYS B 1 122 ? -21.969 -5.492 11.117 1 88.81 122 LYS B C 1
ATOM 5273 O O . LYS B 1 122 ? -22.375 -4.848 10.148 1 88.81 122 LYS B O 1
ATOM 5278 N N . VAL B 1 123 ? -22.312 -6.766 11.414 1 83.19 123 VAL B N 1
ATOM 5279 C CA . VAL B 1 123 ? -23.438 -7.355 10.695 1 83.19 123 VAL B CA 1
ATOM 5280 C C . VAL B 1 123 ? -24.719 -7.164 11.5 1 83.19 123 VAL B C 1
ATOM 5282 O O . VAL B 1 123 ? -24.859 -7.703 12.602 1 83.19 123 VAL B O 1
ATOM 5285 N N . GLY B 1 124 ? -25.562 -6.242 10.938 1 76.12 124 GLY B N 1
ATOM 5286 C CA . GLY B 1 124 ? -26.812 -5.988 11.641 1 76.12 124 GLY B CA 1
ATOM 5287 C C . GLY B 1 124 ? -28.016 -6.535 10.914 1 76.12 124 GLY B C 1
ATOM 5288 O O . GLY B 1 124 ? -27.891 -7.262 9.93 1 76.12 124 GLY B O 1
ATOM 5289 N N . LYS B 1 125 ? -29.203 -6.238 11.461 1 75 125 LYS B N 1
ATOM 5290 C CA . LYS B 1 125 ? -30.484 -6.676 10.93 1 75 125 LYS B CA 1
ATOM 5291 C C . LYS B 1 125 ? -30.719 -6.129 9.523 1 75 125 LYS B C 1
ATOM 5293 O O . LYS B 1 125 ? -31.297 -6.805 8.68 1 75 125 LYS B O 1
ATOM 5298 N N . ASN B 1 126 ? -30.156 -4.879 9.258 1 78.12 126 ASN B N 1
ATOM 5299 C CA . ASN B 1 126 ? -30.359 -4.199 7.98 1 78.12 126 ASN B CA 1
ATOM 5300 C C . ASN B 1 126 ? -29.172 -4.375 7.051 1 78.12 126 ASN B C 1
ATOM 5302 O O . ASN B 1 126 ? -29 -3.611 6.098 1 78.12 126 ASN B O 1
ATOM 5306 N N . GLY B 1 127 ? -28.375 -5.238 7.395 1 83.62 127 GLY B N 1
ATOM 5307 C CA . GLY B 1 127 ? -27.234 -5.465 6.523 1 83.62 127 GLY B CA 1
ATOM 5308 C C . GLY B 1 127 ? -25.922 -5.055 7.148 1 83.62 127 GLY B C 1
ATOM 5309 O O . GLY B 1 127 ? -25.797 -5.016 8.375 1 83.62 127 GLY B O 1
ATOM 5310 N N . LEU B 1 128 ? -25 -4.773 6.297 1 89.56 128 LEU B N 1
ATOM 5311 C CA . LEU B 1 128 ? -23.656 -4.445 6.754 1 89.56 128 LEU B CA 1
ATOM 5312 C C . LEU B 1 128 ? -23.562 -2.979 7.168 1 89.56 128 LEU B C 1
ATOM 5314 O O . LEU B 1 128 ? -24.125 -2.105 6.496 1 89.56 128 LEU B O 1
ATOM 5318 N N . ASP B 1 129 ? -23.062 -2.734 8.336 1 91.25 129 ASP B N 1
ATOM 5319 C CA . ASP B 1 129 ? -22.766 -1.396 8.852 1 91.25 129 ASP B CA 1
ATOM 5320 C C . ASP B 1 129 ? -21.281 -1.066 8.727 1 91.25 129 ASP B C 1
ATOM 5322 O O . ASP B 1 129 ? -20.453 -1.676 9.398 1 91.25 129 ASP B O 1
ATOM 5326 N N . LEU B 1 130 ? -20.953 -0.034 7.895 1 93.31 130 LEU B N 1
ATOM 5327 C CA . LEU B 1 130 ? -19.562 0.303 7.609 1 93.31 130 LEU B CA 1
ATOM 5328 C C . LEU B 1 130 ? -19.141 1.556 8.367 1 93.31 130 LEU B C 1
ATOM 5330 O O . LEU B 1 130 ? -18.062 2.105 8.117 1 93.31 130 LEU B O 1
ATOM 5334 N N . THR B 1 131 ? -19.922 2.002 9.352 1 90.75 131 THR B N 1
ATOM 5335 C CA . THR B 1 131 ? -19.703 3.26 10.062 1 90.75 131 THR B CA 1
ATOM 5336 C C . THR B 1 131 ? -18.312 3.299 10.68 1 90.75 131 THR B C 1
ATOM 5338 O O . THR B 1 131 ? -17.625 4.316 10.609 1 90.75 131 THR B O 1
ATOM 5341 N N . TYR B 1 132 ? -17.844 2.186 11.188 1 94.38 132 TYR B N 1
ATOM 5342 C CA . TYR B 1 132 ? -16.594 2.15 11.945 1 94.38 132 TYR B CA 1
ATOM 5343 C C . TYR B 1 132 ? -15.406 1.944 11.023 1 94.38 132 TYR B C 1
ATOM 5345 O O . TYR B 1 132 ? -14.258 1.951 11.477 1 94.38 132 TYR B O 1
ATOM 5353 N N . LEU B 1 133 ? -15.664 1.802 9.711 1 96 133 LEU B N 1
ATOM 5354 C CA . LEU B 1 133 ? -14.578 1.86 8.742 1 96 133 LEU B CA 1
ATOM 5355 C C . LEU B 1 133 ? -14.211 3.305 8.43 1 96 133 LEU B C 1
ATOM 5357 O O . LEU B 1 133 ? -13.164 3.564 7.82 1 96 133 LEU B O 1
ATOM 5361 N N . GLY B 1 134 ? -15.055 4.254 8.867 1 94.81 134 GLY B N 1
ATOM 5362 C CA . GLY B 1 134 ? -14.828 5.676 8.656 1 94.81 134 GLY B CA 1
ATOM 5363 C C . GLY B 1 134 ? -14.109 6.34 9.82 1 94.81 134 GLY B C 1
ATOM 5364 O O . GLY B 1 134 ? -13.281 5.715 10.484 1 94.81 134 GLY B O 1
ATOM 5365 N N . THR B 1 135 ? -14.398 7.574 10.047 1 93 135 THR B N 1
ATOM 5366 C CA . THR B 1 135 ? -13.648 8.398 10.984 1 93 135 THR B CA 1
ATOM 5367 C C . THR B 1 135 ? -13.82 7.891 12.414 1 93 135 THR B C 1
ATOM 5369 O O . THR B 1 135 ? -12.906 8.008 13.234 1 93 135 THR B O 1
ATOM 5372 N N . GLN B 1 136 ? -14.875 7.203 12.727 1 92.69 136 GLN B N 1
ATOM 5373 C CA . GLN B 1 136 ? -15.141 6.719 14.078 1 92.69 136 GLN B CA 1
ATOM 5374 C C . GLN B 1 136 ? -14.289 5.492 14.398 1 92.69 136 GLN B C 1
ATOM 5376 O O . GLN B 1 136 ? -14.18 5.094 15.555 1 92.69 136 GLN B O 1
ATOM 5381 N N . GLY B 1 137 ? -13.742 4.898 13.43 1 95.5 137 GLY B N 1
ATOM 5382 C CA . GLY B 1 137 ? -12.891 3.736 13.648 1 95.5 137 GLY B CA 1
ATOM 5383 C C . GLY B 1 137 ? -11.414 4.07 13.664 1 95.5 137 GLY B C 1
ATOM 5384 O O . GLY B 1 137 ? -10.57 3.172 13.703 1 95.5 137 GLY B O 1
ATOM 5385 N N . LEU B 1 138 ? -11.039 5.328 13.711 1 94.81 138 LEU B N 1
ATOM 5386 C CA . LEU B 1 138 ? -9.656 5.754 13.5 1 94.81 138 LEU B CA 1
ATOM 5387 C C . LEU B 1 138 ? -8.75 5.234 14.617 1 94.81 138 LEU B C 1
ATOM 5389 O O . LEU B 1 138 ? -7.637 4.781 14.352 1 94.81 138 LEU B O 1
ATOM 5393 N N . ILE B 1 139 ? -9.188 5.246 15.875 1 94.81 139 ILE B N 1
ATOM 5394 C CA . ILE B 1 139 ? -8.344 4.805 16.984 1 94.81 139 ILE B CA 1
ATOM 5395 C C . ILE B 1 139 ? -8.086 3.305 16.875 1 94.81 139 ILE B C 1
ATOM 5397 O O . ILE B 1 139 ? -6.961 2.846 17.047 1 94.81 139 ILE B O 1
ATOM 5401 N N . ALA B 1 140 ? -9.141 2.562 16.578 1 96.75 140 ALA B N 1
ATOM 5402 C CA . ALA B 1 140 ? -8.969 1.129 16.359 1 96.75 140 ALA B CA 1
ATOM 5403 C C . ALA B 1 140 ? -8.031 0.865 15.18 1 96.75 140 ALA B C 1
ATOM 5405 O O . ALA B 1 140 ? -7.262 -0.098 15.195 1 96.75 140 ALA B O 1
ATOM 5406 N N . SER B 1 141 ? -8.133 1.691 14.133 1 97.44 141 SER B N 1
ATOM 5407 C CA . SER B 1 141 ? -7.25 1.561 12.984 1 97.44 141 SER B CA 1
ATOM 5408 C C . SER B 1 141 ? -5.785 1.697 13.383 1 97.44 141 SER B C 1
ATOM 5410 O O . SER B 1 141 ? -4.922 0.987 12.867 1 97.44 141 SER B O 1
ATOM 5412 N N . TYR B 1 142 ? -5.453 2.629 14.32 1 96.38 142 TYR B N 1
ATOM 5413 C CA . TYR B 1 142 ? -4.086 2.807 14.789 1 96.38 142 TYR B CA 1
ATOM 5414 C C . TYR B 1 142 ? -3.625 1.593 15.586 1 96.38 142 TYR B C 1
ATOM 5416 O O . TYR B 1 142 ? -2.469 1.175 15.477 1 96.38 142 TYR B O 1
ATOM 5424 N N . ILE B 1 143 ? -4.5 1.047 16.375 1 97.44 143 ILE B N 1
ATOM 5425 C CA . ILE B 1 143 ? -4.16 -0.133 17.156 1 97.44 143 ILE B CA 1
ATOM 5426 C C . ILE B 1 143 ? -3.75 -1.272 16.219 1 97.44 143 ILE B C 1
ATOM 5428 O O . ILE B 1 143 ? -2.695 -1.885 16.406 1 97.44 143 ILE B O 1
ATOM 5432 N N . VAL B 1 144 ? -4.527 -1.529 15.219 1 98.44 144 VAL B N 1
ATOM 5433 C CA . VAL B 1 144 ? -4.234 -2.592 14.266 1 98.44 144 VAL B CA 1
ATOM 5434 C C . VAL B 1 144 ? -2.965 -2.254 13.484 1 98.44 144 VAL B C 1
ATOM 5436 O O . VAL B 1 144 ? -2.092 -3.107 13.312 1 98.44 144 VAL B O 1
ATOM 5439 N N . GLY B 1 145 ? -2.879 -0.965 13.031 1 98.19 145 GLY B N 1
ATOM 5440 C CA . GLY B 1 145 ? -1.746 -0.516 12.234 1 98.19 145 GLY B CA 1
ATOM 5441 C C . GLY B 1 145 ? -0.425 -0.608 12.977 1 98.19 145 GLY B C 1
ATOM 5442 O O . GLY B 1 145 ? 0.633 -0.729 12.352 1 98.19 145 GLY B O 1
ATOM 5443 N N . LEU B 1 146 ? -0.458 -0.595 14.312 1 98 146 LEU B N 1
ATOM 5444 C CA . LEU B 1 146 ? 0.766 -0.639 15.102 1 98 146 LEU B CA 1
ATOM 5445 C C . LEU B 1 146 ? 1.091 -2.068 15.523 1 98 146 LEU B C 1
ATOM 5447 O O . LEU B 1 146 ? 2.258 -2.412 15.727 1 98 146 LEU B O 1
ATOM 5451 N N . ILE B 1 147 ? 0.134 -2.951 15.57 1 98.69 147 ILE B N 1
ATOM 5452 C CA . ILE B 1 147 ? 0.354 -4.297 16.078 1 98.69 147 ILE B CA 1
ATOM 5453 C C . ILE B 1 147 ? 0.797 -5.219 14.953 1 98.69 147 ILE B C 1
ATOM 5455 O O . ILE B 1 147 ? 1.728 -6.012 15.117 1 98.69 147 ILE B O 1
ATOM 5459 N N . VAL B 1 148 ? 0.214 -5.168 13.773 1 98.69 148 VAL B N 1
ATOM 5460 C CA . VAL B 1 148 ? 0.454 -6.094 12.672 1 98.69 148 VAL B CA 1
ATOM 5461 C C . VAL B 1 148 ? 1.917 -6.02 12.242 1 98.69 148 VAL B C 1
ATOM 5463 O O . VAL B 1 148 ? 2.574 -7.047 12.07 1 98.69 148 VAL B O 1
ATOM 5466 N N . PRO B 1 149 ? 2.473 -4.758 12.102 1 98.44 149 PRO B N 1
ATOM 5467 C CA . PRO B 1 149 ? 3.891 -4.703 11.734 1 98.44 149 PRO B CA 1
ATOM 5468 C C . PRO B 1 149 ? 4.789 -5.398 12.758 1 98.44 149 PRO B C 1
ATOM 5470 O O . PRO B 1 149 ? 5.809 -5.984 12.391 1 98.44 149 PRO B O 1
ATOM 5473 N N . ASN B 1 150 ? 4.43 -5.332 14.016 1 98.5 150 ASN B N 1
ATOM 5474 C CA . ASN B 1 150 ? 5.223 -5.988 15.047 1 98.5 150 ASN B CA 1
ATOM 5475 C C . ASN B 1 150 ? 5.168 -7.508 14.914 1 98.5 150 ASN B C 1
ATOM 5477 O O . ASN B 1 150 ? 6.156 -8.195 15.18 1 98.5 150 ASN B O 1
ATOM 5481 N N . ILE B 1 151 ? 4.066 -8.023 14.539 1 98.56 151 ILE B N 1
ATOM 5482 C CA . ILE B 1 151 ? 3.939 -9.461 14.328 1 98.56 151 ILE B CA 1
ATOM 5483 C C . ILE B 1 151 ? 4.812 -9.891 13.148 1 98.56 151 ILE B C 1
ATOM 5485 O O . ILE B 1 151 ? 5.559 -10.867 13.242 1 98.56 151 ILE B O 1
ATOM 5489 N N . TYR B 1 152 ? 4.68 -9.18 12.039 1 97.94 152 TYR B N 1
ATOM 5490 C CA . TYR B 1 152 ? 5.52 -9.484 10.883 1 97.94 152 TYR B CA 1
ATOM 5491 C C . TYR B 1 152 ? 6.996 -9.383 11.242 1 97.94 152 TYR B C 1
ATOM 5493 O O . TYR B 1 152 ? 7.805 -10.219 10.828 1 97.94 152 TYR B O 1
ATOM 5501 N N . TYR B 1 153 ? 7.371 -8.328 12.008 1 97.75 153 TYR B N 1
ATOM 5502 C CA . TYR B 1 153 ? 8.758 -8.125 12.414 1 97.75 153 TYR B CA 1
ATOM 5503 C C . TYR B 1 153 ? 9.273 -9.32 13.211 1 97.75 153 TYR B C 1
ATOM 5505 O O . TYR B 1 153 ? 10.367 -9.82 12.953 1 97.75 153 TYR B O 1
ATOM 5513 N N . ALA B 1 154 ? 8.492 -9.781 14.164 1 97.62 154 ALA B N 1
ATOM 5514 C CA . ALA B 1 154 ? 8.883 -10.93 14.992 1 97.62 154 ALA B CA 1
ATOM 5515 C C . ALA B 1 154 ? 9.055 -12.18 14.141 1 97.62 154 ALA B C 1
ATOM 5517 O O . ALA B 1 154 ? 9.992 -12.953 14.344 1 97.62 154 ALA B O 1
ATOM 5518 N N . CYS B 1 155 ? 8.219 -12.359 13.164 1 96.94 155 CYS B N 1
ATOM 5519 C CA . CYS B 1 155 ? 8.273 -13.555 12.32 1 96.94 155 CYS B CA 1
ATOM 5520 C C . CYS B 1 155 ? 9.477 -13.508 11.391 1 96.94 155 CYS B C 1
ATOM 5522 O O . CYS B 1 155 ? 10.188 -14.5 11.234 1 96.94 155 CYS B O 1
ATOM 5524 N N . VAL B 1 156 ? 9.664 -12.383 10.766 1 94.12 156 VAL B N 1
ATOM 5525 C CA . VAL B 1 156 ? 10.75 -12.258 9.805 1 94.12 156 VAL B CA 1
ATOM 5526 C C . VAL B 1 156 ? 12.094 -12.289 10.531 1 94.12 156 VAL B C 1
ATOM 5528 O O . VAL B 1 156 ? 13.023 -12.969 10.109 1 94.12 156 VAL B O 1
ATOM 5531 N N . LYS B 1 157 ? 12.18 -11.562 11.664 1 94.69 157 LYS B N 1
ATOM 5532 C CA . LYS B 1 157 ? 13.406 -11.5 12.453 1 94.69 157 LYS B CA 1
ATOM 5533 C C . LYS B 1 157 ? 13.812 -12.891 12.953 1 94.69 157 LYS B C 1
ATOM 5535 O O . LYS B 1 157 ? 14.992 -13.227 12.969 1 94.69 157 LYS B O 1
ATOM 5540 N N . ASN B 1 158 ? 12.805 -13.688 13.297 1 94.56 158 ASN B N 1
ATOM 5541 C CA . ASN B 1 158 ? 13.078 -15 13.867 1 94.56 158 ASN B CA 1
ATOM 5542 C C . ASN B 1 158 ? 12.953 -16.109 12.82 1 94.56 158 ASN B C 1
ATOM 5544 O O . ASN B 1 158 ? 12.945 -17.297 13.164 1 94.56 158 ASN B O 1
ATOM 5548 N N . ASN B 1 159 ? 12.805 -15.789 11.617 1 90.69 159 ASN B N 1
ATOM 5549 C CA . ASN B 1 159 ? 12.719 -16.734 10.508 1 90.69 159 ASN B CA 1
ATOM 5550 C C . ASN B 1 159 ? 11.688 -17.828 10.773 1 90.69 159 ASN B C 1
ATOM 5552 O O . ASN B 1 159 ? 12 -19.016 10.688 1 90.69 159 ASN B O 1
ATOM 5556 N N . VAL B 1 160 ? 10.547 -17.344 11.148 1 92.31 160 VAL B N 1
ATOM 5557 C CA . VAL B 1 160 ? 9.453 -18.266 11.398 1 92.31 160 VAL B CA 1
ATOM 5558 C C . VAL B 1 160 ? 8.969 -18.859 10.078 1 92.31 160 VAL B C 1
ATOM 5560 O O . VAL B 1 160 ? 8.273 -18.203 9.312 1 92.31 160 VAL B O 1
ATOM 5563 N N . THR B 1 161 ? 9.273 -20.031 9.758 1 89.75 161 THR B N 1
ATOM 5564 C CA . THR B 1 161 ? 8.922 -20.766 8.547 1 89.75 161 THR B CA 1
ATOM 5565 C C . THR B 1 161 ? 8.977 -22.266 8.797 1 89.75 161 THR B C 1
ATOM 5567 O O . THR B 1 161 ? 9.133 -22.703 9.938 1 89.75 161 THR B O 1
ATOM 5570 N N . ILE B 1 162 ? 8.57 -23.031 7.855 1 83.69 162 ILE B N 1
ATOM 5571 C CA . ILE B 1 162 ? 8.781 -24.469 7.91 1 83.69 162 ILE B CA 1
ATOM 5572 C C . ILE B 1 162 ? 10.086 -24.828 7.207 1 83.69 162 ILE B C 1
ATOM 5574 O O . ILE B 1 162 ? 10.234 -24.609 6.008 1 83.69 162 ILE B O 1
ATOM 5578 N N . LYS B 1 163 ? 11.016 -25.297 8.008 1 78.5 163 LYS B N 1
ATOM 5579 C CA . LYS B 1 163 ? 12.305 -25.672 7.438 1 78.5 163 LYS B CA 1
ATOM 5580 C C . LYS B 1 163 ? 12.18 -26.922 6.562 1 78.5 163 LYS B C 1
ATOM 5582 O O . LYS B 1 163 ? 11.617 -27.938 6.992 1 78.5 163 LYS B O 1
ATOM 5587 N N . MET B 1 164 ? 12.562 -26.656 5.32 1 74.81 164 MET B N 1
ATOM 5588 C CA . MET B 1 164 ? 12.539 -27.766 4.387 1 74.81 164 MET B CA 1
ATOM 5589 C C . MET B 1 164 ? 13.953 -28.297 4.145 1 74.81 164 MET B C 1
ATOM 5591 O O . MET B 1 164 ? 14.93 -27.578 4.352 1 74.81 164 MET B O 1
ATOM 5595 N N . PRO B 1 165 ? 13.969 -29.516 3.775 1 73.25 165 PRO B N 1
ATOM 5596 C CA . PRO B 1 165 ? 15.297 -30.047 3.445 1 73.25 165 PRO B CA 1
ATOM 5597 C C . PRO B 1 165 ? 15.984 -29.266 2.332 1 73.25 165 PRO B C 1
ATOM 5599 O O . PRO B 1 165 ? 15.32 -28.625 1.524 1 73.25 165 PRO B O 1
ATOM 5602 N N . ASP B 1 166 ? 17.266 -29.266 2.289 1 69.19 166 ASP B N 1
ATOM 5603 C CA . ASP B 1 166 ? 18.094 -28.484 1.378 1 69.19 166 ASP B CA 1
ATOM 5604 C C . ASP B 1 166 ? 17.766 -28.797 -0.078 1 69.19 166 ASP B C 1
ATOM 5606 O O . ASP B 1 166 ? 17.938 -27.969 -0.961 1 69.19 166 ASP B O 1
ATOM 5610 N N . VAL B 1 167 ? 17.297 -29.969 -0.2 1 66.44 167 VAL B N 1
ATOM 5611 C CA . VAL B 1 167 ? 17.047 -30.422 -1.566 1 66.44 167 VAL B CA 1
ATOM 5612 C C . VAL B 1 167 ? 15.727 -29.859 -2.072 1 66.44 167 VAL B C 1
ATOM 5614 O O . VAL B 1 167 ? 15.477 -29.828 -3.279 1 66.44 167 VAL B O 1
ATOM 5617 N N . VAL B 1 168 ? 14.938 -29.297 -1.132 1 72.94 168 VAL B N 1
ATOM 5618 C CA . VAL B 1 168 ? 13.633 -28.766 -1.482 1 72.94 168 VAL B CA 1
ATOM 5619 C C . VAL B 1 168 ? 13.773 -27.297 -1.874 1 72.94 168 VAL B C 1
ATOM 5621 O O . VAL B 1 168 ? 14.539 -26.547 -1.254 1 72.94 168 VAL B O 1
ATOM 5624 N N . PRO B 1 169 ? 13.086 -26.969 -2.982 1 72.25 169 PRO B N 1
ATOM 5625 C CA . PRO B 1 169 ? 13.109 -25.562 -3.387 1 72.25 169 PRO B CA 1
ATOM 5626 C C . PRO B 1 169 ? 12.711 -24.625 -2.256 1 72.25 169 PRO B C 1
ATOM 5628 O O . PRO B 1 169 ? 11.719 -24.875 -1.56 1 72.25 169 PRO B O 1
ATOM 5631 N N . GLN B 1 170 ? 13.453 -23.594 -2.07 1 73 170 GLN B N 1
ATOM 5632 C CA . GLN B 1 170 ? 13.312 -22.688 -0.93 1 73 170 GLN B CA 1
ATOM 5633 C C . GLN B 1 170 ? 12.078 -21.812 -1.073 1 73 170 GLN B C 1
ATOM 5635 O O . GLN B 1 170 ? 11.641 -21.188 -0.107 1 73 170 GLN B O 1
ATOM 5640 N N . ASN B 1 171 ? 11.516 -21.859 -2.266 1 75 171 ASN B N 1
ATOM 5641 C CA . ASN B 1 171 ? 10.289 -21.094 -2.486 1 75 171 ASN B CA 1
ATOM 5642 C C . ASN B 1 171 ? 9.156 -21.594 -1.588 1 75 171 ASN B C 1
ATOM 5644 O O . ASN B 1 171 ? 8.258 -20.828 -1.238 1 75 171 ASN B O 1
ATOM 5648 N N . ILE B 1 172 ? 9.242 -22.781 -1.313 1 74.94 172 ILE B N 1
ATOM 5649 C CA . ILE B 1 172 ? 8.242 -23.328 -0.405 1 74.94 172 ILE B CA 1
ATOM 5650 C C . ILE B 1 172 ? 8.375 -22.656 0.965 1 74.94 172 ILE B C 1
ATOM 5652 O O . ILE B 1 172 ? 7.375 -22.234 1.553 1 74.94 172 ILE B O 1
ATOM 5656 N N . ALA B 1 173 ? 9.617 -22.625 1.361 1 76.88 173 ALA B N 1
ATOM 5657 C CA . ALA B 1 173 ? 9.867 -21.969 2.645 1 76.88 173 ALA B CA 1
ATOM 5658 C C . ALA B 1 173 ? 9.438 -20.5 2.605 1 76.88 173 ALA B C 1
ATOM 5660 O O . ALA B 1 173 ? 8.891 -19.984 3.578 1 76.88 173 ALA B O 1
ATOM 5661 N N . GLN B 1 174 ? 9.641 -19.891 1.509 1 80 174 GLN B N 1
ATOM 5662 C CA . GLN B 1 174 ? 9.281 -18.484 1.35 1 80 174 GLN B CA 1
ATOM 5663 C C . GLN B 1 174 ? 7.773 -18.281 1.418 1 80 174 GLN B C 1
ATOM 5665 O O . GLN B 1 174 ? 7.293 -17.281 1.968 1 80 174 GLN B O 1
ATOM 5670 N N . THR B 1 175 ? 7.102 -19.188 0.858 1 81.44 175 THR B N 1
ATOM 5671 C CA . THR B 1 175 ? 5.645 -19.109 0.897 1 81.44 175 THR B CA 1
ATOM 5672 C C . THR B 1 175 ? 5.141 -19.141 2.338 1 81.44 175 THR B C 1
ATOM 5674 O O . THR B 1 175 ? 4.281 -18.344 2.713 1 81.44 175 THR B O 1
ATOM 5677 N N . PHE B 1 176 ? 5.715 -19.984 3.105 1 82.94 176 PHE B N 1
ATOM 5678 C CA . PHE B 1 176 ? 5.309 -20.078 4.504 1 82.94 176 PHE B CA 1
ATOM 5679 C C . PHE B 1 176 ? 5.754 -18.859 5.281 1 82.94 176 PHE B C 1
ATOM 5681 O O . PHE B 1 176 ? 5.059 -18.406 6.195 1 82.94 176 PHE B O 1
ATOM 5688 N N . LYS B 1 177 ? 6.891 -18.391 4.922 1 86.75 177 LYS B N 1
ATOM 5689 C CA . LYS B 1 177 ? 7.379 -17.156 5.535 1 86.75 177 LYS B CA 1
ATOM 5690 C C . LYS B 1 177 ? 6.414 -16 5.289 1 86.75 177 LYS B C 1
ATOM 5692 O O . LYS B 1 177 ? 6.309 -15.086 6.113 1 86.75 177 LYS B O 1
ATOM 5697 N N . ASP B 1 178 ? 5.676 -16.078 4.281 1 85.06 178 ASP B N 1
ATOM 5698 C CA . ASP B 1 178 ? 4.734 -15.016 3.934 1 85.06 178 ASP B CA 1
ATOM 5699 C C . ASP B 1 178 ? 3.367 -15.266 4.566 1 85.06 178 ASP B C 1
ATOM 5701 O O . ASP B 1 178 ? 2.684 -14.32 4.973 1 85.06 178 ASP B O 1
ATOM 5705 N N . ILE B 1 179 ? 3.014 -16.5 4.711 1 90.69 179 ILE B N 1
ATOM 5706 C CA . ILE B 1 179 ? 1.656 -16.844 5.117 1 90.69 179 ILE B CA 1
ATOM 5707 C C . ILE B 1 179 ? 1.54 -16.781 6.641 1 90.69 179 ILE B C 1
ATOM 5709 O O . ILE B 1 179 ? 0.493 -16.406 7.172 1 90.69 179 ILE B O 1
ATOM 5713 N N . PHE B 1 180 ? 2.592 -17.141 7.359 1 94.5 180 PHE B N 1
ATOM 5714 C CA . PHE B 1 180 ? 2.506 -17.266 8.812 1 94.5 180 PHE B CA 1
ATOM 5715 C C . PHE B 1 180 ? 2.23 -15.906 9.445 1 94.5 180 PHE B C 1
ATOM 5717 O O . PHE B 1 180 ? 1.292 -15.766 10.234 1 94.5 180 PHE B O 1
ATOM 5724 N N . PRO B 1 181 ? 3.041 -14.914 9.086 1 96.62 181 PRO B N 1
ATOM 5725 C CA . PRO B 1 181 ? 2.748 -13.625 9.711 1 96.62 181 PRO B CA 1
ATOM 5726 C C . PRO B 1 181 ? 1.347 -13.117 9.391 1 96.62 181 PRO B C 1
ATOM 5728 O O . PRO B 1 181 ? 0.695 -12.508 10.234 1 96.62 181 PRO B O 1
ATOM 5731 N N . MET B 1 182 ? 0.856 -13.305 8.203 1 96.31 182 MET B N 1
ATOM 5732 C CA . MET B 1 182 ? -0.503 -12.914 7.848 1 96.31 182 MET B CA 1
ATOM 5733 C C . MET B 1 182 ? -1.527 -13.68 8.68 1 96.31 182 MET B C 1
ATOM 5735 O O . MET B 1 182 ? -2.477 -13.086 9.203 1 96.31 182 MET B O 1
ATOM 5739 N N . THR B 1 183 ? -1.306 -14.969 8.805 1 96 183 THR B N 1
ATOM 5740 C CA . THR B 1 183 ? -2.213 -15.82 9.57 1 96 183 THR B CA 1
ATOM 5741 C C . THR B 1 183 ? -2.26 -15.383 11.031 1 96 183 THR B C 1
ATOM 5743 O O . THR B 1 183 ? -3.338 -15.258 11.617 1 96 183 THR B O 1
ATOM 5746 N N . PHE B 1 184 ? -1.094 -15.141 11.602 1 97.62 184 PHE B N 1
ATOM 5747 C CA . PHE B 1 184 ? -1.035 -14.75 13 1 97.62 184 PHE B CA 1
ATOM 5748 C C . PHE B 1 184 ? -1.705 -13.391 13.211 1 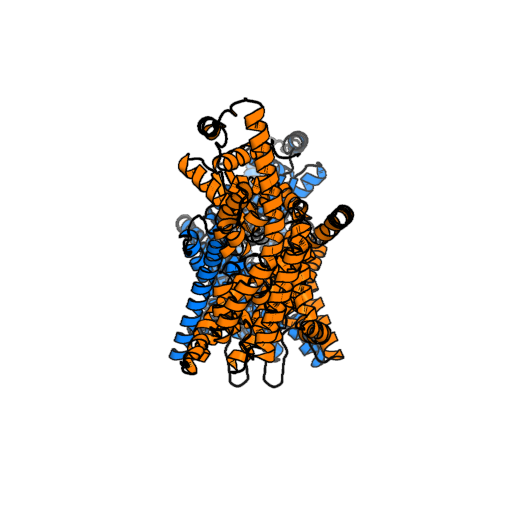97.62 184 PHE B C 1
ATOM 5750 O O . PHE B 1 184 ? -2.395 -13.188 14.211 1 97.62 184 PHE B O 1
ATOM 5757 N N . SER B 1 185 ? -1.522 -12.461 12.297 1 98.06 185 SER B N 1
ATOM 5758 C CA . SER B 1 185 ? -2.107 -11.125 12.406 1 98.06 185 SER B CA 1
ATOM 5759 C C . SER B 1 185 ? -3.629 -11.18 12.328 1 98.06 185 SER B C 1
ATOM 5761 O O . SER B 1 185 ? -4.316 -10.633 13.195 1 98.06 185 SER B O 1
ATOM 5763 N N . VAL B 1 186 ? -4.168 -11.844 11.32 1 97.56 186 VAL B N 1
ATOM 5764 C CA . VAL B 1 186 ? -5.609 -11.898 11.102 1 97.56 186 VAL B CA 1
ATOM 5765 C C . VAL B 1 186 ? -6.266 -12.734 12.195 1 97.56 186 VAL B C 1
ATOM 5767 O O . VAL B 1 186 ? -7.332 -12.375 12.703 1 97.56 186 VAL B O 1
ATOM 5770 N N . ALA B 1 187 ? -5.625 -13.852 12.57 1 96.81 187 ALA B N 1
ATOM 5771 C CA . ALA B 1 187 ? -6.168 -14.711 13.617 1 96.81 187 ALA B CA 1
ATOM 5772 C C . ALA B 1 187 ? -6.277 -13.953 14.938 1 96.81 187 ALA B C 1
ATOM 5774 O O . ALA B 1 187 ? -7.25 -14.125 15.68 1 96.81 187 ALA B O 1
ATOM 5775 N N . LEU B 1 188 ? -5.254 -13.164 15.258 1 98 188 LEU B N 1
ATOM 5776 C CA . LEU B 1 188 ? -5.285 -12.398 16.5 1 98 188 LEU B CA 1
ATOM 5777 C C . LEU B 1 188 ? -6.527 -11.516 16.562 1 98 188 LEU B C 1
ATOM 5779 O O . LEU B 1 188 ? -7.273 -11.547 17.547 1 98 188 LEU B O 1
ATOM 5783 N N . PHE B 1 189 ? -6.766 -10.727 15.539 1 98.12 189 PHE B N 1
ATOM 5784 C CA . PHE B 1 189 ? -7.871 -9.773 15.586 1 98.12 189 PHE B CA 1
ATOM 5785 C C . PHE B 1 189 ? -9.203 -10.477 15.359 1 98.12 189 PHE B C 1
ATOM 5787 O O . PHE B 1 189 ? -10.25 -9.992 15.797 1 98.12 189 PHE B O 1
ATOM 5794 N N . TRP B 1 190 ? -9.18 -11.656 14.633 1 97.25 190 TRP B N 1
ATOM 5795 C CA . TRP B 1 190 ? -10.344 -12.531 14.547 1 97.25 190 TRP B CA 1
ATOM 5796 C C . TRP B 1 190 ? -10.766 -13.016 15.93 1 97.25 190 TRP B C 1
ATOM 5798 O O . TRP B 1 190 ? -11.945 -12.969 16.281 1 97.25 190 TRP B O 1
ATOM 5808 N N . ILE B 1 191 ? -9.812 -13.469 16.797 1 97.5 191 ILE B N 1
ATOM 5809 C CA . ILE B 1 191 ? -10.078 -13.93 18.156 1 97.5 191 ILE B CA 1
ATOM 5810 C C . ILE B 1 191 ? -10.555 -12.766 19.016 1 97.5 191 ILE B C 1
ATOM 5812 O O . ILE B 1 191 ? -11.5 -12.906 19.797 1 97.5 191 ILE B O 1
ATOM 5816 N N . VAL B 1 192 ? -9.914 -11.578 18.828 1 97.5 192 VAL B N 1
ATOM 5817 C CA . VAL B 1 192 ? -10.328 -10.383 19.562 1 97.5 192 VAL B CA 1
ATOM 5818 C C . VAL B 1 192 ? -11.789 -10.062 19.234 1 97.5 192 VAL B C 1
ATOM 5820 O O . VAL B 1 192 ? -12.57 -9.734 20.125 1 97.5 192 VAL B O 1
ATOM 5823 N N . GLN B 1 193 ? -12.133 -10.117 17.984 1 96.44 193 GLN B N 1
ATOM 5824 C CA . GLN B 1 193 ? -13.5 -9.836 17.547 1 96.44 193 GLN B CA 1
ATOM 5825 C C . GLN B 1 193 ? -14.492 -10.812 18.188 1 96.44 193 GLN B C 1
ATOM 5827 O O . GLN B 1 193 ? -15.57 -10.406 18.625 1 96.44 193 GLN B O 1
ATOM 5832 N N . ILE B 1 194 ? -14.164 -12.125 18.25 1 95 194 ILE B N 1
ATOM 5833 C CA . ILE B 1 194 ? -15.031 -13.141 18.844 1 95 194 ILE B CA 1
ATOM 5834 C C . ILE B 1 194 ? -15.227 -12.859 20.328 1 95 194 ILE B C 1
ATOM 5836 O O . ILE B 1 194 ? -16.344 -12.891 20.828 1 95 194 ILE B O 1
ATOM 5840 N N . ILE B 1 195 ? -14.148 -12.508 20.984 1 96.38 195 ILE B N 1
ATOM 5841 C CA . ILE B 1 195 ? -14.195 -12.266 22.422 1 96.38 195 ILE B CA 1
ATOM 5842 C C . ILE B 1 195 ? -15.031 -11.023 22.719 1 96.38 195 ILE B C 1
ATOM 5844 O O . ILE B 1 195 ? -15.906 -11.047 23.578 1 96.38 195 ILE B O 1
ATOM 5848 N N . LEU B 1 196 ? -14.844 -9.93 22 1 95.88 196 LEU B N 1
ATOM 5849 C CA . LEU B 1 196 ? -15.555 -8.68 22.234 1 95.88 196 LEU B CA 1
ATOM 5850 C C . LEU B 1 196 ? -17.031 -8.828 21.891 1 95.88 196 LEU B C 1
ATOM 5852 O O . LEU B 1 196 ? -17.891 -8.281 22.578 1 95.88 196 LEU B O 1
ATOM 5856 N N . ASN B 1 197 ? -17.281 -9.539 20.812 1 92 197 ASN B N 1
ATOM 5857 C CA . ASN B 1 197 ? -18.672 -9.773 20.453 1 92 197 ASN B CA 1
ATOM 5858 C C . ASN B 1 197 ? -19.406 -10.578 21.516 1 92 197 ASN B C 1
ATOM 5860 O O . ASN B 1 197 ? -20.578 -10.32 21.797 1 92 197 ASN B O 1
ATOM 5864 N N . GLN B 1 198 ? -18.797 -11.57 22.094 1 92.69 198 GLN B N 1
ATOM 5865 C CA . GLN B 1 198 ? -19.391 -12.406 23.125 1 92.69 198 GLN B CA 1
ATOM 5866 C C . GLN B 1 198 ? -19.578 -11.625 24.422 1 92.69 198 GLN B C 1
ATOM 5868 O O . GLN B 1 198 ? -20.594 -11.773 25.094 1 92.69 198 GLN B O 1
ATOM 5873 N N . LEU B 1 199 ? -18.625 -10.773 24.734 1 94.75 199 LEU B N 1
ATOM 5874 C CA . LEU B 1 199 ? -18.625 -10.07 26.016 1 94.75 199 LEU B CA 1
ATOM 5875 C C . LEU B 1 199 ? -19.5 -8.82 25.953 1 94.75 199 LEU B C 1
ATOM 5877 O O . LEU B 1 199 ? -20.203 -8.492 26.906 1 94.75 199 LEU B O 1
ATOM 5881 N N . PHE B 1 200 ? -19.5 -8.086 24.812 1 93.94 200 PHE B N 1
ATOM 5882 C CA . PHE B 1 200 ? -20.109 -6.762 24.781 1 93.94 200 PHE B CA 1
ATOM 5883 C C . PHE B 1 200 ? -21.078 -6.633 23.609 1 93.94 200 PHE B C 1
ATOM 5885 O O . PHE B 1 200 ? -21.781 -5.633 23.484 1 93.94 200 PHE B O 1
ATOM 5892 N N . GLY B 1 201 ? -21.078 -7.598 22.766 1 91.12 201 GLY B N 1
ATOM 5893 C CA . GLY B 1 201 ? -21.891 -7.484 21.562 1 91.12 201 GLY B CA 1
ATOM 5894 C C . GLY B 1 201 ? -21.422 -6.375 20.641 1 91.12 201 GLY B C 1
ATOM 5895 O O . GLY B 1 201 ? -22.234 -5.754 19.953 1 91.12 201 GLY B O 1
ATOM 5896 N N . ALA B 1 202 ? -20.188 -6.027 20.75 1 93.06 202 ALA B N 1
ATOM 5897 C CA . ALA B 1 202 ? -19.609 -4.922 19.984 1 93.06 202 ALA B CA 1
ATOM 5898 C C . ALA B 1 202 ? -18.25 -5.293 19.406 1 93.06 202 ALA B C 1
ATOM 5900 O O . ALA B 1 202 ? -17.594 -6.223 19.891 1 93.06 202 ALA B O 1
ATOM 5901 N N . ASN B 1 203 ? -17.891 -4.66 18.312 1 94.25 203 ASN B N 1
ATOM 5902 C CA . ASN B 1 203 ? -16.547 -4.84 17.797 1 94.25 203 ASN B CA 1
ATOM 5903 C C . ASN B 1 203 ? -15.547 -3.898 18.469 1 94.25 203 ASN B C 1
ATOM 5905 O O . ASN B 1 203 ? -15.922 -3.1 19.328 1 94.25 203 ASN B O 1
ATOM 5909 N N . LEU B 1 204 ? -14.281 -4.043 18.125 1 94.56 204 LEU B N 1
ATOM 5910 C CA . LEU B 1 204 ? -13.227 -3.27 18.75 1 94.56 204 LEU B CA 1
ATOM 5911 C C . LEU B 1 204 ? -13.43 -1.775 18.531 1 94.56 204 LEU B C 1
ATOM 5913 O O . LEU B 1 204 ? -13.242 -0.974 19.453 1 94.56 204 LEU B O 1
ATOM 5917 N N . SER B 1 205 ? -13.75 -1.396 17.344 1 94.06 205 SER B N 1
ATOM 5918 C CA . SER B 1 205 ? -13.945 0.014 17.016 1 94.06 205 SER B CA 1
ATOM 5919 C C . SER B 1 205 ? -15.031 0.636 17.906 1 94.06 205 SER B C 1
ATOM 5921 O O . SER B 1 205 ? -14.852 1.735 18.422 1 94.06 205 SER B O 1
ATOM 5923 N N . GLU B 1 206 ? -16.109 -0.075 18.047 1 92.31 206 GLU B N 1
ATOM 5924 C CA . GLU B 1 206 ? -17.203 0.393 18.891 1 92.31 206 GLU B CA 1
ATOM 5925 C C . GLU B 1 206 ? -16.781 0.476 20.344 1 92.31 206 GLU B C 1
ATOM 5927 O O . GLU B 1 206 ? -17.125 1.427 21.047 1 92.31 206 GLU B O 1
ATOM 5932 N N . CYS B 1 207 ? -16.062 -0.509 20.812 1 93.94 207 CYS B N 1
ATOM 5933 C CA . CYS B 1 207 ? -15.602 -0.542 22.188 1 93.94 207 CYS B CA 1
ATOM 5934 C C . CYS B 1 207 ? -14.672 0.63 22.484 1 93.94 207 CYS B C 1
ATOM 5936 O O . CYS B 1 207 ? -14.773 1.267 23.531 1 93.94 207 CYS B O 1
ATOM 5938 N N . VAL B 1 208 ? -13.844 0.903 21.562 1 93.31 208 VAL B N 1
ATOM 5939 C CA . VAL B 1 208 ? -12.859 1.973 21.734 1 93.31 208 VAL B CA 1
ATOM 5940 C C . VAL B 1 208 ? -13.578 3.32 21.797 1 93.31 208 VAL B C 1
ATOM 5942 O O . VAL B 1 208 ? -13.25 4.16 22.641 1 93.31 208 VAL B O 1
ATOM 5945 N N . VAL B 1 209 ? -14.5 3.531 20.969 1 88.88 209 VAL B N 1
ATOM 5946 C CA . VAL B 1 209 ? -15.258 4.777 20.938 1 88.88 209 VAL B CA 1
ATOM 5947 C C . VAL B 1 209 ? -16 4.957 22.266 1 88.88 209 VAL B C 1
ATOM 5949 O O . VAL B 1 209 ? -15.992 6.047 22.844 1 88.88 209 VAL B O 1
ATOM 5952 N N . LYS B 1 210 ? -16.578 3.914 22.734 1 90.31 210 LYS B N 1
ATOM 5953 C CA . LYS B 1 210 ? -17.344 3.973 23.969 1 90.31 210 LYS B CA 1
ATOM 5954 C C . LYS B 1 210 ? -16.422 4.297 25.156 1 90.31 210 LYS B C 1
ATOM 5956 O O . LYS B 1 210 ? -16.797 5.086 26.031 1 90.31 210 LYS B O 1
ATOM 5961 N N . VAL B 1 211 ? -15.273 3.719 25.156 1 91.94 211 VAL B N 1
ATOM 5962 C CA . VAL B 1 211 ? -14.344 3.9 26.266 1 91.94 211 VAL B CA 1
ATOM 5963 C C . VAL B 1 211 ? -13.758 5.309 26.219 1 91.94 211 VAL B C 1
ATOM 5965 O O . VAL B 1 211 ? -13.539 5.934 27.266 1 91.94 211 VAL B O 1
ATOM 5968 N N . LEU B 1 212 ? -13.547 5.836 25.016 1 91.44 212 LEU B N 1
ATOM 5969 C CA . LEU B 1 212 ? -12.82 7.094 24.891 1 91.44 212 LEU B CA 1
ATOM 5970 C C . LEU B 1 212 ? -13.781 8.273 24.781 1 91.44 212 LEU B C 1
ATOM 5972 O O . LEU B 1 212 ? -13.359 9.43 24.797 1 91.44 212 LEU B O 1
ATOM 5976 N N . SER B 1 213 ? -15.023 7.969 24.75 1 89.56 213 SER B N 1
ATOM 5977 C CA . SER B 1 213 ? -16.031 9 24.547 1 89.56 213 SER B CA 1
ATOM 5978 C C . SER B 1 213 ? -15.914 10.109 25.594 1 89.56 213 SER B C 1
ATOM 5980 O O . SER B 1 213 ? -16.016 11.289 25.266 1 89.56 213 SER B O 1
ATOM 5982 N N . PRO B 1 214 ? -15.648 9.836 26.891 1 89.81 214 PRO B N 1
ATOM 5983 C CA . PRO B 1 214 ? -15.477 10.922 27.859 1 89.81 214 PRO B CA 1
ATOM 5984 C C . PRO B 1 214 ? -14.297 11.828 27.531 1 89.81 214 PRO B C 1
ATOM 5986 O O . PRO B 1 214 ? -14.359 13.039 27.75 1 89.81 214 PRO B O 1
ATOM 5989 N N . LEU B 1 215 ? -13.336 11.234 27.031 1 88.75 215 LEU B N 1
ATOM 5990 C CA . LEU B 1 215 ? -12.164 12.008 26.625 1 88.75 215 LEU B CA 1
ATOM 5991 C C . LEU B 1 215 ? -12.477 12.898 25.438 1 88.75 215 LEU B C 1
ATOM 5993 O O . LEU B 1 215 ? -12.016 14.039 25.359 1 88.75 215 LEU B O 1
ATOM 5997 N N . PHE B 1 216 ? -13.227 12.391 24.516 1 87.25 216 PHE B N 1
ATOM 5998 C CA . PHE B 1 216 ? -13.633 13.156 23.344 1 87.25 216 PHE B CA 1
ATOM 5999 C C . PHE B 1 216 ? -14.477 14.359 23.75 1 87.25 216 PHE B C 1
ATOM 6001 O O . PHE B 1 216 ? -14.258 15.469 23.25 1 87.25 216 PHE B O 1
ATOM 6008 N N . HIS B 1 217 ? -15.305 14.133 24.672 1 88 217 HIS B N 1
ATOM 6009 C CA . HIS B 1 217 ? -16.141 15.211 25.172 1 88 217 HIS B CA 1
ATOM 6010 C C . HIS B 1 217 ? -15.328 16.25 25.922 1 88 217 HIS B C 1
ATOM 6012 O O . HIS B 1 217 ? -15.555 17.453 25.781 1 88 217 HIS B O 1
ATOM 6018 N N . ALA B 1 218 ? -14.43 15.773 26.641 1 88.69 218 ALA B N 1
ATOM 6019 C CA . ALA B 1 218 ? -13.594 16.656 27.438 1 88.69 218 ALA B CA 1
ATOM 6020 C C . ALA B 1 218 ? -12.719 17.531 26.547 1 88.69 218 ALA B C 1
ATOM 6022 O O . ALA B 1 218 ? -12.461 18.703 26.859 1 88.69 218 ALA B O 1
ATOM 6023 N N . SER B 1 219 ? -12.32 16.984 25.422 1 89.94 219 SER B N 1
ATOM 6024 C CA . SER B 1 219 ? -11.43 17.719 24.531 1 89.94 219 SER B CA 1
ATOM 6025 C C . SER B 1 219 ? -12.164 18.828 23.797 1 89.94 219 SER B C 1
ATOM 6027 O O . SER B 1 219 ? -11.555 19.797 23.344 1 89.94 219 SER B O 1
ATOM 6029 N N . ASP B 1 220 ? -13.43 18.703 23.766 1 93.19 220 ASP B N 1
ATOM 6030 C CA . ASP B 1 220 ? -14.219 19.672 23 1 93.19 220 ASP B CA 1
ATOM 6031 C C . ASP B 1 220 ? -14.789 20.75 23.922 1 93.19 220 ASP B C 1
ATOM 6033 O O . ASP B 1 220 ? -15.531 21.625 23.469 1 93.19 220 ASP B O 1
ATOM 6037 N N . THR B 1 221 ? -14.422 20.734 25.219 1 95.5 221 THR B N 1
ATOM 6038 C CA . THR B 1 221 ? -14.797 21.797 26.172 1 95.5 221 THR B CA 1
ATOM 6039 C C . THR B 1 221 ? -13.852 22.984 26.031 1 95.5 221 THR B C 1
ATOM 6041 O O . THR B 1 221 ? -12.82 22.906 25.375 1 95.5 221 THR B O 1
ATOM 6044 N N . TYR B 1 222 ? -14.281 24.109 26.656 1 97.44 222 TYR B N 1
ATOM 6045 C CA . TYR B 1 222 ? -13.43 25.297 26.641 1 97.44 222 TYR B CA 1
ATOM 6046 C C . TYR B 1 222 ? -12.055 24.984 27.234 1 97.44 222 TYR B C 1
ATOM 6048 O O . TYR B 1 222 ? -11.031 25.391 26.672 1 97.44 222 TYR B O 1
ATOM 6056 N N . GLY B 1 223 ? -12.047 24.281 28.328 1 96.88 223 GLY B N 1
ATOM 6057 C CA . GLY B 1 223 ? -10.789 23.906 28.953 1 96.88 223 GLY B CA 1
ATOM 6058 C C . GLY B 1 223 ? -9.953 22.969 28.109 1 96.88 223 GLY B C 1
ATOM 6059 O O . GLY B 1 223 ? -8.734 23.125 28.016 1 96.88 223 GLY B O 1
ATOM 6060 N N . GLY B 1 224 ? -10.602 21.984 27.562 1 96.62 224 GLY B N 1
ATOM 6061 C CA . GLY B 1 224 ? -9.898 21.047 26.703 1 96.62 224 GLY B CA 1
ATOM 6062 C C . GLY B 1 224 ? -9.289 21.703 25.484 1 96.62 224 GLY B C 1
ATOM 6063 O O . GLY B 1 224 ? -8.133 21.438 25.125 1 96.62 224 GLY B O 1
ATOM 6064 N N . LEU B 1 225 ? -10.062 22.516 24.828 1 97.44 225 LEU B N 1
ATOM 6065 C CA . LEU B 1 225 ? -9.586 23.234 23.641 1 97.44 225 LEU B CA 1
ATOM 6066 C C . LEU B 1 225 ? -8.422 24.141 23.984 1 97.44 225 LEU B C 1
ATOM 6068 O O . LEU B 1 225 ? -7.414 24.172 23.266 1 97.44 225 LEU B O 1
ATOM 6072 N N . ALA B 1 226 ? -8.57 24.875 25.031 1 97.69 226 ALA B N 1
ATOM 6073 C CA . ALA B 1 226 ? -7.512 25.781 25.469 1 97.69 226 ALA B CA 1
ATOM 6074 C C . ALA B 1 226 ? -6.234 25 25.797 1 97.69 226 ALA B C 1
ATOM 6076 O O . ALA B 1 226 ? -5.129 25.469 25.531 1 97.69 226 ALA B O 1
ATOM 6077 N N . LEU B 1 227 ? -6.402 23.875 26.359 1 96.88 227 LEU B N 1
ATOM 6078 C CA . LEU B 1 227 ? -5.25 23.047 26.703 1 96.88 227 LEU B CA 1
ATOM 6079 C C . LEU B 1 227 ? -4.523 22.578 25.438 1 96.88 227 LEU B C 1
ATOM 6081 O O . LEU B 1 227 ? -3.293 22.609 25.391 1 96.88 227 LEU B O 1
ATOM 6085 N N . VAL B 1 228 ? -5.273 22.125 24.5 1 96 228 VAL B N 1
ATOM 6086 C CA . VAL B 1 228 ? -4.672 21.641 23.25 1 96 228 VAL B CA 1
ATOM 6087 C C . VAL B 1 228 ? -3.928 22.797 22.562 1 96 228 VAL B C 1
ATOM 6089 O O . VAL B 1 228 ? -2.764 22.641 22.188 1 96 228 VAL B O 1
ATOM 6092 N N . ALA B 1 229 ? -4.566 23.938 22.469 1 97.25 229 ALA B N 1
ATOM 6093 C CA . ALA B 1 229 ? -3.959 25.109 21.844 1 97.25 229 ALA B CA 1
ATOM 6094 C C . ALA B 1 229 ? -2.734 25.578 22.625 1 97.25 229 ALA B C 1
ATOM 6096 O O . ALA B 1 229 ? -1.69 25.875 22.031 1 97.25 229 ALA B O 1
ATOM 6097 N N . GLY B 1 230 ? -2.865 25.656 23.922 1 96.5 230 GLY B N 1
ATOM 6098 C CA . GLY B 1 230 ? -1.771 26.094 24.781 1 96.5 230 GLY B CA 1
ATOM 6099 C C . GLY B 1 230 ? -0.589 25.141 24.766 1 96.5 230 GLY B C 1
ATOM 6100 O O . GLY B 1 230 ? 0.563 25.578 24.812 1 96.5 230 GLY B O 1
ATOM 6101 N N . ALA B 1 231 ? -0.882 23.875 24.719 1 95 231 ALA B N 1
ATOM 6102 C CA . ALA B 1 231 ? 0.187 22.875 24.688 1 95 231 ALA B CA 1
ATOM 6103 C C . ALA B 1 231 ? 1.002 22.984 23.406 1 95 231 ALA B C 1
ATOM 6105 O O . ALA B 1 231 ? 2.232 22.906 23.422 1 95 231 ALA B O 1
ATOM 6106 N N . MET B 1 232 ? 0.34 23.156 22.297 1 95.06 232 MET B N 1
ATOM 6107 C CA . MET B 1 232 ? 1.055 23.297 21.031 1 95.06 232 MET B CA 1
ATOM 6108 C C . MET B 1 232 ? 1.978 24.516 21.062 1 95.06 232 MET B C 1
ATOM 6110 O O . MET B 1 232 ? 3.141 24.422 20.672 1 95.06 232 MET B O 1
ATOM 6114 N N . ALA B 1 233 ? 1.418 25.609 21.562 1 95.62 233 ALA B N 1
ATOM 6115 C CA . ALA B 1 233 ? 2.197 26.844 21.656 1 95.62 233 ALA B CA 1
ATOM 6116 C C . ALA B 1 233 ? 3.35 26.688 22.656 1 95.62 233 ALA B C 1
ATOM 6118 O O . ALA B 1 233 ? 4.465 27.141 22.391 1 95.62 233 ALA B O 1
ATOM 6119 N N . PHE B 1 234 ? 3.131 26.016 23.703 1 93.69 234 PHE B N 1
ATOM 6120 C CA . PHE B 1 234 ? 4.133 25.812 24.734 1 93.69 234 PHE B CA 1
ATOM 6121 C C . PHE B 1 234 ? 5.309 25 24.219 1 93.69 234 PHE B C 1
ATOM 6123 O O . PHE B 1 234 ? 6.465 25.391 24.391 1 93.69 234 PHE B O 1
ATOM 6130 N N . PHE B 1 235 ? 5.012 23.922 23.594 1 91.12 235 PHE B N 1
ATOM 6131 C CA . PHE B 1 235 ? 6.074 23.062 23.078 1 91.12 235 PHE B CA 1
ATOM 6132 C C . PHE B 1 235 ? 6.902 23.781 22.031 1 91.12 235 PHE B C 1
ATOM 6134 O O . PHE B 1 235 ? 8.125 23.672 22 1 91.12 235 PHE B O 1
ATOM 6141 N N . TRP B 1 236 ? 6.207 24.484 21.188 1 90 236 TRP B N 1
ATOM 6142 C CA . TRP B 1 236 ? 6.961 25.234 20.188 1 90 236 TRP B CA 1
ATOM 6143 C C . TRP B 1 236 ? 7.828 26.312 20.844 1 90 236 TRP B C 1
ATOM 6145 O O . TRP B 1 236 ? 8.953 26.562 20.406 1 90 236 TRP B O 1
ATOM 6155 N N . PHE B 1 237 ? 7.344 26.906 21.859 1 90.81 237 PHE B N 1
ATOM 6156 C CA . PHE B 1 237 ? 8.07 27.953 22.562 1 90.81 237 PHE B CA 1
ATOM 6157 C C . PHE B 1 237 ? 9.367 27.422 23.156 1 90.81 237 PHE B C 1
ATOM 6159 O O . PHE B 1 237 ? 10.383 28.109 23.188 1 90.81 237 PHE B O 1
ATOM 6166 N N . VAL B 1 238 ? 9.359 26.219 23.516 1 85.06 238 VAL B N 1
ATOM 6167 C CA . VAL B 1 238 ? 10.547 25.641 24.156 1 85.06 238 VAL B CA 1
ATOM 6168 C C . VAL B 1 238 ? 11.453 25.031 23.094 1 85.06 238 VAL B C 1
ATOM 6170 O O . VAL B 1 238 ? 12.469 24.422 23.422 1 85.06 238 VAL B O 1
ATOM 6173 N N . GLY B 1 239 ? 11.078 25.109 21.922 1 80.31 239 GLY B N 1
ATOM 6174 C CA . GLY B 1 239 ? 11.984 24.719 20.844 1 80.31 239 GLY B CA 1
ATOM 6175 C C . GLY B 1 239 ? 11.617 23.391 20.219 1 80.31 239 GLY B C 1
ATOM 6176 O O . GLY B 1 239 ? 12.367 22.875 19.375 1 80.31 239 GLY B O 1
ATOM 6177 N N . VAL B 1 240 ? 10.508 22.859 20.656 1 83.44 240 VAL B N 1
ATOM 6178 C CA . VAL B 1 240 ? 10.016 21.625 20.062 1 83.44 240 VAL B CA 1
ATOM 6179 C C . VAL B 1 240 ? 8.75 21.906 19.25 1 83.44 240 VAL B C 1
ATOM 6181 O O . VAL B 1 240 ? 7.832 22.578 19.75 1 83.44 240 VAL B O 1
ATOM 6184 N N . GLN B 1 241 ? 8.766 21.469 18.047 1 85.44 241 GLN B N 1
ATOM 6185 C CA . GLN B 1 241 ? 7.613 21.766 17.203 1 85.44 241 GLN B CA 1
ATOM 6186 C C . GLN B 1 241 ? 6.324 21.234 17.828 1 85.44 241 GLN B C 1
ATOM 6188 O O . GLN B 1 241 ? 6.133 20.016 17.938 1 85.44 241 GLN B O 1
ATOM 6193 N N . GLY B 1 242 ? 5.531 22.062 18.203 1 87.75 242 GLY B N 1
ATOM 6194 C CA . GLY B 1 242 ? 4.332 21.781 18.984 1 87.75 242 GLY B CA 1
ATOM 6195 C C . GLY B 1 242 ? 3.402 20.797 18.312 1 87.75 242 GLY B C 1
ATOM 6196 O O . GLY B 1 242 ? 3.084 19.75 18.875 1 87.75 242 GLY B O 1
ATOM 6197 N N . PRO B 1 243 ? 2.988 21.094 17.094 1 86.69 243 PRO B N 1
ATOM 6198 C CA . PRO B 1 243 ? 2.074 20.203 16.391 1 86.69 243 PRO B CA 1
ATOM 6199 C C . PRO B 1 243 ? 2.623 18.781 16.266 1 86.69 243 PRO B C 1
ATOM 6201 O O . PRO B 1 243 ? 1.857 17.812 16.297 1 86.69 243 PRO B O 1
ATOM 6204 N N . SER B 1 244 ? 3.875 18.594 16.203 1 80.81 244 SER B N 1
ATOM 6205 C CA . SER B 1 244 ? 4.473 17.266 16.078 1 80.81 244 SER B CA 1
ATOM 6206 C C . SER B 1 244 ? 4.254 16.453 17.344 1 80.81 244 SER B C 1
ATOM 6208 O O . SER B 1 244 ? 4.207 15.219 17.297 1 80.81 244 SER B O 1
ATOM 6210 N N . ILE B 1 245 ? 4.117 17.141 18.453 1 83.56 245 ILE B N 1
ATOM 6211 C CA . ILE B 1 245 ? 3.939 16.469 19.734 1 83.56 245 ILE B CA 1
ATOM 6212 C C . ILE B 1 245 ? 2.449 16.25 20 1 83.56 245 ILE B C 1
ATOM 6214 O O . ILE B 1 245 ? 2.035 15.172 20.438 1 83.56 245 ILE B O 1
ATOM 6218 N N . VAL B 1 246 ? 1.69 17.203 19.688 1 89.56 246 VAL B N 1
ATOM 6219 C CA . VAL B 1 246 ? 0.303 17.234 20.141 1 89.56 246 VAL B CA 1
ATOM 6220 C C . VAL B 1 246 ? -0.594 16.578 19.094 1 89.56 246 VAL B C 1
ATOM 6222 O O . VAL B 1 246 ? -1.573 15.906 19.422 1 89.56 246 VAL B O 1
ATOM 6225 N N . ALA B 1 247 ? -0.237 16.688 17.875 1 84.81 247 ALA B N 1
ATOM 6226 C CA . ALA B 1 247 ? -1.117 16.297 16.766 1 84.81 247 ALA B CA 1
ATOM 6227 C C . ALA B 1 247 ? -1.406 14.789 16.828 1 84.81 247 ALA B C 1
ATOM 6229 O O . ALA B 1 247 ? -2.553 14.367 16.656 1 84.81 247 ALA B O 1
ATOM 6230 N N . PRO B 1 248 ? -0.471 13.961 17.047 1 83 248 PRO B N 1
ATOM 6231 C CA . PRO B 1 248 ? -0.759 12.531 17.094 1 83 248 PRO B CA 1
ATOM 6232 C C . PRO B 1 248 ? -1.793 12.172 18.172 1 83 248 PRO B C 1
ATOM 6234 O O . PRO B 1 248 ? -2.537 11.203 18.016 1 83 248 PRO B O 1
ATOM 6237 N N . ALA B 1 249 ? -1.836 12.969 19.156 1 86.56 249 ALA B N 1
ATOM 6238 C CA . ALA B 1 249 ? -2.74 12.703 20.266 1 86.56 249 ALA B CA 1
ATOM 6239 C C . ALA B 1 249 ? -4.164 13.148 19.938 1 86.56 249 ALA B C 1
ATOM 6241 O O . ALA B 1 249 ? -5.133 12.586 20.453 1 86.56 249 ALA B O 1
ATOM 6242 N N . VAL B 1 250 ? -4.301 14.078 19.078 1 91.94 250 VAL B N 1
ATOM 6243 C CA . VAL B 1 250 ? -5.633 14.656 18.922 1 91.94 250 VAL B CA 1
ATOM 6244 C C . VAL B 1 250 ? -6.129 14.43 17.5 1 91.94 250 VAL B C 1
ATOM 6246 O O . VAL B 1 250 ? -7.312 14.633 17.219 1 91.94 250 VAL B O 1
ATOM 6249 N N . ALA B 1 251 ? -5.32 13.938 16.625 1 90.94 251 ALA B N 1
ATOM 6250 C CA . ALA B 1 251 ? -5.656 13.805 15.211 1 90.94 251 ALA B CA 1
ATOM 6251 C C . ALA B 1 251 ? -6.906 12.945 15.023 1 90.94 251 ALA B C 1
ATOM 6253 O O . ALA B 1 251 ? -7.762 13.266 14.195 1 90.94 251 ALA B O 1
ATOM 6254 N N . ALA B 1 252 ? -6.965 11.906 15.75 1 92.06 252 ALA B N 1
ATOM 6255 C CA . ALA B 1 252 ? -8.109 11 15.625 1 92.06 252 ALA B CA 1
ATOM 6256 C C . ALA B 1 252 ? -9.406 11.695 16.016 1 92.06 252 ALA B C 1
ATOM 6258 O O . ALA B 1 252 ? -10.43 11.555 15.344 1 92.06 252 ALA B O 1
ATOM 6259 N N . ILE B 1 253 ? -9.367 12.43 17.094 1 94.25 253 ILE B N 1
ATOM 6260 C CA . ILE B 1 253 ? -10.555 13.125 17.578 1 94.25 253 ILE B CA 1
ATOM 6261 C C . ILE B 1 253 ? -10.938 14.234 16.609 1 94.25 253 ILE B C 1
ATOM 6263 O O . ILE B 1 253 ? -12.109 14.391 16.266 1 94.25 253 ILE B O 1
ATOM 6267 N N . GLU B 1 254 ? -9.945 14.977 16.156 1 95.88 254 GLU B N 1
ATOM 6268 C CA . GLU B 1 254 ? -10.188 16.062 15.203 1 95.88 254 GLU B CA 1
ATOM 6269 C C . GLU B 1 254 ? -10.836 15.539 13.93 1 95.88 254 GLU B C 1
ATOM 6271 O O . GLU B 1 254 ? -11.789 16.141 13.422 1 95.88 254 GLU B O 1
ATOM 6276 N N . THR B 1 255 ? -10.336 14.453 13.484 1 94.5 255 THR B N 1
ATOM 6277 C CA . THR B 1 255 ? -10.828 13.898 12.234 1 94.5 255 THR B CA 1
ATOM 6278 C C . THR B 1 255 ? -12.219 13.297 12.414 1 94.5 255 THR B C 1
ATOM 6280 O O . THR B 1 255 ? -13.086 13.438 11.539 1 94.5 255 THR B O 1
ATOM 6283 N N . THR B 1 256 ? -12.43 12.602 13.469 1 94 256 THR B N 1
ATOM 6284 C CA . THR B 1 256 ? -13.75 12.078 13.773 1 94 256 THR B CA 1
ATOM 6285 C C . THR B 1 256 ? -14.781 13.211 13.836 1 94 256 THR B C 1
ATOM 6287 O O . THR B 1 256 ? -15.883 13.086 13.305 1 94 256 THR B O 1
ATOM 6290 N N . ASN B 1 257 ? -14.391 14.328 14.477 1 95.88 257 ASN B N 1
ATOM 6291 C CA . ASN B 1 257 ? -15.289 15.469 14.586 1 95.88 257 ASN B CA 1
ATOM 6292 C C . ASN B 1 257 ? -15.602 16.062 13.219 1 95.88 257 ASN B C 1
ATOM 6294 O O . ASN B 1 257 ? -16.703 16.547 12.984 1 95.88 257 ASN B O 1
ATOM 6298 N N . VAL B 1 258 ? -14.609 16.094 12.344 1 95.31 258 VAL B N 1
ATOM 6299 C CA . VAL B 1 258 ? -14.867 16.547 10.977 1 95.31 258 VAL B CA 1
ATOM 6300 C C . VAL B 1 258 ? -15.953 15.68 10.344 1 95.31 258 VAL B C 1
ATOM 6302 O O . VAL B 1 258 ? -16.906 16.203 9.75 1 95.31 258 VAL B O 1
ATOM 6305 N N . GLY B 1 259 ? -15.781 14.359 10.445 1 93.38 259 GLY B N 1
ATOM 6306 C CA . GLY B 1 259 ? -16.781 13.453 9.898 1 93.38 259 GLY B CA 1
ATOM 6307 C C . GLY B 1 259 ? -18.156 13.656 10.492 1 93.38 259 GLY B C 1
ATOM 6308 O O . GLY B 1 259 ? -19.156 13.672 9.766 1 93.38 259 GLY B O 1
ATOM 6309 N N . LEU B 1 260 ? -18.266 13.797 11.789 1 94 260 LEU B N 1
ATOM 6310 C CA . LEU B 1 260 ? -19.531 14.016 12.469 1 94 260 LEU B CA 1
ATOM 6311 C C . LEU B 1 260 ? -20.172 15.328 12.023 1 94 260 LEU B C 1
ATOM 6313 O O . LEU B 1 260 ? -21.375 15.391 11.797 1 94 260 LEU B O 1
ATOM 6317 N N . ASN B 1 261 ? -19.344 16.391 11.93 1 96.5 261 ASN B N 1
ATOM 6318 C CA . ASN B 1 261 ? -19.844 17.672 11.461 1 96.5 261 ASN B CA 1
ATOM 6319 C C . ASN B 1 261 ? -20.391 17.578 10.039 1 96.5 261 ASN B C 1
ATOM 6321 O O . ASN B 1 261 ? -21.422 18.172 9.727 1 96.5 261 ASN B O 1
ATOM 6325 N N . GLN B 1 262 ? -19.688 16.859 9.203 1 93.25 262 GLN B N 1
ATOM 6326 C CA . GLN B 1 262 ? -20.156 16.672 7.832 1 93.25 262 GLN B CA 1
ATOM 6327 C C . GLN B 1 262 ? -21.484 15.93 7.805 1 93.25 262 GLN B C 1
ATOM 6329 O O . GLN B 1 262 ? -22.375 16.281 7.035 1 93.25 262 GLN B O 1
ATOM 6334 N N . GLN B 1 263 ? -21.594 14.922 8.617 1 90.81 263 GLN B N 1
ATOM 6335 C CA . GLN B 1 263 ? -22.844 14.18 8.703 1 90.81 263 GLN B CA 1
ATOM 6336 C C . GLN B 1 263 ? -23.984 15.086 9.156 1 90.81 263 GLN B C 1
ATOM 6338 O O . GLN B 1 263 ? -25.109 15 8.641 1 90.81 263 GLN B O 1
ATOM 6343 N N . LEU B 1 264 ? -23.75 15.969 10.125 1 94.44 264 LEU B N 1
ATOM 6344 C CA . LEU B 1 264 ? -24.75 16.922 10.609 1 94.44 264 LEU B CA 1
ATOM 6345 C C . LEU B 1 264 ? -25.188 17.844 9.484 1 94.44 264 LEU B C 1
ATOM 6347 O O . LEU B 1 264 ? -26.391 18.047 9.266 1 94.44 264 LEU B O 1
ATOM 6351 N N . VAL B 1 265 ? -24.266 18.375 8.773 1 92.19 265 VAL B N 1
ATOM 6352 C CA . VAL B 1 265 ? -24.578 19.312 7.699 1 92.19 265 VAL B CA 1
ATOM 6353 C C . VAL B 1 265 ? -25.344 18.594 6.59 1 92.19 265 VAL B C 1
ATOM 6355 O O . VAL B 1 265 ? -26.281 19.156 6.023 1 92.19 265 VAL B O 1
ATOM 6358 N N . HIS B 1 266 ? -24.906 17.359 6.281 1 87.25 266 HIS B N 1
ATOM 6359 C CA . HIS B 1 266 ? -25.609 16.562 5.281 1 87.25 266 HIS B CA 1
ATOM 6360 C C . HIS B 1 266 ? -27.062 16.312 5.691 1 87.25 266 HIS B C 1
ATOM 6362 O O . HIS B 1 266 ? -27.938 16.219 4.836 1 87.25 266 HIS B O 1
ATOM 6368 N N . ALA B 1 267 ? -27.281 16.281 6.996 1 90.19 267 ALA B N 1
ATOM 6369 C CA . ALA B 1 267 ? -28.625 16.078 7.539 1 90.19 267 ALA B CA 1
ATOM 6370 C C . ALA B 1 267 ? -29.359 17.406 7.707 1 90.19 267 ALA B C 1
ATOM 6372 O O . ALA B 1 267 ? -30.484 17.438 8.219 1 90.19 267 ALA B O 1
ATOM 6373 N N . GLY B 1 268 ? -28.719 18.531 7.32 1 88.25 268 GLY B N 1
ATOM 6374 C CA . GLY B 1 268 ? -29.344 19.844 7.41 1 88.25 268 GLY B CA 1
ATOM 6375 C C . GLY B 1 268 ? -29.234 20.469 8.797 1 88.25 268 GLY B C 1
ATOM 6376 O O . GLY B 1 268 ? -29.969 21.406 9.117 1 88.25 268 GLY B O 1
ATOM 6377 N N . MET B 1 269 ? -28.328 19.875 9.57 1 93.81 269 MET B N 1
ATOM 6378 C CA . MET B 1 269 ? -28.156 20.359 10.938 1 93.81 269 MET B CA 1
ATOM 6379 C C . MET B 1 269 ? -26.875 21.203 11.055 1 93.81 269 MET B C 1
ATOM 6381 O O . MET B 1 269 ? -26.078 21.25 10.117 1 93.81 269 MET B O 1
ATOM 6385 N N . GLN B 1 270 ? -26.75 21.844 12.18 1 95.5 270 GLN B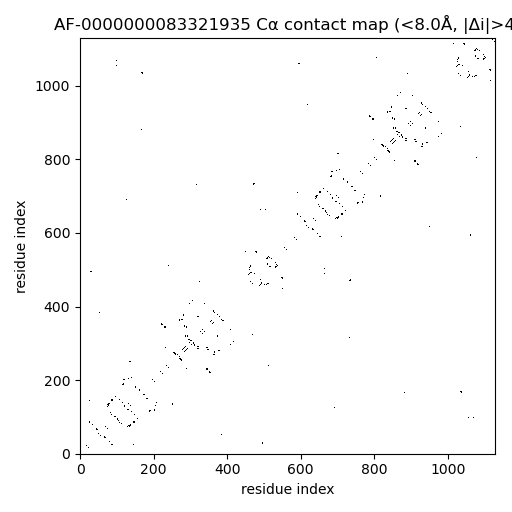 N 1
ATOM 6386 C CA . GLN B 1 270 ? -25.578 22.656 12.453 1 95.5 270 GLN B CA 1
ATOM 6387 C C . GLN B 1 270 ? -24.359 21.781 12.773 1 95.5 270 GLN B C 1
ATOM 6389 O O . GLN B 1 270 ? -24.469 20.844 13.57 1 95.5 270 GLN B O 1
ATOM 6394 N N . ALA B 1 271 ? -23.234 22.094 12.109 1 96.75 271 ALA B N 1
ATOM 6395 C CA . ALA B 1 271 ? -21.969 21.5 12.578 1 96.75 271 ALA B CA 1
ATOM 6396 C C . ALA B 1 271 ? -21.609 22.016 13.961 1 96.75 271 ALA B C 1
ATOM 6398 O O . ALA B 1 271 ? -21.422 23.219 14.156 1 96.75 271 ALA B O 1
ATOM 6399 N N . SER B 1 272 ? -21.406 21.125 14.945 1 96.44 272 SER B N 1
ATOM 6400 C CA . SER B 1 272 ? -21.359 21.625 16.312 1 96.44 272 SER B CA 1
ATOM 6401 C C . SER B 1 272 ? -20.062 21.203 17.016 1 96.44 272 SER B C 1
ATOM 6403 O O . SER B 1 272 ? -19.781 21.656 18.125 1 96.44 272 SER B O 1
ATOM 6405 N N . HIS B 1 273 ? -19.266 20.297 16.438 1 96.69 273 HIS B N 1
ATOM 6406 C CA . HIS B 1 273 ? -18.016 19.891 17.047 1 96.69 273 HIS B CA 1
ATOM 6407 C C . HIS B 1 273 ? -16.891 20.875 16.719 1 96.69 273 HIS B C 1
ATOM 6409 O O . HIS B 1 273 ? -16.531 21.047 15.555 1 96.69 273 HIS B O 1
ATOM 6415 N N . ALA B 1 274 ? -16.312 21.422 17.75 1 97.62 274 ALA B N 1
ATOM 6416 C CA . ALA B 1 274 ? -15.391 22.531 17.562 1 97.62 274 ALA B CA 1
ATOM 6417 C C . ALA B 1 274 ? -13.984 22.031 17.219 1 97.62 274 ALA B C 1
ATOM 6419 O O . ALA B 1 274 ? -13.312 22.594 16.359 1 97.62 274 ALA B O 1
ATOM 6420 N N . LEU B 1 275 ? -13.562 21 17.891 1 97.31 275 LEU B N 1
ATOM 6421 C CA . LEU B 1 275 ? -12.195 20.516 17.719 1 97.31 275 LEU B CA 1
ATOM 6422 C C . LEU B 1 275 ? -12.055 19.719 16.438 1 97.31 275 LEU B C 1
ATOM 6424 O O . LEU B 1 275 ? -12.273 18.5 16.422 1 97.31 275 LEU B O 1
ATOM 6428 N N . THR B 1 276 ? -11.68 20.359 15.383 1 97.25 276 THR B N 1
ATOM 6429 C CA . THR B 1 276 ? -11.453 19.75 14.078 1 97.25 276 THR B CA 1
ATOM 6430 C C . THR B 1 276 ? -10.039 20.047 13.578 1 97.25 276 THR B C 1
ATOM 6432 O O . THR B 1 276 ? -9.312 20.828 14.195 1 97.25 276 THR B O 1
ATOM 6435 N N . ILE B 1 277 ? -9.672 19.438 12.523 1 95.25 277 ILE B N 1
ATOM 6436 C CA . ILE B 1 277 ? -8.344 19.578 11.945 1 95.25 277 ILE B CA 1
ATOM 6437 C C . ILE B 1 277 ? -8.07 21.047 11.625 1 95.25 277 ILE B C 1
ATOM 6439 O O . ILE B 1 277 ? -7.031 21.594 12.008 1 95.25 277 ILE B O 1
ATOM 6443 N N . ASN B 1 278 ? -9.047 21.703 10.953 1 97.38 278 ASN B N 1
ATOM 6444 C CA . ASN B 1 278 ? -8.805 23.078 10.539 1 97.38 278 ASN B CA 1
ATOM 6445 C C . ASN B 1 278 ? -9.039 24.062 11.688 1 97.38 278 ASN B C 1
ATOM 6447 O O . ASN B 1 278 ? -8.625 25.219 11.617 1 97.38 278 ASN B O 1
ATOM 6451 N N . CYS B 1 279 ? -9.727 23.594 12.742 1 98 279 CYS B N 1
ATOM 6452 C CA . CYS B 1 279 ? -9.695 24.375 13.969 1 98 279 CYS B CA 1
ATOM 6453 C C . CYS B 1 279 ? -8.273 24.516 14.492 1 98 279 CYS B C 1
ATOM 6455 O O . CYS B 1 279 ? -7.855 25.609 14.883 1 98 279 CYS B O 1
ATOM 6457 N N . GLN B 1 280 ? -7.602 23.406 14.469 1 96.38 280 GLN B N 1
ATOM 6458 C CA . GLN B 1 280 ? -6.203 23.438 14.875 1 96.38 280 GLN B CA 1
ATOM 6459 C C . GLN B 1 280 ? -5.379 24.328 13.953 1 96.38 280 GLN B C 1
ATOM 6461 O O . GLN B 1 280 ? -4.598 25.156 14.422 1 96.38 280 GLN B O 1
ATOM 6466 N N . ASP B 1 281 ? -5.551 24.203 12.672 1 95.56 281 ASP B N 1
ATOM 6467 C CA . ASP B 1 281 ? -4.715 24.891 11.695 1 95.56 281 ASP B CA 1
ATOM 6468 C C . ASP B 1 281 ? -4.973 26.391 11.703 1 95.56 281 ASP B C 1
ATOM 6470 O O . ASP B 1 281 ? -4.031 27.188 11.688 1 95.56 281 ASP B O 1
ATOM 6474 N N . TYR B 1 282 ? -6.25 26.797 11.703 1 97.94 282 TYR B N 1
ATOM 6475 C CA . TYR B 1 282 ? -6.605 28.188 11.398 1 97.94 282 TYR B CA 1
ATOM 6476 C C . TYR B 1 282 ? -6.98 28.953 12.656 1 97.94 282 TYR B C 1
ATOM 6478 O O . TYR B 1 282 ? -6.828 30.172 12.719 1 97.94 282 TYR B O 1
ATOM 6486 N N . VAL B 1 283 ? -7.523 28.234 13.609 1 98.44 283 VAL B N 1
ATOM 6487 C CA . VAL B 1 283 ? -8.008 28.906 14.805 1 98.44 283 VAL B CA 1
ATOM 6488 C C . VAL B 1 283 ? -6.926 28.891 15.883 1 98.44 283 VAL B C 1
ATOM 6490 O O . VAL B 1 283 ? -6.516 29.953 16.359 1 98.44 283 VAL B O 1
ATOM 6493 N N . MET B 1 284 ? -6.438 27.703 16.203 1 97.62 284 MET B N 1
ATOM 6494 C CA . MET B 1 284 ? -5.41 27.578 17.219 1 97.62 284 MET B CA 1
ATOM 6495 C C . MET B 1 284 ? -4.07 28.109 16.719 1 97.62 284 MET B C 1
ATOM 6497 O O . MET B 1 284 ? -3.303 28.703 17.484 1 97.62 284 MET B O 1
ATOM 6501 N N . ASN B 1 285 ? -3.814 27.812 15.477 1 96.81 285 ASN B N 1
ATOM 6502 C CA . ASN B 1 285 ? -2.535 28.188 14.883 1 96.81 285 ASN B CA 1
ATOM 6503 C C . ASN B 1 285 ? -2.719 29.172 13.734 1 96.81 285 ASN B C 1
ATOM 6505 O O . ASN B 1 285 ? -2.172 28.984 12.648 1 96.81 285 ASN B O 1
ATOM 6509 N N . MET B 1 286 ? -3.453 30.219 14 1 97.69 286 MET B N 1
ATOM 6510 C CA . MET B 1 286 ? -3.693 31.25 12.984 1 97.69 286 MET B CA 1
ATOM 6511 C C . MET B 1 286 ? -2.387 31.906 12.555 1 97.69 286 MET B C 1
ATOM 6513 O O . MET B 1 286 ? -1.8 32.688 13.312 1 97.69 286 MET B O 1
ATOM 6517 N N . GLY B 1 287 ? -1.94 31.625 11.336 1 95.19 287 GLY B N 1
ATOM 6518 C CA . GLY B 1 287 ? -0.667 32.156 10.859 1 95.19 287 GLY B CA 1
ATOM 6519 C C . GLY B 1 287 ? 0.526 31.375 11.383 1 95.19 287 GLY B C 1
ATOM 6520 O O . GLY B 1 287 ? 1.658 31.859 11.336 1 95.19 287 GLY B O 1
ATOM 6521 N N . GLY B 1 288 ? 0.296 30.234 11.945 1 93.94 288 GLY B N 1
ATOM 6522 C CA . GLY B 1 288 ? 1.325 29.391 12.539 1 93.94 288 GLY B CA 1
ATOM 6523 C C . GLY B 1 288 ? 1.143 29.188 14.031 1 93.94 288 GLY B C 1
ATOM 6524 O O . GLY B 1 288 ? 0.334 29.875 14.664 1 93.94 288 GLY B O 1
ATOM 6525 N N . THR B 1 289 ? 1.938 28.297 14.539 1 94.44 289 THR B N 1
ATOM 6526 C CA . THR B 1 289 ? 1.851 28 15.969 1 94.44 289 THR B CA 1
ATOM 6527 C C . THR B 1 289 ? 2.057 29.266 16.797 1 94.44 289 THR B C 1
ATOM 6529 O O . THR B 1 289 ? 2.965 30.047 16.516 1 94.44 289 THR B O 1
ATOM 6532 N N . GLY B 1 290 ? 1.205 29.531 17.781 1 95.06 290 GLY B N 1
ATOM 6533 C CA . GLY B 1 290 ? 1.209 30.75 18.578 1 95.06 290 GLY B CA 1
ATOM 6534 C C . GLY B 1 290 ? 0.274 31.812 18.047 1 95.06 290 GLY B C 1
ATOM 6535 O O . GLY B 1 290 ? 0.188 32.906 18.594 1 95.06 290 GLY B O 1
ATOM 6536 N N . SER B 1 291 ? -0.444 31.406 16.953 1 97.38 291 SER B N 1
ATOM 6537 C CA . SER B 1 291 ? -1.358 32.312 16.297 1 97.38 291 SER B CA 1
ATOM 6538 C C . SER B 1 291 ? -0.665 33.656 15.961 1 97.38 291 SER B C 1
ATOM 6540 O O . SER B 1 291 ? -1.12 34.719 16.359 1 97.38 291 SER B O 1
ATOM 6542 N N . THR B 1 292 ? 0.265 33.594 15.102 1 96.94 292 THR B N 1
ATOM 6543 C CA . THR B 1 292 ? 1.167 34.719 14.852 1 96.94 292 THR B CA 1
ATOM 6544 C C . THR B 1 292 ? 0.812 35.438 13.539 1 96.94 292 THR B C 1
ATOM 6546 O O . THR B 1 292 ? 1.652 36.094 12.945 1 96.94 292 THR B O 1
ATOM 6549 N N . PHE B 1 293 ? -0.384 35.25 13.008 1 97.94 293 PHE B N 1
ATOM 6550 C CA . PHE B 1 293 ? -0.786 35.812 11.727 1 97.94 293 PHE B CA 1
ATOM 6551 C C . PHE B 1 293 ? -0.516 37.312 11.672 1 97.94 293 PHE B C 1
ATOM 6553 O O . PHE B 1 293 ? -0.01 37.812 10.672 1 97.94 293 PHE B O 1
ATOM 6560 N N . VAL B 1 294 ? -0.76 38.062 12.711 1 98 294 VAL B N 1
ATOM 6561 C CA . VAL B 1 294 ? -0.706 39.5 12.727 1 98 294 VAL B CA 1
ATOM 6562 C C . VAL B 1 294 ? 0.702 39.969 13.094 1 98 294 VAL B C 1
ATOM 6564 O O . VAL B 1 294 ? 1.06 41.125 12.867 1 98 294 VAL B O 1
ATOM 6567 N N . VAL B 1 295 ? 1.541 39.125 13.609 1 97.38 295 VAL B N 1
ATOM 6568 C CA . VAL B 1 295 ? 2.809 39.469 14.227 1 97.38 295 VAL B CA 1
ATOM 6569 C C . VAL B 1 295 ? 3.756 40.062 13.18 1 97.38 295 VAL B C 1
ATOM 6571 O O . VAL B 1 295 ? 4.336 41.125 13.367 1 97.38 295 VAL B O 1
ATOM 6574 N N . PRO B 1 296 ? 3.924 39.375 12.047 1 96.44 296 PRO B N 1
ATOM 6575 C CA . PRO B 1 296 ? 4.801 39.969 11.023 1 96.44 296 PRO B CA 1
ATOM 6576 C C . PRO B 1 296 ? 4.34 41.344 10.57 1 96.44 296 PRO B C 1
ATOM 6578 O O . PRO B 1 296 ? 5.168 42.219 10.281 1 96.44 296 PRO B O 1
ATOM 6581 N N . PHE B 1 297 ? 3.092 41.562 10.508 1 97.69 297 PHE B N 1
ATOM 6582 C CA . PHE B 1 297 ? 2.562 42.844 10.125 1 97.69 297 PHE B CA 1
ATOM 6583 C C . PHE B 1 297 ? 2.885 43.906 11.18 1 97.69 297 PHE B C 1
ATOM 6585 O O . PHE B 1 297 ? 3.236 45.031 10.852 1 97.69 297 PHE B O 1
ATOM 6592 N N . ILE B 1 298 ? 2.701 43.562 12.438 1 97.5 298 ILE B N 1
ATOM 6593 C CA . ILE B 1 298 ? 3.037 44.469 13.539 1 97.5 298 ILE B CA 1
ATOM 6594 C C . ILE B 1 298 ? 4.512 44.844 13.453 1 97.5 298 ILE B C 1
ATOM 6596 O O . ILE B 1 298 ? 4.855 46.031 13.562 1 97.5 298 ILE B O 1
ATOM 6600 N N . PHE B 1 299 ? 5.375 43.875 13.281 1 96.5 299 PHE B N 1
ATOM 6601 C CA . PHE B 1 299 ? 6.809 44.125 13.188 1 96.5 299 PHE B CA 1
ATOM 6602 C C . PHE B 1 299 ? 7.133 45 11.992 1 96.5 299 PHE B C 1
ATOM 6604 O O . PHE B 1 299 ? 7.98 45.906 12.086 1 96.5 299 PHE B O 1
ATOM 6611 N N . LEU B 1 300 ? 6.523 44.781 10.906 1 96.44 300 LEU B N 1
ATOM 6612 C CA . LEU B 1 300 ? 6.793 45.531 9.672 1 96.44 300 LEU B CA 1
ATOM 6613 C C . LEU B 1 300 ? 6.309 46.969 9.789 1 96.44 300 LEU B C 1
ATOM 6615 O O . LEU B 1 300 ? 7.016 47.906 9.398 1 96.44 300 LEU B O 1
ATOM 6619 N N . LEU B 1 301 ? 5.164 47.219 10.352 1 97.12 301 LEU B N 1
ATOM 6620 C CA . LEU B 1 301 ? 4.5 48.5 10.273 1 97.12 301 LEU B CA 1
ATOM 6621 C C . LEU B 1 301 ? 4.852 49.375 11.484 1 97.12 301 LEU B C 1
ATOM 6623 O O . LEU B 1 301 ? 4.871 50.594 11.391 1 97.12 301 LEU B O 1
ATOM 6627 N N . LEU B 1 302 ? 5.164 48.781 12.625 1 96.94 302 LEU B N 1
ATOM 6628 C CA . LEU B 1 302 ? 5.266 49.562 13.844 1 96.94 302 LEU B CA 1
ATOM 6629 C C . LEU B 1 302 ? 6.688 49.562 14.391 1 96.94 302 LEU B C 1
ATOM 6631 O O . LEU B 1 302 ? 7.035 50.344 15.258 1 96.94 302 LEU B O 1
ATOM 6635 N N . ALA B 1 303 ? 7.566 48.719 13.898 1 95.94 303 ALA B N 1
ATOM 6636 C CA . ALA B 1 303 ? 8.898 48.562 14.477 1 95.94 303 ALA B CA 1
ATOM 6637 C C . ALA B 1 303 ? 9.734 49.844 14.273 1 95.94 303 ALA B C 1
ATOM 6639 O O . ALA B 1 303 ? 9.688 50.438 13.211 1 95.94 303 ALA B O 1
ATOM 6640 N N . LYS B 1 304 ? 10.43 50.188 15.258 1 95.5 304 LYS B N 1
ATOM 6641 C CA . LYS B 1 304 ? 11.43 51.219 15.188 1 95.5 304 LYS B CA 1
ATOM 6642 C C . LYS B 1 304 ? 12.812 50.656 14.891 1 95.5 304 LYS B C 1
ATOM 6644 O O . LYS B 1 304 ? 13.594 51.25 14.148 1 95.5 304 LYS B O 1
ATOM 6649 N N . SER B 1 305 ? 13.07 49.562 15.516 1 93.81 305 SER B N 1
ATOM 6650 C CA . SER B 1 305 ? 14.336 48.875 15.297 1 93.81 305 SER B CA 1
ATOM 6651 C C . SER B 1 305 ? 14.445 48.344 13.867 1 93.81 305 SER B C 1
ATOM 6653 O O . SER B 1 305 ? 13.469 47.844 13.312 1 93.81 305 SER B O 1
ATOM 6655 N N . ALA B 1 306 ? 15.617 48.5 13.266 1 91.56 306 ALA B N 1
ATOM 6656 C CA . ALA B 1 306 ? 15.867 48.031 11.898 1 91.56 306 ALA B CA 1
ATOM 6657 C C . ALA B 1 306 ? 15.812 46.5 11.812 1 91.56 306 ALA B C 1
ATOM 6659 O O . ALA B 1 306 ? 15.336 45.969 10.82 1 91.56 306 ALA B O 1
ATOM 6660 N N . GLN B 1 307 ? 16.328 45.938 12.734 1 89.94 307 GLN B N 1
ATOM 6661 C CA . GLN B 1 307 ? 16.328 44.469 12.789 1 89.94 307 GLN B CA 1
ATOM 6662 C C . GLN B 1 307 ? 14.914 43.906 12.805 1 89.94 307 GLN B C 1
ATOM 6664 O O . GLN B 1 307 ? 14.602 42.969 12.07 1 89.94 307 GLN B O 1
ATOM 6669 N N . ASN B 1 308 ? 14.109 44.438 13.688 1 92.81 308 ASN B N 1
ATOM 6670 C CA . ASN B 1 308 ? 12.734 43.969 13.797 1 92.81 308 ASN B CA 1
ATOM 6671 C C . ASN B 1 308 ? 11.945 44.25 12.523 1 92.81 308 ASN B C 1
ATOM 6673 O O . ASN B 1 308 ? 11.109 43.438 12.117 1 92.81 308 ASN B O 1
ATOM 6677 N N . LYS B 1 309 ? 12.133 45.344 11.945 1 93.94 309 LYS B N 1
ATOM 6678 C CA . LYS B 1 309 ? 11.469 45.656 10.688 1 93.94 309 LYS B CA 1
ATOM 6679 C C . LYS B 1 309 ? 11.852 44.688 9.586 1 93.94 309 LYS B C 1
ATOM 6681 O O . LYS B 1 309 ? 11 44.25 8.805 1 93.94 309 LYS B O 1
ATOM 6686 N N . ALA B 1 310 ? 13.133 44.375 9.523 1 90.12 310 ALA B N 1
ATOM 6687 C CA . ALA B 1 310 ? 13.617 43.406 8.547 1 90.12 310 ALA B CA 1
ATOM 6688 C C . ALA B 1 310 ? 13 42.031 8.773 1 90.12 310 ALA B C 1
ATOM 6690 O O . ALA B 1 310 ? 12.656 41.344 7.82 1 90.12 310 ALA B O 1
ATOM 6691 N N . ALA B 1 311 ? 12.883 41.625 9.961 1 89.88 311 ALA B N 1
ATOM 6692 C CA . ALA B 1 311 ? 12.266 40.344 10.305 1 89.88 311 ALA B CA 1
ATOM 6693 C C . ALA B 1 311 ? 10.797 40.312 9.891 1 89.88 311 ALA B C 1
ATOM 6695 O O . ALA B 1 311 ? 10.32 39.312 9.367 1 89.88 311 ALA B O 1
ATOM 6696 N N . GLY B 1 312 ? 10.094 41.375 10.18 1 93.31 312 GLY B N 1
ATOM 6697 C CA . GLY B 1 312 ? 8.703 41.469 9.758 1 93.31 312 GLY B CA 1
ATOM 6698 C C . GLY B 1 312 ? 8.531 41.375 8.25 1 93.31 312 GLY B C 1
ATOM 6699 O O . GLY B 1 312 ? 7.656 40.656 7.766 1 93.31 312 GLY B O 1
ATOM 6700 N N . LYS B 1 313 ? 9.367 42.062 7.574 1 91.19 313 LYS B N 1
ATOM 6701 C CA . LYS B 1 313 ? 9.312 42.062 6.113 1 91.19 313 LYS B CA 1
ATOM 6702 C C . LYS B 1 313 ? 9.516 40.688 5.539 1 91.19 313 LYS B C 1
ATOM 6704 O O . LYS B 1 313 ? 8.82 40.281 4.613 1 91.19 313 LYS B O 1
ATOM 6709 N N . ALA B 1 314 ? 10.414 40 6.098 1 84.25 314 ALA B N 1
ATOM 6710 C CA . ALA B 1 314 ? 10.75 38.656 5.617 1 84.25 314 ALA B CA 1
ATOM 6711 C C . ALA B 1 314 ? 9.648 37.656 5.961 1 84.25 314 ALA B C 1
ATOM 6713 O O . ALA B 1 314 ? 9.484 36.656 5.27 1 84.25 314 ALA B O 1
ATOM 6714 N N . ALA B 1 315 ? 8.812 37.906 6.945 1 90.94 315 ALA B N 1
ATOM 6715 C CA . ALA B 1 315 ? 7.918 36.906 7.5 1 90.94 315 ALA B CA 1
ATOM 6716 C C . ALA B 1 315 ? 6.477 37.156 7.059 1 90.94 315 ALA B C 1
ATOM 6718 O O . ALA B 1 315 ? 5.625 36.281 7.184 1 90.94 315 ALA B O 1
ATOM 6719 N N . VAL B 1 316 ? 6.137 38.281 6.512 1 93.12 316 VAL B N 1
ATOM 6720 C CA . VAL B 1 316 ? 4.758 38.656 6.219 1 93.12 316 VAL B CA 1
ATOM 6721 C C . VAL B 1 316 ? 4.148 37.656 5.23 1 93.12 316 VAL B C 1
ATOM 6723 O O . VAL B 1 316 ? 3.068 37.125 5.473 1 93.12 316 VAL B O 1
ATOM 6726 N N . ILE B 1 317 ? 4.812 37.375 4.188 1 89.19 317 ILE B N 1
ATOM 6727 C CA . ILE B 1 317 ? 4.246 36.531 3.145 1 89.19 317 ILE B CA 1
ATOM 6728 C C . ILE B 1 317 ? 4.203 35.094 3.627 1 89.19 317 ILE B C 1
ATOM 6730 O O . ILE B 1 317 ? 3.141 34.469 3.635 1 89.19 317 ILE B O 1
ATOM 6734 N N . PRO B 1 318 ? 5.297 34.5 4.07 1 87.62 318 PRO B N 1
ATOM 6735 C CA . PRO B 1 318 ? 5.207 33.125 4.578 1 87.62 318 PRO B CA 1
ATOM 6736 C C . PRO B 1 318 ? 4.215 33 5.727 1 87.62 318 PRO B C 1
ATOM 6738 O O . PRO B 1 318 ? 3.518 31.969 5.824 1 87.62 318 PRO B O 1
ATOM 6741 N N . GLY B 1 319 ? 4.176 34 6.57 1 91.5 319 GLY B N 1
ATOM 6742 C CA . GLY B 1 319 ? 3.266 33.969 7.707 1 91.5 319 GLY B CA 1
ATOM 6743 C C . GLY B 1 319 ? 1.806 33.906 7.301 1 91.5 319 GLY B C 1
ATOM 6744 O O . GLY B 1 319 ? 0.989 33.281 7.977 1 91.5 319 GLY B O 1
ATOM 6745 N N . CYS B 1 320 ? 1.432 34.5 6.219 1 93.62 320 CYS B N 1
ATOM 6746 C CA . CYS B 1 320 ? 0.065 34.469 5.715 1 93.62 320 CYS B CA 1
ATOM 6747 C C . CYS B 1 320 ? -0.329 33.031 5.328 1 93.62 320 CYS B C 1
ATOM 6749 O O . CYS B 1 320 ? -1.508 32.688 5.379 1 93.62 320 CYS B O 1
ATOM 6751 N N . PHE B 1 321 ? 0.695 32.281 5.039 1 90.31 321 PHE B N 1
ATOM 6752 C CA . PHE B 1 321 ? 0.44 30.922 4.605 1 90.31 321 PHE B CA 1
ATOM 6753 C C . PHE B 1 321 ? 0.839 29.922 5.688 1 90.31 321 PHE B C 1
ATOM 6755 O O . PHE B 1 321 ? 1.208 28.781 5.391 1 90.31 321 PHE B O 1
ATOM 6762 N N . SER B 1 322 ? 0.908 30.375 6.922 1 91 322 SER B N 1
ATOM 6763 C CA . SER B 1 322 ? 1.061 29.578 8.141 1 91 322 SER B CA 1
ATOM 6764 C C . SER B 1 322 ? 2.484 29.062 8.281 1 91 322 SER B C 1
ATOM 6766 O O . SER B 1 322 ? 2.715 28.047 8.953 1 91 322 SER B O 1
ATOM 6768 N N . VAL B 1 323 ? 3.41 29.734 7.594 1 87.69 323 VAL B N 1
ATOM 6769 C CA . VAL B 1 323 ? 4.832 29.453 7.777 1 87.69 323 VAL B CA 1
ATOM 6770 C C . VAL B 1 323 ? 5.469 30.547 8.617 1 87.69 323 VAL B C 1
ATOM 6772 O O . VAL B 1 323 ? 5.883 31.578 8.078 1 87.69 323 VAL B O 1
ATOM 6775 N N . ASN B 1 324 ? 5.668 30.266 9.859 1 89.94 324 ASN B N 1
ATOM 6776 C CA . ASN B 1 324 ? 6.035 31.375 10.727 1 89.94 324 ASN B CA 1
ATOM 6777 C C . ASN B 1 324 ? 7.453 31.219 11.273 1 89.94 324 ASN B C 1
ATOM 6779 O O . ASN B 1 324 ? 7.879 31.984 12.133 1 89.94 324 ASN B O 1
ATOM 6783 N N . GLU B 1 325 ? 8.258 30.281 10.75 1 83.81 325 GLU B N 1
ATOM 6784 C CA . GLU B 1 325 ? 9.641 30.109 11.172 1 83.81 325 GLU B CA 1
ATOM 6785 C C . GLU B 1 325 ? 10.453 31.391 10.945 1 83.81 325 GLU B C 1
ATOM 6787 O O . GLU B 1 325 ? 11.289 31.75 11.773 1 83.81 325 GLU B O 1
ATOM 6792 N N . PRO B 1 326 ? 10.258 32.125 9.875 1 85.44 326 PRO B N 1
ATOM 6793 C CA . PRO B 1 326 ? 11.039 33.344 9.68 1 85.44 326 PRO B CA 1
ATOM 6794 C C . PRO B 1 326 ? 10.859 34.344 10.812 1 85.44 326 PRO B C 1
ATOM 6796 O O . PRO B 1 326 ? 11.812 35.031 11.188 1 85.44 326 PRO B O 1
ATOM 6799 N N . ILE B 1 327 ? 9.688 34.438 11.336 1 90.06 327 ILE B N 1
ATOM 6800 C CA . ILE B 1 327 ? 9.477 35.406 12.414 1 90.06 327 ILE B CA 1
ATOM 6801 C C . ILE B 1 327 ? 9.891 34.781 13.75 1 90.06 327 ILE B C 1
ATOM 6803 O O . ILE B 1 327 ? 10.375 35.5 14.641 1 90.06 327 ILE B O 1
ATOM 6807 N N . LEU B 1 328 ? 9.672 33.5 13.953 1 90.44 328 LEU B N 1
ATOM 6808 C CA . LEU B 1 328 ? 10 32.812 15.203 1 90.44 328 LEU B CA 1
ATOM 6809 C C . LEU B 1 328 ? 11.508 32.812 15.438 1 90.44 328 LEU B C 1
ATOM 6811 O O . LEU B 1 328 ? 11.961 33 16.562 1 90.44 328 LEU B O 1
ATOM 6815 N N . PHE B 1 329 ? 12.195 32.625 14.367 1 82.44 329 PHE B N 1
ATOM 6816 C CA . PHE B 1 329 ? 13.648 32.562 14.484 1 82.44 329 PHE B CA 1
ATOM 6817 C C . PHE B 1 329 ? 14.289 33.906 14.219 1 82.44 329 PHE B C 1
ATOM 6819 O O . PHE B 1 329 ? 15.359 34.219 14.758 1 82.44 329 PHE B O 1
ATOM 6826 N N . GLY B 1 330 ? 13.719 34.75 13.438 1 79.94 330 GLY B N 1
ATOM 6827 C CA . GLY B 1 330 ? 14.266 36.031 13.086 1 79.94 330 GLY B CA 1
ATOM 6828 C C . GLY B 1 330 ? 14.164 37.062 14.211 1 79.94 330 GLY B C 1
ATOM 6829 O O . GLY B 1 330 ? 15.117 37.781 14.477 1 79.94 330 GLY B O 1
ATOM 6830 N N . ALA B 1 331 ? 13.094 37.344 14.758 1 78 331 ALA B N 1
ATOM 6831 C CA . ALA B 1 331 ? 12.867 38.188 15.922 1 78 331 ALA B CA 1
ATOM 6832 C C . ALA B 1 331 ? 12.977 37.406 17.219 1 78 331 ALA B C 1
ATOM 6834 O O . ALA B 1 331 ? 12.641 37.906 18.297 1 78 331 ALA B O 1
ATOM 6835 N N . PRO B 1 332 ? 13.562 36.344 17.078 1 79.06 332 PRO B N 1
ATOM 6836 C CA . PRO B 1 332 ? 13.531 35.125 17.891 1 79.06 332 PRO B CA 1
ATOM 6837 C C . PRO B 1 332 ? 12.391 35.125 18.906 1 79.06 332 PRO B C 1
ATOM 6839 O O . PRO B 1 332 ? 12.609 35.438 20.078 1 79.06 332 PRO B O 1
ATOM 6842 N N . ILE B 1 333 ? 11.312 34.844 18.641 1 88.06 333 ILE B N 1
ATOM 6843 C CA . ILE B 1 333 ? 10.141 34.75 19.5 1 88.06 333 ILE B CA 1
ATOM 6844 C C . ILE B 1 333 ? 10.266 33.531 20.406 1 88.06 333 ILE B C 1
ATOM 6846 O O . ILE B 1 333 ? 9.977 33.594 21.594 1 88.06 333 ILE B O 1
ATOM 6850 N N . ILE B 1 334 ? 10.758 32.531 19.844 1 85.25 334 ILE B N 1
ATOM 6851 C CA . ILE B 1 334 ? 10.906 31.281 20.594 1 85.25 334 ILE B CA 1
ATOM 6852 C C . ILE B 1 334 ? 11.969 31.469 21.688 1 85.25 334 ILE B C 1
ATOM 6854 O O . ILE B 1 334 ? 13.008 32.094 21.453 1 85.25 334 ILE B O 1
ATOM 6858 N N . MET B 1 335 ? 11.688 31.047 22.844 1 80.62 335 MET B N 1
ATOM 6859 C CA . MET B 1 335 ? 12.57 31.062 24.016 1 80.62 335 MET B CA 1
ATOM 6860 C C . MET B 1 335 ? 12.836 32.469 24.5 1 80.62 335 MET B C 1
ATOM 6862 O O . MET B 1 335 ? 13.727 32.719 25.312 1 80.62 335 MET B O 1
ATOM 6866 N N . ASN B 1 336 ? 12.164 33.5 23.922 1 86.31 336 ASN B N 1
ATOM 6867 C CA . ASN B 1 336 ? 12.18 34.875 24.438 1 86.31 336 ASN B CA 1
ATOM 6868 C C . ASN B 1 336 ? 11.07 35.094 25.469 1 86.31 336 ASN B C 1
ATOM 6870 O O . ASN B 1 336 ? 9.898 35.156 25.109 1 86.31 336 ASN B O 1
ATOM 6874 N N . PRO B 1 337 ? 11.469 35.188 26.672 1 87.44 337 PRO B N 1
ATOM 6875 C CA . PRO B 1 337 ? 10.469 35.281 27.734 1 87.44 337 PRO B CA 1
ATOM 6876 C C . PRO B 1 337 ? 9.508 36.438 27.562 1 87.44 337 PRO B C 1
ATOM 6878 O O . PRO B 1 337 ? 8.359 36.375 28.016 1 87.44 337 PRO B O 1
ATOM 6881 N N . VAL B 1 338 ? 9.922 37.469 26.828 1 90.75 338 VAL B N 1
ATOM 6882 C CA . VAL B 1 338 ? 9.062 38.625 26.578 1 90.75 338 VAL B CA 1
ATOM 6883 C C . VAL B 1 338 ? 7.801 38.188 25.844 1 90.75 338 VAL B C 1
ATOM 6885 O O . VAL B 1 338 ? 6.719 38.719 26.062 1 90.75 338 VAL B O 1
ATOM 6888 N N . PHE B 1 339 ? 7.957 37.188 25.031 1 94.56 339 PHE B N 1
ATOM 6889 C CA . PHE B 1 339 ? 6.867 36.844 24.125 1 94.56 339 PHE B CA 1
ATOM 6890 C C . PHE B 1 339 ? 6.148 35.594 24.625 1 94.56 339 PHE B C 1
ATOM 6892 O O . PHE B 1 339 ? 5.254 35.062 23.953 1 94.56 339 PHE B O 1
ATOM 6899 N N . PHE B 1 340 ? 6.469 35.031 25.75 1 93.62 340 PHE B N 1
ATOM 6900 C CA . PHE B 1 340 ? 5.867 33.781 26.25 1 93.62 340 PHE B CA 1
ATOM 6901 C C . PHE B 1 340 ? 4.363 33.969 26.422 1 93.62 340 PHE B C 1
ATOM 6903 O O . PHE B 1 340 ? 3.588 33.125 25.969 1 93.62 340 PHE B O 1
ATOM 6910 N N . ILE B 1 341 ? 3.971 35.031 27.016 1 95 341 ILE B N 1
ATOM 6911 C CA . ILE B 1 341 ? 2.572 35.25 27.375 1 95 341 ILE B CA 1
ATOM 6912 C C . ILE B 1 341 ? 1.735 35.406 26.109 1 95 341 ILE B C 1
ATOM 6914 O O . ILE B 1 341 ? 0.757 34.688 25.906 1 95 341 ILE B O 1
ATOM 6918 N N . PRO B 1 342 ? 2.053 36.344 25.219 1 96.94 342 PRO B N 1
ATOM 6919 C CA . PRO B 1 342 ? 1.219 36.438 24.016 1 96.94 342 PRO B CA 1
ATOM 6920 C C . PRO B 1 342 ? 1.242 35.188 23.156 1 96.94 342 PRO B C 1
ATOM 6922 O O . PRO B 1 342 ? 0.233 34.812 22.547 1 96.94 342 PRO B O 1
ATOM 6925 N N . PHE B 1 343 ? 2.377 34.469 23.125 1 97 343 PHE B N 1
ATOM 6926 C CA . PHE B 1 343 ? 2.52 33.281 22.328 1 97 343 PHE B CA 1
ATOM 6927 C C . PHE B 1 343 ? 1.61 32.156 22.844 1 97 343 PHE B C 1
ATOM 6929 O O . PHE B 1 343 ? 1.104 31.359 22.062 1 97 343 PHE B O 1
ATOM 6936 N N . LEU B 1 344 ? 1.33 32.094 24.094 1 97 344 LEU B N 1
ATOM 6937 C CA . LEU B 1 344 ? 0.511 31.062 24.703 1 97 344 LEU B CA 1
ATOM 6938 C C . LEU B 1 344 ? -0.949 31.5 24.781 1 97 344 LEU B C 1
ATOM 6940 O O . LEU B 1 344 ? -1.853 30.703 24.531 1 97 344 LEU B O 1
ATOM 6944 N N . VAL B 1 345 ? -1.207 32.688 25.078 1 97.88 345 VAL B N 1
ATOM 6945 C CA . VAL B 1 345 ? -2.545 33.188 25.391 1 97.88 345 VAL B CA 1
ATOM 6946 C C . VAL B 1 345 ? -3.334 33.406 24.109 1 97.88 345 VAL B C 1
ATOM 6948 O O . VAL B 1 345 ? -4.547 33.188 24.062 1 97.88 345 VAL B O 1
ATOM 6951 N N . THR B 1 346 ? -2.697 33.875 23.078 1 98.44 346 THR B N 1
ATOM 6952 C CA . THR B 1 346 ? -3.396 34.219 21.844 1 98.44 346 THR B CA 1
ATOM 6953 C C . THR B 1 346 ? -4.137 33.031 21.281 1 98.44 346 THR B C 1
ATOM 6955 O O . THR B 1 346 ? -5.34 33.094 21 1 98.44 346 THR B O 1
ATOM 6958 N N . PRO B 1 347 ? -3.43 31.859 21.094 1 98.44 347 PRO B N 1
ATOM 6959 C CA . PRO B 1 347 ? -4.148 30.688 20.609 1 98.44 347 PRO B CA 1
ATOM 6960 C C . PRO B 1 347 ? -5.262 30.234 21.547 1 98.44 347 PRO B C 1
ATOM 6962 O O . PRO B 1 347 ? -6.305 29.75 21.094 1 98.44 347 PRO B O 1
ATOM 6965 N N . MET B 1 348 ? -5.062 30.328 22.812 1 98.44 348 MET B N 1
ATOM 6966 C CA . MET B 1 348 ? -6.07 29.938 23.797 1 98.44 348 MET B CA 1
ATOM 6967 C C . MET B 1 348 ? -7.309 30.812 23.688 1 98.44 348 MET B C 1
ATOM 6969 O O . MET B 1 348 ? -8.438 30.312 23.734 1 98.44 348 MET B O 1
ATOM 6973 N N . PHE B 1 349 ? -7.074 32.062 23.547 1 98.56 349 PHE B N 1
ATOM 6974 C CA . PHE B 1 349 ? -8.188 33 23.359 1 98.56 349 PHE B CA 1
ATOM 6975 C C . PHE B 1 349 ? -8.938 32.688 22.078 1 98.56 349 PHE B C 1
ATOM 6977 O O . PHE B 1 349 ? -10.172 32.625 22.062 1 98.56 349 PHE B O 1
ATOM 6984 N N . ASN B 1 350 ? -8.211 32.562 20.969 1 98.75 350 ASN B N 1
ATOM 6985 C CA . ASN B 1 350 ? -8.828 32.312 19.656 1 98.75 350 ASN B CA 1
ATOM 6986 C C . ASN B 1 350 ? -9.75 31.109 19.672 1 98.75 350 ASN B C 1
ATOM 6988 O O . ASN B 1 350 ? -10.867 31.172 19.156 1 98.75 350 ASN B O 1
ATOM 6992 N N . VAL B 1 351 ? -9.312 30.031 20.266 1 98.62 351 VAL B N 1
ATOM 6993 C CA . VAL B 1 351 ? -10.102 28.797 20.203 1 98.62 351 VAL B CA 1
ATOM 6994 C C . VAL B 1 351 ? -11.305 28.906 21.141 1 98.62 351 VAL B C 1
ATOM 6996 O O . VAL B 1 351 ? -12.375 28.375 20.859 1 98.62 351 VAL B O 1
ATOM 6999 N N . CYS B 1 352 ? -11.141 29.562 22.281 1 98.5 352 CYS B N 1
ATOM 7000 C CA . CYS B 1 352 ? -12.266 29.766 23.188 1 98.5 352 CYS B CA 1
ATOM 7001 C C . CYS B 1 352 ? -13.312 30.688 22.547 1 98.5 352 CYS B C 1
ATOM 7003 O O . CYS B 1 352 ? -14.516 30.422 22.656 1 98.5 352 CYS B O 1
ATOM 7005 N N . ALA B 1 353 ? -12.844 31.75 21.922 1 98.62 353 ALA B N 1
ATOM 7006 C CA . ALA B 1 353 ? -13.766 32.625 21.203 1 98.62 353 ALA B CA 1
ATOM 7007 C C . ALA B 1 353 ? -14.492 31.844 20.094 1 98.62 353 ALA B C 1
ATOM 7009 O O . ALA B 1 353 ? -15.688 32.031 19.891 1 98.62 353 ALA B O 1
ATOM 7010 N N . TYR B 1 354 ? -13.75 31.047 19.359 1 98.56 354 TYR B N 1
ATOM 7011 C CA . TYR B 1 354 ? -14.32 30.203 18.312 1 98.56 354 TYR B CA 1
ATOM 7012 C C . TYR B 1 354 ? -15.406 29.281 18.875 1 98.56 354 TYR B C 1
ATOM 7014 O O . TYR B 1 354 ? -16.484 29.172 18.297 1 98.56 354 TYR B O 1
ATOM 7022 N N . LYS B 1 355 ? -15.078 28.656 19.984 1 98.44 355 LYS B N 1
ATOM 7023 C CA . LYS B 1 355 ? -16.062 27.781 20.641 1 98.44 355 LYS B CA 1
ATOM 7024 C C . LYS B 1 355 ? -17.312 28.562 21.016 1 98.44 355 LYS B C 1
ATOM 7026 O O . LYS B 1 355 ? -18.422 28.047 20.906 1 98.44 355 LYS B O 1
ATOM 7031 N N . PHE B 1 356 ? -17.156 29.703 21.5 1 98.5 356 PHE B N 1
ATOM 7032 C CA . PHE B 1 356 ? -18.281 30.562 21.844 1 98.5 356 PHE B CA 1
ATOM 7033 C C . PHE B 1 356 ? -19.141 30.844 20.609 1 98.5 356 PHE B C 1
ATOM 7035 O O . PHE B 1 356 ? -20.375 30.766 20.688 1 98.5 356 PHE B O 1
ATOM 7042 N N . PHE B 1 357 ? -18.547 31.141 19.484 1 98.69 357 PHE B N 1
ATOM 7043 C CA . PHE B 1 357 ? -19.281 31.406 18.266 1 98.69 357 PHE B CA 1
ATOM 7044 C C . PHE B 1 357 ? -20.062 30.172 17.812 1 98.69 357 PHE B C 1
ATOM 7046 O O . PHE B 1 357 ? -21.188 30.281 17.344 1 98.69 357 PHE B O 1
ATOM 7053 N N . VAL B 1 358 ? -19.5 29 17.969 1 98.12 358 VAL B N 1
ATOM 7054 C CA . VAL B 1 358 ? -20.125 27.75 17.516 1 98.12 358 VAL B CA 1
ATOM 7055 C C . VAL B 1 358 ? -21.234 27.359 18.484 1 98.12 358 VAL B C 1
ATOM 7057 O O . VAL B 1 358 ? -22.359 27.062 18.062 1 98.12 358 VAL B O 1
ATOM 7060 N N . GLN B 1 359 ? -20.953 27.375 19.766 1 97.5 359 GLN B N 1
ATOM 7061 C CA . GLN B 1 359 ? -21.844 26.812 20.766 1 97.5 359 GLN B CA 1
ATOM 7062 C C . GLN B 1 359 ? -22.953 27.797 21.125 1 97.5 359 GLN B C 1
ATOM 7064 O O . GLN B 1 359 ? -24.109 27.406 21.297 1 97.5 359 GLN B O 1
ATOM 7069 N N . VAL B 1 360 ? -22.641 29.031 21.266 1 97.56 360 VAL B N 1
ATOM 7070 C CA . VAL B 1 360 ? -23.594 30.016 21.766 1 97.56 360 VAL B CA 1
ATOM 7071 C C . VAL B 1 360 ? -24.25 30.75 20.594 1 97.56 360 VAL B C 1
ATOM 7073 O O . VAL B 1 360 ? -25.484 30.891 20.547 1 97.56 360 VAL B O 1
ATOM 7076 N N . LEU B 1 361 ? -23.453 31.156 19.609 1 97.88 361 LEU B N 1
ATOM 7077 C CA . LEU B 1 361 ? -24 31.938 18.516 1 97.88 361 LEU B CA 1
ATOM 7078 C C . LEU B 1 361 ? -24.453 31.031 17.375 1 97.88 361 LEU B C 1
ATOM 7080 O O . LEU B 1 361 ? -24.984 31.5 16.375 1 97.88 361 LEU B O 1
ATOM 7084 N N . HIS B 1 362 ? -24.188 29.734 17.422 1 96.75 362 HIS B N 1
ATOM 7085 C CA . HIS B 1 362 ? -24.672 28.703 16.516 1 96.75 362 HIS B CA 1
ATOM 7086 C C . HIS B 1 362 ? -24.047 28.859 15.125 1 96.75 362 HIS B C 1
ATOM 7088 O O . HIS B 1 362 ? -24.734 28.703 14.109 1 96.75 362 HIS B O 1
ATOM 7094 N N . MET B 1 363 ? -22.875 29.328 15.156 1 97.31 363 MET B N 1
ATOM 7095 C CA . MET B 1 363 ? -22.078 29.297 13.922 1 97.31 363 MET B CA 1
ATOM 7096 C C . MET B 1 363 ? -21.703 27.875 13.555 1 97.31 363 MET B C 1
ATOM 7098 O O . MET B 1 363 ? -21.359 27.078 14.422 1 97.31 363 MET B O 1
ATOM 7102 N N . ASN B 1 364 ? -21.781 27.547 12.289 1 96.5 364 ASN B N 1
ATOM 7103 C CA . ASN B 1 364 ? -21.25 26.234 11.883 1 96.5 364 ASN B CA 1
ATOM 7104 C C . ASN B 1 364 ? -19.781 26.094 12.242 1 96.5 364 ASN B C 1
ATOM 7106 O O . ASN B 1 364 ? -18.984 26.984 11.945 1 96.5 364 ASN B O 1
ATOM 7110 N N . ALA B 1 365 ? -19.5 25.016 12.961 1 98 365 ALA B N 1
ATOM 7111 C CA . ALA B 1 365 ? -18.094 24.672 13.148 1 98 365 ALA B CA 1
ATOM 7112 C C . ALA B 1 365 ? -17.438 24.312 11.82 1 98 365 ALA B C 1
ATOM 7114 O O . ALA B 1 365 ? -18.109 24.141 10.805 1 98 365 ALA B O 1
ATOM 7115 N N . LEU B 1 366 ? -16.141 24.297 11.805 1 97.69 366 LEU B N 1
ATOM 7116 C CA . LEU B 1 366 ? -15.406 23.953 10.594 1 97.69 366 LEU B CA 1
ATOM 7117 C C . LEU B 1 366 ? -15.617 22.484 10.219 1 97.69 366 LEU B C 1
ATOM 7119 O O . LEU B 1 366 ? -15.422 21.594 11.047 1 97.69 366 LEU B O 1
ATOM 7123 N N . TYR B 1 367 ? -16.125 22.25 8.992 1 95.19 367 TYR B N 1
ATOM 7124 C CA . TYR B 1 367 ? -16.453 20.875 8.633 1 95.19 367 TYR B CA 1
ATOM 7125 C C . TYR B 1 367 ? -15.883 20.516 7.266 1 95.19 367 TYR B C 1
ATOM 7127 O O . TYR B 1 367 ? -15.867 19.344 6.879 1 95.19 367 TYR B O 1
ATOM 7135 N N . ASN B 1 368 ? -15.375 21.453 6.496 1 93.56 368 ASN B N 1
ATOM 7136 C CA . ASN B 1 368 ? -14.609 21.219 5.277 1 93.56 368 ASN B CA 1
ATOM 7137 C C . ASN B 1 368 ? -13.109 21.359 5.516 1 93.56 368 ASN B C 1
ATOM 7139 O O . ASN B 1 368 ? -12.641 22.422 5.941 1 93.56 368 ASN B O 1
ATOM 7143 N N . THR B 1 369 ? -12.406 20.375 5.191 1 93.94 369 THR B N 1
ATOM 7144 C CA . THR B 1 369 ? -10.969 20.422 5.449 1 93.94 369 THR B CA 1
ATOM 7145 C C . THR B 1 369 ? -10.227 21 4.254 1 93.94 369 THR B C 1
ATOM 7147 O O . THR B 1 369 ? -10.414 20.562 3.119 1 93.94 369 THR B O 1
ATOM 7150 N N . LEU B 1 370 ? -9.461 22.016 4.484 1 93.12 370 LEU B N 1
ATOM 7151 C CA . LEU B 1 370 ? -8.586 22.672 3.512 1 93.12 370 LEU B CA 1
ATOM 7152 C C . LEU B 1 370 ? -7.125 22.516 3.916 1 93.12 370 LEU B C 1
ATOM 7154 O O . LEU B 1 370 ? -6.824 22.188 5.062 1 93.12 370 LEU B O 1
ATOM 7158 N N . PRO B 1 371 ? -6.242 22.703 2.943 1 88.69 371 PRO B N 1
ATOM 7159 C CA . PRO B 1 371 ? -4.824 22.672 3.307 1 88.69 371 PRO B CA 1
ATOM 7160 C C . PRO B 1 371 ? -4.465 23.672 4.391 1 88.69 371 PRO B C 1
ATOM 7162 O O . PRO B 1 371 ? -4.973 24.797 4.383 1 88.69 371 PRO B O 1
ATOM 7165 N N . TRP B 1 372 ? -3.615 23.281 5.223 1 89.94 372 TRP B N 1
ATOM 7166 C CA . TRP B 1 372 ? -3.252 24.109 6.371 1 89.94 372 TRP B CA 1
ATOM 7167 C C . TRP B 1 372 ? -2.559 25.391 5.922 1 89.94 372 TRP B C 1
ATOM 7169 O O . TRP B 1 372 ? -2.506 26.359 6.668 1 89.94 372 TRP B O 1
ATOM 7179 N N . THR B 1 373 ? -2.111 25.422 4.738 1 88.56 373 THR B N 1
ATOM 7180 C CA . THR B 1 373 ? -1.347 26.547 4.234 1 88.56 373 THR B CA 1
ATOM 7181 C C . THR B 1 373 ? -2.277 27.656 3.736 1 88.56 373 THR B C 1
ATOM 7183 O O . THR B 1 373 ? -1.845 28.797 3.516 1 88.56 373 THR B O 1
ATOM 7186 N N . VAL B 1 374 ? -3.521 27.328 3.578 1 90.75 374 VAL B N 1
ATOM 7187 C CA . VAL B 1 374 ? -4.469 28.375 3.219 1 90.75 374 VAL B CA 1
ATOM 7188 C C . VAL B 1 374 ? -4.473 29.453 4.297 1 90.75 374 VAL B C 1
ATOM 7190 O O . VAL B 1 374 ? -4.461 29.156 5.492 1 90.75 374 VAL B O 1
ATOM 7193 N N . PRO B 1 375 ? -4.402 30.688 3.777 1 94.31 375 PRO B N 1
ATOM 7194 C CA . PRO B 1 375 ? -4.469 31.75 4.793 1 94.31 375 PRO B CA 1
ATOM 7195 C C . PRO B 1 375 ? -5.652 31.578 5.742 1 94.31 375 PRO B C 1
ATOM 7197 O O . PRO B 1 375 ? -6.785 31.391 5.293 1 94.31 375 PRO B O 1
ATOM 7200 N N . ALA B 1 376 ? -5.402 31.703 6.992 1 97.44 376 ALA B N 1
ATOM 7201 C CA . ALA B 1 376 ? -6.355 31.344 8.039 1 97.44 376 ALA B CA 1
ATOM 7202 C C . ALA B 1 376 ? -7.664 32.094 7.871 1 97.44 376 ALA B C 1
ATOM 7204 O O . ALA B 1 376 ? -8.75 31.531 7.984 1 97.44 376 ALA B O 1
ATOM 7205 N N . PRO B 1 377 ? -7.707 33.469 7.605 1 97.88 377 PRO B N 1
ATOM 7206 C CA . PRO B 1 377 ? -8.977 34.156 7.422 1 97.88 377 PRO B CA 1
ATOM 7207 C C . PRO B 1 377 ? -9.836 33.562 6.312 1 97.88 377 PRO B C 1
ATOM 7209 O O . PRO B 1 377 ? -11.047 33.406 6.48 1 97.88 377 PRO B O 1
ATOM 7212 N N . ILE B 1 378 ? -9.172 33.188 5.23 1 96.81 378 ILE B N 1
ATOM 7213 C CA . ILE B 1 378 ? -9.883 32.562 4.117 1 96.81 378 ILE B CA 1
ATOM 7214 C C . ILE B 1 378 ? -10.305 31.156 4.5 1 96.81 378 ILE B C 1
ATOM 7216 O O . ILE B 1 378 ? -11.43 30.734 4.223 1 96.81 378 ILE B O 1
ATOM 7220 N N . GLY B 1 379 ? -9.406 30.453 5.102 1 97.12 379 GLY B N 1
ATOM 7221 C CA . GLY B 1 379 ? -9.664 29.078 5.504 1 97.12 379 GLY B CA 1
ATOM 7222 C C . GLY B 1 379 ? -10.844 28.953 6.441 1 97.12 379 GLY B C 1
ATOM 7223 O O . GLY B 1 379 ? -11.672 28.047 6.281 1 97.12 379 GLY B O 1
ATOM 7224 N N . ILE B 1 380 ? -10.953 29.844 7.426 1 98.31 380 ILE B N 1
ATOM 7225 C CA . ILE B 1 380 ? -12.031 29.797 8.398 1 98.31 380 ILE B CA 1
ATOM 7226 C C . ILE B 1 380 ? -13.375 30.016 7.695 1 98.31 380 ILE B C 1
ATOM 7228 O O . ILE B 1 380 ? -14.336 29.281 7.953 1 98.31 380 ILE B O 1
ATOM 7232 N N . ILE B 1 381 ? -13.43 30.938 6.785 1 97.56 381 ILE B N 1
ATOM 7233 C CA . ILE B 1 381 ? -14.664 31.297 6.086 1 97.56 381 ILE B CA 1
ATOM 7234 C C . ILE B 1 381 ? -15.094 30.125 5.191 1 97.56 381 ILE B C 1
ATOM 7236 O O . ILE B 1 381 ? -16.25 29.719 5.227 1 97.56 381 ILE B O 1
ATOM 7240 N N . VAL B 1 382 ? -14.141 29.562 4.504 1 95.69 382 VAL B N 1
ATOM 7241 C CA . VAL B 1 382 ? -14.469 28.5 3.553 1 95.69 382 VAL B CA 1
ATOM 7242 C C . VAL B 1 382 ? -14.766 27.203 4.305 1 95.69 382 VAL B C 1
ATOM 7244 O O . VAL B 1 382 ? -15.703 26.484 3.969 1 95.69 382 VAL B O 1
ATOM 7247 N N . SER B 1 383 ? -13.992 26.859 5.324 1 96.88 383 SER B N 1
ATOM 7248 C CA . SER B 1 383 ? -14.133 25.609 6.07 1 96.88 383 SER B CA 1
ATOM 7249 C C . SER B 1 383 ? -15.445 25.578 6.848 1 96.88 383 SER B C 1
ATOM 7251 O O . SER B 1 383 ? -15.945 24.5 7.18 1 96.88 383 SER B O 1
ATOM 7253 N N . SER B 1 384 ? -16.062 26.734 7.148 1 96.69 384 SER B N 1
ATOM 7254 C CA . SER B 1 384 ? -17.344 26.812 7.848 1 96.69 384 SER B CA 1
ATOM 7255 C C . SER B 1 384 ? -18.5 26.797 6.867 1 96.69 384 SER B C 1
ATOM 7257 O O . SER B 1 384 ? -19.672 26.891 7.27 1 96.69 384 SER B O 1
ATOM 7259 N N . GLY B 1 385 ? -18.203 26.719 5.57 1 93.56 385 GLY B N 1
ATOM 7260 C CA . GLY B 1 385 ? -19.25 26.797 4.562 1 93.56 385 GLY B CA 1
ATOM 7261 C C . GLY B 1 385 ? -19.766 28.203 4.363 1 93.56 385 GLY B C 1
ATOM 7262 O O . GLY B 1 385 ? -20.969 28.406 4.184 1 93.56 385 GLY B O 1
ATOM 7263 N N . PHE B 1 386 ? -18.906 29.188 4.617 1 94.38 386 PHE B N 1
ATOM 7264 C CA . PHE B 1 386 ? -19.234 30.594 4.449 1 94.38 386 PHE B CA 1
ATOM 7265 C C . PHE B 1 386 ? -20.328 31.016 5.438 1 94.38 386 PHE B C 1
ATOM 7267 O O . PHE B 1 386 ? -21.219 31.781 5.086 1 94.38 386 PHE B O 1
ATOM 7274 N N . ALA B 1 387 ? -20.234 30.438 6.57 1 94.06 387 ALA B N 1
ATOM 7275 C CA . ALA B 1 387 ? -21.125 30.906 7.625 1 94.06 387 ALA B CA 1
ATOM 7276 C C . ALA B 1 387 ? -20.969 32.406 7.844 1 94.06 387 ALA B C 1
ATOM 7278 O O . ALA B 1 387 ? -19.859 32.938 7.91 1 94.06 387 ALA B O 1
ATOM 7279 N N . GLY B 1 388 ? -22.031 33.125 7.934 1 94.31 388 GLY B N 1
ATOM 7280 C CA . GLY B 1 388 ? -22 34.562 8.109 1 94.31 388 GLY B CA 1
ATOM 7281 C C . GLY B 1 388 ? -21.188 35 9.328 1 94.31 388 GLY B C 1
ATOM 7282 O O . GLY B 1 388 ? -20.391 35.906 9.242 1 94.31 388 GLY B O 1
ATOM 7283 N N . LEU B 1 389 ? -21.375 34.281 10.383 1 97.31 389 LEU B N 1
ATOM 7284 C CA . LEU B 1 389 ? -20.719 34.625 11.641 1 97.31 389 LEU B CA 1
ATOM 7285 C C . LEU B 1 389 ? -19.219 34.375 11.57 1 97.31 389 LEU B C 1
ATOM 7287 O O . LEU B 1 389 ? -18.453 34.844 12.398 1 97.31 389 LEU B O 1
ATOM 7291 N N . SER B 1 390 ? -18.797 33.562 10.609 1 97.75 390 SER B N 1
ATOM 7292 C CA . SER B 1 390 ? -17.375 33.312 10.461 1 97.75 390 SER B CA 1
ATOM 7293 C C . SER B 1 390 ? -16.609 34.562 10.039 1 97.75 390 SER B C 1
ATOM 7295 O O . SER B 1 390 ? -15.453 34.75 10.422 1 97.75 390 SER B O 1
ATOM 7297 N N . PHE B 1 391 ? -17.234 35.469 9.266 1 97.94 391 PHE B N 1
ATOM 7298 C CA . PHE B 1 391 ? -16.625 36.75 8.898 1 97.94 391 PHE B CA 1
ATOM 7299 C C . PHE B 1 391 ? -16.391 37.594 10.133 1 97.94 391 PHE B C 1
ATOM 7301 O O . PHE B 1 391 ? -15.336 38.219 10.266 1 97.94 391 PHE B O 1
ATOM 7308 N N . VAL B 1 392 ? -17.359 37.594 10.977 1 98.44 392 VAL B N 1
ATOM 7309 C CA . VAL B 1 392 ? -17.266 38.375 12.211 1 98.44 392 VAL B CA 1
ATOM 7310 C C . VAL B 1 392 ? -16.172 37.812 13.102 1 98.44 392 VAL B C 1
ATOM 7312 O O . VAL B 1 392 ? -15.383 38.562 13.688 1 98.44 392 VAL B O 1
ATOM 7315 N N . TYR B 1 393 ? -16.188 36.531 13.203 1 98.5 393 TYR B N 1
ATOM 7316 C CA . TYR B 1 393 ? -15.172 35.875 14.023 1 98.5 393 TYR B CA 1
ATOM 7317 C C . TYR B 1 393 ? -13.766 36.25 13.555 1 98.5 393 TYR B C 1
ATOM 7319 O O . TYR B 1 393 ? -12.891 36.531 14.367 1 98.5 393 TYR B O 1
ATOM 7327 N N . VAL B 1 394 ? -13.547 36.156 12.234 1 98.56 394 VAL B N 1
ATOM 7328 C CA . VAL B 1 394 ? -12.234 36.469 11.664 1 98.56 394 VAL B CA 1
ATOM 7329 C C . VAL B 1 394 ? -11.828 37.875 12.008 1 98.56 394 VAL B C 1
ATOM 7331 O O . VAL B 1 394 ? -10.703 38.125 12.461 1 98.56 394 VAL B O 1
ATOM 7334 N N . ILE B 1 395 ? -12.664 38.844 11.836 1 98.25 395 ILE B N 1
ATOM 7335 C CA . ILE B 1 395 ? -12.367 40.25 12.117 1 98.25 395 ILE B CA 1
ATOM 7336 C C . ILE B 1 395 ? -12.07 40.406 13.609 1 98.25 395 ILE B C 1
ATOM 7338 O O . ILE B 1 395 ? -11.094 41.062 13.977 1 98.25 395 ILE B O 1
ATOM 7342 N N . LEU B 1 396 ? -12.867 39.781 14.406 1 98.19 396 LEU B N 1
ATOM 7343 C CA . LEU B 1 396 ? -12.695 39.906 15.852 1 98.19 396 LEU B CA 1
ATOM 7344 C C . LEU B 1 396 ? -11.336 39.344 16.281 1 98.19 396 LEU B C 1
ATOM 7346 O O . LEU B 1 396 ? -10.625 39.969 17.062 1 98.19 396 LEU B O 1
ATOM 7350 N N . THR B 1 397 ? -11.016 38.188 15.781 1 98.19 397 THR B N 1
ATOM 7351 C CA . THR B 1 397 ? -9.773 37.531 16.203 1 98.19 397 THR B CA 1
ATOM 7352 C C . THR B 1 397 ? -8.562 38.344 15.719 1 98.19 397 THR B C 1
ATOM 7354 O O . THR B 1 397 ? -7.562 38.438 16.438 1 98.19 397 THR B O 1
ATOM 7357 N N . LEU B 1 398 ? -8.602 38.875 14.508 1 98.06 398 LEU B N 1
ATOM 7358 C CA . LEU B 1 398 ? -7.496 39.688 14.016 1 98.06 398 LEU B CA 1
ATOM 7359 C C . LEU B 1 398 ? -7.277 40.906 14.891 1 98.06 398 LEU B C 1
ATOM 7361 O O . LEU B 1 398 ? -6.137 41.281 15.195 1 98.06 398 LEU B O 1
ATOM 7365 N N . VAL B 1 399 ? -8.32 41.5 15.312 1 98.38 399 VAL B N 1
ATOM 7366 C CA . VAL B 1 399 ? -8.242 42.719 16.141 1 98.38 399 VAL B CA 1
ATOM 7367 C C . VAL B 1 399 ? -7.719 42.344 17.531 1 98.38 399 VAL B C 1
ATOM 7369 O O . VAL B 1 399 ? -6.785 42.969 18.031 1 98.38 399 VAL B O 1
ATOM 7372 N N . VAL B 1 400 ? -8.266 41.312 18.125 1 98.5 400 VAL B N 1
ATOM 7373 C CA . VAL B 1 400 ? -7.898 40.938 19.484 1 98.5 400 VAL B CA 1
ATOM 7374 C C . VAL B 1 400 ? -6.461 40.406 19.5 1 98.5 400 VAL B C 1
ATOM 7376 O O . VAL B 1 400 ? -5.699 40.688 20.422 1 98.5 400 VAL B O 1
ATOM 7379 N N . ASP B 1 401 ? -6.09 39.562 18.484 1 98.56 401 ASP B N 1
ATOM 7380 C CA . ASP B 1 401 ? -4.711 39.094 18.406 1 98.56 401 ASP B CA 1
ATOM 7381 C C . ASP B 1 401 ? -3.727 40.25 18.359 1 98.56 401 ASP B C 1
ATOM 7383 O O . ASP B 1 401 ? -2.676 40.219 19 1 98.56 401 ASP B O 1
ATOM 7387 N N . THR B 1 402 ? -4.055 41.25 17.578 1 98.25 402 THR B N 1
ATOM 7388 C CA . THR B 1 402 ? -3.203 42.438 17.469 1 98.25 402 THR B CA 1
ATOM 7389 C C . THR B 1 402 ? -3.066 43.125 18.828 1 98.25 402 THR B C 1
ATOM 7391 O O . THR B 1 402 ? -1.964 43.5 19.219 1 98.25 402 THR B O 1
ATOM 7394 N N . LEU B 1 403 ? -4.125 43.25 19.516 1 98.25 403 LEU B N 1
ATOM 7395 C CA . LEU B 1 403 ? -4.125 43.938 20.812 1 98.25 403 LEU B CA 1
ATOM 7396 C C . LEU B 1 403 ? -3.324 43.125 21.828 1 98.25 403 LEU B C 1
ATOM 7398 O O . LEU B 1 403 ? -2.688 43.719 22.719 1 98.25 403 LEU B O 1
ATOM 7402 N N . ILE B 1 404 ? -3.342 41.812 21.719 1 98.19 404 ILE B N 1
ATOM 7403 C CA . ILE B 1 404 ? -2.598 40.969 22.641 1 98.19 404 ILE B CA 1
ATOM 7404 C C . ILE B 1 404 ? -1.1 41.125 22.391 1 98.19 404 ILE B C 1
ATOM 7406 O O . ILE B 1 404 ? -0.311 41.219 23.328 1 98.19 404 ILE B O 1
ATOM 7410 N N . TRP B 1 405 ? -0.668 41.188 21.156 1 97.88 405 TRP B N 1
ATOM 7411 C CA . TRP B 1 405 ? 0.743 41.094 20.797 1 97.88 405 TRP B CA 1
ATOM 7412 C C . TRP B 1 405 ? 1.412 42.469 20.906 1 97.88 405 TRP B C 1
ATOM 7414 O O . TRP B 1 405 ? 2.607 42.562 21.203 1 97.88 405 TRP B O 1
ATOM 7424 N N . ILE B 1 406 ? 0.73 43.625 20.781 1 97.56 406 ILE B N 1
ATOM 7425 C CA . ILE B 1 406 ? 1.295 44.969 20.609 1 97.56 406 ILE B CA 1
ATOM 7426 C C . ILE B 1 406 ? 2.086 45.344 21.859 1 97.56 406 ILE B C 1
ATOM 7428 O O . ILE B 1 406 ? 3.219 45.812 21.766 1 97.56 406 ILE B O 1
ATOM 7432 N N . PRO B 1 407 ? 1.521 45.156 23.109 1 97.44 407 PRO B N 1
ATOM 7433 C CA . PRO B 1 407 ? 2.291 45.594 24.266 1 97.44 407 PRO B CA 1
ATOM 7434 C C . PRO B 1 407 ? 3.633 44.875 24.391 1 97.44 407 PRO B C 1
ATOM 7436 O O . PRO B 1 407 ? 4.641 45.469 24.75 1 97.44 407 PRO B O 1
ATOM 7439 N N . PHE B 1 408 ? 3.658 43.656 24.109 1 96.75 408 PHE B N 1
ATOM 7440 C CA . PHE B 1 408 ? 4.887 42.875 24.219 1 96.75 408 PHE B CA 1
ATOM 7441 C C . PHE B 1 408 ? 5.848 43.219 23.094 1 96.75 408 PHE B C 1
ATOM 7443 O O . PHE B 1 408 ? 7.059 43.312 23.297 1 96.75 408 PHE B O 1
ATOM 7450 N N . PHE B 1 409 ? 5.328 43.438 21.922 1 96.12 409 PHE B N 1
ATOM 7451 C CA . PHE B 1 409 ? 6.133 43.875 20.781 1 96.12 409 PHE B CA 1
ATOM 7452 C C . PHE B 1 409 ? 6.805 45.219 21.094 1 96.12 409 PHE B C 1
ATOM 7454 O O . PHE B 1 409 ? 8 45.375 20.844 1 96.12 409 PHE B O 1
ATOM 7461 N N . LYS B 1 410 ? 6.016 46.156 21.578 1 96.38 410 LYS B N 1
ATOM 7462 C CA . LYS B 1 410 ? 6.547 47.5 21.875 1 96.38 410 LYS B CA 1
ATOM 7463 C C . LYS B 1 410 ? 7.676 47.406 22.891 1 96.38 410 LYS B C 1
ATOM 7465 O O . LYS B 1 410 ? 8.688 48.125 22.766 1 96.38 410 LYS B O 1
ATOM 7470 N N . PHE B 1 411 ? 7.445 46.625 23.859 1 95.06 411 PHE B N 1
ATOM 7471 C CA . PHE B 1 411 ? 8.477 46.438 24.875 1 95.06 411 PHE B CA 1
ATOM 7472 C C . PHE B 1 411 ? 9.758 45.906 24.25 1 95.06 411 PHE B C 1
ATOM 7474 O O . PHE B 1 411 ? 10.844 46.438 24.516 1 95.06 411 PHE B O 1
ATOM 7481 N N . TYR B 1 412 ? 9.68 44.906 23.484 1 94.19 412 TYR B N 1
ATOM 7482 C CA . TYR B 1 412 ? 10.836 44.281 22.844 1 94.19 412 TYR B CA 1
ATOM 7483 C C . TYR B 1 412 ? 11.484 45.219 21.828 1 94.19 412 TYR B C 1
ATOM 7485 O O . TYR B 1 412 ? 12.711 45.344 21.797 1 94.19 412 TYR B O 1
ATOM 7493 N N . ASP B 1 413 ? 10.68 45.875 21 1 94.81 413 ASP B N 1
ATOM 7494 C CA . ASP B 1 413 ? 11.164 46.75 19.938 1 94.81 413 ASP B CA 1
ATOM 7495 C C . ASP B 1 413 ? 11.906 47.938 20.531 1 94.81 413 ASP B C 1
ATOM 7497 O O . ASP B 1 413 ? 12.93 48.375 20 1 94.81 413 ASP B O 1
ATOM 7501 N N . ASN B 1 414 ? 11.359 48.5 21.562 1 94.31 414 ASN B N 1
ATOM 7502 C CA . ASN B 1 414 ? 12 49.656 22.219 1 94.31 414 ASN B CA 1
ATOM 7503 C C . ASN B 1 414 ? 13.375 49.281 22.781 1 94.31 414 ASN B C 1
ATOM 7505 O O . ASN B 1 414 ? 14.32 50.062 22.688 1 94.31 414 ASN B O 1
ATOM 7509 N N . ASP B 1 415 ? 13.391 48.156 23.375 1 91.75 415 ASP B N 1
ATOM 7510 C CA . ASP B 1 415 ? 14.656 47.719 23.938 1 91.75 415 ASP B CA 1
ATOM 7511 C C . ASP B 1 415 ? 15.703 47.531 22.844 1 91.75 415 ASP B C 1
ATOM 7513 O O . ASP B 1 415 ? 16.844 47.969 23 1 91.75 415 ASP B O 1
ATOM 7517 N N . LEU B 1 416 ? 15.375 46.906 21.75 1 91.38 416 LEU B N 1
ATOM 7518 C CA . LEU B 1 416 ? 16.297 46.688 20.641 1 91.38 416 LEU B CA 1
ATOM 7519 C C . LEU B 1 416 ? 16.672 48 19.969 1 91.38 416 LEU B C 1
ATOM 7521 O O . LEU B 1 416 ? 17.812 48.188 19.531 1 91.38 416 LEU B O 1
ATOM 7525 N N . TYR B 1 417 ? 15.727 48.875 19.828 1 92.69 417 TYR B N 1
ATOM 7526 C CA . TYR B 1 417 ? 15.977 50.156 19.219 1 92.69 417 TYR B CA 1
ATOM 7527 C C . TYR B 1 417 ? 16.984 50.969 20.031 1 92.69 417 TYR B C 1
ATOM 7529 O O . TYR B 1 417 ? 17.875 51.625 19.469 1 92.69 417 TYR B O 1
ATOM 7537 N N . LYS B 1 418 ? 16.891 50.938 21.312 1 92.25 418 LYS B N 1
ATOM 7538 C CA . LYS B 1 418 ? 17.844 51.594 22.188 1 92.25 418 LYS B CA 1
ATOM 7539 C C . LYS B 1 418 ? 19.25 51.031 22.016 1 92.25 418 LYS B C 1
ATOM 7541 O O . LYS B 1 418 ? 20.219 51.812 22 1 92.25 418 LYS B O 1
ATOM 7546 N N . GLN B 1 419 ? 19.219 49.75 21.969 1 91.19 419 GLN B N 1
ATOM 7547 C CA . GLN B 1 419 ? 20.516 49.125 21.766 1 91.19 419 GLN B CA 1
ATOM 7548 C C . GLN B 1 419 ? 21.125 49.531 20.422 1 91.19 419 GLN B C 1
ATOM 7550 O O . GLN B 1 419 ? 22.344 49.75 20.328 1 91.19 419 GLN B O 1
ATOM 7555 N N . GLU B 1 420 ? 20.328 49.594 19.391 1 89.62 420 GLU B N 1
ATOM 7556 C CA . GLU B 1 420 ? 20.781 50.031 18.062 1 89.62 420 GLU B CA 1
ATOM 7557 C C . GLU B 1 420 ? 21.281 51.469 18.078 1 89.62 420 GLU B C 1
ATOM 7559 O O . GLU B 1 420 ? 22.281 51.781 17.453 1 89.62 420 GLU B O 1
ATOM 7564 N N . GLN B 1 421 ? 20.625 52.312 18.812 1 90.19 421 GLN B N 1
ATOM 7565 C CA . GLN B 1 421 ? 21.016 53.719 18.922 1 90.19 421 GLN B CA 1
ATOM 7566 C C . GLN B 1 421 ? 22.312 53.875 19.703 1 90.19 421 GLN B C 1
ATOM 7568 O O . GLN B 1 421 ? 23.141 54.719 19.375 1 90.19 421 GLN B O 1
ATOM 7573 N N . ALA B 1 422 ? 22.406 53.062 20.672 1 88.88 422 ALA B N 1
ATOM 7574 C CA . ALA B 1 422 ? 23.641 53.094 21.469 1 88.88 422 ALA B CA 1
ATOM 7575 C C . ALA B 1 422 ? 24.844 52.656 20.641 1 88.88 422 ALA B C 1
ATOM 7577 O O . ALA B 1 422 ? 25.922 53.219 20.766 1 88.88 422 ALA B O 1
ATOM 7578 N N . LYS B 1 423 ? 24.594 51.656 19.875 1 86.19 423 LYS B N 1
ATOM 7579 C CA . LYS B 1 423 ? 25.672 51.188 19 1 86.19 423 LYS B CA 1
ATOM 7580 C C . LYS B 1 423 ? 26.031 52.25 17.953 1 86.19 423 LYS B C 1
ATOM 7582 O O . LYS B 1 423 ? 27.219 52.406 17.641 1 86.19 423 LYS B O 1
ATOM 7587 N N . LEU B 1 424 ? 25.078 52.906 17.375 1 84.19 424 LEU B N 1
ATOM 7588 C CA . LEU B 1 424 ? 25.312 53.938 16.391 1 84.19 424 LEU B CA 1
ATOM 7589 C C . LEU B 1 424 ? 26.031 55.125 17.016 1 84.19 424 LEU B C 1
ATOM 7591 O O . LEU B 1 424 ? 26.922 55.719 16.406 1 84.19 424 LEU B O 1
ATOM 7595 N N . ALA B 1 425 ? 25.656 55.469 18.203 1 86.12 425 ALA B N 1
ATOM 7596 C CA . ALA B 1 425 ? 26.297 56.562 18.922 1 86.12 425 ALA B CA 1
ATOM 7597 C C . ALA B 1 425 ? 27.75 56.219 19.266 1 86.12 425 ALA B C 1
ATOM 7599 O O . ALA B 1 425 ? 28.625 57.094 19.188 1 86.12 425 ALA B O 1
ATOM 7600 N N . ALA B 1 426 ? 27.969 55.031 19.578 1 84.38 426 ALA B N 1
ATOM 7601 C CA . ALA B 1 426 ? 29.328 54.594 19.891 1 84.38 426 ALA B CA 1
ATOM 7602 C C . ALA B 1 426 ? 30.203 54.594 18.641 1 84.38 426 ALA B C 1
ATOM 7604 O O . ALA B 1 426 ? 31.391 54.938 18.719 1 84.38 426 ALA B O 1
ATOM 7605 N N . GLU B 1 427 ? 29.656 54.125 17.531 1 77.25 427 GLU B N 1
ATOM 7606 C CA . GLU B 1 427 ? 30.391 54.125 16.266 1 77.25 427 GLU B CA 1
ATOM 7607 C C . GLU B 1 427 ? 30.703 55.562 15.82 1 77.25 427 GLU B C 1
ATOM 7609 O O . GLU B 1 427 ? 31.781 55.812 15.289 1 77.25 427 GLU B O 1
ATOM 7614 N N . GLN B 1 428 ? 29.844 56.5 15.945 1 73.06 428 GLN B N 1
ATOM 7615 C CA . GLN B 1 428 ? 30.062 57.906 15.594 1 73.06 428 GLN B CA 1
ATOM 7616 C C . GLN B 1 428 ? 31.078 58.562 16.516 1 73.06 428 GLN B C 1
ATOM 7618 O O . GLN B 1 428 ? 31.875 59.406 16.094 1 73.06 428 GLN B O 1
ATOM 7623 N N . ALA B 1 429 ? 31.141 58.125 17.688 1 80.44 429 ALA B N 1
ATOM 7624 C CA . ALA B 1 429 ? 32.094 58.688 18.656 1 80.44 429 ALA B CA 1
ATOM 7625 C C . ALA B 1 429 ? 33.5 58.156 18.406 1 80.44 429 ALA B C 1
ATOM 7627 O O . ALA B 1 429 ? 34.5 58.844 18.656 1 80.44 429 ALA B O 1
ATOM 7628 N N . SER B 1 430 ? 33.469 56.844 18.094 1 67.62 430 SER B N 1
ATOM 7629 C CA . SER B 1 430 ? 34.812 56.281 17.875 1 67.62 430 SER B CA 1
ATOM 7630 C C . SER B 1 430 ? 35.375 56.688 16.516 1 67.62 430 SER B C 1
ATOM 7632 O O . SER B 1 430 ? 36.562 56.5 16.25 1 67.62 430 SER B O 1
ATOM 7634 N N . GLY B 1 431 ? 34.938 57.656 15.758 1 58.69 431 GLY B N 1
ATOM 7635 C CA . GLY B 1 431 ? 35.406 58.188 14.492 1 58.69 431 GLY B CA 1
ATOM 7636 C C . GLY B 1 431 ? 35.562 57.125 13.414 1 58.69 431 GLY B C 1
ATOM 7637 O O . GLY B 1 431 ? 36.188 57.344 12.383 1 58.69 431 GLY B O 1
ATOM 7638 N N . VAL B 1 432 ? 35.688 55.812 13.617 1 48.25 432 VAL B N 1
ATOM 7639 C CA . VAL B 1 432 ? 35.938 54.75 12.648 1 48.25 432 VAL B CA 1
ATOM 7640 C C . VAL B 1 432 ? 34.719 54.625 11.727 1 48.25 432 VAL B C 1
ATOM 7642 O O . VAL B 1 432 ? 33.594 54.438 12.188 1 48.25 432 VAL B O 1
ATOM 7645 N N . ALA B 1 433 ? 34.875 55.219 10.578 1 43.03 433 ALA B N 1
ATOM 7646 C CA . ALA B 1 433 ? 34 55.031 9.422 1 43.03 433 ALA B CA 1
ATOM 7647 C C . ALA B 1 433 ? 33.719 53.531 9.227 1 43.03 433 ALA B C 1
ATOM 7649 O O . ALA B 1 433 ? 34.656 52.719 9.062 1 43.03 433 ALA B O 1
ATOM 7650 N N . THR B 1 434 ? 32.875 53.031 9.828 1 37.06 434 THR B N 1
ATOM 7651 C CA . THR B 1 434 ? 32.531 51.625 9.523 1 37.06 434 THR B CA 1
ATOM 7652 C C . THR B 1 434 ? 32.5 51.406 8.016 1 37.06 434 THR B C 1
ATOM 7654 O O . THR B 1 434 ? 31.812 52.156 7.293 1 37.06 434 THR B O 1
ATOM 7657 N N . ALA B 1 435 ? 33.562 50.906 7.41 1 37.41 435 ALA B N 1
ATOM 7658 C CA . ALA B 1 435 ? 33.625 50.375 6.055 1 37.41 435 ALA B CA 1
ATOM 7659 C C . ALA B 1 435 ? 32.312 49.656 5.707 1 37.41 435 ALA B C 1
ATOM 7661 O O . ALA B 1 435 ? 31.859 48.781 6.445 1 37.41 435 ALA B O 1
ATOM 7662 N N . THR B 1 436 ? 31.422 50.375 5.086 1 32.97 436 THR B N 1
ATOM 7663 C CA . THR B 1 436 ? 30.312 49.719 4.434 1 32.97 436 THR B CA 1
ATOM 7664 C C . THR B 1 436 ? 30.703 48.312 3.965 1 32.97 436 THR B C 1
ATOM 7666 O O . THR B 1 436 ? 31.734 48.156 3.309 1 32.97 436 THR B O 1
ATOM 7669 N N . ASP B 1 437 ? 30.344 47.312 4.695 1 33.62 437 ASP B N 1
ATOM 7670 C CA . ASP B 1 437 ? 30.562 45.906 4.367 1 33.62 437 ASP B CA 1
ATOM 7671 C C . ASP B 1 437 ? 30.266 45.625 2.891 1 33.62 437 ASP B C 1
ATOM 7673 O O . ASP B 1 437 ? 29.203 46 2.387 1 33.62 437 ASP B O 1
ATOM 7677 N N . ASN B 1 438 ? 31.328 45.719 2.057 1 32.97 438 ASN B N 1
ATOM 7678 C CA . ASN B 1 438 ? 31.406 45.188 0.698 1 32.97 438 ASN B CA 1
ATOM 7679 C C . ASN B 1 438 ? 30.703 43.844 0.575 1 32.97 438 ASN B C 1
ATOM 7681 O O . ASN B 1 438 ? 31.328 42.812 0.771 1 32.97 438 ASN B O 1
ATOM 7685 N N . SER B 1 439 ? 29.578 43.75 0.838 1 34.16 439 SER B N 1
ATOM 7686 C CA . SER B 1 439 ? 28.75 42.562 0.607 1 34.16 439 SER B CA 1
ATOM 7687 C C . SER B 1 439 ? 28.844 42.094 -0.844 1 34.16 439 SER B C 1
ATOM 7689 O O . SER B 1 439 ? 28.312 41.062 -1.201 1 34.16 439 SER B O 1
ATOM 7691 N N . THR B 1 440 ? 29.406 43 -1.734 1 31 440 THR B N 1
ATOM 7692 C CA . THR B 1 440 ? 29.422 42.531 -3.117 1 31 440 THR B CA 1
ATOM 7693 C C . THR B 1 440 ? 30.547 41.531 -3.34 1 31 440 THR B C 1
ATOM 7695 O O . THR B 1 440 ? 30.609 40.875 -4.379 1 31 440 THR B O 1
ATOM 7698 N N . ALA B 1 441 ? 31.625 41.656 -2.646 1 33.59 441 ALA B N 1
ATOM 7699 C CA . ALA B 1 441 ? 32.75 40.781 -2.979 1 33.59 441 ALA B CA 1
ATOM 7700 C C . ALA B 1 441 ? 32.406 39.312 -2.77 1 33.59 441 ALA B C 1
ATOM 7702 O O . ALA B 1 441 ? 33.094 38.406 -3.258 1 33.59 441 ALA B O 1
ATOM 7703 N N . SER B 1 442 ? 31.578 39.062 -1.991 1 34.44 442 SER B N 1
ATOM 7704 C CA . SER B 1 442 ? 31.234 37.656 -1.657 1 34.44 442 SER B CA 1
ATOM 7705 C C . SER B 1 442 ? 30.516 36.969 -2.807 1 34.44 442 SER B C 1
ATOM 7707 O O . SER B 1 442 ? 30.422 35.75 -2.848 1 34.44 442 SER B O 1
ATOM 7709 N N . LEU B 1 443 ? 30.031 37.781 -3.68 1 34.62 443 LEU B N 1
ATOM 7710 C CA . LEU B 1 443 ? 29.297 37.188 -4.785 1 34.62 443 LEU B CA 1
ATOM 7711 C C . LEU B 1 443 ? 30.266 36.625 -5.824 1 34.62 443 LEU B C 1
ATOM 7713 O O . LEU B 1 443 ? 29.969 35.625 -6.5 1 34.62 443 LEU B O 1
ATOM 7717 N N . ALA B 1 444 ? 31.391 37.219 -6.105 1 35.84 444 ALA B N 1
ATOM 7718 C CA . ALA B 1 444 ? 32.281 36.781 -7.16 1 35.84 444 ALA B CA 1
ATOM 7719 C C . ALA B 1 444 ? 32.938 35.438 -6.789 1 35.84 444 ALA B C 1
ATOM 7721 O O . ALA B 1 444 ? 33.469 34.75 -7.656 1 35.84 444 ALA B O 1
ATOM 7722 N N . ALA B 1 445 ? 33.344 35.281 -5.629 1 38.62 445 ALA B N 1
ATOM 7723 C CA . ALA B 1 445 ? 33.938 34.031 -5.188 1 38.62 445 ALA B CA 1
ATOM 7724 C C . ALA B 1 445 ? 32.969 32.875 -5.344 1 38.62 445 ALA B C 1
ATOM 7726 O O . ALA B 1 445 ? 33.375 31.703 -5.449 1 38.62 445 ALA B O 1
ATOM 7727 N N . THR B 1 446 ? 31.75 33.094 -5.414 1 42.94 446 THR B N 1
ATOM 7728 C CA . THR B 1 446 ? 30.734 32.062 -5.527 1 42.94 446 THR B CA 1
ATOM 7729 C C . THR B 1 446 ? 30.703 31.484 -6.938 1 42.94 446 THR B C 1
ATOM 7731 O O . THR B 1 446 ? 30.359 30.312 -7.133 1 42.94 446 THR B O 1
ATOM 7734 N N . ASP B 1 447 ? 31.031 32.375 -7.852 1 43.81 447 ASP B N 1
ATOM 7735 C CA . ASP B 1 447 ? 30.96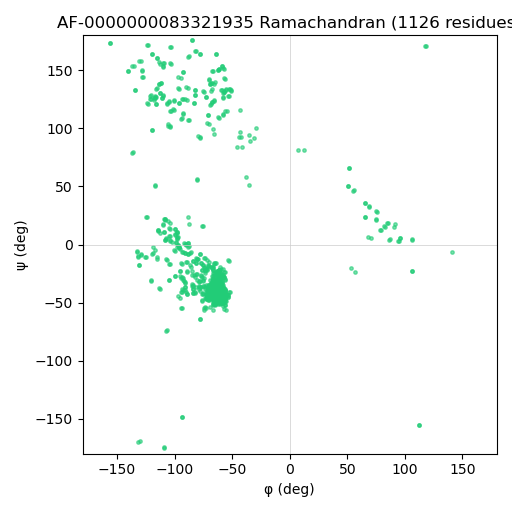9 31.859 -9.219 1 43.81 447 ASP B CA 1
ATOM 7736 C C . ASP B 1 447 ? 32.031 30.797 -9.453 1 43.81 447 ASP B C 1
ATOM 7738 O O . ASP B 1 447 ? 31.781 29.797 -10.117 1 43.81 447 ASP B O 1
ATOM 7742 N N . LYS B 1 448 ? 33.25 31.203 -9.109 1 44.09 448 LYS B N 1
ATOM 7743 C CA . LYS B 1 448 ? 34.344 30.266 -9.375 1 44.09 448 LYS B CA 1
ATOM 7744 C C . LYS B 1 448 ? 34.219 29 -8.531 1 44.09 448 LYS B C 1
ATOM 7746 O O . LYS B 1 448 ? 34.562 27.906 -8.984 1 44.09 448 LYS B O 1
ATOM 7751 N N . GLU B 1 449 ? 33.906 29.094 -7.34 1 44.66 449 GLU B N 1
ATOM 7752 C CA . GLU B 1 449 ? 33.781 27.922 -6.492 1 44.66 449 GLU B CA 1
ATOM 7753 C C . GLU B 1 449 ? 32.562 27.078 -6.902 1 44.66 449 GLU B C 1
ATOM 7755 O O . GLU B 1 449 ? 32.562 25.859 -6.672 1 44.66 449 GLU B O 1
ATOM 7760 N N . ALA B 1 450 ? 31.594 27.688 -7.387 1 45.53 450 ALA B N 1
ATOM 7761 C CA . ALA B 1 450 ? 30.422 26.969 -7.867 1 45.53 450 ALA B CA 1
ATOM 7762 C C . ALA B 1 450 ? 30.797 25.969 -8.953 1 45.53 450 ALA B C 1
ATOM 7764 O O . ALA B 1 450 ? 30.266 24.859 -9 1 45.53 450 ALA B O 1
ATOM 7765 N N . LYS B 1 451 ? 31.547 26.438 -9.891 1 47.78 451 LYS B N 1
ATOM 7766 C CA . LYS B 1 451 ? 31.922 25.547 -10.992 1 47.78 451 LYS B CA 1
ATOM 7767 C C . LYS B 1 451 ? 32.75 24.359 -10.492 1 47.78 451 LYS B C 1
ATOM 7769 O O . LYS B 1 451 ? 32.875 23.359 -11.188 1 47.78 451 LYS B O 1
ATOM 7774 N N . GLU B 1 452 ? 33.344 24.469 -9.469 1 52.53 452 GLU B N 1
ATOM 7775 C CA . GLU B 1 452 ? 34.344 23.484 -9.094 1 52.53 452 GLU B CA 1
ATOM 7776 C C . GLU B 1 452 ? 33.781 22.422 -8.156 1 52.53 452 GLU B C 1
ATOM 7778 O O . GLU B 1 452 ? 34.375 21.359 -7.961 1 52.53 452 GLU B O 1
ATOM 7783 N N . GLY B 1 453 ? 32.469 22.438 -7.68 1 61.66 453 GLY B N 1
ATOM 7784 C CA . GLY B 1 453 ? 32.344 21.453 -6.621 1 61.66 453 GLY B CA 1
ATOM 7785 C C . GLY B 1 453 ? 31.438 20.297 -6.988 1 61.66 453 GLY B C 1
ATOM 7786 O O . GLY B 1 453 ? 31.641 19.172 -6.535 1 61.66 453 GLY B O 1
ATOM 7787 N N . ILE B 1 454 ? 30.344 20.594 -7.715 1 77.38 454 ILE B N 1
ATOM 7788 C CA . ILE B 1 454 ? 29.453 19.469 -7.961 1 77.38 454 ILE B CA 1
ATOM 7789 C C . ILE B 1 454 ? 29.594 19 -9.414 1 77.38 454 ILE B C 1
ATOM 7791 O O . ILE B 1 454 ? 29.109 19.688 -10.328 1 77.38 454 ILE B O 1
ATOM 7795 N N . THR B 1 455 ? 30.266 17.984 -9.695 1 78.12 455 THR B N 1
ATOM 7796 C CA . THR B 1 455 ? 30.531 17.484 -11.039 1 78.12 455 THR B CA 1
ATOM 7797 C C . THR B 1 455 ? 29.672 16.266 -11.359 1 78.12 455 THR B C 1
ATOM 7799 O O . THR B 1 455 ? 29.5 15.914 -12.531 1 78.12 455 THR B O 1
ATOM 7802 N N . LYS B 1 456 ? 29.125 15.68 -10.367 1 86.56 456 LYS B N 1
ATOM 7803 C CA . LYS B 1 456 ? 28.281 14.508 -10.594 1 86.56 456 LYS B CA 1
ATOM 7804 C C . LYS B 1 456 ? 26.828 14.797 -10.242 1 86.56 456 LYS B C 1
ATOM 7806 O O . LYS B 1 456 ? 26.531 15.75 -9.516 1 86.56 456 LYS B O 1
ATOM 7811 N N . ASP B 1 457 ? 25.938 14.039 -10.82 1 89.5 457 ASP B N 1
ATOM 7812 C CA . ASP B 1 457 ? 24.516 14.172 -10.523 1 89.5 457 ASP B CA 1
ATOM 7813 C C . ASP B 1 457 ? 24.25 14.023 -9.031 1 89.5 457 ASP B C 1
ATOM 7815 O O . ASP B 1 457 ? 24.578 12.992 -8.438 1 89.5 457 ASP B O 1
ATOM 7819 N N . THR B 1 458 ? 23.797 15.102 -8.438 1 92.5 458 THR B N 1
ATOM 7820 C CA . THR B 1 458 ? 23.625 15.148 -6.988 1 92.5 458 THR B CA 1
ATOM 7821 C C . THR B 1 458 ? 22.172 15.43 -6.625 1 92.5 458 THR B C 1
ATOM 7823 O O . THR B 1 458 ? 21.578 16.406 -7.102 1 92.5 458 THR B O 1
ATOM 7826 N N . ASN B 1 459 ? 21.578 14.625 -5.848 1 94 459 ASN B N 1
ATOM 7827 C CA . ASN B 1 459 ? 20.203 14.781 -5.355 1 94 459 ASN B CA 1
ATOM 7828 C C . ASN B 1 459 ? 20.188 15.188 -3.887 1 94 459 ASN B C 1
ATOM 7830 O O . ASN B 1 459 ? 20.734 14.492 -3.035 1 94 459 ASN B O 1
ATOM 7834 N N . VAL B 1 460 ? 19.562 16.359 -3.607 1 94 460 VAL B N 1
ATOM 7835 C CA . VAL B 1 460 ? 19.5 16.906 -2.256 1 94 460 VAL B CA 1
ATOM 7836 C C . VAL B 1 460 ? 18.047 16.938 -1.781 1 94 460 VAL B C 1
ATOM 7838 O O . VAL B 1 460 ? 17.156 17.344 -2.527 1 94 460 VAL B O 1
ATOM 7841 N N . MET B 1 461 ? 17.828 16.5 -0.579 1 94.5 461 MET B N 1
ATOM 7842 C CA . MET B 1 461 ? 16.5 16.578 0.019 1 94.5 461 MET B CA 1
ATOM 7843 C C . MET B 1 461 ? 16.516 17.484 1.248 1 94.5 461 MET B C 1
ATOM 7845 O O . MET B 1 461 ? 17.375 17.344 2.113 1 94.5 461 MET B O 1
ATOM 7849 N N . VAL B 1 462 ? 15.625 18.422 1.248 1 93.12 462 VAL B N 1
ATOM 7850 C CA . VAL B 1 462 ? 15.406 19.281 2.412 1 93.12 462 VAL B CA 1
ATOM 7851 C C . VAL B 1 462 ? 14.117 18.875 3.121 1 93.12 462 VAL B C 1
ATOM 7853 O O . VAL B 1 462 ? 13.055 18.812 2.5 1 93.12 462 VAL B O 1
ATOM 7856 N N . ILE B 1 463 ? 14.203 18.531 4.43 1 91.19 463 ILE B N 1
ATOM 7857 C CA . ILE B 1 463 ? 13.055 18.031 5.172 1 91.19 463 ILE B CA 1
ATOM 7858 C C . ILE B 1 463 ? 12.727 18.984 6.32 1 91.19 463 ILE B C 1
ATOM 7860 O O . ILE B 1 463 ? 13.609 19.375 7.082 1 91.19 463 ILE B O 1
ATOM 7864 N N . CYS B 1 464 ? 11.562 19.438 6.375 1 87.69 464 CYS B N 1
ATOM 7865 C CA . CYS B 1 464 ? 11.07 20.172 7.527 1 87.69 464 CYS B CA 1
ATOM 7866 C C . CYS B 1 464 ? 9.727 19.625 7.996 1 87.69 464 CYS B C 1
ATOM 7868 O O . CYS B 1 464 ? 9.352 18.5 7.645 1 87.69 464 CYS B O 1
ATOM 7870 N N . ALA B 1 465 ? 8.984 20.281 8.914 1 79.25 465 ALA B N 1
ATOM 7871 C CA . ALA B 1 465 ? 7.773 19.75 9.523 1 79.25 465 ALA B CA 1
ATOM 7872 C C . ALA B 1 465 ? 6.617 19.734 8.523 1 79.25 465 ALA B C 1
ATOM 7874 O O . ALA B 1 465 ? 5.906 18.734 8.398 1 79.25 465 ALA B O 1
ATOM 7875 N N . GLY B 1 466 ? 6.457 20.828 7.836 1 78.56 466 GLY B N 1
ATOM 7876 C CA . GLY B 1 466 ? 5.301 20.938 6.961 1 78.56 466 GLY B CA 1
ATOM 7877 C C . GLY B 1 466 ? 5.676 21.109 5.5 1 78.56 466 GLY B C 1
ATOM 7878 O O . GLY B 1 466 ? 4.801 21.203 4.637 1 78.56 466 GLY B O 1
ATOM 7879 N N . GLY B 1 467 ? 6.949 21.188 5.191 1 77.19 467 GLY B N 1
ATOM 7880 C CA . GLY B 1 467 ? 7.402 21.297 3.816 1 77.19 467 GLY B CA 1
ATOM 7881 C C . GLY B 1 467 ? 7.43 22.734 3.309 1 77.19 467 GLY B C 1
ATOM 7882 O O . GLY B 1 467 ? 7.738 22.969 2.141 1 77.19 467 GLY B O 1
ATOM 7883 N N . GLY B 1 468 ? 7.141 23.688 4.145 1 80.12 468 GLY B N 1
ATOM 7884 C CA . GLY B 1 468 ? 7.09 25.078 3.711 1 80.12 468 GLY B CA 1
ATOM 7885 C C . GLY B 1 468 ? 8.461 25.703 3.551 1 80.12 468 GLY B C 1
ATOM 7886 O O . GLY B 1 468 ? 8.891 25.984 2.432 1 80.12 468 GLY B O 1
ATOM 7887 N N . THR B 1 469 ? 9.203 25.828 4.637 1 82.44 469 THR B N 1
ATOM 7888 C CA . THR B 1 469 ? 10.516 26.453 4.582 1 82.44 469 THR B CA 1
ATOM 7889 C C . THR B 1 469 ? 11.5 25.578 3.807 1 82.44 469 THR B C 1
ATOM 7891 O O . THR B 1 469 ? 12.383 26.094 3.117 1 82.44 469 THR B O 1
ATOM 7894 N N . SER B 1 470 ? 11.305 24.312 3.938 1 87.81 470 SER B N 1
ATOM 7895 C CA . SER B 1 470 ? 12.148 23.422 3.141 1 87.81 470 SER B CA 1
ATOM 7896 C C . SER B 1 470 ? 11.93 23.656 1.648 1 87.81 470 SER B C 1
ATOM 7898 O O . SER B 1 470 ? 12.875 23.594 0.862 1 87.81 470 SER B O 1
ATOM 7900 N N . GLY B 1 471 ? 10.703 23.922 1.321 1 86.56 471 GLY B N 1
ATOM 7901 C CA . GLY B 1 471 ? 10.406 24.219 -0.07 1 86.56 471 GLY B CA 1
ATOM 7902 C C . GLY B 1 471 ? 11.102 25.469 -0.57 1 86.56 471 GLY B C 1
ATOM 7903 O O . GLY B 1 471 ? 11.578 25.516 -1.706 1 86.56 471 GLY B O 1
ATOM 7904 N N . ILE B 1 472 ? 11.172 26.484 0.263 1 84.25 472 ILE B N 1
ATOM 7905 C CA . ILE B 1 472 ? 11.836 27.734 -0.094 1 84.25 472 ILE B CA 1
ATOM 7906 C C . ILE B 1 472 ? 13.32 27.469 -0.346 1 84.25 472 ILE B C 1
ATOM 7908 O O . ILE B 1 472 ? 13.883 27.938 -1.339 1 84.25 472 ILE B O 1
ATOM 7912 N N . LEU B 1 473 ? 13.906 26.719 0.515 1 88.5 473 LEU B N 1
ATOM 7913 C CA . LEU B 1 473 ? 15.328 26.406 0.38 1 88.5 473 LEU B CA 1
ATOM 7914 C C . LEU B 1 473 ? 15.578 25.562 -0.868 1 88.5 473 LEU B C 1
ATOM 7916 O O . LEU B 1 473 ? 16.516 25.828 -1.618 1 88.5 473 LEU B O 1
ATOM 7920 N N . ALA B 1 474 ? 14.781 24.547 -1.079 1 90.31 474 ALA B N 1
ATOM 7921 C CA . ALA B 1 474 ? 14.93 23.703 -2.256 1 90.31 474 ALA B CA 1
ATOM 7922 C C . ALA B 1 474 ? 14.805 24.516 -3.541 1 90.31 474 ALA B C 1
ATOM 7924 O O . ALA B 1 474 ? 15.539 24.281 -4.5 1 90.31 474 ALA B O 1
ATOM 7925 N N . LYS B 1 475 ? 13.859 25.391 -3.564 1 86.94 475 LYS B N 1
ATOM 7926 C CA . LYS B 1 475 ? 13.664 26.234 -4.734 1 86.94 475 LYS B CA 1
ATOM 7927 C C . LYS B 1 475 ? 14.883 27.125 -4.98 1 86.94 475 LYS B C 1
ATOM 7929 O O . LYS B 1 475 ? 15.281 27.344 -6.125 1 86.94 475 LYS B O 1
ATOM 7934 N N . ALA B 1 476 ? 15.43 27.656 -3.896 1 85.38 476 ALA B N 1
ATOM 7935 C CA . ALA B 1 476 ? 16.641 28.469 -4.004 1 85.38 476 ALA B CA 1
ATOM 7936 C C . ALA B 1 476 ? 17.797 27.672 -4.594 1 85.38 476 ALA B C 1
ATOM 7938 O O . ALA B 1 476 ? 18.531 28.172 -5.453 1 85.38 476 ALA B O 1
ATOM 7939 N N . LEU B 1 477 ? 17.922 26.5 -4.188 1 90.69 477 LEU B N 1
ATOM 7940 C CA . LEU B 1 477 ? 18.984 25.625 -4.668 1 90.69 477 LEU B CA 1
ATOM 7941 C C . LEU B 1 477 ? 18.781 25.281 -6.137 1 90.69 477 LEU B C 1
ATOM 7943 O O . LEU B 1 477 ? 19.734 25.312 -6.922 1 90.69 477 LEU B O 1
ATOM 7947 N N . ASN B 1 478 ? 17.562 24.938 -6.492 1 89.75 478 ASN B N 1
ATOM 7948 C CA . ASN B 1 478 ? 17.266 24.594 -7.875 1 89.75 478 ASN B CA 1
ATOM 7949 C C . ASN B 1 478 ? 17.484 25.781 -8.812 1 89.75 478 ASN B C 1
ATOM 7951 O O . ASN B 1 478 ? 17.906 25.609 -9.953 1 89.75 478 ASN B O 1
ATOM 7955 N N . LYS B 1 479 ? 17.078 26.922 -8.352 1 85.62 479 LYS B N 1
ATOM 7956 C CA . LYS B 1 479 ? 17.297 28.125 -9.141 1 85.62 479 LYS B CA 1
ATOM 7957 C C . LYS B 1 479 ? 18.781 28.359 -9.398 1 85.62 479 LYS B C 1
ATOM 7959 O O . LYS B 1 479 ? 19.188 28.672 -10.523 1 85.62 479 LYS B O 1
ATOM 7964 N N . MET B 1 480 ? 19.562 28.188 -8.422 1 88.38 480 MET B N 1
ATOM 7965 C CA . MET B 1 480 ? 21.016 28.328 -8.547 1 88.38 480 MET B CA 1
ATOM 7966 C C . MET B 1 480 ? 21.594 27.266 -9.477 1 88.38 480 MET B C 1
ATOM 7968 O O . MET B 1 480 ? 22.484 27.562 -10.273 1 88.38 480 MET B O 1
ATOM 7972 N N . ALA B 1 481 ? 21.109 26.078 -9.312 1 90.62 481 ALA B N 1
ATOM 7973 C CA . ALA B 1 481 ? 21.562 24.984 -10.156 1 90.62 481 ALA B CA 1
ATOM 7974 C C . ALA B 1 481 ? 21.266 25.25 -11.625 1 90.62 481 ALA B C 1
ATOM 7976 O O . ALA B 1 481 ? 22.109 24.984 -12.5 1 90.62 481 ALA B O 1
ATOM 7977 N N . LYS B 1 482 ? 20.094 25.781 -11.883 1 88.81 482 LYS B N 1
ATOM 7978 C CA . LYS B 1 482 ? 19.703 26.109 -13.258 1 88.81 482 LYS B CA 1
ATOM 7979 C C . LYS B 1 482 ? 20.531 27.266 -13.812 1 88.81 482 LYS B C 1
ATOM 7981 O O . LYS B 1 482 ? 20.969 27.219 -14.961 1 88.81 482 LYS B O 1
ATOM 7986 N N . GLU B 1 483 ? 20.688 28.25 -13.008 1 88.12 483 GLU B N 1
ATOM 7987 C CA . GLU B 1 483 ? 21.422 29.438 -13.43 1 88.12 483 GLU B CA 1
ATOM 7988 C C . GLU B 1 483 ? 22.891 29.109 -13.734 1 88.12 483 GLU B C 1
ATOM 7990 O O . GLU B 1 483 ? 23.484 29.719 -14.625 1 88.12 483 GLU B O 1
ATOM 7995 N N . HIS B 1 484 ? 23.453 28.172 -13.055 1 88 484 HIS B N 1
ATOM 7996 C CA . HIS B 1 484 ? 24.859 27.844 -13.219 1 88 484 HIS B CA 1
ATOM 7997 C C . HIS B 1 484 ? 25.031 26.516 -13.953 1 88 484 HIS B C 1
ATOM 7999 O O . HIS B 1 484 ? 26.141 26 -14.047 1 88 484 HIS B O 1
ATOM 8005 N N . ASN B 1 485 ? 23.969 25.906 -14.414 1 89.19 485 ASN B N 1
ATOM 8006 C CA . ASN B 1 485 ? 23.969 24.656 -15.156 1 89.19 485 ASN B CA 1
ATOM 8007 C C . ASN B 1 485 ? 24.672 23.547 -14.383 1 89.19 485 ASN B C 1
ATOM 8009 O O . ASN B 1 485 ? 25.578 22.891 -14.914 1 89.19 485 ASN B O 1
ATOM 8013 N N . LEU B 1 486 ? 24.359 23.438 -13.211 1 89.94 486 LEU B N 1
ATOM 8014 C CA . LEU B 1 486 ? 24.922 22.406 -12.336 1 89.94 486 LEU B CA 1
ATOM 8015 C C . LEU B 1 486 ? 23.969 21.203 -12.258 1 89.94 486 LEU B C 1
ATOM 8017 O O . LEU B 1 486 ? 22.75 21.375 -12.242 1 89.94 486 LEU B O 1
ATOM 8021 N N . PRO B 1 487 ? 24.531 19.969 -12.172 1 92.31 487 PRO B N 1
ATOM 8022 C CA . PRO B 1 487 ? 23.703 18.766 -12.031 1 92.31 487 PRO B CA 1
ATOM 8023 C C . PRO B 1 487 ? 23.234 18.531 -10.602 1 92.31 487 PRO B C 1
ATOM 8025 O O . PRO B 1 487 ? 23.547 17.484 -10.016 1 92.31 487 PRO B O 1
ATOM 8028 N N . LEU B 1 488 ? 22.609 19.469 -10.07 1 92.5 488 LEU B N 1
ATOM 8029 C CA . LEU B 1 488 ? 22.062 19.422 -8.719 1 92.5 488 LEU B CA 1
ATOM 8030 C C . LEU B 1 488 ? 20.547 19.531 -8.734 1 92.5 488 LEU B C 1
ATOM 8032 O O . LEU B 1 488 ? 19.984 20.391 -9.406 1 92.5 488 LEU B O 1
ATOM 8036 N N . HIS B 1 489 ? 19.906 18.609 -8.109 1 93.38 489 HIS B N 1
ATOM 8037 C CA . HIS B 1 489 ? 18.453 18.562 -8 1 93.38 489 HIS B CA 1
ATOM 8038 C C . HIS B 1 489 ? 18.016 18.516 -6.539 1 93.38 489 HIS B C 1
ATOM 8040 O O . HIS B 1 489 ? 18.375 17.594 -5.805 1 93.38 489 HIS B O 1
ATOM 8046 N N . ALA B 1 490 ? 17.219 19.516 -6.168 1 92.06 490 ALA B N 1
ATOM 8047 C CA . ALA B 1 490 ? 16.781 19.578 -4.777 1 92.06 490 ALA B CA 1
ATOM 8048 C C . ALA B 1 490 ? 15.266 19.359 -4.676 1 92.06 490 ALA B C 1
ATOM 8050 O O . ALA B 1 490 ? 14.508 19.844 -5.52 1 92.06 490 ALA B O 1
ATOM 8051 N N . ALA B 1 491 ? 14.852 18.594 -3.715 1 90.44 491 ALA B N 1
ATOM 8052 C CA . ALA B 1 491 ? 13.438 18.375 -3.408 1 90.44 491 ALA B CA 1
ATOM 8053 C C . ALA B 1 491 ? 13.148 18.641 -1.934 1 90.44 491 ALA B C 1
ATOM 8055 O O . ALA B 1 491 ? 14.023 18.469 -1.081 1 90.44 491 ALA B O 1
ATOM 8056 N N . ALA B 1 492 ? 12 19.172 -1.682 1 90.31 492 ALA B N 1
ATOM 8057 C CA . ALA B 1 492 ? 11.547 19.422 -0.315 1 90.31 492 ALA B CA 1
ATOM 8058 C C . ALA B 1 492 ? 10.367 18.516 0.045 1 90.31 492 ALA B C 1
ATOM 8060 O O . ALA B 1 492 ? 9.508 18.25 -0.795 1 90.31 492 ALA B O 1
ATOM 8061 N N . ARG B 1 493 ? 10.383 17.984 1.272 1 87.62 493 ARG B N 1
ATOM 8062 C CA . ARG B 1 493 ? 9.266 17.203 1.782 1 87.62 493 ARG B CA 1
ATOM 8063 C C . ARG B 1 493 ? 9 17.516 3.252 1 87.62 493 ARG B C 1
ATOM 8065 O O . ARG B 1 493 ? 9.898 17.953 3.971 1 87.62 493 ARG B O 1
ATOM 8072 N N . ALA B 1 494 ? 7.73 17.391 3.6 1 85.5 494 ALA B N 1
ATOM 8073 C CA . ALA B 1 494 ? 7.414 17.328 5.023 1 85.5 494 ALA B CA 1
ATOM 8074 C C . ALA B 1 494 ? 7.891 16.016 5.629 1 85.5 494 ALA B C 1
ATOM 8076 O O . ALA B 1 494 ? 7.855 14.969 4.973 1 85.5 494 ALA B O 1
ATOM 8077 N N . TYR B 1 495 ? 8.383 16.125 6.863 1 86.56 495 TYR B N 1
ATOM 8078 C CA . TYR B 1 495 ? 8.719 14.883 7.547 1 86.56 495 TYR B CA 1
ATOM 8079 C C . TYR B 1 495 ? 7.531 13.922 7.551 1 86.56 495 TYR B C 1
ATOM 8081 O O . TYR B 1 495 ? 6.41 14.312 7.883 1 86.56 495 TYR B O 1
ATOM 8089 N N . GLY B 1 496 ? 7.777 12.703 7.109 1 81.38 496 GLY B N 1
ATOM 8090 C CA . GLY B 1 496 ? 6.711 11.727 6.973 1 81.38 496 GLY B CA 1
ATOM 8091 C C . GLY B 1 496 ? 6.305 11.477 5.535 1 81.38 496 GLY B C 1
ATOM 8092 O O . GLY B 1 496 ? 5.688 10.461 5.223 1 81.38 496 GLY B O 1
ATOM 8093 N N . GLN B 1 497 ? 6.59 12.422 4.727 1 82 497 GLN B N 1
ATOM 8094 C CA . GLN B 1 497 ? 6.258 12.289 3.311 1 82 497 GLN B CA 1
ATOM 8095 C C . GLN B 1 497 ? 7.52 12.125 2.465 1 82 497 GLN B C 1
ATOM 8097 O O . GLN B 1 497 ? 7.496 12.367 1.256 1 82 497 GLN B O 1
ATOM 8102 N N . HIS B 1 498 ? 8.641 11.766 3.137 1 88.25 498 HIS B N 1
ATOM 8103 C CA . HIS B 1 498 ? 9.93 11.75 2.449 1 88.25 498 HIS B CA 1
ATOM 8104 C C . HIS B 1 498 ? 10.32 10.336 2.041 1 88.25 498 HIS B C 1
ATOM 8106 O O . HIS B 1 498 ? 11.281 10.141 1.294 1 88.25 498 HIS B O 1
ATOM 8112 N N . MET B 1 499 ? 9.57 9.328 2.412 1 84.25 499 MET B N 1
ATOM 8113 C CA . MET B 1 499 ? 10.039 7.953 2.311 1 84.25 499 MET B CA 1
ATOM 8114 C C . MET B 1 499 ? 10.008 7.469 0.865 1 84.25 499 MET B C 1
ATOM 8116 O O . MET B 1 499 ? 10.711 6.527 0.503 1 84.25 499 MET B O 1
ATOM 8120 N N . ASP B 1 500 ? 9.297 8.148 0.079 1 81.44 500 ASP B N 1
ATOM 8121 C CA . ASP B 1 500 ? 9.156 7.711 -1.306 1 81.44 500 ASP B CA 1
ATOM 8122 C C . ASP B 1 500 ? 10.414 8.039 -2.113 1 81.44 500 ASP B C 1
ATOM 8124 O O . ASP B 1 500 ? 10.664 7.43 -3.152 1 81.44 500 ASP B O 1
ATOM 8128 N N . ILE B 1 501 ? 11.234 9.039 -1.626 1 87.81 501 ILE B N 1
ATOM 8129 C CA . ILE B 1 501 ? 12.359 9.43 -2.471 1 87.81 501 ILE B CA 1
ATOM 8130 C C . ILE B 1 501 ? 13.641 9.492 -1.635 1 87.81 501 ILE B C 1
ATOM 8132 O O . ILE B 1 501 ? 14.742 9.586 -2.18 1 87.81 501 ILE B O 1
ATOM 8136 N N . ILE B 1 502 ? 13.586 9.344 -0.402 1 91.12 502 ILE B N 1
ATOM 8137 C CA . ILE B 1 502 ? 14.719 9.625 0.475 1 91.12 502 ILE B CA 1
ATOM 8138 C C . ILE B 1 502 ? 15.867 8.68 0.146 1 91.12 502 ILE B C 1
ATOM 8140 O O . ILE B 1 502 ? 17.047 9.047 0.289 1 91.12 502 ILE B O 1
ATOM 8144 N N . HIS B 1 503 ? 15.586 7.488 -0.401 1 88.25 503 HIS B N 1
ATOM 8145 C CA . HIS B 1 503 ? 16.594 6.441 -0.57 1 88.25 503 HIS B CA 1
ATOM 8146 C C . HIS B 1 503 ? 17.484 6.73 -1.768 1 88.25 503 HIS B C 1
ATOM 8148 O O . HIS B 1 503 ? 18.547 6.105 -1.924 1 88.25 503 HIS B O 1
ATOM 8154 N N . ASP B 1 504 ? 17.109 7.754 -2.541 1 89 504 ASP B N 1
ATOM 8155 C CA . ASP B 1 504 ? 17.891 8.094 -3.73 1 89 504 ASP B CA 1
ATOM 8156 C C . ASP B 1 504 ? 18.641 9.406 -3.535 1 89 504 ASP B C 1
ATOM 8158 O O . ASP B 1 504 ? 19.172 9.969 -4.496 1 89 504 ASP B O 1
ATOM 8162 N N . MET B 1 505 ? 18.672 9.906 -2.336 1 92.94 505 MET B N 1
ATOM 8163 C CA . MET B 1 505 ? 19.297 11.203 -2.088 1 92.94 505 MET B CA 1
ATOM 8164 C C . MET B 1 505 ? 20.75 11.039 -1.694 1 92.94 505 MET B C 1
ATOM 8166 O O . MET B 1 505 ? 21.125 10.047 -1.075 1 92.94 505 MET B O 1
ATOM 8170 N N . ASP B 1 506 ? 21.562 12.047 -2.072 1 93.56 506 ASP B N 1
ATOM 8171 C CA . ASP B 1 506 ? 22.969 12.086 -1.69 1 93.56 506 ASP B CA 1
ATOM 8172 C C . ASP B 1 506 ? 23.172 12.844 -0.381 1 93.56 506 ASP B C 1
ATOM 8174 O O . ASP B 1 506 ? 24.047 12.508 0.416 1 93.56 506 ASP B O 1
ATOM 8178 N N . LEU B 1 507 ? 22.344 13.906 -0.246 1 94.94 507 LEU B N 1
ATOM 8179 C CA . LEU B 1 507 ? 22.406 14.789 0.913 1 94.94 507 LEU B CA 1
ATOM 8180 C C . LEU B 1 507 ? 21.016 15.086 1.452 1 94.94 507 LEU B C 1
ATOM 8182 O O . LEU B 1 507 ? 20.078 15.344 0.68 1 94.94 507 LEU B O 1
ATOM 8186 N N . ILE B 1 508 ? 20.891 14.961 2.754 1 95.5 508 ILE B N 1
ATOM 8187 C CA . ILE B 1 508 ? 19.641 15.297 3.443 1 95.5 508 ILE B CA 1
ATOM 8188 C C . ILE B 1 508 ? 19.875 16.469 4.398 1 95.5 508 ILE B C 1
ATOM 8190 O O . ILE B 1 508 ? 20.75 16.406 5.266 1 95.5 508 ILE B O 1
ATOM 8194 N N . ILE B 1 509 ? 19.156 17.547 4.203 1 94.31 509 ILE B N 1
ATOM 8195 C CA . ILE B 1 509 ? 19.203 18.703 5.086 1 94.31 509 ILE B CA 1
ATOM 8196 C C . ILE B 1 509 ? 17.969 18.719 5.977 1 94.31 509 ILE B C 1
ATOM 8198 O O . ILE B 1 509 ? 16.844 18.844 5.484 1 94.31 509 ILE B O 1
ATOM 8202 N N . LEU B 1 510 ? 18.156 18.562 7.266 1 93.75 510 LEU B N 1
ATOM 8203 C CA . LEU B 1 510 ? 17.062 18.562 8.227 1 93.75 510 LEU B CA 1
ATOM 8204 C C . LEU B 1 510 ? 16.891 19.938 8.852 1 93.75 510 LEU B C 1
ATOM 8206 O O . LEU B 1 510 ? 17.844 20.484 9.43 1 93.75 510 LEU B O 1
ATOM 8210 N N . ALA B 1 511 ? 15.734 20.516 8.711 1 90.12 511 ALA B N 1
ATOM 8211 C CA . ALA B 1 511 ? 15.438 21.828 9.297 1 90.12 511 ALA B CA 1
ATOM 8212 C C . ALA B 1 511 ? 15.547 21.781 10.82 1 90.12 511 ALA B C 1
ATOM 8214 O O . ALA B 1 511 ? 15.273 20.734 11.438 1 90.12 511 ALA B O 1
ATOM 8215 N N . PRO B 1 512 ? 15.867 22.844 11.414 1 86.62 512 PRO B N 1
ATOM 8216 C CA . PRO B 1 512 ? 16.156 22.859 12.852 1 86.62 512 PRO B CA 1
ATOM 8217 C C . PRO B 1 512 ? 14.945 22.531 13.711 1 86.62 512 PRO B C 1
ATOM 8219 O O . PRO B 1 512 ? 15.086 21.969 14.797 1 86.62 512 PRO B O 1
ATOM 8222 N N . GLN B 1 513 ? 13.758 22.812 13.266 1 82.88 513 GLN B N 1
ATOM 8223 C CA . GLN B 1 513 ? 12.555 22.547 14.047 1 82.88 513 GLN B CA 1
ATOM 8224 C C . GLN B 1 513 ? 12.289 21.047 14.148 1 82.88 513 GLN B C 1
ATOM 8226 O O . GLN B 1 513 ? 11.484 20.609 14.977 1 82.88 513 GLN B O 1
ATOM 8231 N N . MET B 1 514 ? 12.969 20.266 13.281 1 86.31 514 MET B N 1
ATOM 8232 C CA . MET B 1 514 ? 12.781 18.828 13.281 1 86.31 514 MET B CA 1
ATOM 8233 C C . MET B 1 514 ? 14.008 18.109 13.852 1 86.31 514 MET B C 1
ATOM 8235 O O . MET B 1 514 ? 14.211 16.922 13.609 1 86.31 514 MET B O 1
ATOM 8239 N N . ASP B 1 515 ? 14.773 18.812 14.602 1 86 515 ASP B N 1
ATOM 8240 C CA . ASP B 1 515 ? 16 18.25 15.156 1 86 515 ASP B CA 1
ATOM 8241 C C . ASP B 1 515 ? 15.711 17.016 15.992 1 86 515 ASP B C 1
ATOM 8243 O O . ASP B 1 515 ? 16.562 16.125 16.109 1 86 515 ASP B O 1
ATOM 8247 N N . SER B 1 516 ? 14.555 16.938 16.547 1 83.75 516 SER B N 1
ATOM 8248 C CA . SER B 1 516 ? 14.164 15.781 17.344 1 83.75 516 SER B CA 1
ATOM 8249 C C . SER B 1 516 ? 14.172 14.5 16.516 1 83.75 516 SER B C 1
ATOM 8251 O O . SER B 1 516 ? 14.25 13.398 17.062 1 83.75 516 SER B O 1
ATOM 8253 N N . MET B 1 517 ? 14.078 14.602 15.211 1 88.06 517 MET B N 1
ATOM 8254 C CA . MET B 1 517 ? 13.992 13.445 14.328 1 88.06 517 MET B CA 1
ATOM 8255 C C . MET B 1 517 ? 15.359 13.109 13.742 1 88.06 517 MET B C 1
ATOM 8257 O O . MET B 1 517 ? 15.477 12.227 12.891 1 88.06 517 MET B O 1
ATOM 8261 N N . LYS B 1 518 ? 16.391 13.773 14.195 1 90.88 518 LYS B N 1
ATOM 8262 C CA . LYS B 1 518 ? 17.719 13.648 13.617 1 90.88 518 LYS B CA 1
ATOM 8263 C C . LYS B 1 518 ? 18.219 12.211 13.695 1 90.88 518 LYS B C 1
ATOM 8265 O O . LYS B 1 518 ? 18.734 11.68 12.711 1 90.88 518 LYS B O 1
ATOM 8270 N N . ASP B 1 519 ? 18 11.594 14.828 1 89.31 519 ASP B N 1
ATOM 8271 C CA . ASP B 1 519 ? 18.516 10.242 15.016 1 89.31 519 ASP B CA 1
ATOM 8272 C C . ASP B 1 519 ? 17.797 9.25 14.102 1 89.31 519 ASP B C 1
ATOM 8274 O O . ASP B 1 519 ? 18.406 8.352 13.539 1 89.31 519 ASP B O 1
ATOM 8278 N N . ASN B 1 520 ? 16.516 9.406 13.977 1 88.88 520 ASN B N 1
ATOM 8279 C CA . ASN B 1 520 ? 15.742 8.555 13.07 1 88.88 520 ASN B CA 1
ATOM 8280 C C . ASN B 1 520 ? 16.219 8.703 11.633 1 88.88 520 ASN B C 1
ATOM 8282 O O . ASN B 1 520 ? 16.375 7.711 10.922 1 88.88 520 ASN B O 1
ATOM 8286 N N . LEU B 1 521 ? 16.438 9.914 11.258 1 91.88 521 LEU B N 1
ATOM 8287 C CA . LEU B 1 521 ? 16.859 10.18 9.883 1 91.88 521 LEU B CA 1
ATOM 8288 C C . LEU B 1 521 ? 18.281 9.672 9.664 1 91.88 521 LEU B C 1
ATOM 8290 O O . LEU B 1 521 ? 18.625 9.25 8.555 1 91.88 521 LEU B O 1
ATOM 8294 N N . LYS B 1 522 ? 19.094 9.781 10.695 1 92.69 522 LYS B N 1
ATOM 8295 C CA . LYS B 1 522 ? 20.469 9.297 10.602 1 92.69 522 LYS B CA 1
ATOM 8296 C C . LYS B 1 522 ? 20.5 7.793 10.32 1 92.69 522 LYS B C 1
ATOM 8298 O O . LYS B 1 522 ? 21.328 7.32 9.547 1 92.69 522 LYS B O 1
ATOM 8303 N N . GLU B 1 523 ? 19.609 7.094 10.93 1 90.69 523 GLU B N 1
ATOM 8304 C CA . GLU B 1 523 ? 19.531 5.656 10.672 1 90.69 523 GLU B CA 1
ATOM 8305 C C . GLU B 1 523 ? 19.234 5.379 9.203 1 90.69 523 GLU B C 1
ATOM 8307 O O . GLU B 1 523 ? 19.812 4.461 8.609 1 90.69 523 GLU B O 1
ATOM 8312 N N . ILE B 1 524 ? 18.359 6.129 8.609 1 91.25 524 ILE B N 1
ATOM 8313 C CA . ILE B 1 524 ? 18.016 5.98 7.203 1 91.25 524 ILE B CA 1
ATOM 8314 C C . ILE B 1 524 ? 19.203 6.355 6.332 1 91.25 524 ILE B C 1
ATOM 8316 O O . ILE B 1 524 ? 19.547 5.629 5.395 1 91.25 524 ILE B O 1
ATOM 8320 N N . ALA B 1 525 ? 19.812 7.496 6.668 1 92.75 525 ALA B N 1
ATOM 8321 C CA . ALA B 1 525 ? 20.953 7.977 5.906 1 92.75 525 ALA B CA 1
ATOM 8322 C C . ALA B 1 525 ? 22.094 6.965 5.934 1 92.75 525 ALA B C 1
ATOM 8324 O O . ALA B 1 525 ? 22.734 6.707 4.91 1 92.75 525 ALA B O 1
ATOM 8325 N N . ASP B 1 526 ? 22.344 6.418 7.082 1 90.62 526 ASP B N 1
ATOM 8326 C CA . ASP B 1 526 ? 23.391 5.418 7.234 1 90.62 526 ASP B CA 1
ATOM 8327 C C . ASP B 1 526 ? 23.078 4.16 6.426 1 90.62 526 ASP B C 1
ATOM 8329 O O . ASP B 1 526 ? 23.969 3.578 5.801 1 90.62 526 ASP B O 1
ATOM 8333 N N . HIS B 1 527 ? 21.859 3.799 6.484 1 87.56 527 HIS B N 1
ATOM 8334 C CA . HIS B 1 527 ? 21.422 2.635 5.727 1 87.56 527 HIS B CA 1
ATOM 8335 C C . HIS B 1 527 ? 21.625 2.842 4.23 1 87.56 527 HIS B C 1
ATOM 8337 O O . HIS B 1 527 ? 22.047 1.926 3.525 1 87.56 527 HIS B O 1
ATOM 8343 N N . ASP B 1 528 ? 21.359 4.047 3.707 1 89.06 528 ASP B N 1
ATOM 8344 C CA . ASP B 1 528 ? 21.359 4.328 2.275 1 89.06 528 ASP B CA 1
ATOM 8345 C C . ASP B 1 528 ? 22.719 4.859 1.814 1 89.06 528 ASP B C 1
ATOM 8347 O O . ASP B 1 528 ? 22.984 4.906 0.615 1 89.06 528 ASP B O 1
ATOM 8351 N N . GLY B 1 529 ? 23.562 5.312 2.736 1 87.44 529 GLY B N 1
ATOM 8352 C CA . GLY B 1 529 ? 24.844 5.906 2.406 1 87.44 529 GLY B CA 1
ATOM 8353 C C . GLY B 1 529 ? 24.75 7.383 2.082 1 87.44 529 GLY B C 1
ATOM 8354 O O . GLY B 1 529 ? 25.625 7.934 1.405 1 87.44 529 GLY B O 1
ATOM 8355 N N . SER B 1 530 ? 23.688 8.055 2.475 1 93.06 530 SER B N 1
ATOM 8356 C CA . SER B 1 530 ? 23.531 9.492 2.279 1 93.06 530 SER B CA 1
ATOM 8357 C C . SER B 1 530 ? 24.125 10.273 3.438 1 93.06 530 SER B C 1
ATOM 8359 O O . SER B 1 530 ? 24.359 9.727 4.516 1 93.06 530 SER B O 1
ATOM 8361 N N . LYS B 1 531 ? 24.391 11.57 3.221 1 94.38 531 LYS B N 1
ATOM 8362 C CA . LYS B 1 531 ? 24.859 12.461 4.277 1 94.38 531 LYS B CA 1
ATOM 8363 C C . LYS B 1 531 ? 23.703 13.25 4.891 1 94.38 531 LYS B C 1
ATOM 8365 O O . LYS B 1 531 ? 22.812 13.719 4.172 1 94.38 531 LYS B O 1
ATOM 8370 N N . LEU B 1 532 ? 23.672 13.297 6.191 1 95.81 532 LEU B N 1
ATOM 8371 C CA . LEU B 1 532 ? 22.656 14.062 6.914 1 95.81 532 LEU B CA 1
ATOM 8372 C C . LEU B 1 532 ? 23.281 15.273 7.602 1 95.81 532 LEU B C 1
ATOM 8374 O O . LEU B 1 532 ? 24.297 15.148 8.297 1 95.81 532 LEU B O 1
ATOM 8378 N N . VAL B 1 533 ? 22.719 16.484 7.328 1 94.56 533 VAL B N 1
ATOM 8379 C CA . VAL B 1 533 ? 23.203 17.703 7.984 1 94.56 533 VAL B CA 1
ATOM 8380 C C . VAL B 1 533 ? 22.031 18.453 8.602 1 94.56 533 VAL B C 1
ATOM 8382 O O . VAL B 1 533 ? 20.906 18.344 8.125 1 94.56 533 VAL B O 1
ATOM 8385 N N . THR B 1 534 ? 22.281 19.125 9.648 1 92.12 534 THR B N 1
ATOM 8386 C CA . THR B 1 534 ? 21.312 20 10.312 1 92.12 534 THR B CA 1
ATOM 8387 C C . THR B 1 534 ? 21.812 21.438 10.336 1 92.12 534 THR B C 1
ATOM 8389 O O . THR B 1 534 ? 22.938 21.719 9.961 1 92.12 534 THR B O 1
ATOM 8392 N N . THR B 1 535 ? 20.875 22.312 10.602 1 87.94 535 THR B N 1
ATOM 8393 C CA . THR B 1 535 ? 21.188 23.734 10.672 1 87.94 535 THR B CA 1
ATOM 8394 C C . THR B 1 535 ? 20.656 24.344 11.961 1 87.94 535 THR B C 1
ATOM 8396 O O . THR B 1 535 ? 19.781 23.766 12.609 1 87.94 535 THR B O 1
ATOM 8399 N N . THR B 1 536 ? 21.266 25.453 12.312 1 85.88 536 THR B N 1
ATOM 8400 C CA . THR B 1 536 ? 20.656 26.281 13.344 1 85.88 536 THR B CA 1
ATOM 8401 C C . THR B 1 536 ? 19.5 27.094 12.766 1 85.88 536 THR B C 1
ATOM 8403 O O . THR B 1 536 ? 19.375 27.219 11.547 1 85.88 536 THR B O 1
ATOM 8406 N N . GLY B 1 537 ? 18.703 27.609 13.648 1 85.31 537 GLY B N 1
ATOM 8407 C CA . GLY B 1 537 ? 17.578 28.406 13.195 1 85.31 537 GLY B CA 1
ATOM 8408 C C . GLY B 1 537 ? 18 29.594 12.336 1 85.31 537 GLY B C 1
ATOM 8409 O O . GLY B 1 537 ? 17.484 29.766 11.227 1 85.31 537 GLY B O 1
ATOM 8410 N N . ARG B 1 538 ? 18.938 30.328 12.789 1 82.88 538 ARG B N 1
ATOM 8411 C CA . ARG B 1 538 ? 19.406 31.5 12.062 1 82.88 538 ARG B CA 1
ATOM 8412 C C . ARG B 1 538 ? 20.031 31.109 10.734 1 82.88 538 ARG B C 1
ATOM 8414 O O . ARG B 1 538 ? 19.766 31.734 9.703 1 82.88 538 ARG B O 1
ATOM 8421 N N . GLN B 1 539 ? 20.844 30.109 10.773 1 86.25 539 GLN B N 1
ATOM 8422 C CA . GLN B 1 539 ? 21.484 29.641 9.555 1 86.25 539 GLN B CA 1
ATOM 8423 C C . GLN B 1 539 ? 20.453 29.156 8.539 1 86.25 539 GLN B C 1
ATOM 8425 O O . GLN B 1 539 ? 20.578 29.438 7.344 1 86.25 539 GLN B O 1
ATOM 8430 N N . TYR B 1 540 ? 19.5 28.438 9.047 1 87.69 540 TYR B N 1
ATOM 8431 C CA . TYR B 1 540 ? 18.469 27.891 8.172 1 87.69 540 TYR B CA 1
ATOM 8432 C C . TYR B 1 540 ? 17.734 29 7.438 1 87.69 540 TYR B C 1
ATOM 8434 O O . TYR B 1 540 ? 17.516 28.922 6.227 1 87.69 540 TYR B O 1
ATOM 8442 N N . ILE B 1 541 ? 17.375 30.031 8.133 1 84 541 ILE B N 1
ATOM 8443 C CA . ILE B 1 541 ? 16.641 31.141 7.535 1 84 541 ILE B CA 1
ATOM 8444 C C . ILE B 1 541 ? 17.531 31.891 6.547 1 84 541 ILE B C 1
ATOM 8446 O O . ILE B 1 541 ? 17.078 32.312 5.484 1 84 541 ILE B O 1
ATOM 8450 N N . GLU B 1 542 ? 18.797 32.031 6.875 1 85.38 542 GLU B N 1
ATOM 8451 C CA . GLU B 1 542 ? 19.75 32.688 5.973 1 85.38 542 GLU B CA 1
ATOM 8452 C C . GLU B 1 542 ? 19.875 31.906 4.66 1 85.38 542 GLU B C 1
ATOM 8454 O O . GLU B 1 542 ? 19.969 32.5 3.59 1 85.38 542 GLU B O 1
ATOM 8459 N N . LEU B 1 543 ? 19.859 30.609 4.789 1 87.75 543 LEU B N 1
ATOM 8460 C CA . LEU B 1 543 ? 19.984 29.75 3.613 1 87.75 543 LEU B CA 1
ATOM 8461 C C . LEU B 1 543 ? 18.766 29.906 2.699 1 87.75 543 LEU B C 1
ATOM 8463 O O . LEU B 1 543 ? 18.891 29.797 1.478 1 87.75 543 LEU B O 1
ATOM 8467 N N . THR B 1 544 ? 17.609 30.125 3.25 1 84.06 544 THR B N 1
ATOM 8468 C CA . THR B 1 544 ? 16.391 30.266 2.453 1 84.06 544 THR B CA 1
ATOM 8469 C C . THR B 1 544 ? 16.391 31.625 1.737 1 84.06 544 THR B C 1
ATOM 8471 O O . THR B 1 544 ? 15.742 31.781 0.701 1 84.06 544 THR B O 1
ATOM 8474 N N . GLN B 1 545 ? 17.156 32.594 2.248 1 81.94 545 GLN B N 1
ATOM 8475 C CA . GLN B 1 545 ? 17.094 33.938 1.74 1 81.94 545 GLN B CA 1
ATOM 8476 C C . GLN B 1 545 ? 18.25 34.219 0.778 1 81.94 545 GLN B C 1
ATOM 8478 O O . GLN B 1 545 ? 18.141 35.094 -0.084 1 81.94 545 GLN B O 1
ATOM 8483 N N . LYS B 1 546 ? 19.344 33.5 0.983 1 86.81 546 LYS B N 1
ATOM 8484 C CA . LYS B 1 546 ? 20.547 33.75 0.189 1 86.81 546 LYS B CA 1
ATOM 8485 C C . LYS B 1 546 ? 20.938 32.5 -0.592 1 86.81 546 LYS B C 1
ATOM 8487 O O . LYS B 1 546 ? 21.703 31.656 -0.1 1 86.81 546 LYS B O 1
ATOM 8492 N N . PRO B 1 547 ? 20.594 32.406 -1.811 1 87.12 547 PRO B N 1
ATOM 8493 C CA . PRO B 1 547 ? 20.844 31.219 -2.617 1 87.12 547 PRO B CA 1
ATOM 8494 C C . PRO B 1 547 ? 22.328 30.859 -2.705 1 87.12 547 PRO B C 1
ATOM 8496 O O . PRO B 1 547 ? 22.672 29.688 -2.738 1 87.12 547 PRO B O 1
ATOM 8499 N N . ASP B 1 548 ? 23.156 31.875 -2.709 1 87.81 548 ASP B N 1
ATOM 8500 C CA . ASP B 1 548 ? 24.594 31.625 -2.805 1 87.81 548 ASP B CA 1
ATOM 8501 C C . ASP B 1 548 ? 25.109 30.906 -1.56 1 87.81 548 ASP B C 1
ATOM 8503 O O . ASP B 1 548 ? 25.922 29.984 -1.659 1 87.81 548 ASP B O 1
ATOM 8507 N N . LEU B 1 549 ? 24.625 31.344 -0.481 1 89.44 549 LEU B N 1
ATOM 8508 C CA . LEU B 1 549 ? 25.016 30.703 0.769 1 89.44 549 LEU B CA 1
ATOM 8509 C C . LEU B 1 549 ? 24.469 29.281 0.847 1 89.44 549 LEU B C 1
ATOM 8511 O O . LEU B 1 549 ? 25.125 28.391 1.401 1 89.44 549 LEU B O 1
ATOM 8515 N N . ALA B 1 550 ? 23.297 29.094 0.351 1 90.81 550 ALA B N 1
ATOM 8516 C CA . ALA B 1 550 ? 22.688 27.766 0.338 1 90.81 550 ALA B CA 1
ATOM 8517 C C . ALA B 1 550 ? 23.516 26.797 -0.493 1 90.81 550 ALA B C 1
ATOM 8519 O O . ALA B 1 550 ? 23.734 25.641 -0.085 1 90.81 550 ALA B O 1
ATOM 8520 N N . PHE B 1 551 ? 23.953 27.266 -1.57 1 90.69 551 PHE B N 1
ATOM 8521 C CA . PHE B 1 551 ? 24.75 26.438 -2.461 1 90.69 551 PHE B CA 1
ATOM 8522 C C . PHE B 1 551 ? 26.078 26.078 -1.812 1 90.69 551 PHE B C 1
ATOM 8524 O O . PHE B 1 551 ? 26.5 24.922 -1.862 1 90.69 551 PHE B O 1
ATOM 8531 N N . LYS B 1 552 ? 26.719 27.047 -1.248 1 88.56 552 LYS B N 1
ATOM 8532 C CA . LYS B 1 552 ? 27.984 26.797 -0.557 1 88.56 552 LYS B CA 1
ATOM 8533 C C . LYS B 1 552 ? 27.797 25.797 0.579 1 88.56 552 LYS B C 1
ATOM 8535 O O . LYS B 1 552 ? 28.641 24.938 0.794 1 88.56 552 LYS B O 1
ATOM 8540 N N . PHE B 1 553 ? 26.734 25.922 1.218 1 91.62 553 PHE B N 1
ATOM 8541 C CA . PHE B 1 553 ? 26.422 25.016 2.311 1 91.62 553 PHE B CA 1
ATOM 8542 C C . PHE B 1 553 ? 26.312 23.578 1.803 1 91.62 553 PHE B C 1
ATOM 8544 O O . PHE B 1 553 ? 26.828 22.656 2.438 1 91.62 553 PHE B O 1
ATOM 8551 N N . VAL B 1 554 ? 25.719 23.328 0.692 1 92.44 554 VAL B N 1
ATOM 8552 C CA . VAL B 1 554 ? 25.531 22.016 0.108 1 92.44 554 VAL B CA 1
ATOM 8553 C C . VAL B 1 554 ? 26.875 21.438 -0.326 1 92.44 554 VAL B C 1
ATOM 8555 O O . VAL B 1 554 ? 27.188 20.281 -0.027 1 92.44 554 VAL B O 1
ATOM 8558 N N . VAL B 1 555 ? 27.672 22.219 -0.957 1 89.75 555 VAL B N 1
ATOM 8559 C CA . VAL B 1 555 ? 28.984 21.781 -1.428 1 89.75 555 VAL B CA 1
ATOM 8560 C C . VAL B 1 555 ? 29.859 21.391 -0.237 1 89.75 555 VAL B C 1
ATOM 8562 O O . VAL B 1 555 ? 30.5 20.328 -0.241 1 89.75 555 VAL B O 1
ATOM 8565 N N . ASP B 1 556 ? 29.781 22.266 0.753 1 90.06 556 ASP B N 1
ATOM 8566 C CA . ASP B 1 556 ? 30.562 22.016 1.956 1 90.06 556 ASP B CA 1
ATOM 8567 C C . ASP B 1 556 ? 30.094 20.734 2.652 1 90.06 556 ASP B C 1
ATOM 8569 O O . ASP B 1 556 ? 30.922 19.984 3.186 1 90.06 556 ASP B O 1
ATOM 8573 N N . SER B 1 557 ? 28.875 20.531 2.646 1 91.56 557 SER B N 1
ATOM 8574 C CA . SER B 1 557 ? 28.312 19.359 3.293 1 91.56 557 SER B CA 1
ATOM 8575 C C . SER B 1 557 ? 28.688 18.078 2.543 1 91.56 557 SER B C 1
ATOM 8577 O O . SER B 1 557 ? 29 17.047 3.158 1 91.56 557 SER B O 1
ATOM 8579 N N . LEU B 1 558 ? 28.672 18.125 1.292 1 90 558 LEU B N 1
ATOM 8580 C CA . LEU B 1 558 ? 29.016 16.969 0.466 1 90 558 LEU B CA 1
ATOM 8581 C C . LEU B 1 558 ? 30.5 16.625 0.625 1 90 558 LEU B C 1
ATOM 8583 O O . LEU B 1 558 ? 30.875 15.453 0.542 1 90 558 LEU B O 1
ATOM 8587 N N . GLU B 1 559 ? 31.281 17.656 0.918 1 85.62 559 GLU B N 1
ATOM 8588 C CA . GLU B 1 559 ? 32.719 17.469 1.107 1 85.62 559 GLU B CA 1
ATOM 8589 C C . GLU B 1 559 ? 33.031 17.078 2.549 1 85.62 559 GLU B C 1
ATOM 8591 O O . GLU B 1 559 ? 34.188 16.828 2.885 1 85.62 559 GLU B O 1
ATOM 8596 N N . GLY B 1 560 ? 32.062 17.094 3.451 1 83.25 560 GLY B N 1
ATOM 8597 C CA . GLY B 1 560 ? 32.25 16.656 4.828 1 83.25 560 GLY B CA 1
ATOM 8598 C C . GLY B 1 560 ? 32.656 17.766 5.758 1 83.25 560 GLY B C 1
ATOM 8599 O O . GLY B 1 560 ? 33.125 17.516 6.875 1 83.25 560 GLY B O 1
ATOM 8600 N N . LYS B 1 561 ? 32.469 18.984 5.375 1 75.81 561 LYS B N 1
ATOM 8601 C CA . LYS B 1 561 ? 32.938 20.109 6.18 1 75.81 561 LYS B CA 1
ATOM 8602 C C . LYS B 1 561 ? 31.922 20.484 7.254 1 75.81 561 LYS B C 1
ATOM 8604 O O . LYS B 1 561 ? 32.281 21.109 8.258 1 75.81 561 LYS B O 1
ATOM 8609 N N . ASN B 1 562 ? 30.656 20.156 7.094 1 71.88 562 ASN B N 1
ATOM 8610 C CA . ASN B 1 562 ? 29.594 20.531 8.023 1 71.88 562 ASN B CA 1
ATOM 8611 C C . ASN B 1 562 ? 29.172 19.359 8.891 1 71.88 562 ASN B C 1
ATOM 8613 O O . ASN B 1 562 ? 28.141 19.406 9.562 1 71.88 562 ASN B O 1
ATOM 8617 N N . GLU B 1 563 ? 29.703 18.078 8.922 1 61.97 563 GLU B N 1
ATOM 8618 C CA . GLU B 1 563 ? 29.203 16.875 9.594 1 61.97 563 GLU B CA 1
ATOM 8619 C C . GLU B 1 563 ? 29.266 17.031 11.109 1 61.97 563 GLU B C 1
ATOM 8621 O O . GLU B 1 563 ? 28.422 16.484 11.828 1 61.97 563 GLU B O 1
ATOM 8626 N N . ASP B 1 564 ? 30.406 17.531 11.906 1 48.94 564 ASP B N 1
ATOM 8627 C CA . ASP B 1 564 ? 30.688 17.422 13.336 1 48.94 564 ASP B CA 1
ATOM 8628 C C . ASP B 1 564 ? 30.219 18.672 14.078 1 48.94 564 ASP B C 1
ATOM 8630 O O . ASP B 1 564 ? 30.453 18.812 15.289 1 48.94 564 ASP B O 1
ATOM 8634 N N . LYS B 1 565 ? 29.75 19.641 13.562 1 37.72 565 LYS B N 1
ATOM 8635 C CA . LYS B 1 565 ? 29.562 20.703 14.547 1 37.72 565 LYS B CA 1
ATOM 8636 C C . LYS B 1 565 ? 28.172 20.672 15.148 1 37.72 565 LYS B C 1
ATOM 8638 O O . LYS B 1 565 ? 27.188 20.391 14.438 1 37.72 565 LYS B O 1
#

InterPro domains:
  IPR003352 Phosphotransferase system, EIIC [PF02378] (28-347)
  IPR003501 Phosphotransferase system, EIIB component, type 2/3 [PF02302] (460-526)
  IPR004501 Phosphotransferase system, EIIC component, type 3 [PS51105] (7-408)
  IPR004501 Phosphotransferase system, EIIC component, type 3 [TIGR00410] (16-421)
  IPR013012 Phosphotransferase system, EIIB component, type 3 [PS51100] (457-560)
  IPR013012 Phosphotransferase system, EIIB component, type 3 [TIGR00853] (423-551)
  IPR036095 PTS system IIB component-like superfamily [SSF52794] (458-540)
  IPR041713 PTS system lactose-specific EIICB component, IIB domain [cd05565] (458-556)
  IPR051088 Bacterial PTS System Sugar-Specific EIIC/EIIB [PTHR33989] (1-427)

Radius of gyration: 33.49 Å; Cα contacts (8 Å, |Δi|>4): 2006; chains: 2; bounding box: 77×108×76 Å

Nearest PDB structures (foldseek):
  3qnq-assembly2_C  TM=8.850E-01  e=2.080E-18  Bacillus cereus ATCC 10987
  3nbm-assembly1_A  TM=9.423E-01  e=9.271E-06  Streptococcus pneumoniae TIGR4
  4mge-assembly1_A  TM=8.522E-01  e=6.026E-03  Bacillus anthracis str. 'Ames Ancestor'
  2wy2-assembly1_D  TM=8.036E-01  e=1.166E-02  Escherichia coli
  2l2q-assembly1_A  TM=7.456E-01  e=1.493E-02  Borreliella burgdorferi